Protein AF-A0A8J8SFQ8-F1 (afdb_monomer_lite)

Sequence (1144 aa):
MTMEKQNTSVMHLAQCSHHDLVWSKHFYRAETAFANTELHEAIHFAKEGYPLKWTNEAAIFLYEFLRKHGEQYEDLKKEIVEGNIDLGATYTSPYTSFVTNEILARQVIYGKKWLEDIFPGLEARVFYNTDVPSLNLQIPQLFKKAGLDYIFMSRSWQFPNIKQNAYSTWESPDGTAINTLFMRHYGDLYFKHFKDEDFISYIENEWLENKDNVKDPLLVFGMDCLLPLNLDKQVATWHKYAQEKGYPEIEYSTMIDGLDRAFDNVKALDNTFKGEWPNSWVYENSSADYQTFKNQRDAEKMLVTAEGLFTWRAVLEGHFKDYDVTRFEKAWRLVMKACHGYAPKEGIDEYRAWYKEAYDRALALQTEGLTWLAKQIKTEGSGQPIMVYNSLSYQRSEYVTVDCTIQSDNIMVHDEDGQLIPSSTTADGKVIFLAKDIQGFGYQTYYLTEGVGDMSQMKEVTLDRYENDYYTIELANGGLKSVYDKETETPLFDTEKFLIGELLIFNYEGHGAGEHINIWQPDPEVINRTKDIHSVWSIKEASDVRVVFEMTTDLSFGTFILDVVLYKDEKKIDFDVQLKNNQAPEKYQVRLAFPINGTDFFRRNSKTDVLYEVPFGQVHVRKDDVLPQFSQYNRNLGLGLQTNTNHIYNNAIRPREVQNYISTLVDHGDKKIKTIISSYNVPWDYQDATTLPRRTPVLQPVLFSNSKPCHWLCSHWRSLGDLSYHFSLFSEEATDQVGTYKKAVGSNTPLHVVNIPNNGEGQLAQHKSFMDITGDSIYITAVKKAEAEDKVVIRYHEGFGQSLDNNLTFNFDVDKAYRASTDERIMEEMPIANNTLTHKVHHHEINTLMIDVKDMAKTYSTPKHLMVTEKKLNNQITLTWQNKDEAKAYIIKHSQDNINWTVIGKCSTKTYKTVVKDGHHFFKVAAVYDDGTSFDSVEVETNVDHIIRQIHTEGTDYEFICCHQYLVTDVGITTYTENGLHDTIGHFMHSYLTKDNPEEDVFVSFEFDRVYDLDELYIWNFQEKVTKDKPNGANPGFKEVRIYHSLDGKHYTQLAHDSQSKNGVYTFAKATEVAINKDRMPASNLQGTNEPVNLDGIKAKFIKFVVSHEAGVGNYGIFEEREEDKGGDRNVFGLAQVLFTYKK

Secondary structure (DSSP, 8-state):
---------EEEEEEEEE--SS-STTHHHHHHHHHHHHHHHHHHHHHTT----EEE--HHHHHHHHHH-GGGHHHHHHHHHTTSEEE-SSSS---TTTS-HHHHHHHHIIIIIHHHHHSTT----EEEE-S-S-B-TTHHHHHHTTT--EEEE--GGGSTTSPTTEEEEEE-TTS-EEEEEE-S-TTTTGGGTT-HHHHHHHHHHHHHHHTTTBSS-EEEEEEETPPP---HHHHHHHHHHHHHHTPPEEEEE-HHHHHHHHHHTBSS-S-EEESBB--TTGGGTTTT-HHHHHHHHHHHHHHHHHHHHHHHHHHHHTB-TT--HHHHHHHHHHHT---S----SS-HHHHHHHHHHHHHHHHHHHHHHHHHHHHHBPP-SSSEEEEEEE-SSS-EEEEEEE---S--S-EEEEETT-PEEPEEE-TTS-EEEEEEEE-TTEEEEEEEEE-------PPP--SSEEE-SSEEEEEETTEEEEEEETTTTEE-B--SS--BTEEEEEE---BSSSS-SSPPPPPSSEEEEGGGS-EEEEEEEE-SSEEEEEEEEEETTEEEEEEEEEESSSS-EEEEEEEEEE---TTEEEEEEEEB----TTSTT-SEEEEEEETTEEEETTTSBSHHHHGGGGGSS------S-TTSSSS-S-SB--SSEEEEEEE-SS-EEEEEEEESS--EE-S--SSS--SS-EEEEEEEE-BB-SSTTPPPB---EEEEEEEEEEEEETT-SHHHHHHHHHHTSPPEEEEPPTTS---B-SEEESEEEESTTEEEEEEEE-SSSS-EEEEEEE-SS--EEEEEEESS-EEEEEEE-TT--EEEEE--BTTEEEEEEPTT-EEEEEEEETT-B-PPP-----EEEEEEETTEEEEEEE-SSSPEEEEEEEPTTSS-EEEEEEESSSEEEEE--SSEEEEEEEEE-TTS-EEEEEEEEEE-S-S-SSS--TT--EEEEEGGGGB-SSSSB----TT------S-GGGSEEGGGSTTS-EEEEEEEEEEEEEEEEEEEE-----BTTBTT----BB-EEEEEEESSSSS-EE---TTT-BTTBEEBPPP-S--SS-S------BTTT-PPEEEEEEEEEEEEEEE--STTTTBS-EE---TTS----EEEEBEEEEEEEEE-

pLDDT: mean 80.72, std 17.11, range [26.91, 98.62]

Organism: NCBI:txid1348613

Radius of gyration: 34.08 Å; chains: 1; bounding box: 90×80×89 Å

Structure (mmCIF, N/CA/C/O backbone):
data_AF-A0A8J8SFQ8-F1
#
_entry.id   AF-A0A8J8SFQ8-F1
#
loop_
_atom_site.group_PDB
_atom_site.id
_atom_site.type_symbol
_atom_site.label_atom_id
_atom_site.label_alt_id
_atom_site.label_comp_id
_atom_site.label_asym_id
_atom_site.label_entity_id
_atom_site.label_seq_id
_atom_site.pdbx_PDB_ins_code
_atom_site.Cartn_x
_atom_site.Cartn_y
_atom_site.Cartn_z
_atom_site.occupancy
_atom_site.B_iso_or_equiv
_atom_site.auth_seq_id
_atom_site.auth_comp_id
_atom_site.auth_asym_id
_atom_site.auth_atom_id
_atom_site.pdbx_PDB_model_num
ATOM 1 N N . MET A 1 1 ? 20.672 -21.752 -51.203 1.00 32.03 1 MET A N 1
ATOM 2 C CA . MET A 1 1 ? 21.933 -21.893 -50.452 1.00 32.03 1 MET A CA 1
ATOM 3 C C . MET A 1 1 ? 21.601 -21.668 -48.994 1.00 32.03 1 MET A C 1
ATOM 5 O O . MET A 1 1 ? 21.331 -20.543 -48.606 1.00 32.03 1 MET A O 1
ATOM 9 N N . THR A 1 2 ? 21.502 -22.751 -48.233 1.00 31.22 2 THR A N 1
ATOM 10 C CA . THR A 1 2 ? 21.484 -22.744 -46.770 1.00 31.22 2 THR A CA 1
ATOM 11 C C . THR A 1 2 ? 22.819 -22.180 -46.297 1.00 31.22 2 THR A C 1
ATOM 13 O O . THR A 1 2 ? 23.838 -22.859 -46.402 1.00 31.22 2 THR A O 1
ATOM 16 N N . MET A 1 3 ? 22.836 -20.919 -45.860 1.00 29.22 3 MET A N 1
ATOM 17 C CA . MET A 1 3 ? 23.941 -20.434 -45.042 1.00 29.22 3 MET A CA 1
ATOM 18 C C . MET A 1 3 ? 23.783 -21.084 -43.671 1.00 29.22 3 MET A C 1
ATOM 20 O O . MET A 1 3 ? 22.886 -20.726 -42.911 1.00 29.22 3 MET A O 1
ATOM 24 N N . GLU A 1 4 ? 24.637 -22.059 -43.377 1.00 32.00 4 GLU A N 1
ATOM 25 C CA . GLU A 1 4 ? 25.023 -22.353 -42.002 1.00 32.00 4 GLU A CA 1
ATOM 26 C C . GLU A 1 4 ? 25.597 -21.052 -41.419 1.00 32.00 4 GLU A C 1
ATOM 28 O O . GLU A 1 4 ? 26.759 -20.719 -41.651 1.00 32.00 4 GLU A O 1
ATOM 33 N N . LYS A 1 5 ? 24.772 -20.265 -40.715 1.00 33.34 5 LYS A N 1
ATOM 34 C CA . LYS A 1 5 ? 25.296 -19.268 -39.780 1.00 33.34 5 LYS A CA 1
ATOM 35 C C . LYS A 1 5 ? 26.063 -20.065 -38.729 1.00 33.34 5 LYS A C 1
ATOM 37 O O . LYS A 1 5 ? 25.462 -20.838 -37.984 1.00 33.34 5 LYS A O 1
ATOM 42 N N . GLN A 1 6 ? 27.387 -19.933 -38.726 1.00 34.97 6 GLN A N 1
ATOM 43 C CA . GLN A 1 6 ? 28.206 -20.373 -37.606 1.00 34.97 6 GLN A CA 1
ATOM 44 C C . GLN A 1 6 ? 27.592 -19.785 -36.334 1.00 34.97 6 GLN A C 1
ATOM 46 O O . GLN A 1 6 ? 27.308 -18.595 -36.269 1.00 34.97 6 GLN A O 1
ATOM 51 N N . ASN A 1 7 ? 27.302 -20.654 -35.374 1.00 44.47 7 ASN A N 1
ATOM 52 C CA . ASN A 1 7 ? 26.637 -20.331 -34.120 1.00 44.47 7 ASN A CA 1
ATOM 53 C C . ASN A 1 7 ? 27.661 -19.651 -33.188 1.00 44.47 7 ASN A C 1
ATOM 55 O O . ASN A 1 7 ? 28.125 -20.268 -32.229 1.00 44.47 7 ASN A O 1
ATOM 59 N N . THR A 1 8 ? 28.113 -18.444 -33.545 1.00 64.62 8 THR A N 1
ATOM 60 C CA . THR A 1 8 ? 28.976 -17.613 -32.699 1.00 64.62 8 THR A CA 1
ATOM 61 C C . THR A 1 8 ? 28.154 -17.110 -31.518 1.00 64.62 8 THR A C 1
ATOM 63 O O . THR A 1 8 ? 26.995 -16.735 -31.662 1.00 64.62 8 THR A O 1
ATOM 66 N N . SER A 1 9 ? 28.721 -17.231 -30.323 1.00 81.44 9 SER A N 1
ATOM 67 C CA . SER A 1 9 ? 28.111 -16.748 -29.086 1.00 81.44 9 SER A CA 1
ATOM 68 C C . SER A 1 9 ? 28.296 -15.233 -28.976 1.00 81.44 9 SER A C 1
ATOM 70 O O . SER A 1 9 ? 29.304 -14.722 -29.480 1.00 81.44 9 SER A O 1
ATOM 72 N N . VAL A 1 10 ? 27.367 -14.536 -28.312 1.00 89.06 10 VAL A N 1
ATOM 73 C CA . VAL A 1 10 ? 27.349 -13.066 -28.199 1.00 89.06 10 VAL A CA 1
ATOM 74 C C . VAL A 1 10 ? 27.136 -12.609 -26.748 1.00 89.06 10 VAL A C 1
ATOM 76 O O . VAL A 1 10 ? 26.275 -13.127 -26.049 1.00 89.06 10 VAL A O 1
ATOM 79 N N . MET A 1 11 ? 27.909 -11.621 -26.295 1.00 89.94 11 MET A N 1
ATOM 80 C CA . MET A 1 11 ? 27.648 -10.818 -25.100 1.00 89.94 11 MET A CA 1
ATOM 81 C C . MET A 1 11 ? 26.816 -9.590 -25.490 1.00 89.94 11 MET A C 1
ATOM 83 O O . MET A 1 11 ? 27.262 -8.749 -26.274 1.00 89.94 11 MET A O 1
ATOM 87 N N . HIS A 1 12 ? 25.616 -9.486 -24.929 1.00 91.12 12 HIS A N 1
ATOM 88 C CA . HIS A 1 12 ? 24.633 -8.458 -25.261 1.00 91.12 12 HIS A CA 1
ATOM 89 C C . HIS A 1 12 ? 24.843 -7.216 -24.390 1.00 91.12 12 HIS A C 1
ATOM 91 O O . HIS A 1 12 ? 24.559 -7.257 -23.200 1.00 91.12 12 HIS A O 1
ATOM 97 N N . LEU A 1 13 ? 25.341 -6.114 -24.954 1.00 90.69 13 LEU A N 1
ATOM 98 C CA . LEU A 1 13 ? 25.527 -4.843 -24.250 1.00 90.69 13 LEU A CA 1
ATOM 99 C C . LEU A 1 13 ? 24.260 -3.988 -24.343 1.00 90.69 13 LEU A C 1
ATOM 101 O O . LEU A 1 13 ? 23.960 -3.434 -25.403 1.00 90.69 13 LEU A O 1
ATOM 105 N N . ALA A 1 14 ? 23.551 -3.847 -23.228 1.00 91.69 14 ALA A N 1
ATOM 106 C CA . ALA A 1 14 ? 22.365 -3.012 -23.123 1.00 91.69 14 ALA A CA 1
ATOM 107 C C . ALA A 1 14 ? 22.660 -1.706 -22.391 1.00 91.69 14 ALA A C 1
ATOM 109 O O . ALA A 1 14 ? 23.219 -1.711 -21.295 1.00 91.69 14 ALA A O 1
ATOM 110 N N . GLN A 1 15 ? 22.266 -0.591 -23.004 1.00 90.31 15 GLN A N 1
ATOM 111 C CA . GLN A 1 15 ? 22.261 0.717 -22.359 1.00 90.31 15 GLN A CA 1
ATOM 112 C C . GLN A 1 15 ? 20.872 0.992 -21.780 1.00 90.31 15 GLN A C 1
ATOM 114 O O . GLN A 1 15 ? 19.856 0.760 -22.446 1.00 90.31 15 GLN A O 1
ATOM 119 N N . CYS A 1 16 ? 20.830 1.488 -20.549 1.00 89.56 16 CYS A N 1
ATOM 120 C CA . CYS A 1 16 ? 19.591 1.879 -19.890 1.00 89.56 16 CYS A CA 1
ATOM 121 C C . CYS A 1 16 ? 19.810 3.095 -18.993 1.00 89.56 16 CYS A C 1
ATOM 123 O O . CYS A 1 16 ? 20.934 3.389 -18.585 1.00 89.56 16 CYS A O 1
ATOM 125 N N . SER A 1 17 ? 18.725 3.769 -18.638 1.00 86.06 17 SER A N 1
ATOM 126 C CA . SER A 1 17 ? 18.748 4.838 -17.648 1.00 86.06 17 SER A CA 1
ATOM 127 C C . SER A 1 17 ? 17.808 4.514 -16.498 1.00 86.06 17 SER A C 1
ATOM 129 O O . SER A 1 17 ? 16.683 4.054 -16.711 1.00 86.06 17 SER A O 1
ATOM 131 N N . HIS A 1 18 ? 18.306 4.729 -15.284 1.00 87.44 18 HIS A N 1
ATOM 132 C CA . HIS A 1 18 ? 17.508 4.690 -14.071 1.00 87.44 18 HIS A CA 1
ATOM 133 C C . HIS A 1 18 ? 17.008 6.103 -13.763 1.00 87.44 18 HIS A C 1
ATOM 135 O O . HIS A 1 18 ? 17.790 7.052 -13.824 1.00 87.44 18 HIS A O 1
ATOM 141 N N . HIS A 1 19 ? 15.721 6.263 -13.467 1.00 79.75 19 HIS A N 1
ATOM 142 C CA . HIS A 1 19 ? 15.123 7.577 -13.258 1.00 79.75 19 HIS A CA 1
ATOM 143 C C . HIS A 1 19 ? 14.356 7.646 -11.946 1.00 79.75 19 HIS A C 1
ATOM 145 O O . HIS A 1 19 ? 13.333 6.982 -11.742 1.00 79.75 19 HIS A O 1
ATOM 151 N N . ASP A 1 20 ? 14.781 8.576 -11.103 1.00 76.44 20 ASP A N 1
ATOM 152 C CA . ASP A 1 20 ? 14.057 8.943 -9.905 1.00 76.44 20 ASP A CA 1
ATOM 153 C C . ASP A 1 20 ? 13.135 10.113 -10.203 1.00 76.44 20 ASP A C 1
ATOM 155 O O . ASP A 1 20 ? 13.568 11.243 -10.366 1.00 76.44 20 ASP A O 1
ATOM 159 N N . LEU A 1 21 ? 11.819 9.912 -10.172 1.00 70.94 21 LEU A N 1
ATOM 160 C CA . LEU A 1 21 ? 10.875 11.023 -10.377 1.00 70.94 21 LEU A CA 1
ATOM 161 C C . LEU A 1 21 ? 11.111 12.205 -9.423 1.00 70.94 21 LEU A C 1
ATOM 163 O O . LEU A 1 21 ? 10.765 13.348 -9.743 1.00 70.94 21 LEU A O 1
ATOM 167 N N . VAL A 1 22 ? 11.648 11.919 -8.235 1.00 67.56 22 VAL A N 1
ATOM 168 C CA . VAL A 1 22 ? 11.979 12.882 -7.190 1.00 67.56 22 VAL A CA 1
ATOM 169 C C . VAL A 1 22 ? 13.202 12.352 -6.426 1.00 67.56 22 VAL A C 1
ATOM 171 O O . VAL A 1 22 ? 13.096 11.294 -5.832 1.00 67.56 22 VAL A O 1
ATOM 174 N N . TRP A 1 23 ? 14.336 13.071 -6.404 1.00 66.62 23 TRP A N 1
ATOM 175 C CA . TRP A 1 23 ? 15.510 12.719 -5.569 1.00 66.62 23 TRP A CA 1
ATOM 176 C C . TRP A 1 23 ? 16.401 13.917 -5.182 1.00 66.62 23 TRP A C 1
ATOM 178 O O . TRP A 1 23 ? 16.816 14.049 -4.029 1.00 66.62 23 TRP A O 1
ATOM 188 N N . SER A 1 24 ? 16.670 14.867 -6.089 1.00 54.53 24 SER A N 1
ATOM 189 C CA . SER A 1 24 ? 17.505 16.050 -5.788 1.00 54.53 24 SER A CA 1
ATOM 190 C C . SER A 1 24 ? 16.827 17.405 -6.110 1.00 54.53 24 SER A C 1
ATOM 192 O O . SER A 1 24 ? 15.613 17.488 -6.284 1.00 54.53 24 SER A O 1
ATOM 194 N N . LYS A 1 25 ? 17.577 18.520 -6.060 1.00 47.12 25 LYS A N 1
ATOM 195 C CA . LYS A 1 25 ? 17.062 19.909 -5.955 1.00 47.12 25 LYS A CA 1
ATOM 196 C C . LYS A 1 25 ? 16.222 20.340 -7.181 1.00 47.12 25 LYS A C 1
ATOM 198 O O . LYS A 1 25 ? 16.770 20.460 -8.267 1.00 47.12 25 LYS A O 1
ATOM 203 N N . HIS A 1 26 ? 14.930 20.647 -7.001 1.00 45.66 26 HIS A N 1
ATOM 204 C CA . HIS A 1 26 ? 13.992 21.119 -8.050 1.00 45.66 26 HIS A CA 1
ATOM 205 C C . HIS A 1 26 ? 13.743 20.156 -9.233 1.00 45.66 26 HIS A C 1
ATOM 207 O O . HIS A 1 26 ? 13.348 20.579 -10.325 1.00 45.66 26 HIS A O 1
ATOM 213 N N . PHE A 1 27 ? 13.916 18.850 -9.016 1.00 49.25 27 PHE A N 1
ATOM 214 C CA . PHE A 1 27 ? 13.983 17.890 -10.110 1.00 49.25 27 PHE A CA 1
ATOM 215 C C . PHE A 1 27 ? 12.664 17.295 -10.618 1.00 49.25 27 PHE A C 1
ATOM 217 O O . PHE A 1 27 ? 12.733 16.707 -11.677 1.00 49.25 27 PHE A O 1
ATOM 224 N N . TYR A 1 28 ? 11.453 17.491 -10.069 1.00 46.38 28 TYR A N 1
ATOM 225 C CA . TYR A 1 28 ? 10.275 16.965 -10.808 1.00 46.38 28 TYR A CA 1
ATOM 226 C C . TYR A 1 28 ? 10.226 17.525 -12.242 1.00 46.38 28 TYR A C 1
ATOM 228 O O . TYR A 1 28 ? 10.008 16.801 -13.212 1.00 46.38 28 TYR A O 1
ATOM 236 N N . ARG A 1 29 ? 10.526 18.822 -12.397 1.00 49.62 29 ARG A N 1
ATOM 237 C CA . ARG A 1 29 ? 10.668 19.435 -13.721 1.00 49.62 29 ARG A CA 1
ATOM 238 C C . ARG A 1 29 ? 11.931 18.985 -14.443 1.00 49.62 29 ARG A C 1
ATOM 240 O O . ARG A 1 29 ? 11.849 18.842 -15.654 1.00 49.62 29 ARG A O 1
ATOM 247 N N . ALA A 1 30 ? 13.046 18.784 -13.743 1.00 48.34 30 ALA A N 1
ATOM 248 C CA . ALA A 1 30 ? 14.334 18.492 -14.363 1.00 48.34 30 ALA A CA 1
ATOM 249 C C . ALA A 1 30 ? 14.583 16.998 -14.656 1.00 48.34 30 ALA A C 1
ATOM 251 O O . ALA A 1 30 ? 15.155 16.738 -15.692 1.00 48.34 30 ALA A O 1
ATOM 252 N N . GLU A 1 31 ? 14.100 16.038 -13.863 1.00 54.88 31 GLU A N 1
ATOM 253 C CA . GLU A 1 31 ? 14.121 14.575 -14.094 1.00 54.88 31 GLU A CA 1
ATOM 254 C C . GLU A 1 31 ? 13.129 14.252 -15.196 1.00 54.88 31 GLU A C 1
ATOM 256 O O . GLU A 1 31 ? 13.464 13.583 -16.157 1.00 54.88 31 GLU A O 1
ATOM 261 N N . THR A 1 32 ? 11.923 14.832 -15.140 1.00 58.78 32 THR A N 1
ATOM 262 C CA . THR A 1 32 ? 10.990 14.728 -16.266 1.00 58.78 32 THR A CA 1
ATOM 263 C C . THR A 1 32 ? 11.552 15.428 -17.506 1.00 58.78 32 THR A C 1
ATOM 265 O O . THR A 1 32 ? 11.336 14.967 -18.617 1.00 58.78 32 THR A O 1
ATOM 268 N N . ALA A 1 33 ? 12.252 16.562 -17.372 1.00 58.56 33 ALA A N 1
ATOM 269 C CA . ALA A 1 33 ? 12.935 17.167 -18.519 1.00 58.56 33 ALA A CA 1
ATOM 270 C C . ALA A 1 33 ? 14.112 16.312 -18.992 1.00 58.56 33 ALA A C 1
ATOM 272 O O . ALA A 1 33 ? 14.349 16.263 -20.186 1.00 58.56 33 ALA A O 1
ATOM 273 N N . PHE A 1 34 ? 14.806 15.622 -18.093 1.00 62.50 34 PHE A N 1
ATOM 274 C CA . PHE A 1 34 ? 15.934 14.767 -18.408 1.00 62.50 34 PHE A CA 1
ATOM 275 C C . PHE A 1 34 ? 15.469 13.498 -19.111 1.00 62.50 34 PHE A C 1
ATOM 277 O O . PHE A 1 34 ? 15.980 13.200 -20.176 1.00 62.50 34 PHE A O 1
ATOM 284 N N . ALA A 1 35 ? 14.446 12.820 -18.594 1.00 64.94 35 ALA A N 1
ATOM 285 C CA . ALA A 1 35 ? 13.766 11.718 -19.265 1.00 64.94 35 ALA A CA 1
ATOM 286 C C . ALA A 1 35 ? 13.189 12.157 -20.622 1.00 64.94 35 ALA A C 1
ATOM 288 O O . ALA A 1 35 ? 13.197 11.412 -21.600 1.00 64.94 35 ALA A O 1
ATOM 289 N N . ASN A 1 36 ? 12.741 13.415 -20.730 1.00 70.69 36 ASN A N 1
ATOM 290 C CA . ASN A 1 36 ? 12.354 13.955 -22.027 1.00 70.69 36 ASN A CA 1
ATOM 291 C C . ASN A 1 36 ? 13.551 14.129 -22.970 1.00 70.69 36 ASN A C 1
ATOM 293 O O . ASN A 1 36 ? 13.443 13.790 -24.146 1.00 70.69 36 ASN A O 1
ATOM 297 N N . THR A 1 37 ? 14.670 14.658 -22.471 1.00 74.69 37 THR A N 1
ATOM 298 C CA . THR A 1 37 ? 15.920 14.797 -23.226 1.00 74.69 37 THR A CA 1
ATOM 299 C C . THR A 1 37 ? 16.446 13.431 -23.651 1.00 74.69 37 THR A C 1
ATOM 301 O O . THR A 1 37 ? 16.783 13.256 -24.807 1.00 74.69 37 THR A O 1
ATOM 304 N N . GLU A 1 38 ? 16.450 12.442 -22.766 1.00 83.12 38 GLU A N 1
ATOM 305 C CA . GLU A 1 38 ? 16.850 11.056 -23.017 1.00 83.12 38 GLU A CA 1
ATOM 306 C C . GLU A 1 38 ? 16.100 10.457 -24.214 1.00 83.12 38 GLU A C 1
ATOM 308 O O . GLU A 1 38 ? 16.731 10.003 -25.168 1.00 83.12 38 GLU A O 1
ATOM 313 N N . LEU A 1 39 ? 14.763 10.506 -24.212 1.00 83.38 39 LEU A N 1
ATOM 314 C CA . LEU A 1 39 ? 13.964 10.004 -25.334 1.00 83.38 39 LEU A CA 1
ATOM 315 C C . LEU A 1 39 ? 14.152 10.846 -26.605 1.00 83.38 39 LEU A C 1
ATOM 317 O O . LEU A 1 39 ? 14.162 10.297 -27.709 1.00 83.38 39 LEU A O 1
ATOM 321 N N . HIS A 1 40 ? 14.337 12.163 -26.473 1.00 83.81 40 HIS A N 1
ATOM 322 C CA . HIS A 1 40 ? 14.644 13.038 -27.606 1.00 83.81 40 HIS A CA 1
ATOM 323 C C . HIS A 1 40 ? 15.986 12.678 -28.259 1.00 83.81 40 HIS A C 1
ATOM 325 O O . HIS A 1 40 ? 16.055 12.535 -29.481 1.00 83.81 40 HIS A O 1
ATOM 331 N N . GLU A 1 41 ? 17.026 12.478 -27.451 1.00 84.19 41 GLU A N 1
ATOM 332 C CA . GLU A 1 41 ? 18.363 12.066 -27.877 1.00 84.19 41 GLU A CA 1
ATOM 333 C C . GLU A 1 41 ? 18.343 10.661 -28.475 1.00 84.19 41 GLU A C 1
ATOM 335 O O . GLU A 1 41 ? 18.949 10.438 -29.518 1.00 84.19 41 GLU A O 1
ATOM 340 N N . ALA A 1 42 ? 17.580 9.724 -27.903 1.00 86.50 42 ALA A N 1
ATOM 341 C CA . ALA A 1 42 ? 17.414 8.392 -28.480 1.00 86.50 42 ALA A CA 1
ATOM 342 C C . ALA A 1 42 ? 16.843 8.482 -29.908 1.00 86.50 42 ALA A C 1
ATOM 344 O O . ALA A 1 42 ? 17.404 7.920 -30.850 1.00 86.50 42 ALA A O 1
ATOM 345 N N . ILE A 1 43 ? 15.779 9.269 -30.105 1.00 85.38 43 ILE A N 1
ATOM 346 C CA . ILE A 1 43 ? 15.198 9.510 -31.435 1.00 85.38 43 ILE A CA 1
ATOM 347 C C . ILE A 1 43 ? 16.201 10.212 -32.362 1.00 85.38 43 ILE A C 1
ATOM 349 O O . ILE A 1 43 ? 16.288 9.873 -33.545 1.00 85.38 43 ILE A O 1
ATOM 353 N N . HIS A 1 44 ? 16.951 11.193 -31.856 1.00 85.06 44 HIS A N 1
ATOM 354 C CA . HIS A 1 44 ? 17.980 11.883 -32.630 1.00 85.06 44 HIS A CA 1
ATOM 355 C C . HIS A 1 44 ? 19.070 10.909 -33.096 1.00 85.06 44 HIS A C 1
ATOM 357 O O . HIS A 1 44 ? 19.395 10.879 -34.282 1.00 85.06 44 HIS A O 1
ATOM 363 N N . PHE A 1 45 ? 19.545 10.031 -32.213 1.00 85.44 45 PHE A N 1
ATOM 364 C CA . PHE A 1 45 ? 20.545 9.016 -32.527 1.00 85.44 45 PHE A CA 1
ATOM 365 C C . PHE A 1 45 ? 20.079 8.076 -33.639 1.00 85.44 45 PHE A C 1
ATOM 367 O O . PHE A 1 45 ? 20.833 7.813 -34.580 1.00 85.44 45 PHE A O 1
ATOM 374 N N . ALA A 1 46 ? 18.825 7.618 -33.572 1.00 83.44 46 ALA A N 1
ATOM 375 C CA . ALA A 1 46 ? 18.236 6.804 -34.632 1.00 83.44 46 ALA A CA 1
ATOM 376 C C . ALA A 1 46 ? 18.202 7.545 -35.981 1.00 83.44 46 ALA A C 1
ATOM 378 O O . ALA A 1 46 ? 18.501 6.955 -37.022 1.00 83.44 46 ALA A O 1
ATOM 379 N N . LYS A 1 47 ? 17.883 8.847 -35.985 1.00 83.12 47 LYS A N 1
ATOM 380 C CA . LYS A 1 47 ? 17.838 9.672 -37.207 1.00 83.12 47 LYS A CA 1
ATOM 381 C C . LYS A 1 47 ? 19.213 9.909 -37.828 1.00 83.12 47 LYS A C 1
ATOM 383 O O . LYS A 1 47 ? 19.318 9.916 -39.053 1.00 83.12 47 LYS A O 1
ATOM 388 N N . GLU A 1 48 ? 20.247 10.049 -37.006 1.00 83.56 48 GLU A N 1
ATOM 389 C CA . GLU A 1 48 ? 21.639 10.194 -37.456 1.00 83.56 48 GLU A CA 1
ATOM 390 C C . GLU A 1 48 ? 22.272 8.860 -37.901 1.00 83.56 48 GLU A C 1
ATOM 392 O O . GLU A 1 48 ? 23.390 8.834 -38.417 1.00 83.56 48 GLU A O 1
ATOM 397 N N . GLY A 1 49 ? 21.552 7.742 -37.759 1.00 79.31 49 GLY A N 1
ATOM 398 C CA . GLY A 1 49 ? 22.004 6.421 -38.191 1.00 79.31 49 GLY A CA 1
ATOM 399 C C . GLY A 1 49 ? 22.946 5.725 -37.207 1.00 79.31 49 GLY A C 1
ATOM 400 O O . GLY A 1 49 ? 23.639 4.785 -37.605 1.00 79.31 49 GLY A O 1
ATOM 401 N N . TYR A 1 50 ? 22.977 6.155 -35.942 1.00 79.81 50 TYR A N 1
ATOM 402 C CA . TYR A 1 50 ? 23.668 5.417 -34.885 1.00 79.81 50 TYR A CA 1
ATOM 403 C C . TYR A 1 50 ? 22.929 4.104 -34.571 1.00 79.81 50 TYR A C 1
ATOM 405 O O . TYR A 1 50 ? 21.700 4.051 -34.679 1.00 79.81 50 TYR A O 1
ATOM 413 N N . PRO A 1 51 ? 23.643 3.035 -34.169 1.00 75.12 51 PRO A N 1
ATOM 414 C CA . PRO A 1 51 ? 23.032 1.765 -33.782 1.00 75.12 51 PRO A CA 1
ATOM 415 C C . PRO A 1 51 ? 22.327 1.889 -32.418 1.00 75.12 51 PRO A C 1
ATOM 417 O O . PRO A 1 51 ? 22.829 1.423 -31.397 1.00 75.12 51 PRO A O 1
ATOM 420 N N . LEU A 1 52 ? 21.163 2.547 -32.391 1.00 82.81 52 LEU A N 1
ATOM 421 C CA . LEU A 1 52 ? 20.386 2.760 -31.173 1.00 82.81 52 LEU A CA 1
ATOM 422 C C . LEU A 1 52 ? 19.853 1.429 -30.629 1.00 82.81 52 LEU A C 1
ATOM 424 O O . LEU A 1 52 ? 19.050 0.754 -31.276 1.00 82.81 52 LEU A O 1
ATOM 428 N N . LYS A 1 53 ? 20.259 1.105 -29.401 1.00 91.19 53 LYS A N 1
ATOM 429 C CA . LYS A 1 53 ? 19.621 0.106 -28.544 1.00 91.19 53 LYS A CA 1
ATOM 430 C C . LYS A 1 53 ? 19.518 0.673 -27.138 1.00 91.19 53 LYS A C 1
ATOM 432 O O . LYS A 1 53 ? 20.527 0.827 -26.453 1.00 91.19 53 LYS A O 1
ATOM 437 N N . TRP A 1 54 ? 18.302 1.033 -26.752 1.00 91.75 54 TRP A N 1
ATOM 438 C CA . TRP A 1 54 ? 18.034 1.791 -25.538 1.00 91.75 54 TRP A CA 1
ATOM 439 C C . TRP A 1 54 ? 16.890 1.170 -24.742 1.00 91.75 54 TRP A C 1
ATOM 441 O O . TRP A 1 54 ? 15.970 0.595 -25.319 1.00 91.75 54 TRP A O 1
ATOM 451 N N . THR A 1 55 ? 16.950 1.257 -23.416 1.00 91.62 55 THR A N 1
ATOM 452 C CA . THR A 1 55 ? 15.892 0.756 -22.529 1.00 91.62 55 THR A CA 1
ATOM 453 C C . THR A 1 55 ? 15.499 1.824 -21.522 1.00 91.62 55 THR A C 1
ATOM 455 O O . THR A 1 55 ? 16.358 2.333 -20.800 1.00 91.62 55 THR A O 1
ATOM 458 N N . ASN A 1 56 ? 14.197 2.094 -21.433 1.00 89.44 56 ASN A N 1
ATOM 459 C CA . ASN A 1 56 ? 13.607 2.920 -20.388 1.00 89.44 56 ASN A CA 1
ATOM 460 C C . ASN A 1 56 ? 12.794 2.042 -19.420 1.00 89.44 56 ASN A C 1
ATOM 462 O O . ASN A 1 56 ? 12.020 1.177 -19.831 1.00 89.44 56 ASN A O 1
ATOM 466 N N . GLU A 1 57 ? 12.985 2.234 -18.119 1.00 88.62 57 GLU A N 1
ATOM 467 C CA . GLU A 1 57 ? 12.562 1.268 -17.099 1.00 88.62 57 GLU A CA 1
ATOM 468 C C . GLU A 1 57 ? 11.085 1.344 -16.672 1.00 88.62 57 GLU A C 1
ATOM 470 O O . GLU A 1 57 ? 10.598 0.400 -16.048 1.00 88.62 57 GLU A O 1
ATOM 475 N N . ALA A 1 58 ? 10.355 2.426 -16.984 1.00 89.19 58 ALA A N 1
ATOM 476 C CA . ALA A 1 58 ? 8.973 2.603 -16.521 1.00 89.19 58 ALA A CA 1
ATOM 477 C C . ALA A 1 58 ? 8.116 3.501 -17.432 1.00 89.19 58 ALA A C 1
ATOM 479 O O . ALA A 1 58 ? 8.584 4.456 -18.047 1.00 89.19 58 ALA A O 1
ATOM 480 N N . ALA A 1 59 ? 6.805 3.248 -17.468 1.00 89.81 59 ALA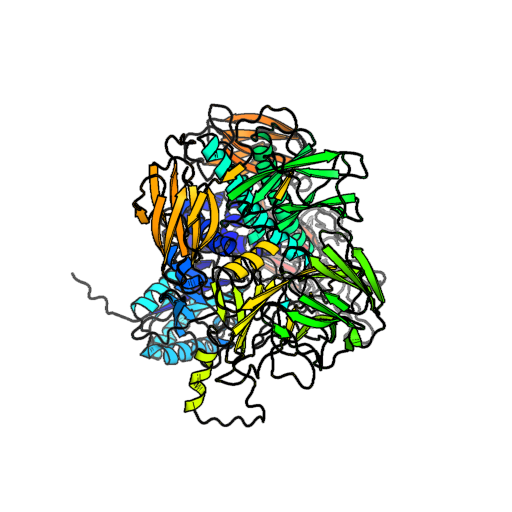 A N 1
ATOM 481 C CA . ALA A 1 59 ? 5.898 3.916 -18.405 1.00 89.81 59 ALA A CA 1
ATOM 482 C C . ALA A 1 59 ? 5.629 5.406 -18.104 1.00 89.81 59 ALA A C 1
ATOM 484 O O . ALA A 1 59 ? 5.222 6.151 -18.999 1.00 89.81 59 ALA A O 1
ATOM 485 N N . ILE A 1 60 ? 5.822 5.868 -16.864 1.00 85.69 60 ILE A N 1
ATOM 486 C CA . ILE A 1 60 ? 5.545 7.263 -16.481 1.00 85.69 60 ILE A CA 1
ATOM 487 C C . ILE A 1 60 ? 6.384 8.282 -17.263 1.00 85.69 60 ILE A C 1
ATOM 489 O O . ILE A 1 60 ? 5.875 9.345 -17.623 1.00 85.69 60 ILE A O 1
ATOM 493 N N . PHE A 1 61 ? 7.640 7.956 -17.569 1.00 83.62 61 PHE A N 1
ATOM 494 C CA . PHE A 1 61 ? 8.540 8.842 -18.308 1.00 83.62 61 PHE A CA 1
ATOM 495 C C . PHE A 1 61 ? 8.032 9.064 -19.726 1.00 83.62 61 PHE A C 1
ATOM 497 O O . PHE A 1 61 ? 7.945 10.194 -20.203 1.00 83.62 61 PHE A O 1
ATOM 504 N N . LEU A 1 62 ? 7.555 7.989 -20.351 1.00 83.94 62 LEU A N 1
ATOM 505 C CA . LEU A 1 62 ? 6.926 8.045 -21.657 1.00 83.94 62 LEU A CA 1
ATOM 506 C C . LEU A 1 62 ? 5.609 8.828 -21.646 1.00 83.94 62 LEU A C 1
ATOM 508 O O . LEU A 1 62 ? 5.327 9.574 -22.585 1.00 83.94 62 LEU A O 1
ATOM 512 N N . TYR A 1 63 ? 4.806 8.686 -20.588 1.00 78.62 63 TYR A N 1
ATOM 513 C CA . TYR A 1 63 ? 3.577 9.463 -20.427 1.00 78.62 63 TYR A CA 1
ATOM 514 C C . TYR A 1 63 ? 3.873 10.968 -20.398 1.00 78.62 63 TYR A C 1
ATOM 516 O O . TYR A 1 63 ? 3.254 11.740 -21.134 1.00 78.62 63 TYR A O 1
ATOM 524 N N . GLU A 1 64 ? 4.849 11.397 -19.594 1.00 75.88 64 GLU A N 1
ATOM 525 C CA . GLU A 1 64 ? 5.242 12.807 -19.522 1.00 75.88 64 GLU A CA 1
ATOM 526 C C . GLU A 1 64 ? 5.927 13.307 -20.802 1.00 75.88 64 GLU A C 1
ATOM 528 O O . GLU A 1 64 ? 5.699 14.457 -21.198 1.00 75.88 64 GLU A O 1
ATOM 533 N N . PHE A 1 65 ? 6.700 12.455 -21.481 1.00 78.25 65 PHE A N 1
ATOM 534 C CA . PHE A 1 65 ? 7.306 12.773 -22.771 1.00 78.25 65 PHE A CA 1
ATOM 535 C C . PHE A 1 65 ? 6.243 13.038 -23.829 1.00 78.25 65 PHE A C 1
ATOM 537 O O . PHE A 1 65 ? 6.204 14.132 -24.383 1.00 78.25 65 PHE A O 1
ATOM 544 N N . LEU A 1 66 ? 5.320 12.099 -24.059 1.00 73.88 66 LEU A N 1
ATOM 545 C CA . LEU A 1 66 ? 4.267 12.245 -25.071 1.00 73.88 66 LEU A CA 1
ATOM 546 C C . LEU A 1 66 ? 3.320 13.411 -24.771 1.00 73.88 66 LEU A C 1
ATOM 548 O O . LEU A 1 66 ? 2.805 14.043 -25.694 1.00 73.88 66 LEU A O 1
ATOM 552 N N . ARG A 1 67 ? 3.116 13.737 -23.489 1.00 69.19 67 ARG A N 1
ATOM 553 C CA . ARG A 1 67 ? 2.337 14.912 -23.083 1.00 69.19 67 ARG A CA 1
ATOM 554 C C . ARG A 1 67 ? 2.988 16.225 -23.525 1.00 69.19 67 ARG A C 1
ATOM 556 O O . ARG A 1 67 ? 2.262 17.174 -23.817 1.00 69.19 67 ARG A O 1
ATOM 563 N N . LYS A 1 68 ? 4.324 16.308 -23.546 1.00 63.81 68 LYS A N 1
ATOM 564 C CA . LYS A 1 68 ? 5.061 17.527 -23.934 1.00 63.81 68 LYS A CA 1
ATOM 565 C C . LYS A 1 68 ? 5.530 17.533 -25.393 1.00 63.81 68 LYS A C 1
ATOM 567 O O . LYS A 1 68 ? 5.570 18.606 -25.981 1.00 63.81 68 LYS A O 1
ATOM 572 N N . HIS A 1 69 ? 5.851 16.366 -25.943 1.00 66.69 69 HIS A N 1
ATOM 573 C CA . HIS A 1 69 ? 6.496 16.152 -27.243 1.00 66.69 69 HIS A CA 1
ATOM 574 C C . HIS A 1 69 ? 5.661 15.235 -28.147 1.00 66.69 69 HIS A C 1
ATOM 576 O O . HIS A 1 69 ? 6.175 14.346 -28.830 1.00 66.69 69 HIS A O 1
ATOM 582 N N . GLY A 1 70 ? 4.337 15.413 -28.135 1.00 63.00 70 GLY A N 1
ATOM 583 C CA . GLY A 1 70 ? 3.409 14.576 -28.903 1.00 63.00 70 GLY A CA 1
ATOM 584 C C . GLY A 1 70 ? 3.674 14.580 -30.416 1.00 63.00 70 GLY A C 1
ATOM 585 O O . GLY A 1 70 ? 3.289 13.648 -31.117 1.00 63.00 70 GLY A O 1
ATOM 586 N N . GLU A 1 71 ? 4.369 15.594 -30.935 1.00 70.62 71 GLU A N 1
ATOM 587 C CA . GLU A 1 71 ? 4.846 15.658 -32.317 1.00 70.62 71 GLU A CA 1
ATOM 588 C C . GLU A 1 71 ? 5.880 14.579 -32.673 1.00 70.62 71 GLU A C 1
ATOM 590 O O . GLU A 1 71 ? 5.990 14.232 -33.848 1.00 70.62 71 GLU A O 1
ATOM 595 N N . GLN A 1 72 ? 6.599 14.024 -31.690 1.00 77.75 72 GLN A N 1
ATOM 596 C CA . GLN A 1 72 ? 7.611 12.979 -31.888 1.00 77.75 72 GLN A CA 1
ATOM 597 C C . GLN A 1 72 ? 7.040 11.554 -31.775 1.00 77.75 72 GLN A C 1
ATOM 599 O O . GLN A 1 72 ? 7.790 10.584 -31.861 1.00 77.75 72 GLN A O 1
ATOM 604 N N . TYR A 1 73 ? 5.719 11.402 -31.610 1.00 80.50 73 TYR A N 1
ATOM 605 C CA . TYR A 1 73 ? 5.072 10.101 -31.404 1.00 80.50 73 TYR A CA 1
ATOM 606 C C . TYR A 1 73 ? 5.379 9.079 -32.508 1.00 80.50 73 TYR A C 1
ATOM 608 O O . TYR A 1 73 ? 5.705 7.940 -32.194 1.00 80.50 73 TYR A O 1
ATOM 616 N N . GLU A 1 74 ? 5.278 9.455 -33.788 1.00 82.25 74 GLU A N 1
ATOM 617 C CA . GLU A 1 74 ? 5.490 8.498 -34.889 1.00 82.25 74 GLU A CA 1
ATOM 618 C C . GLU A 1 74 ? 6.957 8.062 -35.002 1.00 82.25 74 GLU A C 1
ATOM 620 O O . GLU A 1 74 ? 7.222 6.894 -35.283 1.00 82.25 74 GLU A O 1
ATOM 625 N N . ASP A 1 75 ? 7.900 8.972 -34.732 1.00 86.69 75 ASP A N 1
ATOM 626 C CA . ASP A 1 75 ? 9.327 8.642 -34.684 1.00 86.69 75 ASP A CA 1
ATOM 627 C C . ASP A 1 75 ? 9.600 7.654 -33.544 1.00 86.69 75 ASP A C 1
ATOM 629 O O . ASP A 1 75 ? 10.191 6.599 -33.755 1.00 86.69 75 ASP A O 1
ATOM 633 N N . LEU A 1 76 ? 9.093 7.952 -32.346 1.00 87.25 76 LEU A N 1
ATOM 634 C CA . LEU A 1 76 ? 9.261 7.093 -31.180 1.00 87.25 76 LEU A CA 1
ATOM 635 C C . LEU A 1 76 ? 8.604 5.721 -31.371 1.00 87.25 76 LEU A C 1
ATOM 637 O O . LEU A 1 76 ? 9.203 4.687 -31.085 1.00 87.25 76 LEU A O 1
ATOM 641 N N . LYS A 1 77 ? 7.378 5.700 -31.901 1.00 87.62 77 LYS A N 1
ATOM 642 C CA . LYS A 1 77 ? 6.644 4.470 -32.207 1.00 87.62 77 LYS A CA 1
ATOM 643 C C . LYS A 1 77 ? 7.421 3.576 -33.160 1.00 87.62 77 LYS A C 1
ATOM 645 O O . LYS A 1 77 ? 7.423 2.365 -32.960 1.00 87.62 77 LYS A O 1
ATOM 650 N N . LYS A 1 78 ? 8.041 4.151 -34.194 1.00 90.69 78 LYS A N 1
ATOM 651 C CA . LYS A 1 78 ? 8.870 3.397 -35.134 1.00 90.69 78 LYS A CA 1
ATOM 652 C C . LYS A 1 78 ? 10.002 2.687 -34.393 1.00 90.69 78 LYS A C 1
ATOM 654 O O . LYS A 1 78 ? 10.121 1.475 -34.521 1.00 90.69 78 LYS A O 1
ATOM 659 N N . GLU A 1 79 ? 10.766 3.414 -33.580 1.00 92.38 79 GLU A N 1
ATOM 660 C CA . GLU A 1 79 ? 11.914 2.850 -32.859 1.00 92.38 79 GLU A CA 1
ATOM 661 C C . GLU A 1 79 ? 11.510 1.799 -31.811 1.00 92.38 79 GLU A C 1
ATOM 663 O O . GLU A 1 79 ? 12.218 0.812 -31.624 1.00 92.38 79 GLU A O 1
ATOM 668 N N . ILE A 1 80 ? 10.344 1.953 -31.177 1.00 91.50 80 ILE A N 1
ATOM 669 C CA . ILE A 1 80 ? 9.782 0.950 -30.260 1.00 91.50 80 ILE A CA 1
ATOM 670 C C . ILE A 1 80 ? 9.361 -0.318 -31.016 1.00 91.50 80 ILE A C 1
ATOM 672 O O . ILE A 1 80 ? 9.755 -1.422 -30.652 1.00 91.50 80 ILE A O 1
ATOM 676 N N . VAL A 1 81 ? 8.572 -0.182 -32.087 1.00 89.31 81 VAL A N 1
ATOM 677 C CA . VAL A 1 81 ? 8.047 -1.332 -32.850 1.00 89.31 81 VAL A CA 1
ATOM 678 C C . VAL A 1 81 ? 9.162 -2.082 -33.590 1.00 89.31 81 VAL A C 1
ATOM 680 O O . VAL A 1 81 ? 9.068 -3.293 -33.777 1.00 89.31 81 VAL A O 1
ATOM 683 N N . GLU A 1 82 ? 10.230 -1.390 -33.995 1.00 90.31 82 GLU A N 1
ATOM 684 C CA . GLU A 1 82 ? 11.433 -2.001 -34.580 1.00 90.31 82 GLU A CA 1
ATOM 685 C C . GLU A 1 82 ? 12.358 -2.652 -33.529 1.00 90.31 82 GLU A C 1
ATOM 687 O O . GLU A 1 82 ? 13.328 -3.314 -33.903 1.00 90.31 82 GLU A O 1
ATOM 692 N N . GLY A 1 83 ? 12.064 -2.508 -32.229 1.00 90.38 83 GLY A N 1
ATOM 693 C CA . GLY A 1 83 ? 12.851 -3.089 -31.136 1.00 90.38 83 GLY A CA 1
ATOM 694 C C . GLY A 1 83 ? 14.180 -2.370 -30.880 1.00 90.38 83 GLY A C 1
ATOM 695 O O . GLY A 1 83 ? 15.154 -2.983 -30.440 1.00 90.38 83 GLY A O 1
ATOM 696 N N . ASN A 1 84 ? 14.277 -1.082 -31.214 1.00 91.38 84 ASN A N 1
ATOM 697 C CA . ASN A 1 84 ? 15.440 -0.241 -30.901 1.00 91.38 84 ASN A CA 1
ATOM 698 C C . ASN A 1 84 ? 15.307 0.434 -29.531 1.00 91.38 84 ASN A C 1
ATOM 700 O O . ASN A 1 84 ? 16.320 0.721 -28.892 1.00 91.38 84 ASN A O 1
ATOM 704 N N . ILE A 1 85 ? 14.072 0.642 -29.071 1.00 91.69 85 ILE A N 1
ATOM 705 C CA . ILE A 1 85 ? 13.752 1.135 -27.731 1.00 91.69 85 ILE A CA 1
ATOM 706 C C . ILE A 1 85 ? 12.852 0.112 -27.028 1.00 91.69 85 ILE A C 1
ATOM 708 O O . ILE A 1 85 ? 11.770 -0.195 -27.524 1.00 91.69 85 ILE A O 1
ATOM 712 N N . ASP A 1 86 ? 13.293 -0.385 -25.873 1.00 91.44 86 ASP A N 1
ATOM 713 C CA . ASP A 1 86 ? 12.497 -1.223 -24.967 1.00 91.44 86 ASP A CA 1
ATOM 714 C C . ASP A 1 86 ? 11.941 -0.407 -23.791 1.00 91.44 86 ASP A C 1
ATOM 716 O O . ASP A 1 86 ? 12.532 0.594 -23.373 1.00 91.44 86 ASP A O 1
ATOM 720 N N . LEU A 1 87 ? 10.795 -0.843 -23.264 1.00 91.81 87 LEU A N 1
ATOM 721 C CA . LEU A 1 87 ? 10.035 -0.152 -22.229 1.00 91.81 87 LEU A CA 1
ATOM 722 C C . LEU A 1 87 ? 9.614 -1.108 -21.108 1.00 91.81 87 LEU A C 1
ATOM 724 O O . LEU A 1 87 ? 9.033 -2.171 -21.343 1.00 91.81 87 LEU A O 1
ATOM 728 N N . GLY A 1 88 ? 9.826 -0.676 -19.868 1.00 93.25 88 GLY A N 1
ATOM 729 C CA . GLY A 1 88 ? 9.355 -1.378 -18.682 1.00 93.25 88 GLY A CA 1
ATOM 730 C C . GLY A 1 88 ? 7.838 -1.481 -18.578 1.00 93.25 88 GLY A C 1
ATOM 731 O O . GLY A 1 88 ? 7.093 -0.557 -18.894 1.00 93.25 88 GLY A O 1
ATOM 732 N N . ALA A 1 89 ? 7.371 -2.627 -18.085 1.00 95.25 89 ALA A N 1
ATOM 733 C CA . ALA A 1 89 ? 5.954 -2.971 -18.035 1.00 95.25 89 ALA A CA 1
ATOM 734 C C . ALA A 1 89 ? 5.179 -2.327 -16.869 1.00 95.25 89 ALA A C 1
ATOM 736 O O . ALA A 1 89 ? 3.950 -2.414 -16.831 1.00 95.25 89 ALA A O 1
ATOM 737 N N . THR A 1 90 ? 5.847 -1.707 -15.898 1.00 94.44 90 THR A N 1
ATOM 738 C CA . THR A 1 90 ? 5.192 -1.039 -14.765 1.00 94.44 90 THR A CA 1
ATOM 739 C C . THR A 1 90 ? 5.058 0.463 -14.999 1.00 94.44 90 THR A C 1
ATOM 741 O O . THR A 1 90 ? 5.785 1.063 -15.790 1.00 94.44 90 THR A O 1
ATOM 744 N N . TYR A 1 91 ? 4.087 1.091 -14.333 1.00 92.56 91 TYR A N 1
ATOM 745 C CA . TYR A 1 91 ? 3.882 2.535 -14.427 1.00 92.56 91 TYR A CA 1
ATOM 746 C C . TYR A 1 91 ? 5.049 3.310 -13.799 1.00 92.56 91 TYR A C 1
ATOM 748 O O . TYR A 1 91 ? 5.553 4.253 -14.403 1.00 92.56 91 TYR A O 1
ATOM 756 N N . THR A 1 92 ? 5.500 2.879 -12.621 1.00 89.38 92 THR A N 1
ATOM 757 C CA . THR A 1 92 ? 6.687 3.371 -11.906 1.00 89.38 92 THR A CA 1
ATOM 758 C C . THR A 1 92 ? 7.528 2.190 -11.398 1.00 89.38 92 THR A C 1
ATOM 760 O O . THR A 1 92 ? 7.228 1.032 -11.704 1.00 89.38 92 THR A O 1
ATOM 763 N N . SER A 1 93 ? 8.553 2.475 -10.591 1.00 86.56 93 SER A N 1
ATOM 764 C CA . SER A 1 93 ? 9.327 1.491 -9.819 1.00 86.56 93 SER A CA 1
ATOM 765 C C . SER A 1 93 ? 8.907 1.558 -8.338 1.00 86.56 93 SER A C 1
ATOM 767 O O . SER A 1 93 ? 9.469 2.361 -7.583 1.00 86.56 93 SER A O 1
ATOM 769 N N . PRO A 1 94 ? 7.861 0.813 -7.917 1.00 86.81 94 PRO A N 1
ATOM 770 C CA . PRO A 1 94 ? 7.251 0.964 -6.594 1.00 86.81 94 PRO A CA 1
ATOM 771 C C . PRO A 1 94 ? 8.004 0.218 -5.483 1.00 86.81 94 PRO A C 1
ATOM 773 O O . PRO A 1 94 ? 8.560 -0.856 -5.702 1.00 86.81 94 PRO A O 1
ATOM 776 N N . TYR A 1 95 ? 7.875 0.701 -4.243 1.00 84.81 95 TYR A N 1
ATOM 777 C CA . TYR A 1 95 ? 8.140 -0.101 -3.042 1.00 84.81 95 TYR A CA 1
ATOM 778 C C . TYR A 1 95 ? 7.119 -1.234 -2.914 1.00 84.81 95 TYR A C 1
ATOM 780 O O . TYR A 1 95 ? 6.032 -1.047 -2.364 1.00 84.81 95 TYR A O 1
ATOM 788 N N . THR A 1 96 ? 7.454 -2.415 -3.433 1.00 88.56 96 THR A N 1
ATOM 789 C CA . THR A 1 96 ? 6.477 -3.502 -3.599 1.00 88.56 96 THR A CA 1
ATOM 790 C C . THR A 1 96 ? 5.908 -4.061 -2.287 1.00 88.56 96 THR A C 1
ATOM 792 O O . THR A 1 96 ? 4.794 -4.578 -2.295 1.00 88.56 96 THR A O 1
ATOM 795 N N . SER A 1 97 ? 6.620 -3.934 -1.160 1.00 82.12 97 SER A N 1
ATOM 796 C CA . SER A 1 97 ? 6.126 -4.284 0.188 1.00 82.12 97 SER A CA 1
ATOM 797 C C . SER A 1 97 ? 5.292 -3.182 0.861 1.00 82.12 97 SER A C 1
ATOM 799 O O . SER A 1 97 ? 4.449 -3.479 1.711 1.00 82.12 97 SER A O 1
ATOM 801 N N . PHE A 1 98 ? 5.512 -1.921 0.479 1.00 84.94 98 PHE A N 1
ATOM 802 C CA . PHE A 1 98 ? 4.903 -0.739 1.097 1.00 84.94 98 PHE A CA 1
ATOM 803 C C . PHE A 1 98 ? 3.530 -0.415 0.513 1.00 84.94 98 PHE A C 1
ATOM 805 O O . PHE A 1 98 ? 2.559 -0.169 1.236 1.00 84.94 98 PHE A O 1
ATOM 812 N N . VAL A 1 99 ? 3.453 -0.399 -0.820 1.00 87.44 99 VAL A N 1
ATOM 813 C CA . VAL A 1 99 ? 2.208 -0.116 -1.532 1.00 87.44 99 VAL A CA 1
ATOM 814 C C . VAL A 1 99 ? 1.190 -1.221 -1.257 1.00 87.44 99 VAL A C 1
ATOM 816 O O . VAL A 1 99 ? 1.513 -2.249 -0.678 1.00 87.44 99 VAL A O 1
ATOM 819 N N . THR A 1 100 ? -0.061 -1.012 -1.616 1.00 89.81 100 THR A N 1
ATOM 820 C CA . THR A 1 100 ? -1.158 -1.965 -1.393 1.00 89.81 100 THR A CA 1
ATOM 821 C C . THR A 1 100 ? -1.357 -2.957 -2.528 1.00 89.81 100 THR A C 1
ATOM 823 O O . THR A 1 100 ? -0.777 -2.838 -3.609 1.00 89.81 100 THR A O 1
ATOM 826 N N . ASN A 1 101 ? -2.280 -3.893 -2.286 1.00 92.81 101 ASN A N 1
ATOM 827 C CA . ASN A 1 101 ? -2.843 -4.822 -3.262 1.00 92.81 101 ASN A CA 1
ATOM 828 C C . ASN A 1 101 ? -3.150 -4.136 -4.603 1.00 92.81 101 ASN A C 1
ATOM 830 O O . ASN A 1 101 ? -2.590 -4.490 -5.641 1.00 92.81 101 ASN A O 1
ATOM 834 N N . GLU A 1 102 ? -4.031 -3.133 -4.599 1.00 95.06 102 GLU A N 1
ATOM 835 C CA . GLU A 1 102 ? -4.513 -2.562 -5.854 1.00 95.06 102 GLU A CA 1
ATOM 836 C C . GLU A 1 102 ? -3.473 -1.680 -6.530 1.00 95.06 102 GLU A C 1
ATOM 838 O O . GLU A 1 102 ? -3.396 -1.720 -7.754 1.00 95.06 102 GLU A O 1
ATOM 843 N N . ILE A 1 103 ? -2.603 -0.982 -5.790 1.00 93.69 103 ILE A N 1
ATOM 844 C CA . ILE A 1 103 ? -1.494 -0.250 -6.415 1.00 93.69 103 ILE A CA 1
ATOM 845 C C . ILE A 1 103 ? -0.604 -1.204 -7.221 1.00 93.69 103 ILE A C 1
ATOM 847 O O . ILE A 1 103 ? -0.304 -0.896 -8.373 1.00 93.69 103 ILE A O 1
ATOM 851 N N . LEU A 1 104 ? -0.235 -2.378 -6.688 1.00 93.56 104 LEU A N 1
ATOM 852 C CA . LEU A 1 104 ? 0.564 -3.355 -7.442 1.00 93.56 104 LEU A CA 1
ATOM 853 C C . LEU A 1 104 ? -0.140 -3.838 -8.714 1.00 93.56 104 LEU A C 1
ATOM 855 O O . LEU A 1 104 ? 0.496 -3.954 -9.759 1.00 93.56 104 LEU A O 1
ATOM 859 N N . ALA A 1 105 ? -1.448 -4.095 -8.658 1.00 95.56 105 ALA A N 1
ATOM 860 C CA . ALA A 1 105 ? -2.208 -4.464 -9.852 1.00 95.56 105 ALA A CA 1
ATOM 861 C C . ALA A 1 105 ? -2.291 -3.298 -10.857 1.00 95.56 105 ALA A C 1
ATOM 863 O O . ALA A 1 105 ? -2.169 -3.497 -12.068 1.00 95.56 105 ALA A O 1
ATOM 864 N N . ARG A 1 106 ? -2.445 -2.062 -10.366 1.00 95.25 106 ARG A N 1
ATOM 865 C CA . ARG A 1 106 ? -2.517 -0.850 -11.193 1.00 95.25 106 ARG A CA 1
ATOM 866 C C . ARG A 1 106 ? -1.196 -0.525 -11.888 1.00 95.25 106 ARG A C 1
ATOM 868 O O . ARG A 1 106 ? -1.238 0.087 -12.952 1.00 95.25 106 ARG A O 1
ATOM 875 N N . GLN A 1 107 ? -0.056 -0.992 -11.375 1.00 94.50 107 GLN A N 1
ATOM 876 C CA . GLN A 1 107 ? 1.241 -0.825 -12.039 1.00 94.50 107 GLN A CA 1
ATOM 877 C C . GLN A 1 107 ? 1.258 -1.407 -13.454 1.00 94.50 107 GLN A C 1
ATOM 879 O O . GLN A 1 107 ? 1.739 -0.744 -14.366 1.00 94.50 107 GLN A O 1
ATOM 884 N N . VAL A 1 108 ? 0.696 -2.600 -13.670 1.00 95.38 108 VAL A N 1
ATOM 885 C CA . VAL A 1 108 ? 0.646 -3.220 -15.011 1.00 95.38 108 VAL A CA 1
ATOM 886 C C . VAL A 1 108 ? -0.540 -2.731 -15.850 1.00 95.38 108 VAL A C 1
ATOM 888 O O . VAL A 1 108 ? -0.470 -2.740 -17.076 1.00 95.38 108 VAL A O 1
ATOM 891 N N . ILE A 1 109 ? -1.609 -2.239 -15.215 1.00 93.19 109 ILE A N 1
ATOM 892 C CA . ILE A 1 109 ? -2.741 -1.623 -15.926 1.00 93.19 109 ILE A CA 1
ATOM 893 C C . ILE A 1 109 ? -2.335 -0.263 -16.520 1.00 93.19 109 ILE A C 1
ATOM 895 O O . ILE A 1 109 ? -2.531 -0.021 -17.709 1.00 93.19 109 ILE A O 1
ATOM 899 N N . TYR A 1 110 ? -1.723 0.622 -15.729 1.00 92.62 110 TYR A N 1
ATOM 900 C CA . TYR A 1 110 ? -1.278 1.939 -16.207 1.00 92.62 110 TYR A CA 1
ATOM 901 C C . TYR A 1 110 ? 0.135 1.940 -16.807 1.00 92.62 110 TYR A C 1
ATOM 903 O O . TYR A 1 110 ? 0.534 2.944 -17.396 1.00 92.62 110 TYR A O 1
ATOM 911 N N . GLY A 1 111 ? 0.874 0.838 -16.658 1.00 93.31 111 GLY A N 1
ATOM 912 C CA . GLY A 1 111 ? 2.127 0.557 -17.353 1.00 93.31 111 GLY A CA 1
ATOM 913 C C . GLY A 1 111 ? 1.872 -0.234 -18.633 1.00 93.31 111 GLY A C 1
ATOM 914 O O . GLY A 1 111 ? 1.512 0.342 -19.655 1.00 93.31 111 GLY A O 1
ATOM 915 N N . LYS A 1 112 ? 2.012 -1.561 -18.566 1.00 94.19 112 LYS A N 1
ATOM 916 C CA . LYS A 1 112 ? 1.930 -2.499 -19.698 1.00 94.19 112 LYS A CA 1
ATOM 917 C C . LYS A 1 112 ? 0.715 -2.270 -20.585 1.00 94.19 112 LYS A C 1
ATOM 919 O O . LYS A 1 112 ? 0.876 -2.060 -21.782 1.00 94.19 112 LYS A O 1
ATOM 924 N N . LYS A 1 113 ? -0.499 -2.309 -20.032 1.00 90.88 113 LYS A N 1
ATOM 925 C CA . LYS A 1 113 ? -1.709 -2.174 -20.855 1.00 90.88 113 LYS A CA 1
ATOM 926 C C . LYS A 1 113 ? -1.763 -0.818 -21.560 1.00 90.88 113 LYS A C 1
ATOM 928 O O . LYS A 1 113 ? -2.052 -0.772 -22.749 1.00 90.88 113 LYS A O 1
ATOM 933 N N . TRP A 1 114 ? -1.447 0.267 -20.854 1.00 87.56 114 TRP A N 1
ATOM 934 C CA . TRP A 1 114 ? -1.378 1.604 -21.448 1.00 87.56 114 TRP A CA 1
ATOM 935 C C . TRP A 1 114 ? -0.331 1.690 -22.572 1.00 87.56 114 TRP A C 1
ATOM 937 O O . TRP A 1 114 ? -0.630 2.220 -23.643 1.00 87.56 114 TRP A O 1
ATOM 947 N N . LEU A 1 115 ? 0.860 1.123 -22.359 1.00 89.19 115 LEU A N 1
ATOM 948 C CA . LEU A 1 115 ? 1.930 1.064 -23.356 1.00 89.19 115 LEU A CA 1
ATOM 949 C C . LEU A 1 115 ? 1.499 0.316 -24.623 1.00 89.19 115 LEU A C 1
ATOM 951 O O . LEU A 1 115 ? 1.670 0.829 -25.728 1.00 89.19 115 LEU A O 1
ATOM 955 N N . GLU A 1 116 ? 0.901 -0.863 -24.472 1.00 89.31 116 GLU A N 1
ATOM 956 C CA . GLU A 1 116 ? 0.473 -1.704 -25.598 1.00 89.31 116 GLU A CA 1
ATOM 957 C C . GLU A 1 116 ? -0.741 -1.115 -26.343 1.00 89.31 116 GLU A C 1
ATOM 959 O O . GLU A 1 116 ? -0.840 -1.237 -27.566 1.00 89.31 116 GLU A O 1
ATOM 964 N N . ASP A 1 117 ? -1.631 -0.399 -25.641 1.00 82.75 117 ASP A N 1
ATOM 965 C CA . ASP A 1 117 ? -2.756 0.326 -26.249 1.00 82.75 117 ASP A CA 1
ATOM 966 C C . ASP A 1 117 ? -2.259 1.525 -27.110 1.00 82.75 117 ASP A C 1
ATOM 968 O O . ASP A 1 117 ? -2.811 1.821 -28.189 1.00 82.75 117 ASP A O 1
ATOM 972 N N . ILE A 1 118 ? -1.188 2.209 -26.671 1.00 81.06 118 ILE A N 1
ATOM 973 C CA . ILE A 1 118 ? -0.581 3.356 -27.376 1.00 81.06 118 ILE A CA 1
ATOM 974 C C . ILE A 1 118 ? 0.351 2.928 -28.513 1.00 81.06 118 ILE A C 1
ATOM 976 O O . ILE A 1 118 ? 0.328 3.562 -29.576 1.00 81.06 118 ILE A O 1
ATOM 980 N N . PHE A 1 119 ? 1.128 1.861 -28.333 1.00 84.25 119 PHE A N 1
ATOM 981 C CA . PHE A 1 119 ? 2.075 1.338 -29.319 1.00 84.25 119 PHE A CA 1
ATOM 982 C C . PHE A 1 119 ? 1.668 -0.074 -29.768 1.00 84.25 119 PHE A C 1
ATOM 984 O O . PHE A 1 119 ? 2.247 -1.057 -29.312 1.00 84.25 119 PHE A O 1
ATOM 991 N N . PRO A 1 120 ? 0.695 -0.212 -30.693 1.00 79.81 120 PRO A N 1
ATOM 992 C CA . PRO A 1 120 ? 0.320 -1.519 -31.219 1.00 79.81 120 PRO A CA 1
ATOM 993 C C . PRO A 1 120 ? 1.530 -2.251 -31.812 1.00 79.81 120 PRO A C 1
ATOM 995 O O . PRO A 1 120 ? 2.159 -1.740 -32.740 1.00 79.81 120 PRO A O 1
ATOM 998 N N . GLY A 1 121 ? 1.822 -3.445 -31.294 1.00 82.06 121 GLY A N 1
ATOM 999 C CA . GLY A 1 121 ? 2.991 -4.250 -31.665 1.00 82.06 121 GLY A CA 1
ATOM 1000 C C . GLY A 1 121 ? 4.122 -4.244 -30.631 1.00 82.06 121 GLY A C 1
ATOM 1001 O O . GLY A 1 121 ? 5.018 -5.071 -30.744 1.00 82.06 121 GLY A O 1
ATOM 1002 N N . LEU A 1 122 ? 4.071 -3.366 -29.622 1.00 89.56 122 LEU A N 1
ATOM 1003 C CA . LEU A 1 122 ? 4.909 -3.472 -28.428 1.00 89.56 122 LEU A CA 1
ATOM 1004 C C . LEU A 1 122 ? 4.423 -4.628 -27.546 1.00 89.56 122 LEU A C 1
ATOM 1006 O O . LEU A 1 122 ? 3.220 -4.808 -27.362 1.00 89.56 122 LEU A O 1
ATOM 1010 N N . GLU A 1 123 ? 5.364 -5.352 -26.947 1.00 90.06 123 GLU A N 1
ATOM 1011 C CA . GLU A 1 123 ? 5.108 -6.328 -25.890 1.00 90.06 123 GLU A CA 1
ATOM 1012 C C . GLU A 1 123 ? 5.989 -5.995 -24.680 1.00 90.06 123 GLU A C 1
ATOM 1014 O O . GLU A 1 123 ? 7.156 -6.383 -24.619 1.00 90.06 123 GLU A O 1
ATOM 1019 N N . ALA A 1 124 ? 5.446 -5.273 -23.696 1.00 93.75 124 ALA A N 1
ATOM 1020 C CA . ALA A 1 124 ? 6.210 -4.910 -22.500 1.00 93.75 124 ALA A CA 1
ATOM 1021 C C . ALA A 1 124 ? 6.294 -6.121 -21.549 1.00 93.75 124 ALA A C 1
ATOM 1023 O O . ALA A 1 124 ? 5.308 -6.475 -20.893 1.00 93.75 124 ALA A O 1
ATOM 1024 N N . ARG A 1 125 ? 7.447 -6.802 -21.506 1.00 95.31 125 ARG A N 1
ATOM 1025 C CA . ARG A 1 125 ? 7.609 -8.121 -20.848 1.00 95.31 125 ARG A CA 1
ATOM 1026 C C . ARG A 1 125 ? 8.491 -8.121 -19.594 1.00 95.31 125 ARG A C 1
ATOM 1028 O O . ARG A 1 125 ? 8.604 -9.165 -18.948 1.00 95.31 125 ARG A O 1
ATOM 1035 N N . VAL A 1 126 ? 9.080 -6.981 -19.223 1.00 96.19 126 VAL A N 1
ATOM 1036 C CA . VAL A 1 126 ? 10.044 -6.882 -18.112 1.00 96.19 126 VAL A CA 1
ATOM 1037 C C . VAL A 1 126 ? 9.521 -5.980 -16.996 1.00 96.19 126 VAL A C 1
ATOM 1039 O O . VAL A 1 126 ? 9.087 -4.854 -17.244 1.00 96.19 126 VAL A O 1
ATOM 1042 N N . PHE A 1 127 ? 9.601 -6.462 -15.754 1.00 95.62 127 PHE A N 1
ATOM 1043 C CA . PHE A 1 127 ? 9.549 -5.603 -14.572 1.00 95.62 127 PHE A CA 1
ATOM 1044 C C . PHE A 1 127 ? 10.969 -5.197 -14.176 1.00 95.62 127 PHE A C 1
ATOM 1046 O O . PHE A 1 127 ? 11.756 -6.042 -13.745 1.00 95.62 127 PHE A O 1
ATOM 1053 N N . TYR A 1 128 ? 11.283 -3.909 -14.316 1.00 93.06 128 TYR A N 1
ATOM 1054 C CA . TYR A 1 128 ? 12.559 -3.336 -13.902 1.00 93.06 128 TYR A CA 1
ATOM 1055 C C . TYR A 1 128 ? 12.488 -2.892 -12.439 1.00 93.06 128 TYR A C 1
ATOM 1057 O O . TYR A 1 128 ? 12.044 -1.794 -12.117 1.00 93.06 128 TYR A O 1
ATOM 1065 N N . ASN A 1 129 ? 12.940 -3.762 -11.537 1.00 91.12 129 ASN A N 1
ATOM 1066 C CA . ASN A 1 129 ? 13.183 -3.421 -10.141 1.00 91.12 129 ASN A CA 1
ATOM 1067 C C . ASN A 1 129 ? 14.629 -2.926 -9.967 1.00 91.12 129 ASN A C 1
ATOM 1069 O O . ASN A 1 129 ? 15.457 -3.574 -9.318 1.00 91.12 129 ASN A O 1
ATOM 1073 N N . THR A 1 130 ? 14.947 -1.821 -10.646 1.00 88.88 130 THR A N 1
ATOM 1074 C CA . THR A 1 130 ? 16.324 -1.347 -10.822 1.00 88.88 130 THR A CA 1
ATOM 1075 C C . THR A 1 130 ? 16.969 -0.961 -9.505 1.00 88.88 130 THR A C 1
ATOM 1077 O O . THR A 1 130 ? 18.064 -1.441 -9.249 1.00 88.88 130 THR A O 1
ATOM 1080 N N . ASP A 1 131 ? 16.302 -0.178 -8.653 1.00 86.19 131 ASP A N 1
ATOM 1081 C CA . ASP A 1 131 ? 16.940 0.366 -7.447 1.00 86.19 131 ASP A CA 1
ATOM 1082 C C . ASP A 1 131 ? 16.150 0.180 -6.142 1.00 86.19 131 ASP A C 1
ATOM 1084 O O . ASP A 1 131 ? 16.586 0.598 -5.074 1.00 86.19 131 ASP A O 1
ATOM 1088 N N . VAL A 1 132 ? 15.015 -0.526 -6.164 1.00 84.81 132 VAL A N 1
ATOM 1089 C CA . VAL A 1 132 ? 14.218 -0.741 -4.945 1.00 84.81 132 VAL A CA 1
ATOM 1090 C C . VAL A 1 132 ? 14.707 -1.978 -4.180 1.00 84.81 132 VAL A C 1
ATOM 1092 O O . VAL A 1 132 ? 14.599 -3.095 -4.697 1.00 84.81 132 VAL A O 1
ATOM 1095 N N . PRO A 1 133 ? 15.158 -1.861 -2.914 1.00 80.12 133 PRO A N 1
ATOM 1096 C CA . PRO A 1 133 ? 15.588 -3.006 -2.109 1.00 80.12 133 PRO A CA 1
ATOM 1097 C C . PRO A 1 133 ? 14.391 -3.694 -1.430 1.00 80.12 133 PRO A C 1
ATOM 1099 O O . PRO A 1 133 ? 14.334 -3.837 -0.206 1.00 80.12 133 PRO A O 1
ATOM 1102 N N . SER A 1 134 ? 13.382 -4.046 -2.225 1.00 83.06 134 SER A N 1
ATOM 1103 C CA . SER A 1 134 ? 12.121 -4.643 -1.783 1.00 83.06 134 SER A CA 1
ATOM 1104 C C . SER A 1 134 ? 11.537 -5.497 -2.902 1.00 83.06 134 SER A C 1
ATOM 1106 O O . SER A 1 134 ? 11.409 -5.034 -4.038 1.00 83.06 134 SER A O 1
ATOM 1108 N N . LEU A 1 135 ? 11.126 -6.722 -2.572 1.00 88.88 135 LEU A N 1
ATOM 1109 C CA . LEU A 1 135 ? 10.309 -7.548 -3.454 1.00 88.88 135 LEU A CA 1
ATOM 1110 C C . LEU A 1 135 ? 9.263 -8.345 -2.665 1.00 88.88 135 LEU A C 1
ATOM 1112 O O . LEU A 1 135 ? 9.583 -9.263 -1.904 1.00 88.88 135 LEU A O 1
ATOM 1116 N N . ASN A 1 136 ? 7.995 -7.989 -2.866 1.00 92.06 136 ASN A N 1
ATOM 1117 C CA . ASN A 1 136 ? 6.845 -8.691 -2.307 1.00 92.06 136 ASN A CA 1
ATOM 1118 C C . ASN A 1 136 ? 6.735 -10.125 -2.866 1.00 92.06 136 ASN A C 1
ATOM 1120 O O . ASN A 1 136 ? 6.928 -10.368 -4.058 1.00 92.06 136 ASN A O 1
ATOM 1124 N N . LEU A 1 137 ? 6.367 -11.079 -2.002 1.00 92.38 137 LEU A N 1
ATOM 1125 C CA . LEU A 1 137 ? 6.316 -12.510 -2.332 1.00 92.38 137 LEU A CA 1
ATOM 1126 C C . LEU A 1 137 ? 5.309 -12.890 -3.439 1.00 92.38 137 LEU A C 1
ATOM 1128 O O . LEU A 1 137 ? 5.453 -13.944 -4.054 1.00 92.38 137 LEU A O 1
ATOM 1132 N N . GLN A 1 138 ? 4.294 -12.065 -3.709 1.00 94.81 138 GLN A N 1
ATOM 1133 C CA . GLN A 1 138 ? 3.243 -12.324 -4.703 1.00 94.81 138 GLN A CA 1
ATOM 1134 C C . GLN A 1 138 ? 3.521 -11.693 -6.079 1.00 94.81 138 GLN A C 1
ATOM 1136 O O . GLN A 1 138 ? 2.750 -11.914 -7.017 1.00 94.81 138 GLN A O 1
ATOM 1141 N N . ILE A 1 139 ? 4.618 -10.936 -6.229 1.00 94.81 139 ILE A N 1
ATOM 1142 C CA . ILE A 1 139 ? 4.989 -10.291 -7.499 1.00 94.81 139 ILE A CA 1
ATOM 1143 C C . ILE A 1 139 ? 5.072 -11.293 -8.666 1.00 94.81 139 ILE A C 1
ATOM 1145 O O . ILE A 1 139 ? 4.431 -11.020 -9.684 1.00 94.81 139 ILE A O 1
ATOM 1149 N N . PRO A 1 140 ? 5.767 -12.451 -8.558 1.00 95.81 140 PRO A N 1
ATOM 1150 C CA . PRO A 1 140 ? 5.825 -13.423 -9.651 1.00 95.81 140 PRO A CA 1
ATOM 1151 C C . PRO A 1 140 ? 4.450 -13.830 -10.176 1.00 95.81 140 PRO A C 1
ATOM 1153 O O . PRO A 1 140 ? 4.215 -13.751 -11.379 1.00 95.81 140 PRO A O 1
ATOM 1156 N N . GLN A 1 141 ? 3.518 -14.207 -9.297 1.00 95.81 141 GLN A N 1
ATOM 1157 C CA . GLN A 1 141 ? 2.169 -14.583 -9.713 1.00 95.81 141 GLN A CA 1
ATOM 1158 C C . GLN A 1 141 ? 1.420 -13.414 -10.362 1.00 95.81 141 GLN A C 1
ATOM 1160 O O . GLN A 1 141 ? 0.859 -13.564 -11.451 1.00 95.81 141 GLN A O 1
ATOM 1165 N N . LEU A 1 142 ? 1.403 -12.252 -9.702 1.00 95.62 142 LEU A N 1
ATOM 1166 C CA . LEU A 1 142 ? 0.652 -11.082 -10.155 1.00 95.62 142 LEU A CA 1
ATOM 1167 C C . LEU A 1 142 ? 1.112 -10.620 -11.546 1.00 95.62 142 LEU A C 1
ATOM 1169 O O . LEU A 1 142 ? 0.284 -10.309 -12.406 1.00 95.62 142 LEU A O 1
ATOM 1173 N N . PHE A 1 143 ? 2.424 -10.601 -11.774 1.00 96.00 143 PHE A N 1
ATOM 1174 C CA . PHE A 1 143 ? 3.031 -10.099 -13.005 1.00 96.00 143 PHE A CA 1
ATOM 1175 C C . PHE A 1 143 ? 3.091 -11.161 -14.102 1.00 96.00 143 PHE A C 1
ATOM 1177 O O . PHE A 1 143 ? 2.824 -10.839 -15.260 1.00 96.00 143 PHE A O 1
ATOM 1184 N N . LYS A 1 144 ? 3.303 -12.441 -13.767 1.00 96.56 144 LYS A N 1
ATOM 1185 C CA . LYS A 1 144 ? 3.194 -13.523 -14.756 1.00 96.56 144 LYS A CA 1
ATOM 1186 C C . LYS A 1 144 ? 1.772 -13.628 -15.305 1.00 96.56 144 LYS A C 1
ATOM 1188 O O . LYS A 1 144 ? 1.599 -13.794 -16.509 1.00 96.56 144 LYS A O 1
ATOM 1193 N N . LYS A 1 145 ? 0.752 -13.427 -14.458 1.00 95.75 145 LYS A N 1
ATOM 1194 C CA . LYS A 1 145 ? -0.652 -13.318 -14.892 1.00 95.75 145 LYS A CA 1
ATOM 1195 C C . LYS A 1 145 ? -0.919 -12.105 -15.778 1.00 95.75 145 LYS A C 1
ATOM 1197 O O . LYS A 1 145 ? -1.878 -12.153 -16.531 1.00 95.75 145 LYS A O 1
ATOM 1202 N N . ALA A 1 146 ? -0.099 -11.056 -15.722 1.00 95.50 146 ALA A N 1
ATOM 1203 C CA . ALA A 1 146 ? -0.148 -9.927 -16.652 1.00 95.50 146 ALA A CA 1
ATOM 1204 C C . ALA A 1 146 ? 0.657 -10.171 -17.944 1.00 95.50 146 ALA A C 1
ATOM 1206 O O . ALA A 1 146 ? 0.670 -9.305 -18.808 1.00 95.50 146 ALA A O 1
ATOM 1207 N N . GLY A 1 147 ? 1.340 -11.314 -18.088 1.00 95.06 147 GLY A N 1
ATOM 1208 C CA . GLY A 1 147 ? 2.169 -11.634 -19.254 1.00 95.06 147 GLY A CA 1
ATOM 1209 C C . GLY A 1 147 ? 3.596 -11.079 -19.202 1.00 95.06 147 GLY A C 1
ATOM 1210 O O . GLY A 1 147 ? 4.178 -10.836 -20.255 1.00 95.06 147 GLY A O 1
ATOM 1211 N N . LEU A 1 148 ? 4.152 -10.833 -18.010 1.00 96.56 148 LEU A N 1
ATOM 1212 C CA . LEU A 1 148 ? 5.579 -10.526 -17.858 1.00 96.56 148 LEU A CA 1
ATOM 1213 C C . LEU A 1 148 ? 6.393 -11.823 -17.803 1.00 96.56 148 LEU A C 1
ATOM 1215 O O . LEU A 1 148 ? 6.004 -12.789 -17.141 1.00 96.56 148 LEU A O 1
ATOM 1219 N N . ASP A 1 149 ? 7.549 -11.822 -18.456 1.00 96.19 149 ASP A N 1
ATOM 1220 C CA . ASP A 1 149 ? 8.444 -12.978 -18.523 1.00 96.19 149 ASP A CA 1
ATOM 1221 C C . ASP A 1 149 ? 9.663 -12.843 -17.620 1.00 96.19 149 ASP A C 1
ATOM 1223 O O . ASP A 1 149 ? 10.168 -13.860 -17.133 1.00 96.19 149 ASP A O 1
ATOM 1227 N N . TYR A 1 150 ? 10.081 -11.605 -17.346 1.00 97.00 150 TYR A N 1
ATOM 1228 C CA . TYR A 1 150 ? 11.318 -11.314 -16.636 1.00 97.00 150 TYR A CA 1
ATOM 1229 C C . TYR A 1 150 ? 11.117 -10.305 -15.506 1.00 97.00 150 TYR A C 1
ATOM 1231 O O . TYR A 1 150 ? 10.392 -9.317 -15.638 1.00 97.00 150 TYR A O 1
ATOM 1239 N N . ILE A 1 151 ? 11.836 -10.535 -14.411 1.00 94.94 151 ILE A N 1
ATOM 1240 C CA . ILE A 1 151 ? 12.189 -9.511 -13.433 1.00 94.94 151 ILE A CA 1
ATOM 1241 C C . ILE A 1 151 ? 13.666 -9.185 -13.636 1.00 94.94 151 ILE A C 1
ATOM 1243 O O . ILE A 1 151 ? 14.532 -10.057 -13.535 1.00 94.94 151 ILE A O 1
ATOM 1247 N N . PHE A 1 152 ? 13.956 -7.922 -13.900 1.00 93.94 152 PHE A N 1
ATOM 1248 C CA . PHE A 1 152 ? 15.298 -7.389 -13.756 1.00 93.94 152 PHE A CA 1
ATOM 1249 C C . PHE A 1 152 ? 15.422 -6.787 -12.363 1.00 93.94 152 PHE A C 1
ATOM 1251 O O . PHE A 1 152 ? 14.567 -6.003 -11.956 1.00 93.94 152 PHE A O 1
ATOM 1258 N N . MET A 1 153 ? 16.463 -7.155 -11.625 1.00 89.56 153 MET A N 1
ATOM 1259 C CA . MET A 1 153 ? 16.628 -6.686 -10.259 1.00 89.56 153 MET A CA 1
ATOM 1260 C C . MET A 1 153 ? 18.086 -6.399 -9.952 1.00 89.56 153 MET A C 1
ATOM 1262 O O . MET A 1 153 ? 18.949 -7.226 -10.248 1.00 89.56 153 MET A O 1
ATOM 1266 N N . SER A 1 154 ? 18.360 -5.254 -9.330 1.00 86.56 154 SER A N 1
ATOM 1267 C CA . SER A 1 154 ? 19.700 -4.937 -8.837 1.00 86.56 154 SER A CA 1
ATOM 1268 C C . SER A 1 154 ? 19.795 -5.075 -7.308 1.00 86.56 154 SER A C 1
ATOM 1270 O O . SER A 1 154 ? 18.998 -5.781 -6.688 1.00 86.56 154 SER A O 1
ATOM 1272 N N . ARG A 1 155 ? 20.817 -4.471 -6.691 1.00 78.94 155 ARG A N 1
ATOM 1273 C CA . ARG A 1 155 ? 21.097 -4.496 -5.252 1.00 78.94 155 ARG A CA 1
ATOM 1274 C C . ARG A 1 155 ? 21.358 -5.898 -4.693 1.00 78.94 155 ARG A C 1
ATOM 1276 O O . ARG A 1 155 ? 21.320 -6.101 -3.478 1.00 78.94 155 ARG A O 1
ATOM 1283 N N . SER A 1 156 ? 21.723 -6.867 -5.544 1.00 75.12 156 SER A N 1
ATOM 1284 C CA . SER A 1 156 ? 22.007 -8.238 -5.096 1.00 75.12 156 SER A CA 1
ATOM 1285 C C . SER A 1 156 ? 23.227 -8.323 -4.167 1.00 75.12 156 SER A C 1
ATOM 1287 O O . SER A 1 156 ? 23.370 -9.293 -3.427 1.00 75.12 156 SER A O 1
ATOM 1289 N N . TRP A 1 157 ? 24.058 -7.272 -4.117 1.00 68.75 157 TRP A N 1
ATOM 1290 C CA . TRP A 1 157 ? 25.172 -7.128 -3.173 1.00 68.75 157 TRP A CA 1
ATOM 1291 C C . TRP A 1 157 ? 24.749 -7.152 -1.692 1.00 68.75 157 TRP A C 1
ATOM 1293 O O . TRP A 1 157 ? 25.579 -7.457 -0.832 1.00 68.75 157 TRP A O 1
ATOM 1303 N N . GLN A 1 158 ? 23.469 -6.903 -1.378 1.00 67.06 158 GLN A N 1
ATOM 1304 C CA . GLN A 1 158 ? 22.913 -7.121 -0.034 1.00 67.06 158 GLN A CA 1
ATOM 1305 C C . GLN A 1 158 ? 22.893 -8.612 0.365 1.00 67.06 158 GLN A C 1
ATOM 1307 O O . GLN A 1 158 ? 22.779 -8.947 1.547 1.00 67.06 158 GLN A O 1
ATOM 1312 N N . PHE A 1 159 ? 23.074 -9.519 -0.598 1.00 67.69 159 PHE A N 1
ATOM 1313 C CA . PHE A 1 159 ? 23.107 -10.961 -0.406 1.00 67.69 159 PHE A CA 1
ATOM 1314 C C . PHE A 1 159 ? 24.495 -11.517 -0.771 1.00 67.69 159 PHE A C 1
ATOM 1316 O O . PHE A 1 159 ? 24.747 -11.872 -1.922 1.00 67.69 159 PHE A O 1
ATOM 1323 N N . PRO A 1 160 ? 25.408 -11.691 0.201 1.00 59.03 160 PRO A N 1
ATOM 1324 C CA . PRO A 1 160 ? 26.814 -12.024 -0.063 1.00 59.03 160 PRO A CA 1
ATOM 1325 C C . PRO A 1 160 ? 27.057 -13.396 -0.723 1.00 59.03 160 PRO A C 1
ATOM 1327 O O . PRO A 1 160 ? 28.196 -13.714 -1.046 1.00 59.03 160 PRO A O 1
ATOM 1330 N N . ASN A 1 161 ? 26.016 -14.219 -0.893 1.00 61.22 161 ASN A N 1
ATOM 1331 C CA . ASN A 1 161 ? 26.093 -15.554 -1.494 1.00 61.22 161 ASN A CA 1
ATOM 1332 C C . ASN A 1 161 ? 25.419 -15.646 -2.878 1.00 61.22 161 ASN A C 1
ATOM 1334 O O . ASN A 1 161 ? 25.356 -16.742 -3.435 1.00 61.22 161 ASN A O 1
ATOM 1338 N N . ILE A 1 162 ? 24.896 -14.541 -3.425 1.00 65.00 162 ILE A N 1
ATOM 1339 C CA . ILE A 1 162 ? 24.466 -14.493 -4.829 1.00 65.00 162 ILE A CA 1
ATOM 1340 C C . ILE A 1 162 ? 25.714 -14.235 -5.677 1.00 65.00 162 ILE A C 1
ATOM 1342 O O . ILE A 1 162 ? 26.502 -13.343 -5.361 1.00 65.00 162 ILE A O 1
ATOM 1346 N N . LYS A 1 163 ? 25.916 -15.041 -6.726 1.00 67.06 163 LYS A N 1
ATOM 1347 C CA . LYS A 1 163 ? 26.969 -14.784 -7.719 1.00 67.06 163 LYS A CA 1
ATOM 1348 C C . LYS A 1 163 ? 26.744 -13.428 -8.383 1.00 67.06 163 LYS A C 1
ATOM 1350 O O . LYS A 1 163 ? 25.614 -12.943 -8.426 1.00 67.06 163 LYS A O 1
ATOM 1355 N N . GLN A 1 164 ? 27.795 -12.829 -8.929 1.00 66.31 164 GLN A N 1
ATOM 1356 C CA . GLN A 1 164 ? 27.600 -11.632 -9.728 1.00 66.31 164 GLN A CA 1
ATOM 1357 C C . GLN A 1 164 ? 26.706 -11.978 -10.932 1.00 66.31 164 GLN A C 1
ATOM 1359 O O . GLN A 1 164 ? 26.964 -12.954 -11.632 1.00 66.31 164 GLN A O 1
ATOM 1364 N N . ASN A 1 165 ? 25.629 -11.207 -11.116 1.00 76.69 165 ASN A N 1
ATOM 1365 C CA . ASN A 1 165 ? 24.706 -11.328 -12.248 1.00 76.69 165 ASN A CA 1
ATOM 1366 C C . ASN A 1 165 ? 24.119 -12.746 -12.418 1.00 76.69 165 ASN A C 1
ATOM 1368 O O . ASN A 1 165 ? 24.311 -13.415 -13.430 1.00 76.69 165 ASN A O 1
ATOM 1372 N N . ALA A 1 166 ? 23.392 -13.209 -11.396 1.00 82.88 166 ALA A N 1
ATOM 1373 C CA . ALA A 1 166 ? 22.835 -14.560 -11.356 1.00 82.88 166 ALA A CA 1
ATOM 1374 C C . ALA A 1 166 ? 21.531 -14.687 -12.165 1.00 82.88 166 ALA A C 1
ATOM 1376 O O . ALA A 1 166 ? 20.569 -13.943 -11.941 1.00 82.88 166 ALA A O 1
ATOM 1377 N N . TYR A 1 167 ? 21.473 -15.694 -13.040 1.00 89.25 167 TYR A N 1
ATOM 1378 C CA . TYR A 1 167 ? 20.296 -16.027 -13.849 1.00 89.25 167 TYR A CA 1
ATOM 1379 C C . TYR A 1 167 ? 19.461 -17.068 -13.109 1.00 89.25 167 TYR A C 1
ATOM 1381 O O . TYR A 1 167 ? 19.861 -18.223 -12.947 1.00 89.25 167 TYR A O 1
ATOM 1389 N N . SER A 1 168 ? 18.306 -16.646 -12.607 1.00 89.81 168 SER A N 1
ATOM 1390 C CA . SER A 1 168 ? 17.546 -17.374 -11.593 1.00 89.81 168 SER A CA 1
ATOM 1391 C C . SER A 1 168 ? 16.041 -17.322 -11.872 1.00 89.81 168 SER A C 1
ATOM 1393 O O . SER A 1 168 ? 15.592 -16.853 -12.917 1.00 89.81 168 SER A O 1
ATOM 1395 N N . THR A 1 169 ? 15.251 -17.811 -10.920 1.00 91.88 169 THR A N 1
ATOM 1396 C CA . THR A 1 169 ? 13.793 -17.642 -10.873 1.00 91.88 169 THR A CA 1
ATOM 1397 C C . THR A 1 169 ? 13.356 -17.127 -9.508 1.00 91.88 169 THR A C 1
ATOM 1399 O O . THR A 1 169 ? 13.974 -17.460 -8.493 1.00 91.88 169 THR A O 1
ATOM 1402 N N . TRP A 1 170 ? 12.276 -16.349 -9.475 1.00 92.38 170 TRP A N 1
ATOM 1403 C CA . TRP A 1 170 ? 11.571 -15.993 -8.244 1.00 92.38 170 TRP A CA 1
ATOM 1404 C C . TRP A 1 170 ? 10.192 -16.639 -8.236 1.00 92.38 170 TRP A C 1
ATOM 1406 O O . TRP A 1 170 ? 9.438 -16.474 -9.193 1.00 92.38 170 TRP A O 1
ATOM 1416 N N . GLU A 1 171 ? 9.864 -17.367 -7.170 1.00 94.75 171 GLU A N 1
ATOM 1417 C CA . GLU A 1 171 ? 8.619 -18.125 -7.029 1.00 94.75 171 GLU A CA 1
ATOM 1418 C C . GLU A 1 171 ? 7.723 -17.548 -5.923 1.00 94.75 171 GLU A C 1
ATOM 1420 O O . GLU A 1 171 ? 8.171 -17.286 -4.801 1.00 94.75 171 GLU A O 1
ATOM 1425 N N . SER A 1 172 ? 6.445 -17.370 -6.250 1.00 95.38 172 SER A N 1
ATOM 1426 C CA . SER A 1 172 ? 5.376 -16.999 -5.326 1.00 95.38 172 SER A CA 1
ATOM 1427 C C . SER A 1 172 ? 4.870 -18.203 -4.517 1.00 95.38 172 SER A C 1
ATOM 1429 O O . SER A 1 172 ? 5.069 -19.351 -4.915 1.00 95.38 172 SER A O 1
ATOM 1431 N N . PRO A 1 173 ? 4.176 -17.986 -3.382 1.00 93.94 173 PRO A N 1
ATOM 1432 C CA . PRO A 1 173 ? 3.649 -19.077 -2.555 1.00 93.94 173 PRO A CA 1
ATOM 1433 C C . PRO A 1 173 ? 2.637 -20.006 -3.241 1.00 93.94 173 PRO A C 1
ATOM 1435 O O . PRO A 1 173 ? 2.386 -21.095 -2.732 1.00 93.94 173 PRO A O 1
ATOM 1438 N N . ASP A 1 174 ? 2.034 -19.595 -4.360 1.00 94.31 174 ASP A N 1
ATOM 1439 C CA . ASP A 1 174 ? 1.156 -20.424 -5.199 1.00 94.31 174 ASP A CA 1
ATOM 1440 C C . ASP A 1 174 ? 1.938 -21.385 -6.123 1.00 94.31 174 ASP A C 1
ATOM 1442 O O . ASP A 1 174 ? 1.349 -22.253 -6.763 1.00 94.31 174 ASP A O 1
ATOM 1446 N N . GLY A 1 175 ? 3.268 -21.253 -6.178 1.00 94.81 175 GLY A N 1
ATOM 1447 C CA . GLY A 1 175 ? 4.159 -22.011 -7.055 1.00 94.81 175 GLY A CA 1
ATOM 1448 C C . GLY A 1 175 ? 4.431 -21.340 -8.404 1.00 94.81 175 GLY A C 1
ATOM 1449 O O . GLY A 1 175 ? 5.193 -21.888 -9.203 1.00 94.81 175 GLY A O 1
ATOM 1450 N N . THR A 1 176 ? 3.846 -20.168 -8.683 1.00 96.62 176 THR A N 1
ATOM 1451 C CA . THR A 1 176 ? 4.143 -19.424 -9.913 1.00 96.62 176 THR A CA 1
ATOM 1452 C C . THR A 1 176 ? 5.550 -18.843 -9.846 1.00 96.62 176 THR A C 1
ATOM 1454 O O . THR A 1 176 ? 5.885 -18.153 -8.888 1.00 96.62 176 THR A O 1
ATOM 1457 N N . ALA A 1 177 ? 6.362 -19.074 -10.879 1.00 95.69 177 ALA A N 1
ATOM 1458 C CA . ALA A 1 177 ? 7.715 -18.538 -10.982 1.00 95.69 177 ALA A CA 1
ATOM 1459 C C . ALA A 1 177 ? 7.898 -17.643 -12.215 1.00 95.69 177 ALA A C 1
ATOM 1461 O O . ALA A 1 177 ? 7.299 -17.879 -13.268 1.00 95.69 177 ALA A O 1
ATOM 1462 N N . ILE A 1 178 ? 8.767 -16.642 -12.089 1.00 96.00 178 ILE A N 1
ATOM 1463 C CA . ILE A 1 178 ? 9.190 -15.751 -13.175 1.00 96.00 178 ILE A CA 1
ATOM 1464 C C . ILE A 1 178 ? 10.717 -15.761 -13.284 1.00 96.00 178 ILE A C 1
ATOM 1466 O O . ILE A 1 178 ? 11.411 -15.882 -12.270 1.00 96.00 178 ILE A O 1
ATOM 1470 N N . ASN A 1 179 ? 11.247 -15.667 -14.504 1.00 95.75 179 ASN A N 1
ATOM 1471 C CA . ASN A 1 179 ? 12.691 -15.607 -14.718 1.00 95.75 179 ASN A CA 1
ATOM 1472 C C . ASN A 1 179 ? 13.228 -14.303 -14.124 1.00 95.75 179 ASN A C 1
ATOM 1474 O O . ASN A 1 179 ? 12.589 -13.257 -14.224 1.00 95.75 179 ASN A O 1
ATOM 1478 N N . THR A 1 180 ? 14.375 -14.350 -13.455 1.00 93.12 180 THR A N 1
ATOM 1479 C CA . THR A 1 180 ? 14.914 -13.190 -12.738 1.00 93.12 180 THR A CA 1
ATOM 1480 C C . THR A 1 180 ? 16.414 -13.079 -12.933 1.00 93.12 180 THR A C 1
ATOM 1482 O O . THR A 1 180 ? 17.150 -14.013 -12.609 1.00 93.12 180 THR A O 1
ATOM 1485 N N . LEU A 1 181 ? 16.865 -11.929 -13.432 1.00 91.75 181 LEU A N 1
ATOM 1486 C CA . LEU A 1 181 ? 18.279 -11.569 -13.455 1.00 91.75 181 LEU A CA 1
ATOM 1487 C C . LEU A 1 181 ? 18.604 -10.757 -12.199 1.00 91.75 181 LEU A C 1
ATOM 1489 O O . LEU A 1 181 ? 18.079 -9.659 -12.017 1.00 91.75 181 LEU A O 1
ATOM 1493 N N . PHE A 1 182 ? 19.470 -11.304 -11.346 1.00 87.69 182 PHE A N 1
ATOM 1494 C CA . PHE A 1 182 ? 19.956 -10.654 -10.130 1.00 87.69 182 PHE A CA 1
ATOM 1495 C C . PHE A 1 182 ? 21.296 -9.987 -10.389 1.00 87.69 182 PHE A C 1
ATOM 1497 O O . PHE A 1 182 ? 22.346 -10.624 -10.281 1.00 87.69 182 PHE A O 1
ATOM 1504 N N . MET A 1 183 ? 21.274 -8.693 -10.661 1.00 84.69 183 MET A N 1
ATOM 1505 C CA . MET A 1 183 ? 22.494 -7.923 -10.803 1.00 84.69 183 MET A CA 1
ATOM 1506 C C . MET A 1 183 ? 22.991 -7.369 -9.480 1.00 84.69 183 MET A C 1
ATOM 1508 O O . MET A 1 183 ? 22.219 -7.025 -8.583 1.00 84.69 183 MET A O 1
ATOM 1512 N N . ARG A 1 184 ? 24.315 -7.257 -9.377 1.00 79.88 184 ARG A N 1
ATOM 1513 C CA . ARG A 1 184 ? 24.950 -6.663 -8.203 1.00 79.88 184 ARG A CA 1
ATOM 1514 C C . ARG A 1 184 ? 24.558 -5.192 -8.079 1.00 79.88 184 ARG A C 1
ATOM 1516 O O . ARG A 1 184 ? 23.958 -4.828 -7.074 1.00 79.88 184 ARG A O 1
ATOM 1523 N N . HIS A 1 185 ? 24.836 -4.383 -9.096 1.00 83.56 185 HIS A N 1
ATOM 1524 C CA . HIS A 1 185 ? 24.384 -2.997 -9.208 1.00 83.56 185 HIS A CA 1
ATOM 1525 C C . HIS A 1 185 ? 24.188 -2.644 -10.693 1.00 83.56 185 HIS A C 1
ATOM 1527 O O . HIS A 1 185 ? 25.000 -3.042 -11.527 1.00 83.56 185 HIS A O 1
ATOM 1533 N N . TYR A 1 186 ? 23.142 -1.891 -11.044 1.00 86.56 186 TYR A N 1
ATOM 1534 C CA . TYR A 1 186 ? 22.863 -1.485 -12.438 1.00 86.56 186 TYR A CA 1
ATOM 1535 C C . TYR A 1 186 ? 23.934 -0.543 -13.016 1.00 86.56 186 TYR A C 1
ATOM 1537 O O . TYR A 1 186 ? 24.224 -0.583 -14.207 1.00 86.56 186 TYR A O 1
ATOM 1545 N N . GLY A 1 187 ? 24.560 0.255 -12.148 1.00 86.12 187 GLY A N 1
ATOM 1546 C CA . GLY A 1 187 ? 25.688 1.141 -12.461 1.00 86.12 187 GLY A CA 1
ATOM 1547 C C . GLY A 1 187 ? 27.099 0.536 -12.445 1.00 86.12 187 GLY A C 1
ATOM 1548 O O . GLY A 1 187 ? 28.058 1.268 -12.688 1.00 86.12 187 GLY A O 1
ATOM 1549 N N . ASP A 1 188 ? 27.279 -0.762 -12.157 1.00 81.44 188 ASP A N 1
ATOM 1550 C CA . ASP A 1 188 ? 28.623 -1.350 -11.963 1.00 81.44 188 ASP A CA 1
ATOM 1551 C C . ASP A 1 188 ? 29.562 -1.134 -13.165 1.00 81.44 188 ASP A C 1
ATOM 1553 O O . ASP A 1 188 ? 30.764 -0.910 -12.993 1.00 81.44 188 ASP A O 1
ATOM 1557 N N . LEU A 1 189 ? 29.021 -1.192 -14.385 1.00 78.94 189 LEU A N 1
ATOM 1558 C CA . LEU A 1 189 ? 29.779 -0.937 -15.608 1.00 78.94 189 LEU A CA 1
ATOM 1559 C C . LEU A 1 189 ? 30.108 0.547 -15.807 1.00 78.94 189 LEU A C 1
ATOM 1561 O O . LEU A 1 189 ? 31.220 0.873 -16.225 1.00 78.94 189 LEU A O 1
ATOM 1565 N N . TYR A 1 190 ? 29.185 1.447 -15.466 1.00 78.69 190 TYR A N 1
ATOM 1566 C CA . TYR A 1 190 ? 29.377 2.890 -15.602 1.00 78.69 190 TYR A CA 1
ATOM 1567 C C . TYR A 1 190 ? 30.433 3.435 -14.624 1.00 78.69 190 TYR A C 1
ATOM 1569 O O . TYR A 1 190 ? 31.324 4.194 -15.017 1.00 78.69 190 TYR A O 1
ATOM 1577 N N . PHE A 1 191 ? 30.410 2.995 -13.358 1.00 74.69 191 PHE A N 1
ATOM 1578 C CA . PHE A 1 191 ? 31.347 3.448 -12.314 1.00 74.69 191 PHE A CA 1
ATOM 1579 C C . PHE A 1 191 ? 32.819 3.125 -12.595 1.00 74.69 191 PHE A C 1
ATOM 1581 O O . PHE A 1 191 ? 33.716 3.663 -11.949 1.00 74.69 191 PHE A O 1
ATOM 1588 N N . LYS A 1 192 ? 33.095 2.290 -13.597 1.00 68.31 192 LYS A N 1
ATOM 1589 C CA . LYS A 1 192 ? 34.444 1.976 -14.077 1.00 68.31 192 LYS A CA 1
ATOM 1590 C C . LYS A 1 192 ? 35.025 3.041 -15.031 1.00 68.31 192 LYS A C 1
ATOM 1592 O O . LYS A 1 192 ? 36.044 2.816 -15.679 1.00 68.31 192 LYS A O 1
ATOM 1597 N N . HIS A 1 193 ? 34.415 4.233 -15.078 1.00 57.66 193 HIS A N 1
ATOM 1598 C CA . HIS A 1 193 ? 34.951 5.485 -15.641 1.00 57.66 193 HIS A CA 1
ATOM 1599 C C . HIS A 1 193 ? 35.457 5.415 -17.098 1.00 57.66 193 HIS A C 1
ATOM 1601 O O . HIS A 1 193 ? 36.408 6.115 -17.450 1.00 57.66 193 HIS A O 1
ATOM 1607 N N . PHE A 1 194 ? 34.837 4.598 -17.957 1.00 63.56 194 PHE A N 1
ATOM 1608 C CA . PHE A 1 194 ? 35.212 4.426 -19.376 1.00 63.56 194 PHE A CA 1
ATOM 1609 C C . PHE A 1 194 ? 36.674 4.014 -19.627 1.00 63.56 194 PHE A C 1
ATOM 1611 O O . PHE A 1 194 ? 37.169 4.136 -20.749 1.00 63.56 194 PHE A O 1
ATOM 1618 N N . LYS A 1 195 ? 37.395 3.530 -18.610 1.00 70.69 195 LYS A N 1
ATOM 1619 C CA . LYS A 1 195 ? 38.754 3.024 -18.805 1.00 70.69 195 LYS A CA 1
ATOM 1620 C C . LYS A 1 195 ? 38.676 1.613 -19.365 1.00 70.69 195 LYS A C 1
ATOM 1622 O O . LYS A 1 195 ? 38.101 0.728 -18.733 1.00 70.69 195 LYS A O 1
ATOM 1627 N N . ASP A 1 196 ? 39.302 1.401 -20.520 1.00 74.31 196 ASP A N 1
ATOM 1628 C CA . ASP A 1 196 ? 39.288 0.103 -21.200 1.00 74.31 196 ASP A CA 1
ATOM 1629 C C . ASP A 1 196 ? 39.755 -1.040 -20.284 1.00 74.31 196 ASP A C 1
ATOM 1631 O O . ASP A 1 196 ? 39.145 -2.101 -20.290 1.00 74.31 196 ASP A O 1
ATOM 1635 N N . GLU A 1 197 ? 40.770 -0.821 -19.442 1.00 78.50 197 GLU A N 1
ATOM 1636 C CA . GLU A 1 197 ? 41.295 -1.830 -18.504 1.00 78.50 197 GLU A CA 1
ATOM 1637 C C . GLU A 1 197 ? 40.270 -2.263 -17.439 1.00 78.50 197 GLU A C 1
ATOM 1639 O O . GLU A 1 197 ? 40.138 -3.456 -17.141 1.00 78.50 197 GLU A O 1
ATOM 1644 N N . ASP A 1 198 ? 39.513 -1.311 -16.887 1.00 75.81 198 ASP A N 1
ATOM 1645 C CA . ASP A 1 198 ? 38.514 -1.583 -15.850 1.00 75.81 198 ASP A CA 1
ATOM 1646 C C . ASP A 1 198 ? 37.294 -2.303 -16.446 1.00 75.81 198 ASP A C 1
ATOM 1648 O O . ASP A 1 198 ? 36.755 -3.240 -15.838 1.00 75.81 198 ASP A O 1
ATOM 1652 N N . PHE A 1 199 ? 36.893 -1.900 -17.656 1.00 74.38 199 PHE A N 1
ATOM 1653 C CA . PHE A 1 199 ? 35.807 -2.521 -18.410 1.00 74.38 199 PHE A CA 1
ATOM 1654 C C . PHE A 1 199 ? 36.165 -3.937 -18.871 1.00 74.38 199 PHE A C 1
ATOM 1656 O O . PHE A 1 199 ? 35.392 -4.870 -18.666 1.00 74.38 199 PHE A O 1
ATOM 1663 N N . ILE A 1 200 ? 37.375 -4.125 -19.401 1.00 80.56 200 ILE A N 1
ATOM 1664 C CA . ILE A 1 200 ? 37.926 -5.441 -19.732 1.00 80.56 200 ILE A CA 1
ATOM 1665 C C . ILE A 1 200 ? 37.895 -6.351 -18.504 1.00 80.56 200 ILE A C 1
ATOM 1667 O O . ILE A 1 200 ? 37.395 -7.468 -18.588 1.00 80.56 200 ILE A O 1
ATOM 1671 N N . SER A 1 201 ? 38.349 -5.855 -17.351 1.00 81.25 201 SER A N 1
ATOM 1672 C CA . SER A 1 201 ? 38.322 -6.625 -16.104 1.00 81.25 201 SER A CA 1
ATOM 1673 C C . SER A 1 201 ? 36.893 -6.973 -15.669 1.00 81.25 201 SER A C 1
ATOM 1675 O O . SER A 1 201 ? 36.667 -8.029 -15.085 1.00 81.25 201 SER A O 1
ATOM 1677 N N . TYR A 1 202 ? 35.911 -6.100 -15.938 1.00 79.31 202 TYR A N 1
ATOM 1678 C CA . TYR A 1 202 ? 34.501 -6.416 -15.700 1.00 79.31 202 TYR A CA 1
ATOM 1679 C C . TYR A 1 202 ? 34.023 -7.555 -16.595 1.00 79.31 202 TYR A C 1
ATOM 1681 O O . TYR A 1 202 ? 33.534 -8.546 -16.068 1.00 79.31 202 TYR A O 1
ATOM 1689 N N . ILE A 1 203 ? 34.185 -7.423 -17.917 1.00 77.94 203 ILE A N 1
ATOM 1690 C CA . ILE A 1 203 ? 33.760 -8.445 -18.881 1.00 77.94 203 ILE A CA 1
ATOM 1691 C C . ILE A 1 203 ? 34.431 -9.772 -18.578 1.00 77.94 203 ILE A C 1
ATOM 1693 O O . ILE A 1 203 ? 33.785 -10.808 -18.656 1.00 77.94 203 ILE A O 1
ATOM 1697 N N . GLU A 1 204 ? 35.721 -9.758 -18.246 1.00 82.88 204 GLU A N 1
ATOM 1698 C CA . GLU A 1 204 ? 36.431 -10.976 -17.887 1.00 82.88 204 GLU A CA 1
ATOM 1699 C C . GLU A 1 204 ? 35.801 -11.660 -16.694 1.00 82.88 204 GLU A C 1
ATOM 1701 O O . GLU A 1 204 ? 35.515 -12.847 -16.782 1.00 82.88 204 GLU A O 1
ATOM 1706 N N . ASN A 1 205 ? 35.549 -10.934 -15.608 1.00 79.94 205 ASN A N 1
ATOM 1707 C CA . ASN A 1 205 ? 34.899 -11.521 -14.442 1.00 79.94 205 ASN A CA 1
ATOM 1708 C C . ASN A 1 205 ? 33.497 -12.022 -14.796 1.00 79.94 205 ASN A C 1
ATOM 1710 O O . ASN A 1 205 ? 33.172 -13.168 -14.508 1.00 79.94 205 ASN A O 1
ATOM 1714 N N . GLU A 1 206 ? 32.714 -11.209 -15.500 1.00 77.44 206 GLU A N 1
ATOM 1715 C CA . GLU A 1 206 ? 31.347 -11.530 -15.894 1.00 77.44 206 GLU A CA 1
ATOM 1716 C C . GLU A 1 206 ? 31.271 -12.791 -16.763 1.00 77.44 206 GLU A C 1
ATOM 1718 O O . GLU A 1 206 ? 30.532 -13.732 -16.473 1.00 77.44 206 GLU A O 1
ATOM 1723 N N . TRP A 1 207 ? 32.093 -12.849 -17.809 1.00 82.75 207 TRP A N 1
ATOM 1724 C CA . TRP A 1 207 ? 32.182 -14.000 -18.690 1.00 82.75 207 TRP A CA 1
ATOM 1725 C C . TRP A 1 207 ? 32.753 -15.215 -17.962 1.00 82.75 207 TRP A C 1
ATOM 1727 O O 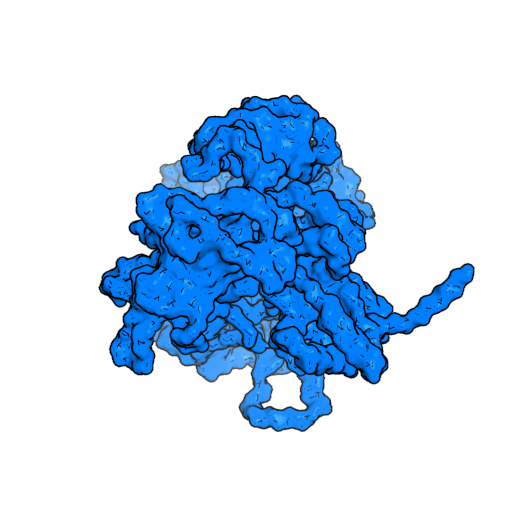. TRP A 1 207 ? 32.212 -16.308 -18.083 1.00 82.75 207 TRP A O 1
ATOM 1737 N N . LEU A 1 208 ? 33.833 -15.072 -17.190 1.00 81.81 208 LEU A N 1
ATOM 1738 C CA . LEU A 1 208 ? 34.452 -16.207 -16.502 1.00 81.81 208 LEU A CA 1
ATOM 1739 C C . LEU A 1 208 ? 33.537 -16.811 -15.433 1.00 81.81 208 LEU A C 1
ATOM 1741 O O . LEU A 1 208 ? 33.568 -18.032 -15.260 1.00 81.81 208 LEU A O 1
ATOM 1745 N N . GLU A 1 209 ? 32.724 -15.995 -14.758 1.00 77.81 209 GLU A N 1
ATOM 1746 C CA . GLU A 1 209 ? 31.736 -16.453 -13.777 1.00 77.81 209 GLU A CA 1
ATOM 1747 C C . GLU A 1 209 ? 30.531 -17.140 -14.438 1.00 77.81 209 GLU A C 1
ATOM 1749 O O . GLU A 1 209 ? 30.053 -18.150 -13.913 1.00 77.81 209 GLU A O 1
ATOM 1754 N N . ASN A 1 210 ? 30.084 -16.660 -15.608 1.00 77.88 210 ASN A N 1
ATOM 1755 C CA . ASN A 1 210 ? 28.834 -17.110 -16.229 1.00 77.88 210 ASN A CA 1
ATOM 1756 C C . ASN A 1 210 ? 28.982 -18.037 -17.451 1.00 77.88 210 ASN A C 1
ATOM 1758 O O . ASN A 1 210 ? 28.025 -18.738 -17.768 1.00 77.88 210 ASN A O 1
ATOM 1762 N N . LYS A 1 211 ? 30.152 -18.156 -18.097 1.00 81.31 211 LYS A N 1
ATOM 1763 C CA . LYS A 1 211 ? 30.377 -18.935 -19.349 1.00 81.31 211 LYS A CA 1
ATOM 1764 C C . LYS A 1 211 ? 29.920 -20.396 -19.310 1.00 81.31 211 LYS A C 1
ATOM 1766 O O . LYS A 1 211 ? 29.596 -21.006 -20.335 1.00 81.31 211 LYS A O 1
ATOM 1771 N N . ASP A 1 212 ? 29.957 -21.004 -18.126 1.00 81.31 212 ASP A N 1
ATOM 1772 C CA . ASP A 1 212 ? 29.583 -22.405 -17.955 1.00 81.31 212 ASP A CA 1
ATOM 1773 C C . ASP A 1 212 ? 28.053 -22.552 -17.864 1.00 81.31 212 ASP A C 1
ATOM 1775 O O . ASP A 1 212 ? 27.530 -23.586 -18.284 1.00 81.31 212 ASP A O 1
ATOM 1779 N N . ASN A 1 213 ? 27.349 -21.490 -17.449 1.00 81.56 213 ASN A N 1
ATOM 1780 C CA . ASN A 1 213 ? 25.906 -21.432 -17.210 1.00 81.56 213 ASN A CA 1
ATOM 1781 C C . ASN A 1 213 ? 25.123 -20.749 -18.341 1.00 81.56 213 ASN A C 1
ATOM 1783 O O . ASN A 1 213 ? 24.075 -21.254 -18.733 1.00 81.56 213 ASN A O 1
ATOM 1787 N N . VAL A 1 214 ? 25.627 -19.643 -18.884 1.00 84.69 214 VAL A N 1
ATOM 1788 C CA . VAL A 1 214 ? 24.958 -18.814 -19.893 1.00 84.69 214 VAL A CA 1
ATOM 1789 C C . VAL A 1 214 ? 25.846 -18.716 -21.116 1.00 84.69 214 VAL A C 1
ATOM 1791 O O . VAL A 1 214 ? 27.018 -18.355 -21.021 1.00 84.69 214 VAL A O 1
ATOM 1794 N N . LYS A 1 215 ? 25.291 -19.077 -22.275 1.00 84.94 215 LYS A N 1
ATOM 1795 C CA . LYS A 1 215 ? 26.014 -18.945 -23.541 1.00 84.94 215 LYS A CA 1
ATOM 1796 C C . LYS A 1 215 ? 26.137 -17.474 -23.933 1.00 84.94 215 LYS A C 1
ATOM 1798 O O . LYS A 1 215 ? 27.240 -17.038 -24.206 1.00 84.94 215 LYS A O 1
ATOM 1803 N N . ASP A 1 216 ? 25.028 -16.738 -23.917 1.00 88.38 216 ASP A N 1
ATOM 1804 C CA . ASP A 1 216 ? 24.940 -15.388 -24.474 1.00 88.38 216 ASP A CA 1
ATOM 1805 C C . ASP A 1 216 ? 24.529 -14.382 -23.373 1.00 88.38 216 ASP A C 1
ATOM 1807 O O . ASP A 1 216 ? 23.341 -14.098 -23.231 1.00 88.38 216 ASP A O 1
ATOM 1811 N N . PRO A 1 217 ? 25.453 -13.930 -22.495 1.00 88.19 217 PRO A N 1
ATOM 1812 C CA . PRO A 1 217 ? 25.090 -13.164 -21.304 1.00 88.19 217 PRO A CA 1
ATOM 1813 C C . PRO A 1 217 ? 24.813 -11.686 -21.612 1.00 88.19 217 PRO A C 1
ATOM 1815 O O . PRO A 1 217 ? 25.345 -11.111 -22.563 1.00 88.19 217 PRO A O 1
ATOM 1818 N N . LEU A 1 218 ? 24.005 -11.067 -20.753 1.00 89.94 218 LEU A N 1
ATOM 1819 C CA . LEU A 1 218 ? 23.657 -9.650 -20.774 1.00 89.94 218 LEU A CA 1
ATOM 1820 C C . LEU A 1 218 ? 24.655 -8.819 -19.951 1.00 89.94 218 LEU A C 1
ATOM 1822 O O . LEU A 1 218 ? 24.891 -9.092 -18.777 1.00 89.94 218 LEU A O 1
ATOM 1826 N N . LEU A 1 219 ? 25.205 -7.778 -20.572 1.00 88.75 219 LEU A N 1
ATOM 1827 C CA . LEU A 1 219 ? 26.025 -6.733 -19.966 1.00 88.75 219 LEU A CA 1
ATOM 1828 C C . LEU A 1 219 ? 25.185 -5.458 -19.863 1.00 88.75 219 LEU A C 1
ATOM 1830 O O . LEU A 1 219 ? 24.736 -4.937 -20.882 1.00 88.75 219 LEU A O 1
ATOM 1834 N N . VAL A 1 220 ? 24.993 -4.932 -18.654 1.00 88.69 220 VAL A N 1
ATOM 1835 C CA . VAL A 1 220 ? 24.145 -3.750 -18.438 1.00 88.69 220 VAL A CA 1
ATOM 1836 C C . VAL A 1 220 ? 24.982 -2.514 -18.160 1.00 88.69 220 VAL A C 1
ATOM 1838 O O . VAL A 1 220 ? 25.676 -2.423 -17.149 1.00 88.69 220 VAL A O 1
ATOM 1841 N N . PHE A 1 221 ? 24.890 -1.546 -19.062 1.00 88.19 221 PHE A N 1
ATOM 1842 C CA . PHE A 1 221 ? 25.501 -0.233 -18.949 1.00 88.19 221 PHE A CA 1
ATOM 1843 C C . PHE A 1 221 ? 24.429 0.784 -18.538 1.00 88.19 221 PHE A C 1
ATOM 1845 O O . PHE A 1 221 ? 23.840 1.457 -19.384 1.00 88.19 221 PHE A O 1
ATOM 1852 N N . GLY A 1 222 ? 24.145 0.845 -17.235 1.00 88.44 222 GLY A N 1
ATOM 1853 C CA . GLY A 1 222 ? 23.158 1.758 -16.654 1.00 88.44 222 GLY A CA 1
ATOM 1854 C C . GLY A 1 222 ? 23.775 2.825 -15.754 1.00 88.44 222 GLY A C 1
ATOM 1855 O O . GLY A 1 222 ? 24.898 2.667 -15.284 1.00 88.44 222 GLY A O 1
ATOM 1856 N N . MET A 1 223 ? 23.038 3.907 -15.506 1.00 85.25 223 MET A N 1
ATOM 1857 C CA . MET A 1 223 ? 23.313 4.904 -14.463 1.00 85.25 223 MET A CA 1
ATOM 1858 C C . MET A 1 223 ? 22.049 5.730 -14.195 1.00 85.25 223 MET A C 1
ATOM 1860 O O . MET A 1 223 ? 21.147 5.757 -15.037 1.00 85.25 223 MET A O 1
ATOM 1864 N N . ASP A 1 224 ? 22.000 6.409 -13.050 1.00 82.81 224 ASP A N 1
ATOM 1865 C CA . ASP A 1 224 ? 20.975 7.414 -12.755 1.00 82.81 224 ASP A CA 1
ATOM 1866 C C . ASP A 1 224 ? 21.037 8.514 -13.811 1.00 82.81 224 ASP A C 1
ATOM 1868 O O . ASP A 1 224 ? 22.103 9.105 -14.025 1.00 82.81 224 ASP A O 1
ATOM 1872 N N . CYS A 1 225 ? 19.908 8.789 -14.463 1.00 79.81 225 CYS A N 1
ATOM 1873 C CA . CYS A 1 225 ? 19.805 9.790 -15.516 1.00 79.81 225 CYS A CA 1
ATOM 1874 C C . CYS A 1 225 ? 20.934 9.647 -16.554 1.00 79.81 225 CYS A C 1
ATOM 1876 O O . CYS A 1 225 ? 21.716 10.574 -16.776 1.00 79.81 225 CYS A O 1
ATOM 1878 N N . LEU A 1 226 ? 21.056 8.480 -17.188 1.00 82.94 226 LEU A N 1
ATOM 1879 C CA . LEU A 1 226 ? 21.988 8.288 -18.297 1.00 82.94 226 LEU A CA 1
ATOM 1880 C C . LEU A 1 226 ? 21.347 8.773 -19.606 1.00 82.94 226 LEU A C 1
ATOM 1882 O O . LEU A 1 226 ? 20.209 8.429 -19.905 1.00 82.94 226 LEU A O 1
ATOM 1886 N N . LEU A 1 227 ? 22.078 9.542 -20.418 1.00 84.19 227 LEU A N 1
ATOM 1887 C CA . LEU A 1 227 ? 21.683 9.793 -21.812 1.00 84.19 227 LEU A CA 1
ATOM 1888 C C . LEU A 1 227 ? 22.240 8.693 -22.726 1.00 84.19 227 LEU A C 1
ATOM 1890 O O . LEU A 1 227 ? 23.312 8.162 -22.424 1.00 84.19 227 LEU A O 1
ATOM 1894 N N . PRO A 1 228 ? 21.587 8.394 -23.864 1.00 84.69 228 PRO A N 1
ATOM 1895 C CA . PRO A 1 228 ? 22.150 7.514 -24.884 1.00 84.69 228 PRO A CA 1
ATOM 1896 C C . PRO A 1 228 ? 23.588 7.904 -25.251 1.00 84.69 228 PRO A C 1
ATOM 1898 O O . PRO A 1 228 ? 23.867 9.056 -25.588 1.00 84.69 228 PRO A O 1
ATOM 1901 N N . LEU A 1 229 ? 24.514 6.942 -25.191 1.00 84.12 229 LEU A N 1
ATOM 1902 C CA . LEU A 1 229 ? 25.918 7.156 -25.536 1.00 84.12 229 LEU A CA 1
ATOM 1903 C C . LEU A 1 229 ? 26.287 6.409 -26.814 1.00 84.12 229 LEU A C 1
ATOM 1905 O O . LEU A 1 229 ? 25.910 5.254 -27.025 1.00 84.12 229 LEU A O 1
ATOM 1909 N N . ASN A 1 230 ? 27.110 7.049 -27.646 1.00 84.25 230 ASN A N 1
ATOM 1910 C CA . ASN A 1 230 ? 27.806 6.353 -28.719 1.00 84.25 230 ASN A CA 1
ATOM 1911 C C . ASN A 1 230 ? 29.074 5.703 -28.148 1.00 84.25 230 ASN A C 1
ATOM 1913 O O . ASN A 1 230 ? 30.066 6.385 -27.879 1.00 84.25 230 ASN A O 1
ATOM 1917 N N . LEU A 1 231 ? 29.035 4.381 -27.984 1.00 82.56 231 LEU A N 1
ATOM 1918 C CA . LEU A 1 231 ? 30.148 3.584 -27.476 1.00 82.56 231 LEU A CA 1
ATOM 1919 C C . LEU A 1 231 ? 30.895 2.842 -28.595 1.00 82.56 231 LEU A C 1
ATOM 1921 O O . LEU A 1 231 ? 31.684 1.957 -28.292 1.00 82.56 231 LEU A O 1
ATOM 1925 N N . ASP A 1 232 ? 30.703 3.166 -29.881 1.00 85.94 232 ASP A N 1
ATOM 1926 C CA . ASP A 1 232 ? 31.221 2.359 -31.002 1.00 85.94 232 ASP A CA 1
ATOM 1927 C C . ASP A 1 232 ? 32.736 2.160 -30.944 1.00 85.94 232 ASP A C 1
ATOM 1929 O O . ASP A 1 232 ? 33.251 1.070 -31.202 1.00 85.94 232 ASP A O 1
ATOM 1933 N N . LYS A 1 233 ? 33.470 3.210 -30.561 1.00 84.56 233 LYS A N 1
ATOM 1934 C CA . LYS A 1 233 ? 34.926 3.140 -30.395 1.00 84.56 233 LYS A CA 1
ATOM 1935 C C . LYS A 1 233 ? 35.308 2.184 -29.263 1.00 84.56 233 LYS A C 1
ATOM 1937 O O . LYS A 1 233 ? 36.257 1.414 -29.403 1.00 84.56 233 LYS A O 1
ATOM 1942 N N . GLN A 1 234 ? 34.600 2.259 -28.144 1.00 83.44 234 GLN A N 1
ATOM 1943 C CA . GLN A 1 234 ? 34.816 1.428 -26.969 1.00 83.44 234 GLN A CA 1
ATOM 1944 C C . GLN A 1 234 ? 34.428 -0.023 -27.261 1.00 83.44 234 GLN A C 1
ATOM 1946 O O . GLN A 1 234 ? 35.254 -0.914 -27.095 1.00 83.44 234 GLN A O 1
ATOM 1951 N N . VAL A 1 235 ? 33.237 -0.255 -27.814 1.00 85.81 235 VAL A N 1
ATOM 1952 C CA . VAL A 1 235 ? 32.747 -1.571 -28.237 1.00 85.81 235 VAL A CA 1
ATOM 1953 C C . VAL A 1 235 ? 33.698 -2.207 -29.243 1.00 85.81 235 VAL A C 1
ATOM 1955 O O . VAL A 1 235 ? 34.022 -3.376 -29.084 1.00 85.81 235 VAL A O 1
ATOM 1958 N N . ALA A 1 236 ? 34.243 -1.464 -30.212 1.00 87.75 236 ALA A N 1
ATOM 1959 C CA . ALA A 1 236 ? 35.252 -2.000 -31.128 1.00 87.75 236 ALA A CA 1
ATOM 1960 C C . ALA A 1 236 ? 36.531 -2.457 -30.398 1.00 87.75 236 ALA A C 1
ATOM 1962 O O . ALA A 1 236 ? 37.082 -3.517 -30.713 1.00 87.75 236 ALA A O 1
ATOM 1963 N N . THR A 1 237 ? 36.995 -1.690 -29.406 1.00 87.12 237 THR A N 1
ATOM 1964 C CA . THR A 1 237 ? 38.144 -2.060 -28.561 1.00 87.12 237 THR A CA 1
ATOM 1965 C C . THR A 1 237 ? 37.848 -3.308 -27.732 1.00 87.12 237 THR A C 1
ATOM 1967 O O . THR A 1 237 ? 38.641 -4.252 -27.728 1.00 87.12 237 THR A O 1
ATOM 1970 N N . TRP A 1 238 ? 36.695 -3.351 -27.068 1.00 85.69 238 TRP A N 1
ATOM 1971 C CA . TRP A 1 238 ? 36.285 -4.462 -26.210 1.00 85.69 238 TRP A CA 1
ATOM 1972 C C . TRP A 1 238 ? 36.000 -5.731 -27.014 1.00 85.69 238 TRP A C 1
ATOM 1974 O O . TRP A 1 238 ? 36.394 -6.820 -26.608 1.00 85.69 238 TRP A O 1
ATOM 1984 N N . HIS A 1 239 ? 35.396 -5.596 -28.192 1.00 87.75 239 HIS A N 1
ATOM 1985 C CA . HIS A 1 239 ? 35.152 -6.695 -29.118 1.00 87.75 239 HIS A CA 1
ATOM 1986 C C . HIS A 1 239 ? 36.475 -7.288 -29.614 1.00 87.75 239 HIS A C 1
ATOM 1988 O O . HIS A 1 239 ? 36.655 -8.505 -29.594 1.00 87.75 239 HIS A O 1
ATOM 1994 N N . LYS A 1 240 ? 37.447 -6.445 -29.988 1.00 89.75 240 LYS A N 1
ATOM 1995 C CA . LYS A 1 240 ? 38.795 -6.911 -30.343 1.00 89.75 240 LYS A CA 1
ATOM 1996 C C . LYS A 1 240 ? 39.453 -7.666 -29.183 1.00 89.75 240 LYS A C 1
ATOM 1998 O O . LYS A 1 240 ? 40.044 -8.720 -29.402 1.00 89.75 240 LYS A O 1
ATOM 2003 N N . TYR A 1 241 ? 39.330 -7.156 -27.959 1.00 87.69 241 TYR A N 1
ATOM 2004 C CA . TYR A 1 241 ? 39.833 -7.844 -26.771 1.00 87.69 241 TYR A CA 1
ATOM 2005 C C . TYR A 1 241 ? 39.171 -9.216 -26.568 1.00 87.69 241 TYR A C 1
ATOM 2007 O O . TYR A 1 241 ? 39.861 -10.217 -26.371 1.00 87.69 241 TYR A O 1
ATOM 2015 N N . ALA A 1 242 ? 37.841 -9.276 -26.662 1.00 87.00 242 ALA A N 1
ATOM 2016 C CA . ALA A 1 242 ? 37.077 -10.512 -26.551 1.00 87.00 242 ALA A CA 1
ATOM 2017 C C . ALA A 1 242 ? 37.535 -11.547 -27.593 1.00 87.00 242 ALA A C 1
ATOM 2019 O O . ALA A 1 242 ? 37.813 -12.693 -27.234 1.00 87.00 242 ALA A O 1
ATOM 2020 N N . GLN A 1 243 ? 37.743 -11.128 -28.847 1.00 88.94 243 GLN A N 1
ATOM 2021 C CA . GLN A 1 243 ? 38.302 -11.979 -29.902 1.00 88.94 243 GLN A CA 1
ATOM 2022 C C . GLN A 1 243 ? 39.705 -12.504 -29.559 1.00 88.94 243 GLN A C 1
ATOM 2024 O O . GLN A 1 243 ? 39.968 -13.696 -29.719 1.00 88.94 243 GLN A O 1
ATOM 2029 N N . GLU A 1 244 ? 40.605 -11.648 -29.060 1.00 90.56 244 GLU A N 1
ATOM 2030 C CA . GLU A 1 244 ? 41.967 -12.042 -28.660 1.00 90.56 244 GLU A CA 1
ATOM 2031 C C . GLU A 1 244 ? 41.974 -13.072 -27.518 1.00 90.56 244 GLU A C 1
ATOM 2033 O O . GLU A 1 244 ? 42.879 -13.908 -27.439 1.00 90.56 244 GLU A O 1
ATOM 2038 N N . LYS A 1 245 ? 40.959 -13.043 -26.647 1.00 88.25 245 LYS A N 1
ATOM 2039 C CA . LYS A 1 245 ? 40.778 -13.996 -25.542 1.00 88.25 245 LYS A CA 1
ATOM 2040 C C . LYS A 1 245 ? 39.943 -15.227 -25.893 1.00 88.25 245 LYS A C 1
ATOM 2042 O O . LYS A 1 245 ? 39.927 -16.179 -25.113 1.00 88.25 245 LYS A O 1
ATOM 2047 N N . GLY A 1 246 ? 39.277 -15.235 -27.047 1.00 87.12 246 GLY A N 1
ATOM 2048 C CA . GLY A 1 246 ? 38.327 -16.281 -27.428 1.00 87.12 246 GLY A CA 1
ATOM 2049 C C . GLY A 1 246 ? 37.012 -16.234 -26.639 1.00 87.12 246 GLY A C 1
ATOM 2050 O O . GLY A 1 246 ? 36.395 -17.277 -26.422 1.00 87.12 246 GLY A O 1
ATOM 2051 N N . TYR A 1 247 ? 36.613 -15.051 -26.171 1.00 88.38 247 TYR A N 1
ATOM 2052 C CA . TYR A 1 247 ? 35.304 -14.791 -25.569 1.00 88.38 247 TYR A CA 1
ATOM 2053 C C . TYR A 1 247 ? 34.246 -14.519 -26.659 1.00 88.38 247 TYR A C 1
ATOM 2055 O O . TYR A 1 247 ? 34.618 -14.332 -27.822 1.00 88.38 247 TYR A O 1
ATOM 2063 N N . PRO A 1 248 ? 32.942 -14.515 -26.317 1.00 88.25 248 PRO A N 1
ATOM 2064 C CA . PRO A 1 248 ? 31.880 -14.171 -27.256 1.00 88.25 248 PRO A CA 1
ATOM 2065 C C . PRO A 1 248 ? 32.041 -12.766 -27.844 1.00 88.25 248 PRO A C 1
ATOM 2067 O O . PRO A 1 248 ? 32.657 -11.885 -27.241 1.00 88.25 248 PRO A O 1
ATOM 2070 N N . GLU A 1 249 ? 31.456 -12.552 -29.017 1.00 89.69 249 GLU A N 1
ATOM 2071 C CA . GLU A 1 249 ? 31.425 -11.233 -29.649 1.00 89.69 249 GLU A CA 1
ATOM 2072 C C . GLU A 1 249 ? 30.555 -10.270 -28.838 1.00 89.69 249 GLU A C 1
ATOM 2074 O O . GLU A 1 249 ? 29.578 -10.691 -28.238 1.00 89.69 249 GLU A O 1
ATOM 2079 N N . ILE A 1 250 ? 30.897 -8.983 -28.798 1.00 88.81 250 ILE A N 1
ATOM 2080 C CA . ILE A 1 250 ? 30.079 -7.973 -28.109 1.00 88.81 250 ILE A CA 1
ATOM 2081 C C . ILE A 1 250 ? 29.204 -7.257 -29.134 1.00 88.81 250 ILE A C 1
ATOM 2083 O O . ILE A 1 250 ? 29.740 -6.729 -30.113 1.00 88.81 250 ILE A O 1
ATOM 2087 N N . GLU A 1 251 ? 27.895 -7.210 -28.887 1.00 89.56 251 GLU A N 1
ATOM 2088 C CA . GLU A 1 251 ? 26.905 -6.515 -29.720 1.00 89.56 251 GLU A CA 1
ATOM 2089 C C . GLU A 1 251 ? 25.958 -5.673 -28.857 1.00 89.56 251 GLU A C 1
ATOM 2091 O O . GLU A 1 251 ? 25.628 -6.053 -27.735 1.00 89.56 251 GLU A O 1
ATOM 2096 N N . TYR A 1 252 ? 25.485 -4.541 -29.384 1.00 90.50 252 TYR A N 1
ATOM 2097 C CA . TYR A 1 252 ? 24.432 -3.771 -28.722 1.00 90.50 252 TYR A CA 1
ATOM 2098 C C . TYR A 1 252 ? 23.113 -4.540 -28.708 1.00 90.50 252 TYR A C 1
ATOM 2100 O O . TYR A 1 252 ? 22.753 -5.218 -29.672 1.00 90.50 252 TYR A O 1
ATOM 2108 N N . SER A 1 253 ? 22.348 -4.408 -27.632 1.00 93.12 253 SER A N 1
ATOM 2109 C CA . SER A 1 253 ? 21.009 -4.989 -27.511 1.00 93.12 253 SER A CA 1
ATOM 2110 C C . SER A 1 253 ? 20.134 -4.138 -26.605 1.00 93.12 253 SER A C 1
ATOM 2112 O O . SER A 1 253 ? 20.638 -3.355 -25.806 1.00 93.12 253 SER A O 1
ATOM 2114 N N . THR A 1 254 ? 18.816 -4.255 -26.741 1.00 93.50 254 THR A N 1
ATOM 2115 C CA . THR A 1 254 ? 17.925 -3.791 -25.673 1.00 93.50 254 THR A CA 1
ATOM 2116 C C . THR A 1 254 ? 18.019 -4.756 -24.489 1.00 93.50 254 THR A C 1
ATOM 2118 O O . THR A 1 254 ? 18.507 -5.884 -24.631 1.00 93.50 254 THR A O 1
ATOM 2121 N N . MET A 1 255 ? 17.556 -4.333 -23.313 1.00 93.44 255 MET A N 1
ATOM 2122 C CA . MET A 1 255 ? 17.501 -5.211 -22.145 1.00 93.44 255 MET A CA 1
ATOM 2123 C C . MET A 1 255 ? 16.632 -6.446 -22.413 1.00 93.44 255 MET A C 1
ATOM 2125 O O . MET A 1 255 ? 17.076 -7.556 -22.127 1.00 93.44 255 MET A O 1
ATOM 2129 N N . ILE A 1 256 ? 15.444 -6.289 -23.013 1.00 94.12 256 ILE A N 1
ATOM 2130 C CA . ILE A 1 256 ? 14.574 -7.425 -23.352 1.00 94.12 256 ILE A CA 1
ATOM 2131 C C . ILE A 1 256 ? 15.224 -8.401 -24.344 1.00 94.12 256 ILE A C 1
ATOM 2133 O O . ILE A 1 256 ? 15.207 -9.603 -24.087 1.00 94.12 256 ILE A O 1
ATOM 2137 N N . ASP A 1 257 ? 15.856 -7.915 -25.420 1.00 92.56 257 ASP A N 1
ATOM 2138 C CA . ASP A 1 257 ? 16.530 -8.790 -26.393 1.00 92.56 257 ASP A CA 1
ATOM 2139 C C . ASP A 1 257 ? 17.674 -9.569 -25.730 1.00 92.56 257 ASP A C 1
ATOM 2141 O O . ASP A 1 257 ? 17.854 -10.765 -25.970 1.00 92.56 257 ASP A O 1
ATOM 2145 N N . GLY A 1 258 ? 18.444 -8.892 -24.872 1.00 92.75 258 GLY A N 1
ATOM 2146 C CA . GLY A 1 258 ? 19.517 -9.511 -24.104 1.00 92.75 258 GLY A CA 1
ATOM 2147 C C . GLY A 1 258 ? 19.007 -10.562 -23.117 1.00 92.75 258 GLY A C 1
ATOM 2148 O O . GLY A 1 258 ? 19.593 -11.638 -23.013 1.00 92.75 258 GLY A O 1
ATOM 2149 N N . LEU A 1 259 ? 17.896 -10.288 -22.425 1.00 94.12 259 LEU A N 1
ATOM 2150 C CA . LEU A 1 259 ? 17.256 -11.228 -21.501 1.00 94.12 259 LEU A CA 1
ATOM 2151 C C . LEU A 1 259 ? 16.702 -12.457 -22.230 1.00 94.12 259 LEU A C 1
ATOM 2153 O O . LEU A 1 259 ? 16.980 -13.576 -21.794 1.00 94.12 259 LEU A O 1
ATOM 2157 N N . ASP A 1 260 ? 15.980 -12.274 -23.340 1.00 93.50 260 ASP A N 1
ATOM 2158 C CA . ASP A 1 260 ? 15.479 -13.373 -24.176 1.00 93.50 260 ASP A CA 1
ATOM 2159 C C . ASP A 1 260 ? 16.636 -14.300 -24.572 1.00 93.50 260 ASP A C 1
ATOM 2161 O O . ASP A 1 260 ? 16.607 -15.502 -24.308 1.00 93.50 260 ASP A O 1
ATOM 2165 N N . ARG A 1 261 ? 17.712 -13.730 -25.135 1.00 91.69 261 ARG A N 1
ATOM 2166 C CA . ARG A 1 261 ? 18.884 -14.495 -25.586 1.00 91.69 261 ARG A CA 1
ATOM 2167 C C . ARG A 1 261 ? 19.610 -15.196 -24.450 1.00 91.69 261 ARG A C 1
ATOM 2169 O O . ARG A 1 261 ? 20.004 -16.356 -24.612 1.00 91.69 261 ARG A O 1
ATOM 2176 N N . ALA A 1 262 ? 19.774 -14.528 -23.315 1.00 90.19 262 ALA A N 1
ATOM 2177 C CA . ALA A 1 262 ? 20.463 -15.104 -22.175 1.00 90.19 262 ALA A CA 1
ATOM 2178 C C . ALA A 1 262 ? 19.672 -16.267 -21.560 1.00 90.19 262 ALA A C 1
ATOM 2180 O O . ALA A 1 262 ? 20.244 -17.333 -21.320 1.00 90.19 262 ALA A O 1
ATOM 2181 N N . PHE A 1 263 ? 18.358 -16.108 -21.362 1.00 92.31 263 PHE A N 1
ATOM 2182 C CA . PHE A 1 263 ? 17.506 -17.152 -20.786 1.00 92.31 263 PHE A CA 1
ATOM 2183 C C . PHE A 1 263 ? 17.192 -18.292 -21.768 1.00 92.31 263 PHE A C 1
ATOM 2185 O O . PHE A 1 263 ? 17.145 -19.440 -21.331 1.00 92.31 263 PHE A O 1
ATOM 2192 N N . ASP A 1 264 ? 17.073 -18.041 -23.076 1.00 89.88 264 ASP A N 1
ATOM 2193 C CA . ASP A 1 264 ? 16.935 -19.104 -24.091 1.00 89.88 264 ASP A CA 1
ATOM 2194 C C . ASP A 1 264 ? 18.165 -20.022 -24.143 1.00 89.88 264 ASP A C 1
ATOM 2196 O O . ASP A 1 264 ? 18.074 -21.204 -24.488 1.00 89.88 264 ASP A O 1
ATOM 2200 N N . ASN A 1 265 ? 19.332 -19.476 -23.795 1.00 83.19 265 ASN A N 1
ATOM 2201 C CA . ASN A 1 265 ? 20.602 -20.184 -23.817 1.00 83.19 265 ASN A CA 1
ATOM 2202 C C . ASN A 1 265 ? 21.179 -20.469 -22.416 1.00 83.19 265 ASN A C 1
ATOM 2204 O O . ASN A 1 265 ? 22.371 -20.795 -22.297 1.00 83.19 265 ASN A O 1
ATOM 2208 N N . VAL A 1 266 ? 20.372 -20.366 -21.354 1.00 85.19 266 VAL A N 1
ATOM 2209 C CA . VAL A 1 266 ? 20.794 -20.764 -20.007 1.00 85.19 266 VAL A CA 1
ATOM 2210 C C . VAL A 1 266 ? 20.838 -22.295 -19.936 1.00 85.19 266 VAL A C 1
ATOM 2212 O O . VAL A 1 266 ? 19.851 -22.990 -20.169 1.00 85.19 266 VAL A O 1
ATOM 2215 N N . LYS A 1 267 ? 22.006 -22.868 -19.634 1.00 80.94 267 LYS A N 1
ATOM 2216 C CA . LYS A 1 267 ? 22.168 -24.325 -19.482 1.00 80.94 267 LYS A CA 1
ATOM 2217 C C . LYS A 1 267 ? 21.584 -24.824 -18.163 1.00 80.94 267 LYS A C 1
ATOM 2219 O O . LYS A 1 267 ? 21.085 -25.946 -18.100 1.00 80.94 267 LYS A O 1
ATOM 2224 N N . ALA A 1 268 ? 21.695 -24.010 -17.116 1.00 78.12 268 ALA A N 1
ATOM 2225 C CA . ALA A 1 268 ? 21.144 -24.257 -15.793 1.00 78.12 268 ALA A CA 1
ATOM 2226 C C . ALA A 1 268 ? 20.918 -22.921 -15.074 1.00 78.12 268 ALA A C 1
ATOM 2228 O O . ALA A 1 268 ? 21.805 -22.070 -15.075 1.00 78.12 268 ALA A O 1
ATOM 2229 N N . LEU A 1 269 ? 19.748 -22.764 -14.453 1.00 81.44 269 LEU A N 1
ATOM 2230 C CA . LEU A 1 269 ? 19.460 -21.634 -13.569 1.00 81.44 269 LEU A CA 1
ATOM 2231 C C . LEU A 1 269 ? 20.273 -21.770 -12.278 1.00 81.44 269 LEU A C 1
ATOM 2233 O O . LEU A 1 269 ? 20.417 -22.879 -11.756 1.00 81.44 269 LEU A O 1
ATOM 2237 N N . ASP A 1 270 ? 20.778 -20.655 -11.751 1.00 71.50 270 ASP A N 1
ATOM 2238 C CA . ASP A 1 270 ? 21.593 -20.668 -10.536 1.00 71.50 270 ASP A CA 1
ATOM 2239 C C . ASP A 1 270 ? 20.789 -21.135 -9.318 1.00 71.50 270 ASP A C 1
ATOM 2241 O O . ASP A 1 270 ? 21.320 -21.914 -8.532 1.00 71.50 270 ASP A O 1
ATOM 2245 N N . ASN A 1 271 ? 19.535 -20.678 -9.158 1.00 80.50 271 ASN A N 1
ATOM 2246 C CA . ASN A 1 271 ? 18.629 -21.050 -8.063 1.00 80.50 271 ASN A CA 1
ATOM 2247 C C . ASN A 1 271 ? 17.144 -20.767 -8.405 1.00 80.50 271 ASN A C 1
ATOM 2249 O O . ASN A 1 271 ? 16.807 -20.223 -9.457 1.00 80.50 271 ASN A O 1
ATOM 2253 N N . THR A 1 272 ? 16.253 -21.123 -7.477 1.00 86.50 272 THR A N 1
ATOM 2254 C CA . THR A 1 272 ? 14.889 -20.581 -7.380 1.00 86.50 272 THR A CA 1
ATOM 2255 C C . THR A 1 272 ? 14.745 -19.943 -6.005 1.00 86.50 272 THR A C 1
ATOM 2257 O O . THR A 1 272 ? 14.892 -20.632 -4.994 1.00 86.50 272 THR A O 1
ATOM 2260 N N . PHE A 1 273 ? 14.482 -18.640 -5.961 1.00 86.56 273 PHE A N 1
ATOM 2261 C CA . PHE A 1 273 ? 14.285 -17.887 -4.725 1.00 86.56 273 PHE A CA 1
ATOM 2262 C C . PHE A 1 273 ? 12.802 -17.787 -4.385 1.00 86.56 273 PHE A C 1
ATOM 2264 O O . PHE A 1 273 ? 11.966 -17.636 -5.273 1.00 86.56 273 PHE A O 1
ATOM 2271 N N . LYS A 1 274 ? 12.480 -17.888 -3.094 1.00 88.44 274 LYS A N 1
ATOM 2272 C CA . LYS A 1 274 ? 11.102 -17.821 -2.586 1.00 88.44 274 LYS A CA 1
ATOM 2273 C C . LYS A 1 274 ? 10.998 -16.869 -1.406 1.00 88.44 274 LYS A C 1
ATOM 2275 O O . LYS A 1 274 ? 11.969 -16.703 -0.670 1.00 88.44 274 LYS A O 1
ATOM 2280 N N . GLY A 1 275 ? 9.799 -16.360 -1.160 1.00 87.44 275 GLY A N 1
ATOM 2281 C CA . GLY A 1 275 ? 9.508 -15.530 0.006 1.00 87.44 275 GLY A CA 1
ATOM 2282 C C . GLY A 1 275 ? 9.648 -14.036 -0.265 1.00 87.44 275 GLY A C 1
ATOM 2283 O O . GLY A 1 275 ? 9.788 -13.603 -1.408 1.00 87.44 275 GLY A O 1
ATOM 2284 N N . GLU A 1 276 ? 9.559 -13.252 0.801 1.00 87.81 276 GLU A N 1
ATOM 2285 C CA . GLU A 1 276 ? 9.632 -11.796 0.758 1.00 87.81 276 GLU A CA 1
ATOM 2286 C C . GLU A 1 276 ? 11.082 -11.309 0.899 1.00 87.81 276 GLU A C 1
ATOM 2288 O O . GLU A 1 276 ? 11.851 -11.807 1.734 1.00 87.81 276 GLU A O 1
ATOM 2293 N N . TRP A 1 277 ? 11.431 -10.285 0.117 1.00 86.50 277 TRP A N 1
ATOM 2294 C CA . TRP A 1 277 ? 12.538 -9.377 0.399 1.00 86.50 277 TRP A CA 1
ATOM 2295 C C . TRP A 1 277 ? 11.970 -8.077 0.989 1.00 86.50 277 TRP A C 1
ATOM 2297 O O . TRP A 1 277 ? 11.429 -7.258 0.246 1.00 86.50 277 TRP A O 1
ATOM 2307 N N . PRO A 1 278 ? 12.057 -7.876 2.318 1.00 82.81 278 PRO A N 1
ATOM 2308 C CA . PRO A 1 278 ? 11.484 -6.696 2.958 1.00 82.81 278 PRO A CA 1
ATOM 2309 C C . PRO A 1 278 ? 12.263 -5.421 2.615 1.00 82.81 278 PRO A C 1
ATOM 2311 O O . PRO A 1 278 ? 13.488 -5.468 2.497 1.00 82.81 278 PRO A O 1
ATOM 2314 N N . ASN A 1 279 ? 11.561 -4.284 2.557 1.00 83.50 279 ASN A N 1
ATOM 2315 C CA . ASN A 1 279 ? 12.148 -2.971 2.282 1.00 83.50 279 ASN A CA 1
ATOM 2316 C C . ASN A 1 279 ? 13.246 -2.587 3.292 1.00 83.50 279 ASN A C 1
ATOM 2318 O O . ASN A 1 279 ? 12.964 -2.348 4.470 1.00 83.50 279 ASN A O 1
ATOM 2322 N N . SER A 1 280 ? 14.495 -2.461 2.828 1.00 80.62 280 SER A N 1
ATOM 2323 C CA . SER A 1 280 ? 15.611 -1.998 3.668 1.00 80.62 280 SER A CA 1
ATOM 2324 C C . SER A 1 280 ? 15.657 -0.480 3.890 1.00 80.62 280 SER A C 1
ATOM 2326 O O . SER A 1 280 ? 16.494 -0.007 4.656 1.00 80.62 280 SER A O 1
ATOM 2328 N N . TRP A 1 281 ? 14.779 0.287 3.246 1.00 81.69 281 TRP A N 1
ATOM 2329 C CA . TRP A 1 281 ? 14.667 1.749 3.351 1.00 81.69 281 TRP A CA 1
ATOM 2330 C C . TRP A 1 281 ? 13.380 2.193 4.052 1.00 81.69 281 TRP A C 1
ATOM 2332 O O . TRP A 1 281 ? 12.865 3.287 3.847 1.00 81.69 281 TRP A O 1
ATOM 2342 N N . VAL A 1 282 ? 12.862 1.338 4.933 1.00 83.88 282 VAL A N 1
ATOM 2343 C CA . VAL A 1 282 ? 11.597 1.531 5.658 1.00 83.88 282 VAL A CA 1
ATOM 2344 C C . VAL A 1 282 ? 11.455 2.895 6.354 1.00 83.88 282 VAL A C 1
ATOM 2346 O O . VAL A 1 282 ? 10.336 3.380 6.524 1.00 83.88 282 VAL A O 1
ATOM 2349 N N . TYR A 1 283 ? 12.563 3.535 6.747 1.00 84.25 283 TYR A N 1
ATOM 2350 C CA . TYR A 1 283 ? 12.521 4.822 7.442 1.00 84.25 283 TYR A CA 1
ATOM 2351 C C . TYR A 1 283 ? 12.305 6.037 6.543 1.00 84.25 283 TYR A C 1
ATOM 2353 O O . TYR A 1 283 ? 12.043 7.111 7.080 1.00 84.25 283 TYR A O 1
ATOM 2361 N N . GLU A 1 284 ? 12.375 5.884 5.220 1.00 79.38 284 GLU A N 1
ATOM 2362 C CA . GLU A 1 284 ? 12.037 6.963 4.284 1.00 79.38 284 GLU A CA 1
ATOM 2363 C C . GLU A 1 284 ? 10.534 7.133 4.120 1.00 79.38 284 GLU A C 1
ATOM 2365 O O . GLU A 1 284 ? 10.080 8.217 3.791 1.00 79.38 284 GLU A O 1
ATOM 2370 N N . ASN A 1 285 ? 9.746 6.106 4.435 1.00 81.38 285 ASN A N 1
ATOM 2371 C CA . ASN A 1 285 ? 8.312 6.123 4.191 1.00 81.38 285 ASN A CA 1
ATOM 2372 C C . ASN A 1 285 ? 7.539 6.745 5.371 1.00 81.38 285 ASN A C 1
ATOM 2374 O O . ASN A 1 285 ? 7.840 7.839 5.862 1.00 81.38 285 ASN A O 1
ATOM 2378 N N . SER A 1 286 ? 6.504 6.063 5.858 1.00 84.56 286 SER A N 1
ATOM 2379 C CA . SER A 1 286 ? 5.553 6.644 6.807 1.00 84.56 286 SER A CA 1
ATOM 2380 C C . SER A 1 286 ? 6.150 7.058 8.154 1.00 84.56 286 SER A C 1
ATOM 2382 O O . SER A 1 286 ? 5.622 7.962 8.791 1.00 84.56 286 SER A O 1
ATOM 2384 N N . SER A 1 287 ? 7.273 6.481 8.588 1.00 86.94 287 SER A N 1
ATOM 2385 C CA . SER A 1 287 ? 7.950 6.937 9.811 1.00 86.94 287 SER A CA 1
ATOM 2386 C C . SER A 1 287 ? 8.710 8.258 9.644 1.00 86.94 287 SER A C 1
ATOM 2388 O O . SER A 1 287 ? 9.040 8.889 10.647 1.00 86.94 287 SER A O 1
ATOM 2390 N N . ALA A 1 288 ? 9.022 8.669 8.414 1.00 82.75 288 ALA A N 1
ATOM 2391 C CA . ALA A 1 288 ? 9.649 9.957 8.122 1.00 82.75 288 ALA A CA 1
ATOM 2392 C C . ALA A 1 288 ? 8.601 11.072 7.975 1.00 82.75 288 ALA A C 1
ATOM 2394 O O . ALA A 1 288 ? 8.804 12.182 8.476 1.00 82.75 288 ALA A O 1
ATOM 2395 N N . ASP A 1 289 ? 7.479 10.767 7.311 1.00 85.38 289 ASP A N 1
ATOM 2396 C CA . ASP A 1 289 ? 6.376 11.700 7.065 1.00 85.38 289 ASP A CA 1
ATOM 2397 C C . ASP A 1 289 ? 5.012 10.990 7.088 1.00 85.38 289 ASP A C 1
ATOM 2399 O O . ASP A 1 289 ? 4.402 10.673 6.061 1.00 85.38 289 ASP A O 1
ATOM 2403 N N . TYR A 1 290 ? 4.525 10.727 8.299 1.00 88.31 290 TYR A N 1
ATOM 2404 C CA . TYR A 1 290 ? 3.318 9.933 8.513 1.00 88.31 290 TYR A CA 1
ATOM 2405 C C . TYR A 1 290 ? 2.079 10.504 7.816 1.00 88.31 290 TYR A C 1
ATOM 2407 O O . TYR A 1 290 ? 1.334 9.756 7.181 1.00 88.31 290 TYR A O 1
ATOM 2415 N N . GLN A 1 291 ? 1.859 11.821 7.890 1.00 87.94 291 GLN A N 1
ATOM 2416 C CA . GLN A 1 291 ? 0.653 12.446 7.337 1.00 87.94 291 GLN A CA 1
ATOM 2417 C C . GLN A 1 291 ? 0.586 12.314 5.811 1.00 87.94 291 GLN A C 1
ATOM 2419 O O . GLN A 1 291 ? -0.490 12.112 5.246 1.00 87.94 291 GLN A O 1
ATOM 2424 N N . THR A 1 292 ? 1.730 12.407 5.140 1.00 88.06 292 THR A N 1
ATOM 2425 C CA . THR A 1 292 ? 1.806 12.351 3.677 1.00 88.06 292 THR A CA 1
ATOM 2426 C C . THR A 1 292 ? 1.460 10.968 3.157 1.00 88.06 292 THR A C 1
ATOM 2428 O O . THR A 1 292 ? 0.583 10.824 2.305 1.00 88.06 292 THR A O 1
ATOM 2431 N N . PHE A 1 293 ? 2.063 9.933 3.737 1.00 89.31 293 PHE A N 1
ATOM 2432 C CA . PHE A 1 293 ? 1.735 8.554 3.384 1.00 89.31 293 PHE A CA 1
ATOM 2433 C C . PHE A 1 293 ? 0.350 8.132 3.876 1.00 89.31 293 PHE A C 1
ATOM 2435 O O . PHE A 1 293 ? -0.308 7.321 3.227 1.00 89.31 293 PHE A O 1
ATOM 2442 N N . LYS A 1 294 ? -0.152 8.739 4.959 1.00 90.44 294 LYS A N 1
ATOM 2443 C CA . LYS A 1 294 ? -1.543 8.554 5.376 1.00 90.44 294 LYS A CA 1
ATOM 2444 C C . LYS A 1 294 ? -2.499 9.051 4.293 1.00 90.44 294 LYS A C 1
ATOM 2446 O O . LYS A 1 294 ? -3.421 8.321 3.946 1.00 90.44 294 LYS A O 1
ATOM 2451 N N . ASN A 1 295 ? -2.249 10.226 3.709 1.00 92.56 295 ASN A N 1
ATOM 2452 C CA . ASN A 1 295 ? -3.063 10.738 2.602 1.00 92.56 295 ASN A CA 1
ATOM 2453 C C . ASN A 1 295 ? -3.044 9.787 1.395 1.00 92.56 295 ASN A C 1
ATOM 2455 O O . ASN A 1 295 ? -4.092 9.550 0.805 1.00 92.56 295 ASN A O 1
ATOM 2459 N N . GLN A 1 296 ? -1.885 9.220 1.045 1.00 91.25 296 GLN A N 1
ATOM 2460 C CA . GLN A 1 296 ? -1.770 8.252 -0.051 1.00 91.25 296 GLN A CA 1
ATOM 2461 C C . GLN A 1 296 ? -2.583 6.980 0.209 1.00 91.25 296 GLN A C 1
ATOM 2463 O O . GLN A 1 296 ? -3.382 6.572 -0.635 1.00 91.25 296 GLN A O 1
ATOM 2468 N N . ARG A 1 297 ? -2.410 6.383 1.390 1.00 90.75 297 ARG A N 1
ATOM 2469 C CA . ARG A 1 297 ? -3.117 5.171 1.809 1.00 90.75 297 ARG A CA 1
ATOM 2470 C C . ARG A 1 297 ? -4.634 5.391 1.890 1.00 90.75 297 ARG A C 1
ATOM 2472 O O . ARG A 1 297 ? -5.406 4.551 1.432 1.00 90.75 297 ARG A O 1
ATOM 2479 N N . ASP A 1 298 ? -5.059 6.538 2.425 1.00 93.75 298 ASP A N 1
ATOM 2480 C CA . ASP A 1 298 ? -6.473 6.919 2.518 1.00 93.75 298 ASP A CA 1
ATOM 2481 C C . ASP A 1 298 ? -7.074 7.144 1.125 1.00 93.75 298 ASP A C 1
ATOM 2483 O O . ASP A 1 298 ? -8.156 6.632 0.835 1.00 93.75 298 ASP A O 1
ATOM 2487 N N . ALA A 1 299 ? -6.360 7.862 0.249 1.00 95.69 299 ALA A N 1
ATOM 2488 C CA . ALA A 1 299 ? -6.797 8.128 -1.118 1.00 95.69 299 ALA A CA 1
ATOM 2489 C C . ALA A 1 299 ? -7.088 6.828 -1.867 1.00 95.69 299 ALA A C 1
ATOM 2491 O O . ALA A 1 299 ? -8.129 6.684 -2.497 1.00 95.69 299 ALA A O 1
ATOM 2492 N N . GLU A 1 300 ? -6.199 5.850 -1.764 1.00 94.00 300 GLU A N 1
ATOM 2493 C CA . GLU A 1 300 ? -6.390 4.564 -2.410 1.00 94.00 300 GLU A CA 1
ATOM 2494 C C . GLU A 1 300 ? -7.622 3.804 -1.894 1.00 94.00 300 GLU A C 1
ATOM 2496 O O . GLU A 1 300 ? -8.446 3.360 -2.694 1.00 94.00 300 GLU A O 1
ATOM 2501 N N . LYS A 1 301 ? -7.800 3.691 -0.571 1.00 93.56 301 LYS A N 1
ATOM 2502 C CA . LYS A 1 301 ? -8.985 3.031 0.007 1.00 93.56 301 LYS A CA 1
ATOM 2503 C C . LYS A 1 301 ? -10.281 3.698 -0.443 1.00 93.56 301 LYS A C 1
ATOM 2505 O O . LYS A 1 301 ? -11.265 3.022 -0.760 1.00 93.56 301 LYS A O 1
ATOM 2510 N N . MET A 1 302 ? -10.274 5.029 -0.489 1.00 97.31 302 MET A N 1
ATOM 2511 C CA . MET A 1 302 ? -11.389 5.818 -0.999 1.00 97.31 302 MET A CA 1
ATOM 2512 C C . MET A 1 302 ? -11.624 5.562 -2.490 1.00 97.31 302 MET A C 1
ATOM 2514 O O . MET A 1 302 ? -12.779 5.422 -2.884 1.00 97.31 302 MET A O 1
ATOM 2518 N N . LEU A 1 303 ? -10.569 5.433 -3.304 1.00 97.94 303 LEU A N 1
ATOM 2519 C CA . LEU A 1 303 ? -10.685 5.099 -4.726 1.00 97.94 303 LEU A CA 1
ATOM 2520 C C . LEU A 1 303 ? -11.281 3.712 -4.937 1.00 97.94 303 LEU A C 1
ATOM 2522 O O . LEU A 1 303 ? -12.249 3.607 -5.679 1.00 97.94 303 LEU A O 1
ATOM 2526 N N . VAL A 1 304 ? -10.788 2.678 -4.252 1.00 97.25 304 VAL A N 1
ATOM 2527 C CA . VAL A 1 304 ? -11.354 1.318 -4.336 1.00 97.25 304 VAL A CA 1
ATOM 2528 C C . VAL A 1 304 ? -12.834 1.316 -3.941 1.00 97.25 304 VAL A C 1
ATOM 2530 O O . VAL A 1 304 ? -13.671 0.738 -4.633 1.00 97.25 304 VAL A O 1
ATOM 2533 N N . THR A 1 305 ? -13.182 2.024 -2.863 1.00 97.94 305 THR A N 1
ATOM 2534 C CA . THR A 1 305 ? -14.580 2.166 -2.429 1.00 97.94 305 THR A CA 1
ATOM 2535 C C . THR A 1 305 ? -15.427 2.887 -3.479 1.00 97.94 305 THR A C 1
ATOM 2537 O O . THR A 1 305 ? -16.545 2.465 -3.777 1.00 97.94 305 THR A O 1
ATOM 2540 N N . ALA A 1 306 ? -14.906 3.977 -4.044 1.00 98.44 306 ALA A N 1
ATOM 2541 C CA . ALA A 1 306 ? -15.593 4.765 -5.054 1.00 98.44 306 ALA A CA 1
ATOM 2542 C C . ALA A 1 306 ? -15.787 3.979 -6.357 1.00 98.44 306 ALA A C 1
ATOM 2544 O O . ALA A 1 306 ? -16.887 3.985 -6.897 1.00 98.44 306 ALA A O 1
ATOM 2545 N N . GLU A 1 307 ? -14.776 3.254 -6.838 1.00 98.25 307 GLU A N 1
ATOM 2546 C CA . GLU A 1 307 ? -14.905 2.379 -8.008 1.00 98.25 307 GLU A CA 1
ATOM 2547 C C . GLU A 1 307 ? -16.019 1.342 -7.798 1.00 98.25 307 GLU A C 1
ATOM 2549 O O . GLU A 1 307 ? -16.862 1.163 -8.681 1.00 98.25 307 GLU A O 1
ATOM 2554 N N . GLY A 1 308 ? -16.102 0.744 -6.603 1.00 98.06 308 GLY A N 1
ATOM 2555 C CA . GLY A 1 308 ? -17.189 -0.167 -6.239 1.00 98.06 308 GLY A CA 1
ATOM 2556 C C . GLY A 1 308 ? -18.559 0.513 -6.297 1.00 98.06 308 GLY A C 1
ATOM 2557 O O . GLY A 1 308 ? -19.458 0.037 -6.984 1.00 98.06 308 GLY A O 1
ATOM 2558 N N . LEU A 1 309 ? -18.710 1.676 -5.656 1.00 98.44 309 LEU A N 1
ATOM 2559 C CA . LEU A 1 309 ? -19.966 2.441 -5.637 1.00 98.44 309 LEU A CA 1
ATOM 2560 C C . LEU A 1 309 ? -20.430 2.866 -7.038 1.00 98.44 309 LEU A C 1
ATOM 2562 O O . LEU A 1 309 ? -21.612 2.735 -7.359 1.00 98.44 309 LEU A O 1
ATOM 2566 N N . PHE A 1 310 ? -19.520 3.348 -7.887 1.00 98.31 310 PHE A N 1
ATOM 2567 C CA . PHE A 1 310 ? -19.846 3.722 -9.267 1.00 98.31 310 PHE A CA 1
ATOM 2568 C C . PHE A 1 310 ? -20.155 2.499 -10.136 1.00 98.31 310 PHE A C 1
ATOM 2570 O O . PHE A 1 310 ? -20.968 2.586 -11.056 1.00 98.31 310 PHE A O 1
ATOM 2577 N N . THR A 1 311 ? -19.563 1.345 -9.828 1.00 98.12 311 THR A N 1
ATOM 2578 C CA . THR A 1 311 ? -19.922 0.076 -10.469 1.00 98.12 311 THR A CA 1
ATOM 2579 C C . THR A 1 311 ? -21.331 -0.358 -10.073 1.00 98.12 311 THR A C 1
ATOM 2581 O O . THR A 1 311 ? -22.130 -0.700 -10.940 1.00 98.12 311 THR A O 1
ATOM 2584 N N . TRP A 1 312 ? -21.686 -0.279 -8.789 1.00 97.00 312 TRP A N 1
ATOM 2585 C CA . TRP A 1 312 ? -23.042 -0.575 -8.315 1.00 97.00 312 TRP A CA 1
ATOM 2586 C C . TRP A 1 312 ? -24.081 0.367 -8.904 1.00 97.00 312 TRP A C 1
ATOM 2588 O O . TRP A 1 312 ? -25.151 -0.082 -9.312 1.00 97.00 312 TRP A O 1
ATOM 2598 N N . ARG A 1 313 ? -23.744 1.653 -9.033 1.00 96.94 313 ARG A N 1
ATOM 2599 C CA . ARG A 1 313 ? -24.556 2.613 -9.780 1.00 96.94 313 ARG A CA 1
ATOM 2600 C C . ARG A 1 313 ? -24.790 2.156 -11.215 1.00 96.94 313 ARG A C 1
ATOM 2602 O O . ARG A 1 313 ? -25.938 2.087 -11.638 1.00 96.94 313 ARG A O 1
ATOM 2609 N N . ALA A 1 314 ? -23.730 1.784 -11.929 1.00 96.50 314 ALA A N 1
ATOM 2610 C CA . ALA A 1 314 ? -23.842 1.329 -13.309 1.00 96.50 314 ALA A CA 1
ATOM 2611 C C . ALA A 1 314 ? -24.700 0.062 -13.452 1.00 96.50 314 ALA A C 1
ATOM 2613 O O . ALA A 1 314 ? -25.509 -0.032 -14.371 1.00 96.50 314 ALA A O 1
ATOM 2614 N N . VAL A 1 315 ? -24.574 -0.887 -12.518 1.00 96.56 315 VAL A N 1
ATOM 2615 C CA . VAL A 1 315 ? -25.412 -2.097 -12.461 1.00 96.56 315 VAL A CA 1
ATOM 2616 C C . VAL A 1 315 ? -26.887 -1.749 -12.240 1.00 96.56 315 VAL A C 1
ATOM 2618 O O . VAL A 1 315 ? -27.751 -2.333 -12.886 1.00 96.56 315 VAL A O 1
ATOM 2621 N N . LEU A 1 316 ? -27.187 -0.795 -11.354 1.00 95.12 316 LEU A N 1
ATOM 2622 C CA . LEU A 1 316 ? -28.560 -0.368 -11.066 1.00 95.12 316 LEU A CA 1
ATOM 2623 C C . LEU A 1 316 ? -29.191 0.442 -12.210 1.00 95.12 316 LEU A C 1
ATOM 2625 O O . LEU A 1 316 ? -30.389 0.318 -12.455 1.00 95.12 316 LEU A O 1
ATOM 2629 N N . GLU A 1 317 ? -28.403 1.270 -12.896 1.00 94.19 317 GLU A N 1
ATOM 2630 C CA . GLU A 1 317 ? -28.861 2.116 -14.008 1.00 94.19 317 GLU A CA 1
ATOM 2631 C C . GLU A 1 317 ? -28.828 1.389 -15.367 1.00 94.19 317 GLU A C 1
ATOM 2633 O O . GLU A 1 317 ? -29.445 1.845 -16.330 1.00 94.19 317 GLU A O 1
ATOM 2638 N N . GLY A 1 318 ? -28.133 0.250 -15.454 1.00 95.06 318 GLY A N 1
ATOM 2639 C CA . GLY A 1 318 ? -27.974 -0.533 -16.680 1.00 95.06 318 GLY A CA 1
ATOM 2640 C C . GLY A 1 318 ? -27.004 0.084 -17.694 1.00 95.06 318 GLY A C 1
ATOM 2641 O O . GLY A 1 318 ? -27.105 -0.213 -18.884 1.00 95.06 318 GLY A O 1
ATOM 2642 N N . HIS A 1 319 ? -26.090 0.962 -17.263 1.00 92.19 319 HIS A N 1
ATOM 2643 C CA . HIS A 1 319 ? -25.052 1.557 -18.114 1.00 92.19 319 HIS A CA 1
ATOM 2644 C C . HIS A 1 319 ? -23.879 2.142 -17.308 1.00 92.19 319 HIS A C 1
ATOM 2646 O O . HIS A 1 319 ? -24.062 2.636 -16.200 1.00 92.19 319 HIS A O 1
ATOM 2652 N N . PHE A 1 320 ? -22.688 2.247 -17.907 1.00 89.69 320 PHE A N 1
ATOM 2653 C CA . PHE A 1 320 ? -21.518 2.897 -17.285 1.00 89.69 320 PHE A CA 1
ATOM 2654 C C . PHE A 1 320 ? -21.378 4.401 -17.582 1.00 89.69 320 PHE A C 1
ATOM 2656 O O . PHE A 1 320 ? -20.315 4.974 -17.360 1.00 89.69 320 PHE A O 1
ATOM 2663 N N . LYS A 1 321 ? -22.433 5.071 -18.065 1.00 85.19 321 LYS A N 1
ATOM 2664 C CA . LYS A 1 321 ? -22.381 6.477 -18.518 1.00 85.19 321 LYS A CA 1
ATOM 2665 C C . LYS A 1 321 ? -21.804 7.454 -17.486 1.00 85.19 321 LYS A C 1
ATOM 2667 O O . LYS A 1 321 ? -21.112 8.391 -17.869 1.00 85.19 321 LYS A O 1
ATOM 2672 N N . ASP A 1 322 ? -22.081 7.228 -16.205 1.00 86.06 322 ASP A N 1
ATOM 2673 C CA . ASP A 1 322 ? -21.634 8.095 -15.111 1.00 86.06 322 ASP A CA 1
ATOM 2674 C C . ASP A 1 322 ? -20.311 7.639 -14.464 1.00 86.06 322 ASP A C 1
ATOM 2676 O O . ASP A 1 322 ? -19.806 8.291 -13.551 1.00 86.06 322 ASP A O 1
ATOM 2680 N N . TYR A 1 323 ? -19.721 6.539 -14.943 1.00 89.38 323 TYR A N 1
ATOM 2681 C CA . TYR A 1 323 ? -18.397 6.076 -14.535 1.00 89.38 323 TYR A CA 1
ATOM 2682 C C . TYR A 1 323 ? -17.326 6.748 -15.407 1.00 89.38 323 TYR A C 1
ATOM 2684 O O . TYR A 1 323 ? -16.884 6.212 -16.424 1.00 89.38 323 TYR A O 1
ATOM 2692 N N . ASP A 1 324 ? -16.887 7.936 -14.998 1.00 81.06 324 ASP A N 1
ATOM 2693 C CA . ASP A 1 324 ? -15.807 8.667 -15.668 1.00 81.06 324 ASP A CA 1
ATOM 2694 C C . ASP A 1 324 ? -14.434 8.081 -15.290 1.00 81.06 324 ASP A C 1
ATOM 2696 O O . ASP A 1 324 ? -13.854 8.405 -14.249 1.00 81.06 324 ASP A O 1
ATOM 2700 N N . VAL A 1 325 ? -13.910 7.212 -16.160 1.00 80.00 325 VAL A N 1
ATOM 2701 C CA . VAL A 1 325 ? -12.606 6.546 -15.994 1.00 80.00 325 VAL A CA 1
ATOM 2702 C C . VAL A 1 325 ? -11.465 7.558 -15.846 1.00 80.00 325 VAL A C 1
ATOM 2704 O O . VAL A 1 325 ? -10.559 7.335 -15.048 1.00 80.00 325 VAL A O 1
ATOM 2707 N N . THR A 1 326 ? -11.525 8.711 -16.517 1.00 77.00 326 THR A N 1
ATOM 2708 C CA . THR A 1 326 ? -10.468 9.730 -16.461 1.00 77.00 326 THR A CA 1
ATOM 2709 C C . THR A 1 326 ? -10.356 10.366 -15.072 1.00 77.00 326 THR A C 1
ATOM 2711 O O . THR A 1 326 ? -9.255 10.715 -14.633 1.00 77.00 326 THR A O 1
ATOM 2714 N N . ARG A 1 327 ? -11.468 10.514 -14.334 1.00 85.56 327 ARG A N 1
ATOM 2715 C CA . ARG A 1 327 ? -11.434 10.999 -12.937 1.00 85.56 327 ARG A CA 1
ATOM 2716 C C . ARG A 1 327 ? -10.695 10.025 -12.024 1.00 85.56 327 ARG A C 1
ATOM 2718 O O . ARG A 1 327 ? -9.871 10.470 -11.222 1.00 85.56 327 ARG A O 1
ATOM 2725 N N . PHE A 1 328 ? -10.970 8.729 -12.166 1.00 90.25 328 PHE A N 1
ATOM 2726 C CA . PHE A 1 328 ? -10.285 7.677 -11.417 1.00 90.25 328 PHE A CA 1
ATOM 2727 C C . PHE A 1 328 ? -8.814 7.583 -11.813 1.00 90.25 328 PHE A C 1
ATOM 2729 O O . PHE A 1 328 ? -7.953 7.595 -10.938 1.00 90.25 328 PHE A O 1
ATOM 2736 N N . GLU A 1 329 ? -8.513 7.571 -13.111 1.00 86.62 329 GLU A N 1
ATOM 2737 C CA . GLU A 1 329 ? -7.150 7.513 -13.640 1.00 86.62 329 GLU A CA 1
ATOM 2738 C C . GLU A 1 329 ? -6.275 8.636 -13.081 1.00 86.62 329 GLU A C 1
ATOM 2740 O O . GLU A 1 329 ? -5.180 8.372 -12.588 1.00 86.62 329 GLU A O 1
ATOM 2745 N N . LYS A 1 330 ? -6.759 9.886 -13.087 1.00 85.25 330 LYS A N 1
ATOM 2746 C CA . LYS A 1 330 ? -6.008 11.025 -12.532 1.00 85.25 330 LYS A CA 1
ATOM 2747 C C . LYS A 1 330 ? -5.654 10.817 -11.060 1.00 85.25 330 LYS A C 1
ATOM 2749 O O . LYS A 1 330 ? -4.526 11.094 -10.661 1.00 85.25 330 LYS A O 1
ATOM 2754 N N . ALA A 1 331 ? -6.598 10.330 -10.258 1.00 91.31 331 ALA A N 1
ATOM 2755 C CA . ALA A 1 331 ? -6.362 10.077 -8.842 1.00 91.31 331 ALA A CA 1
ATOM 2756 C C . ALA A 1 331 ? -5.409 8.887 -8.624 1.00 91.31 331 ALA A C 1
ATOM 2758 O O . ALA A 1 331 ? -4.443 9.014 -7.875 1.00 91.31 331 ALA A O 1
ATOM 2759 N N . TRP A 1 332 ? -5.605 7.775 -9.340 1.00 93.94 332 TRP A N 1
ATOM 2760 C CA . TRP A 1 332 ? -4.724 6.605 -9.285 1.00 93.94 332 TRP A CA 1
ATOM 2761 C C . TRP A 1 332 ? -3.289 6.929 -9.700 1.00 93.94 332 TRP A C 1
ATOM 2763 O O . TRP A 1 332 ? -2.345 6.552 -9.007 1.00 93.94 332 TRP A O 1
ATOM 2773 N N . ARG A 1 333 ? -3.107 7.673 -10.795 1.00 89.19 333 ARG A N 1
ATOM 2774 C CA . ARG A 1 333 ? -1.780 8.103 -11.247 1.00 89.19 333 ARG A CA 1
ATOM 2775 C C . ARG A 1 333 ? -1.075 8.967 -10.208 1.00 89.19 333 ARG A C 1
ATOM 2777 O O . ARG A 1 333 ? 0.130 8.809 -10.081 1.00 89.19 333 ARG A O 1
ATOM 2784 N N . LEU A 1 334 ? -1.787 9.820 -9.457 1.00 88.25 334 LEU A N 1
ATOM 2785 C CA . LEU A 1 334 ? -1.212 10.597 -8.347 1.00 88.25 334 LEU A CA 1
ATOM 2786 C C . LEU A 1 334 ? -0.797 9.705 -7.168 1.00 88.25 334 LEU A C 1
ATOM 2788 O O . LEU A 1 334 ? 0.312 9.856 -6.663 1.00 88.25 334 LEU A O 1
ATOM 2792 N N . VAL A 1 335 ? -1.644 8.749 -6.767 1.00 90.50 335 VAL A N 1
ATOM 2793 C CA . VAL A 1 335 ? -1.349 7.781 -5.689 1.00 90.50 335 VAL A CA 1
ATOM 2794 C C . VAL A 1 335 ? -0.087 6.962 -5.993 1.00 90.50 335 VAL A C 1
ATOM 2796 O O . VAL A 1 335 ? 0.729 6.731 -5.101 1.00 90.50 335 VAL A O 1
ATOM 2799 N N . MET A 1 336 ? 0.105 6.557 -7.251 1.00 89.38 336 MET A N 1
ATOM 2800 C CA . MET A 1 336 ? 1.270 5.774 -7.690 1.00 89.38 336 MET A CA 1
ATOM 2801 C C . MET A 1 336 ? 2.456 6.624 -8.156 1.00 89.38 336 MET A C 1
ATOM 2803 O O . MET A 1 336 ? 3.486 6.069 -8.533 1.00 89.38 336 MET A O 1
ATOM 2807 N N . LYS A 1 337 ? 2.303 7.955 -8.195 1.00 78.38 337 LYS A N 1
ATOM 2808 C CA . LYS A 1 337 ? 3.277 8.862 -8.816 1.00 78.38 337 LYS A CA 1
ATOM 2809 C C . LYS A 1 337 ? 4.621 8.847 -8.108 1.00 78.38 337 LYS A C 1
ATOM 2811 O O . LYS A 1 337 ? 5.641 9.107 -8.723 1.00 78.38 337 LYS A O 1
ATOM 2816 N N . ALA A 1 338 ? 4.623 8.576 -6.816 1.00 65.25 338 ALA A N 1
ATOM 2817 C CA . ALA A 1 338 ? 5.855 8.408 -6.086 1.00 65.25 338 ALA A CA 1
ATOM 2818 C C . ALA A 1 338 ? 6.591 7.135 -6.495 1.00 65.25 338 ALA A C 1
ATOM 2820 O O . ALA A 1 338 ? 6.067 6.032 -6.325 1.00 65.2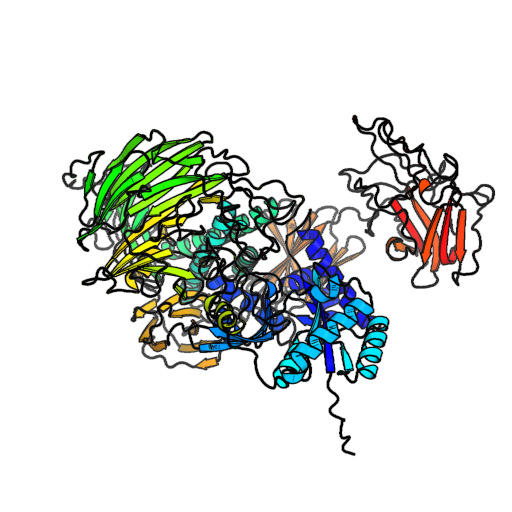5 338 ALA A O 1
ATOM 2821 N N . CYS A 1 339 ? 7.822 7.288 -6.974 1.00 66.56 339 CYS A N 1
ATOM 2822 C CA . CYS A 1 339 ? 8.784 6.195 -6.985 1.00 66.56 339 CYS A CA 1
ATOM 2823 C C . CYS A 1 339 ? 9.389 6.003 -5.582 1.00 66.56 339 CYS A C 1
ATOM 2825 O O . CYS A 1 339 ? 8.923 6.568 -4.588 1.00 66.56 339 CYS A O 1
ATOM 2827 N N . HIS A 1 340 ? 10.438 5.192 -5.514 1.00 73.12 340 HIS A N 1
ATOM 2828 C CA . HIS A 1 340 ? 11.175 4.892 -4.297 1.00 73.12 340 HIS A CA 1
ATOM 2829 C C . HIS A 1 340 ? 11.995 6.080 -3.748 1.00 73.12 340 HIS A C 1
ATOM 2831 O O . HIS A 1 340 ? 12.319 6.084 -2.566 1.00 73.12 340 HIS A O 1
ATOM 2837 N N . GLY A 1 341 ? 12.226 7.142 -4.526 1.00 61.84 341 GLY A N 1
ATOM 2838 C CA . GLY A 1 341 ? 12.986 8.335 -4.120 1.00 61.84 341 GLY A CA 1
ATOM 2839 C C . GLY A 1 341 ? 12.276 9.337 -3.187 1.00 61.84 341 GLY A C 1
ATOM 2840 O O . GLY A 1 341 ? 12.467 10.546 -3.318 1.00 61.84 341 GLY A O 1
ATOM 2841 N N . TYR A 1 342 ? 11.443 8.915 -2.226 1.00 66.88 342 TYR A N 1
ATOM 2842 C CA . TYR A 1 342 ? 10.839 9.851 -1.255 1.00 66.88 342 TYR A CA 1
ATOM 2843 C C . TYR A 1 342 ? 11.872 10.362 -0.230 1.00 66.88 342 TYR A C 1
ATOM 2845 O O . TYR A 1 342 ? 11.822 10.047 0.952 1.00 66.88 342 TYR A O 1
ATOM 2853 N N . ALA A 1 343 ? 12.827 11.166 -0.697 1.00 63.03 343 ALA A N 1
ATOM 2854 C CA . ALA A 1 343 ? 13.908 11.761 0.082 1.00 63.03 343 ALA A CA 1
ATOM 2855 C C . ALA A 1 343 ? 14.537 13.018 -0.571 1.00 63.03 343 ALA A C 1
ATOM 2857 O O . ALA A 1 343 ? 15.755 13.215 -0.458 1.00 63.03 343 ALA A O 1
ATOM 2858 N N . PRO A 1 344 ? 13.772 13.908 -1.249 1.00 64.94 344 PRO A N 1
ATOM 2859 C CA . PRO A 1 344 ? 14.385 14.984 -2.006 1.00 64.94 344 PRO A CA 1
ATOM 2860 C C . PRO A 1 344 ? 15.073 16.029 -1.135 1.00 64.94 344 PRO A C 1
ATOM 2862 O O . PRO A 1 344 ? 14.581 16.419 -0.073 1.00 64.94 344 PRO A O 1
ATOM 2865 N N . LYS A 1 345 ? 16.167 16.585 -1.666 1.00 61.88 345 LYS A N 1
ATOM 2866 C CA . LYS A 1 345 ? 16.818 17.781 -1.107 1.00 61.88 345 LYS A CA 1
ATOM 2867 C C . LYS A 1 345 ? 15.863 18.965 -0.957 1.00 61.88 345 LYS A C 1
ATOM 2869 O O . LYS A 1 345 ? 15.921 19.659 0.053 1.00 61.88 345 LYS A O 1
ATOM 2874 N N . GLU A 1 346 ? 15.015 19.199 -1.957 1.00 58.75 346 GLU A N 1
ATOM 2875 C CA . GLU A 1 346 ? 13.973 20.235 -1.995 1.00 58.75 346 GLU A CA 1
ATOM 2876 C C . GLU A 1 346 ? 12.796 19.735 -2.850 1.00 58.75 346 GLU A C 1
ATOM 2878 O O . GLU A 1 346 ? 13.012 18.934 -3.753 1.00 58.75 346 GLU A O 1
ATOM 2883 N N . GLY A 1 347 ? 11.567 20.207 -2.607 1.00 61.78 347 GLY A N 1
ATOM 2884 C CA . GLY A 1 347 ? 10.371 19.768 -3.356 1.00 61.78 347 GLY A CA 1
ATOM 2885 C C . GLY A 1 347 ? 9.490 18.741 -2.632 1.00 61.78 347 GLY A C 1
ATOM 2886 O O . GLY A 1 347 ? 8.491 18.298 -3.189 1.00 61.78 347 GLY A O 1
ATOM 2887 N N . ILE A 1 348 ? 9.798 18.414 -1.370 1.00 73.25 348 ILE A N 1
ATOM 2888 C CA . ILE A 1 348 ? 8.949 17.557 -0.523 1.00 73.25 348 ILE A CA 1
ATOM 2889 C C . ILE A 1 348 ? 7.501 18.068 -0.447 1.00 73.25 348 ILE A C 1
ATOM 2891 O O . ILE A 1 348 ? 6.562 17.281 -0.457 1.00 73.25 348 ILE A O 1
ATOM 2895 N N . ASP A 1 349 ? 7.305 19.388 -0.461 1.00 78.62 349 ASP A N 1
ATOM 2896 C CA . ASP A 1 349 ? 5.976 19.999 -0.425 1.00 78.62 349 ASP A CA 1
ATOM 2897 C C . ASP A 1 349 ? 5.166 19.752 -1.708 1.00 78.62 349 ASP A C 1
ATOM 2899 O O . ASP A 1 349 ? 3.944 19.634 -1.635 1.00 78.62 349 ASP A O 1
ATOM 2903 N N . GLU A 1 350 ? 5.812 19.606 -2.872 1.00 74.88 350 GLU A N 1
ATOM 2904 C CA . GLU A 1 350 ? 5.124 19.217 -4.114 1.00 74.88 350 GLU A CA 1
ATOM 2905 C C . GLU A 1 350 ? 4.612 17.779 -4.020 1.00 74.88 350 GLU A C 1
ATOM 2907 O O . GLU A 1 350 ? 3.474 17.494 -4.389 1.00 74.88 350 GLU A O 1
ATOM 2912 N N . TYR A 1 351 ? 5.420 16.882 -3.455 1.00 76.06 351 TYR A N 1
ATOM 2913 C CA . TYR A 1 351 ? 5.017 15.499 -3.234 1.00 76.06 351 TYR A CA 1
ATOM 2914 C C . TYR A 1 351 ? 3.866 15.408 -2.222 1.00 76.06 351 TYR A C 1
ATOM 2916 O O . TYR A 1 351 ? 2.856 14.743 -2.471 1.00 76.06 351 TYR A O 1
ATOM 2924 N N . ARG A 1 352 ? 3.966 16.141 -1.103 1.00 84.94 352 ARG A N 1
ATOM 2925 C CA . ARG A 1 352 ? 2.871 16.298 -0.130 1.00 84.94 352 ARG A CA 1
ATOM 2926 C C . ARG A 1 352 ? 1.595 16.790 -0.806 1.00 84.94 352 ARG A C 1
ATOM 2928 O O . ARG A 1 352 ? 0.512 16.279 -0.516 1.00 84.94 352 ARG A O 1
ATOM 2935 N N . ALA A 1 353 ? 1.723 17.749 -1.724 1.00 86.19 353 ALA A N 1
ATOM 2936 C CA . ALA A 1 353 ? 0.606 18.275 -2.495 1.00 86.19 353 ALA A CA 1
ATOM 2937 C C . ALA A 1 353 ? -0.005 17.223 -3.433 1.00 86.19 353 ALA A C 1
ATOM 2939 O O . ALA A 1 353 ? -1.227 17.153 -3.502 1.00 86.19 353 ALA A O 1
ATOM 2940 N N . TRP A 1 354 ? 0.783 16.363 -4.091 1.00 86.19 354 TRP A N 1
ATOM 2941 C CA . TRP A 1 354 ? 0.244 15.288 -4.939 1.00 86.19 354 TRP A CA 1
ATOM 2942 C C . TRP A 1 354 ? -0.614 14.301 -4.156 1.00 86.19 354 TRP A C 1
ATOM 2944 O O . TRP A 1 354 ? -1.712 13.964 -4.592 1.00 86.19 354 TRP A O 1
ATOM 2954 N N . TYR A 1 355 ? -0.146 13.853 -2.992 1.00 90.44 355 TYR A N 1
ATOM 2955 C CA . TYR A 1 355 ? -0.914 12.928 -2.157 1.00 90.44 355 TYR A CA 1
ATOM 2956 C C . TYR A 1 355 ? -2.101 13.598 -1.482 1.00 90.44 355 TYR A C 1
ATOM 2958 O O . TYR A 1 355 ? -3.154 12.976 -1.338 1.00 90.44 355 TYR A O 1
ATOM 2966 N N . LYS A 1 356 ? -1.986 14.884 -1.140 1.00 94.12 356 LYS A N 1
ATOM 2967 C CA . LYS A 1 356 ? -3.142 15.666 -0.703 1.00 94.12 356 LYS A CA 1
ATOM 2968 C C . LYS A 1 356 ? -4.182 15.814 -1.817 1.00 94.12 356 LYS A C 1
ATOM 2970 O O . LYS A 1 356 ? -5.369 15.659 -1.555 1.00 94.12 356 LYS A O 1
ATOM 2975 N N . GLU A 1 357 ? -3.754 16.060 -3.052 1.00 93.31 357 GLU A N 1
ATOM 2976 C CA . GLU A 1 357 ? -4.641 16.144 -4.214 1.00 93.31 357 GLU A CA 1
ATOM 2977 C C . GLU A 1 357 ? -5.292 14.789 -4.519 1.00 93.31 357 GLU A C 1
ATOM 2979 O O . GLU A 1 357 ? -6.496 14.728 -4.769 1.00 93.31 357 GLU A O 1
ATOM 2984 N N . ALA A 1 358 ? -4.526 13.696 -4.462 1.00 94.56 358 ALA A N 1
ATOM 2985 C CA . ALA A 1 358 ? -5.048 12.342 -4.600 1.00 94.56 358 ALA A CA 1
ATOM 2986 C C . ALA A 1 358 ? -6.143 12.064 -3.563 1.00 94.56 358 ALA A C 1
ATOM 2988 O O . ALA A 1 358 ? -7.225 11.604 -3.927 1.00 94.56 358 ALA A O 1
ATOM 2989 N N . TYR A 1 359 ? -5.882 12.415 -2.300 1.00 97.06 359 TYR A N 1
ATOM 2990 C CA . TYR A 1 359 ? -6.846 12.314 -1.208 1.00 97.06 359 TYR A CA 1
ATOM 2991 C C . TYR A 1 359 ? -8.111 13.124 -1.496 1.00 97.06 359 TYR A C 1
ATOM 2993 O O . TYR A 1 359 ? -9.210 12.583 -1.427 1.00 97.06 359 TYR A O 1
ATOM 3001 N N . ASP A 1 360 ? -7.981 14.394 -1.887 1.00 97.62 360 ASP A N 1
ATOM 3002 C CA . ASP A 1 360 ? -9.136 15.262 -2.145 1.00 97.62 360 ASP A CA 1
ATOM 3003 C C . ASP A 1 360 ? -9.994 14.751 -3.312 1.00 97.62 360 ASP A C 1
ATOM 3005 O O . ASP A 1 360 ? -11.227 14.764 -3.242 1.00 97.62 360 ASP A O 1
ATOM 3009 N N . ARG A 1 361 ? -9.358 14.248 -4.378 1.00 96.44 361 ARG A N 1
ATOM 3010 C CA . ARG A 1 361 ? -10.052 13.642 -5.526 1.00 96.44 361 ARG A CA 1
ATOM 3011 C C . ARG A 1 361 ? -10.773 12.357 -5.136 1.00 96.44 361 ARG A C 1
ATOM 3013 O O . ARG A 1 361 ? -11.925 12.166 -5.528 1.00 96.44 361 ARG A O 1
ATOM 3020 N N . ALA A 1 362 ? -10.106 11.495 -4.376 1.00 98.00 362 ALA A N 1
ATOM 3021 C CA . ALA A 1 362 ? -10.666 10.235 -3.918 1.00 98.00 362 ALA A CA 1
ATOM 3022 C C . ALA A 1 362 ? -11.839 10.455 -2.954 1.00 98.00 362 ALA A C 1
ATOM 3024 O O . ALA A 1 362 ? -12.893 9.843 -3.124 1.00 98.00 362 ALA A O 1
ATOM 3025 N N . LEU A 1 363 ? -11.700 11.395 -2.015 1.00 98.00 363 LEU A N 1
ATOM 3026 C CA . LEU A 1 363 ? -12.758 11.796 -1.092 1.00 98.00 363 LEU A CA 1
ATOM 3027 C C . LEU A 1 363 ? -13.980 12.326 -1.845 1.00 98.00 363 LEU A C 1
ATOM 3029 O O . LEU A 1 363 ? -15.107 11.946 -1.526 1.00 98.00 363 LEU A O 1
ATOM 3033 N N . ALA A 1 364 ? -13.778 13.167 -2.864 1.00 97.94 364 ALA A N 1
ATOM 3034 C CA . ALA A 1 364 ? -14.870 13.681 -3.686 1.00 97.94 364 ALA A CA 1
ATOM 3035 C C . ALA A 1 364 ? -15.617 12.556 -4.424 1.00 97.94 364 ALA A C 1
ATOM 3037 O O . ALA A 1 364 ? -16.846 12.528 -4.402 1.00 97.94 364 ALA A O 1
ATOM 3038 N N . LEU A 1 365 ? -14.889 11.609 -5.030 1.00 98.12 365 LEU A N 1
ATOM 3039 C CA . LEU A 1 365 ? -15.470 10.447 -5.711 1.00 98.12 365 LEU A CA 1
ATOM 3040 C C . LEU A 1 365 ? -16.234 9.537 -4.738 1.00 98.12 365 LEU A C 1
ATOM 3042 O O . LEU A 1 365 ? -17.383 9.186 -4.997 1.00 98.12 365 LEU A O 1
ATOM 3046 N N . GLN A 1 366 ? -15.642 9.193 -3.593 1.00 98.25 366 GLN A N 1
ATOM 3047 C CA . GLN A 1 366 ? -16.298 8.355 -2.585 1.00 98.25 366 GLN A CA 1
ATOM 3048 C C . GLN A 1 366 ? -17.560 9.032 -2.037 1.00 98.25 366 GLN A C 1
ATOM 3050 O O . GLN A 1 366 ? -18.616 8.405 -1.963 1.00 98.25 366 GLN A O 1
ATOM 3055 N N . THR A 1 367 ? -17.471 10.323 -1.705 1.00 97.88 367 THR A N 1
ATOM 3056 C CA . THR A 1 367 ? -18.607 11.104 -1.197 1.00 97.88 367 THR A CA 1
ATOM 3057 C C . THR A 1 367 ? -19.730 11.175 -2.225 1.00 97.88 367 THR A C 1
ATOM 3059 O O . THR A 1 367 ? -20.896 11.012 -1.865 1.00 97.88 367 THR A O 1
ATOM 3062 N N . GLU A 1 368 ? -19.405 11.379 -3.505 1.00 97.62 368 GLU A N 1
ATOM 3063 C CA . GLU A 1 368 ? -20.382 11.376 -4.597 1.00 97.62 368 GLU A CA 1
ATOM 3064 C C . GLU A 1 368 ? -21.100 10.026 -4.700 1.00 97.62 368 GLU A C 1
ATOM 3066 O O . GLU A 1 368 ? -22.332 9.997 -4.698 1.00 97.62 368 GLU A O 1
ATOM 3071 N N . GLY A 1 369 ? -20.351 8.918 -4.723 1.00 97.75 369 GLY A N 1
ATOM 3072 C CA . GLY A 1 369 ? -20.911 7.568 -4.803 1.00 97.75 369 GLY A CA 1
ATOM 3073 C C . GLY A 1 369 ? -21.806 7.225 -3.609 1.00 97.75 369 GLY A C 1
ATOM 3074 O O . GLY A 1 369 ? -22.932 6.760 -3.792 1.00 97.75 369 GLY A O 1
ATOM 3075 N N . LEU A 1 370 ? -21.352 7.520 -2.386 1.00 97.88 370 LEU A N 1
ATOM 3076 C CA . LEU A 1 370 ? -22.121 7.275 -1.163 1.00 97.88 370 LEU A CA 1
ATOM 3077 C C . LEU A 1 370 ? -23.386 8.140 -1.103 1.00 97.88 370 LEU A C 1
ATOM 3079 O O . LEU A 1 370 ? -24.457 7.651 -0.750 1.00 97.88 370 LEU A O 1
ATOM 3083 N N . THR A 1 371 ? -23.280 9.419 -1.474 1.00 96.38 371 THR A N 1
ATOM 3084 C CA . THR A 1 371 ? -24.422 10.345 -1.498 1.00 96.38 371 THR A CA 1
ATOM 3085 C C . THR A 1 371 ? -25.441 9.938 -2.556 1.00 96.38 371 THR A C 1
ATOM 3087 O O . THR A 1 371 ? -26.646 10.039 -2.322 1.00 96.38 371 THR A O 1
ATOM 3090 N N . TRP A 1 372 ? -24.979 9.496 -3.730 1.00 96.38 372 TRP A N 1
ATOM 3091 C CA . TRP A 1 372 ? -25.856 8.966 -4.768 1.00 96.38 372 TRP A CA 1
ATOM 3092 C C . TRP A 1 372 ? -26.604 7.735 -4.256 1.00 96.38 372 TRP A C 1
ATOM 3094 O O . TRP A 1 372 ? -27.829 7.715 -4.357 1.00 96.38 372 TRP A O 1
ATOM 3104 N N . LEU A 1 373 ? -25.902 6.772 -3.643 1.00 96.69 373 LEU A N 1
ATOM 3105 C CA . LEU A 1 373 ? -26.513 5.549 -3.120 1.00 96.69 373 LEU A CA 1
ATOM 3106 C C . LEU A 1 373 ? -27.538 5.860 -2.023 1.00 96.69 373 LEU A C 1
ATOM 3108 O O . LEU A 1 373 ? -28.669 5.391 -2.109 1.00 96.69 373 LEU A O 1
ATOM 3112 N N . ALA A 1 374 ? -27.189 6.720 -1.060 1.00 95.94 374 ALA A N 1
ATOM 3113 C CA . ALA A 1 374 ? -28.094 7.140 0.010 1.00 95.94 374 ALA A CA 1
ATOM 3114 C C . ALA A 1 374 ? -29.396 7.755 -0.534 1.00 95.94 374 ALA A C 1
ATOM 3116 O O . ALA A 1 374 ? -30.474 7.461 -0.026 1.00 95.94 374 ALA A O 1
ATOM 3117 N N . LYS A 1 375 ? -29.325 8.557 -1.608 1.00 95.06 375 LYS A N 1
ATOM 3118 C CA . LYS A 1 375 ? -30.509 9.136 -2.278 1.00 95.06 375 LYS A CA 1
ATOM 3119 C C . LYS A 1 375 ? -31.417 8.098 -2.931 1.00 95.06 375 LYS A C 1
ATOM 3121 O O . LYS A 1 375 ? -32.594 8.381 -3.135 1.00 95.06 375 LYS A O 1
ATOM 3126 N N . GLN A 1 376 ? -30.887 6.929 -3.285 1.00 95.25 376 GLN A N 1
ATOM 3127 C CA . GLN A 1 376 ? -31.690 5.867 -3.878 1.00 95.25 376 GLN A CA 1
ATOM 3128 C C . GLN A 1 376 ? -32.464 5.064 -2.827 1.00 95.25 376 GLN A C 1
ATOM 3130 O O . GLN A 1 376 ? -33.352 4.311 -3.213 1.00 95.25 376 GLN A O 1
ATOM 3135 N N . ILE A 1 377 ? -32.174 5.204 -1.530 1.00 94.81 377 ILE A N 1
ATOM 3136 C CA . ILE A 1 377 ? -32.811 4.414 -0.468 1.00 94.81 377 ILE A CA 1
ATOM 3137 C C . ILE A 1 377 ? -34.192 4.974 -0.137 1.00 94.81 377 ILE A C 1
ATOM 3139 O O . ILE A 1 377 ? -34.359 6.158 0.153 1.00 94.81 377 ILE A O 1
ATOM 3143 N N . LYS A 1 378 ? -35.197 4.100 -0.147 1.00 92.19 378 LYS A N 1
ATOM 3144 C CA . LYS A 1 378 ? -36.545 4.423 0.306 1.00 92.19 378 LYS A CA 1
ATOM 3145 C C . LYS A 1 378 ? -36.602 4.406 1.835 1.00 92.19 378 LYS A C 1
ATOM 3147 O O . LYS A 1 378 ? -36.402 3.363 2.448 1.00 92.19 378 LYS A O 1
ATOM 3152 N N . THR A 1 379 ? -36.930 5.539 2.446 1.00 88.19 379 THR A N 1
ATOM 3153 C CA . THR A 1 379 ? -37.067 5.680 3.904 1.00 88.19 379 THR A CA 1
ATOM 3154 C C . THR A 1 379 ? -38.529 5.582 4.331 1.00 88.19 379 THR A C 1
ATOM 3156 O O . THR A 1 379 ? -39.373 6.290 3.780 1.00 88.19 379 THR A O 1
ATOM 3159 N N . GLU A 1 380 ? -38.838 4.745 5.323 1.00 79.12 380 GLU A N 1
ATOM 3160 C CA . GLU A 1 380 ? -40.214 4.540 5.819 1.00 79.12 380 GLU A CA 1
ATOM 3161 C C . GLU A 1 380 ? -40.365 4.783 7.335 1.00 79.12 380 GLU A C 1
ATOM 3163 O O . GLU A 1 380 ? -41.490 4.857 7.829 1.00 79.12 380 GLU A O 1
ATOM 3168 N N . GLY A 1 381 ? -39.259 4.942 8.072 1.00 74.12 381 GLY A N 1
ATOM 3169 C CA . GLY A 1 381 ? -39.252 5.190 9.518 1.00 74.12 381 GLY A CA 1
ATOM 3170 C C . GLY A 1 381 ? -39.381 6.667 9.916 1.00 74.12 381 GLY A C 1
ATOM 3171 O O . GLY A 1 381 ? -39.187 7.583 9.115 1.00 74.12 381 GLY A O 1
ATOM 3172 N N . SER A 1 382 ? -39.711 6.907 11.188 1.00 79.94 382 SER A N 1
ATOM 3173 C CA . SER A 1 382 ? -39.725 8.246 11.792 1.00 79.94 382 SER A CA 1
ATOM 3174 C C . SER A 1 382 ? -38.337 8.645 12.288 1.00 79.94 382 SER A C 1
ATOM 3176 O O . SER A 1 382 ? -37.658 7.822 12.890 1.00 79.94 382 SER A O 1
ATOM 3178 N N . GLY A 1 383 ? -37.955 9.913 12.126 1.00 87.88 383 GLY A N 1
ATOM 3179 C CA . GLY A 1 383 ? -36.682 10.445 12.625 1.00 87.88 383 GLY A CA 1
ATOM 3180 C C . GLY A 1 383 ? -35.730 10.873 11.511 1.00 87.88 383 GLY A C 1
ATOM 3181 O O . GLY A 1 383 ? -36.157 11.127 10.384 1.00 87.88 383 GLY A O 1
ATOM 3182 N N . GLN A 1 384 ? -34.444 10.987 11.842 1.00 91.75 384 GLN A N 1
ATOM 3183 C CA . GLN A 1 384 ? -33.364 11.231 10.885 1.00 91.75 384 GLN A CA 1
ATOM 3184 C C . GLN A 1 384 ? -32.843 9.880 10.363 1.00 91.75 384 GLN A C 1
ATOM 3186 O O . GLN A 1 384 ? -32.227 9.148 11.140 1.00 91.75 384 GLN A O 1
ATOM 3191 N N . PRO A 1 385 ? -33.067 9.538 9.082 1.00 94.00 385 PRO A N 1
ATOM 3192 C CA . PRO A 1 385 ? -32.564 8.301 8.498 1.00 94.00 385 PRO A CA 1
ATOM 3193 C C . PRO A 1 385 ? -31.074 8.406 8.151 1.00 94.00 385 PRO A C 1
ATOM 3195 O O . PRO A 1 385 ? -30.610 9.411 7.599 1.00 94.00 385 PRO A O 1
ATOM 3198 N N . ILE A 1 386 ? -30.331 7.341 8.431 1.00 95.56 386 ILE A N 1
ATOM 3199 C CA . ILE A 1 386 ? -28.908 7.205 8.118 1.00 95.56 386 ILE A CA 1
ATOM 3200 C C . ILE A 1 386 ? -28.649 5.872 7.419 1.00 95.56 386 ILE A C 1
ATOM 3202 O O . ILE A 1 386 ? -29.255 4.855 7.741 1.00 95.56 386 ILE A O 1
ATOM 3206 N N . MET A 1 387 ? -27.729 5.880 6.464 1.00 96.50 387 MET A N 1
ATOM 3207 C CA . MET A 1 387 ? -27.203 4.694 5.802 1.00 96.50 387 MET A CA 1
ATOM 3208 C C . MET A 1 387 ? -25.878 4.316 6.458 1.00 96.50 387 MET A C 1
ATOM 3210 O O . MET A 1 387 ? -24.993 5.165 6.567 1.00 96.50 387 MET A O 1
ATOM 3214 N N . VAL A 1 388 ? -25.721 3.046 6.823 1.00 98.25 388 VAL A N 1
ATOM 3215 C CA . VAL A 1 388 ? -24.433 2.449 7.193 1.00 98.25 388 VAL A CA 1
ATOM 3216 C C . VAL A 1 388 ? -24.026 1.487 6.080 1.00 98.25 388 VAL A C 1
ATOM 3218 O O . VAL A 1 388 ? -24.700 0.485 5.861 1.00 98.25 388 VAL A O 1
ATOM 3221 N N . TYR A 1 389 ? -22.951 1.804 5.356 1.00 98.25 389 TYR A N 1
ATOM 3222 C CA . TYR A 1 389 ? -22.462 1.047 4.200 1.00 98.25 389 TYR A CA 1
ATOM 3223 C C . TYR A 1 389 ? -21.130 0.348 4.495 1.00 98.25 389 TYR A C 1
ATOM 3225 O O . TYR A 1 389 ? -20.186 0.956 5.005 1.00 98.25 389 TYR A O 1
ATOM 3233 N N . ASN A 1 390 ? -21.046 -0.926 4.120 1.00 97.69 390 ASN A N 1
ATOM 3234 C CA . ASN A 1 390 ? -19.859 -1.764 4.199 1.00 97.69 390 ASN A CA 1
ATOM 3235 C C . ASN A 1 390 ? -19.216 -1.893 2.813 1.00 97.69 390 ASN A C 1
ATOM 3237 O O . ASN A 1 390 ? -19.764 -2.515 1.903 1.00 97.69 390 ASN A O 1
ATOM 3241 N N . SER A 1 391 ? -18.029 -1.307 2.667 1.00 96.12 391 SER A N 1
ATOM 3242 C CA . SER A 1 391 ? -17.235 -1.349 1.437 1.00 96.12 391 SER A CA 1
ATOM 3243 C C . SER A 1 391 ? -16.388 -2.616 1.291 1.00 96.12 391 SER A C 1
ATOM 3245 O O . SER A 1 391 ? -15.812 -2.831 0.227 1.00 96.12 391 SER A O 1
ATOM 3247 N N . LEU A 1 392 ? -16.301 -3.455 2.328 1.00 94.75 392 LEU A N 1
ATOM 3248 C CA . LEU A 1 392 ? -15.580 -4.725 2.284 1.00 94.75 392 LEU A CA 1
ATOM 3249 C C . LEU A 1 392 ? -16.496 -5.872 1.861 1.00 94.75 392 LEU A C 1
ATOM 3251 O O . LEU A 1 392 ? -17.715 -5.764 1.859 1.00 94.75 392 LEU A O 1
ATOM 3255 N N . SER A 1 393 ? -15.886 -7.001 1.520 1.00 92.31 393 SER A N 1
ATOM 3256 C CA . SER A 1 393 ? -16.548 -8.149 0.894 1.00 92.31 393 SER A CA 1
ATOM 3257 C C . SER A 1 393 ? -17.168 -9.164 1.854 1.00 92.31 393 SER A C 1
ATOM 3259 O O . SER A 1 393 ? -17.718 -10.171 1.418 1.00 92.31 393 SER A O 1
ATOM 3261 N N . TYR A 1 394 ? -17.082 -8.920 3.158 1.00 92.12 394 TYR A N 1
ATOM 3262 C CA . TYR A 1 394 ? -17.577 -9.819 4.195 1.00 92.12 394 TYR A CA 1
ATOM 3263 C C . TYR A 1 394 ? -18.474 -9.079 5.177 1.00 92.12 394 TYR A C 1
ATOM 3265 O O . TYR A 1 394 ? -18.291 -7.888 5.441 1.00 92.12 394 TYR A O 1
ATOM 3273 N N . GLN A 1 395 ? -19.425 -9.822 5.737 1.00 93.25 395 GLN A N 1
ATOM 3274 C CA . GLN A 1 395 ? -20.310 -9.339 6.784 1.00 93.25 395 GLN A CA 1
ATOM 3275 C C . GLN A 1 395 ? -19.512 -8.939 8.028 1.00 93.25 395 GLN A C 1
ATOM 3277 O O . GLN A 1 395 ? -18.576 -9.641 8.424 1.00 93.25 395 GLN A O 1
ATOM 3282 N N . ARG A 1 396 ? -19.883 -7.820 8.656 1.00 93.44 396 ARG A N 1
ATOM 3283 C CA . ARG A 1 396 ? -19.253 -7.376 9.902 1.00 93.44 396 ARG A CA 1
ATOM 3284 C C . ARG A 1 396 ? -20.163 -6.501 10.755 1.00 93.44 396 ARG A C 1
ATOM 3286 O O . ARG A 1 396 ? -21.100 -5.884 10.256 1.00 93.44 396 ARG A O 1
ATOM 3293 N N . SER A 1 397 ? -19.796 -6.408 12.026 1.00 93.69 397 SER A N 1
ATOM 3294 C CA . SER A 1 397 ? -20.386 -5.501 13.006 1.00 93.69 397 SER A CA 1
ATOM 3295 C C . SER A 1 397 ? -19.312 -4.541 13.507 1.00 93.69 397 SER A C 1
ATOM 3297 O O . SER A 1 397 ? -18.177 -4.965 13.718 1.00 93.69 397 SER A O 1
ATOM 3299 N N . GLU A 1 398 ? -19.650 -3.269 13.691 1.00 93.62 398 GLU A N 1
ATOM 3300 C CA . GLU A 1 398 ? -18.712 -2.249 14.172 1.00 93.62 398 GLU A CA 1
ATOM 3301 C C . GLU A 1 398 ? -19.459 -1.117 14.880 1.00 93.62 398 GLU A C 1
ATOM 3303 O O . GLU A 1 398 ? -20.572 -0.750 14.491 1.00 93.62 398 GLU A O 1
ATOM 3308 N N . TYR A 1 399 ? -18.848 -0.545 15.917 1.00 93.06 399 TYR A N 1
ATOM 3309 C CA . TYR A 1 399 ? -19.333 0.704 16.489 1.00 93.06 399 TYR A CA 1
ATOM 3310 C C . TYR A 1 399 ? -19.118 1.858 15.514 1.00 93.06 399 TYR A C 1
ATOM 3312 O O . TYR A 1 399 ? -17.992 2.171 15.138 1.00 93.06 399 TYR A O 1
ATOM 3320 N N . VAL A 1 400 ? -20.206 2.522 15.142 1.00 94.62 400 VAL A N 1
ATOM 3321 C CA . VAL A 1 400 ? -20.189 3.670 14.239 1.00 94.62 400 VAL A CA 1
ATOM 3322 C C . VAL A 1 400 ? -20.593 4.931 14.983 1.00 94.62 400 VAL A C 1
ATOM 3324 O O . VAL A 1 400 ? -21.377 4.886 15.929 1.00 94.62 400 VAL A O 1
ATOM 3327 N N . THR A 1 401 ? -20.043 6.064 14.552 1.00 93.75 401 THR A N 1
ATOM 3328 C CA . THR A 1 401 ? -20.350 7.381 15.117 1.00 93.75 401 THR A CA 1
ATOM 3329 C C . THR A 1 401 ? -21.008 8.251 14.054 1.00 93.75 401 THR A C 1
ATOM 3331 O O . THR A 1 401 ? -20.547 8.284 12.914 1.00 93.75 401 THR A O 1
ATOM 3334 N N . VAL A 1 402 ? -22.071 8.966 14.419 1.00 92.88 402 VAL A N 1
ATOM 3335 C CA . VAL A 1 402 ? -22.854 9.785 13.489 1.00 92.88 402 VAL A CA 1
ATOM 3336 C C . VAL A 1 402 ? -23.184 11.160 14.060 1.00 92.88 402 VAL A C 1
ATOM 3338 O O . VAL A 1 402 ? -23.512 11.303 15.240 1.00 92.88 402 VAL A O 1
ATOM 3341 N N . ASP A 1 403 ? -23.123 12.177 13.201 1.00 89.12 403 ASP A N 1
ATOM 3342 C CA . ASP A 1 403 ? -23.598 13.519 13.525 1.00 89.12 403 ASP A CA 1
ATOM 3343 C C . ASP A 1 403 ? -25.134 13.540 13.560 1.00 89.12 403 ASP A C 1
ATOM 3345 O O . ASP A 1 403 ? -25.816 13.240 12.571 1.00 89.12 403 ASP A O 1
ATOM 3349 N N . CYS A 1 404 ? -25.694 13.925 14.706 1.00 85.31 404 CYS A N 1
ATOM 3350 C CA . CYS A 1 404 ? -27.134 14.056 14.875 1.00 85.31 404 CYS A CA 1
ATOM 3351 C C . CYS A 1 404 ? -27.581 15.497 14.598 1.00 85.31 404 CYS A C 1
ATOM 3353 O O . CYS A 1 404 ? -27.058 16.451 15.169 1.00 85.31 404 CYS A O 1
ATOM 3355 N N . THR A 1 405 ? -28.571 15.664 13.721 1.00 85.50 405 THR A N 1
ATOM 3356 C CA . THR A 1 405 ? -29.189 16.973 13.440 1.00 85.50 405 THR A CA 1
ATOM 3357 C C . THR A 1 405 ? -30.344 17.294 14.389 1.00 85.50 405 THR A C 1
ATOM 3359 O O . THR A 1 405 ? -30.811 18.434 14.436 1.00 85.50 405 THR A O 1
ATOM 3362 N N . ILE A 1 406 ? -30.804 16.304 15.158 1.00 83.94 406 ILE A N 1
ATOM 3363 C CA . ILE A 1 406 ? -31.855 16.459 16.161 1.00 83.94 406 ILE A CA 1
ATOM 3364 C C . ILE A 1 406 ? -31.249 17.147 17.386 1.00 83.94 406 ILE A C 1
ATOM 3366 O O . ILE A 1 406 ? -30.317 16.642 18.002 1.00 83.94 406 ILE A O 1
ATOM 3370 N N . GLN A 1 407 ? -31.794 18.306 17.754 1.00 79.12 407 GLN A N 1
ATOM 3371 C CA . GLN A 1 407 ? -31.373 19.051 18.941 1.00 79.12 407 GLN A CA 1
ATOM 3372 C C . GLN A 1 407 ? -32.058 18.491 20.194 1.00 79.12 407 GLN A C 1
ATOM 3374 O O . GLN A 1 407 ? -33.029 19.068 20.680 1.00 79.12 407 GLN A O 1
ATOM 3379 N N . SER A 1 408 ? -31.577 17.354 20.696 1.00 78.00 408 SER A N 1
ATOM 3380 C CA . SER A 1 408 ? -32.051 16.756 21.947 1.00 78.00 408 SER A CA 1
ATOM 3381 C C . SER A 1 408 ? -30.909 16.063 22.686 1.00 78.00 408 SER A C 1
ATOM 3383 O O . SER A 1 408 ? -30.021 15.489 22.061 1.00 78.00 408 SER A O 1
ATOM 3385 N N . ASP A 1 409 ? -30.959 16.089 24.018 1.00 70.69 409 ASP A N 1
ATOM 3386 C CA . ASP A 1 409 ? -29.994 15.389 24.876 1.00 70.69 409 ASP A CA 1
ATOM 3387 C C . ASP A 1 409 ? -30.261 13.873 24.933 1.00 70.69 409 ASP A C 1
ATOM 3389 O O . ASP A 1 409 ? -29.425 13.114 25.418 1.00 70.69 409 ASP A O 1
ATOM 3393 N N . ASN A 1 410 ? -31.423 13.419 24.440 1.00 80.94 410 ASN A N 1
ATOM 3394 C CA . ASN A 1 410 ? -31.840 12.020 24.489 1.00 80.94 410 ASN A CA 1
ATOM 3395 C C . ASN A 1 410 ? -32.106 11.491 23.073 1.00 80.94 410 ASN A C 1
ATOM 3397 O O . ASN A 1 410 ? -33.245 11.476 22.596 1.00 80.94 410 ASN A O 1
ATOM 3401 N N . ILE A 1 411 ? -31.032 11.086 22.393 1.00 88.25 411 ILE A N 1
ATOM 3402 C CA . ILE A 1 411 ? -31.107 10.472 21.067 1.00 88.25 411 ILE A CA 1
ATOM 3403 C C . ILE A 1 411 ? -31.110 8.951 21.198 1.00 88.25 411 ILE A C 1
ATOM 3405 O O . ILE A 1 411 ? -30.236 8.362 21.832 1.00 88.25 411 ILE A O 1
ATOM 3409 N N . MET A 1 412 ? -32.093 8.325 20.560 1.00 89.38 412 MET A N 1
ATOM 3410 C CA . MET A 1 412 ? -32.208 6.878 20.418 1.00 89.38 412 MET A CA 1
ATOM 3411 C C . MET A 1 412 ? -31.927 6.474 18.976 1.00 89.38 412 MET A C 1
ATOM 3413 O O . MET A 1 412 ? -32.270 7.212 18.047 1.00 89.38 412 MET A O 1
ATOM 3417 N N . VAL A 1 413 ? -31.349 5.288 18.800 1.00 92.56 413 VAL A N 1
ATOM 3418 C CA . VAL A 1 413 ? -31.111 4.678 17.490 1.00 92.56 413 VAL A CA 1
ATOM 3419 C C . VAL A 1 413 ? -32.044 3.487 17.319 1.00 92.56 413 VAL A C 1
ATOM 3421 O O . VAL A 1 413 ? -32.108 2.618 18.185 1.00 92.56 413 VAL A O 1
ATOM 3424 N N . HIS A 1 414 ? -32.750 3.438 16.196 1.00 92.75 414 HIS A N 1
ATOM 3425 C CA . HIS A 1 414 ? -33.555 2.297 15.777 1.00 92.75 414 HIS A CA 1
ATOM 3426 C C . HIS A 1 414 ? -33.001 1.715 14.477 1.00 92.75 414 HIS A C 1
ATOM 3428 O O . HIS A 1 414 ? -32.500 2.465 13.639 1.00 92.75 414 HIS A O 1
ATOM 3434 N N . ASP A 1 415 ? -33.094 0.403 14.298 1.00 92.06 415 ASP A N 1
ATOM 3435 C CA . ASP A 1 415 ? -32.891 -0.218 12.985 1.00 92.06 415 ASP A CA 1
ATOM 3436 C C . ASP A 1 415 ? -34.115 -0.012 12.066 1.00 92.06 415 ASP A C 1
ATOM 3438 O O . ASP A 1 415 ? -35.077 0.683 12.419 1.00 92.06 415 ASP A O 1
ATOM 3442 N N . GLU A 1 416 ? -34.083 -0.585 10.862 1.00 88.25 416 GLU A N 1
ATOM 3443 C CA . GLU A 1 416 ? -35.175 -0.478 9.892 1.00 88.25 416 GLU A CA 1
ATOM 3444 C C . GLU A 1 416 ? -36.483 -1.151 10.335 1.00 88.25 416 GLU A C 1
ATOM 3446 O O . GLU A 1 416 ? -37.556 -0.748 9.878 1.00 88.25 416 GLU A O 1
ATOM 3451 N N . ASP A 1 417 ? -36.408 -2.132 11.238 1.00 89.38 417 ASP A N 1
ATOM 3452 C CA . ASP A 1 417 ? -37.558 -2.845 11.801 1.00 89.38 417 ASP A CA 1
ATOM 3453 C C . ASP A 1 417 ? -38.150 -2.108 13.022 1.00 89.38 417 ASP A C 1
ATOM 3455 O O . ASP A 1 417 ? -39.179 -2.508 13.579 1.00 89.38 417 ASP A O 1
ATOM 3459 N N . GLY A 1 418 ? -37.525 -0.998 13.435 1.00 88.44 418 GLY A N 1
ATOM 3460 C CA . GLY A 1 418 ? -37.913 -0.184 14.583 1.00 88.44 418 GLY A CA 1
ATOM 3461 C C . GLY A 1 418 ? -37.386 -0.707 15.923 1.00 88.44 418 GLY A C 1
ATOM 3462 O O . GLY A 1 418 ? -37.767 -0.177 16.976 1.00 88.44 418 GLY A O 1
ATOM 3463 N N . GLN A 1 419 ? -36.517 -1.722 15.926 1.00 90.50 419 GLN A N 1
ATOM 3464 C CA . GLN A 1 419 ? -35.887 -2.233 17.138 1.00 90.50 419 GLN A CA 1
ATOM 3465 C C . GLN A 1 419 ? -34.891 -1.208 17.684 1.00 90.50 419 GLN A C 1
ATOM 3467 O O . GLN A 1 419 ? -34.073 -0.653 16.958 1.00 90.50 419 GLN A O 1
ATOM 3472 N N . LEU A 1 420 ? -34.964 -0.961 18.992 1.00 90.50 420 LEU A N 1
ATOM 3473 C CA . LEU A 1 420 ? -34.053 -0.056 19.684 1.00 90.50 420 LEU A CA 1
ATOM 3474 C C . LEU A 1 420 ? -32.646 -0.666 19.766 1.00 90.50 420 LEU A C 1
ATOM 3476 O O . LEU A 1 420 ? -32.473 -1.771 20.287 1.00 90.50 420 LEU A O 1
ATOM 3480 N N . ILE A 1 421 ? -31.648 0.090 19.318 1.00 90.44 421 ILE A N 1
ATOM 3481 C CA . ILE A 1 421 ? -30.230 -0.252 19.390 1.00 90.44 421 ILE A CA 1
ATOM 3482 C C . ILE A 1 421 ? -29.585 0.542 20.533 1.00 90.44 421 ILE A C 1
ATOM 3484 O O . ILE A 1 421 ? -29.769 1.760 20.601 1.00 90.44 421 ILE A O 1
ATOM 3488 N N . PRO A 1 422 ? -28.817 -0.106 21.432 1.00 87.44 422 PRO A N 1
ATOM 3489 C CA . PRO A 1 422 ? -28.060 0.604 22.455 1.00 87.44 422 PRO A CA 1
ATOM 3490 C C . PRO A 1 422 ? -27.137 1.659 21.838 1.00 87.44 422 PRO A C 1
ATOM 3492 O O . PRO A 1 422 ? -26.299 1.351 20.987 1.00 87.44 422 PRO A O 1
ATOM 3495 N N . SER A 1 423 ? -27.294 2.901 22.288 1.00 87.94 423 SER A N 1
ATOM 3496 C CA . SER A 1 423 ? -26.539 4.053 21.808 1.00 87.94 423 SER A CA 1
ATOM 3497 C C . SER A 1 423 ? -26.136 4.969 22.959 1.00 87.94 423 SER A C 1
ATOM 3499 O O . SER A 1 423 ? -26.758 4.965 24.020 1.00 87.94 423 SER A O 1
ATOM 3501 N N . SER A 1 424 ? -25.104 5.779 22.743 1.00 84.75 424 SER A N 1
ATOM 3502 C CA . SER A 1 424 ? -24.686 6.833 23.671 1.00 84.75 424 SER A CA 1
ATOM 3503 C C . SER A 1 424 ? -24.347 8.104 22.905 1.00 84.75 424 SER A C 1
ATOM 3505 O O . SER A 1 424 ? -23.949 8.043 21.742 1.00 84.75 424 SER A O 1
ATOM 3507 N N . THR A 1 425 ? -24.454 9.251 23.569 1.00 83.12 425 THR A N 1
ATOM 3508 C CA . THR A 1 425 ? -23.889 10.506 23.069 1.00 83.12 425 THR A CA 1
ATOM 3509 C C . THR A 1 425 ? -22.438 10.612 23.538 1.00 83.12 425 THR A C 1
ATOM 3511 O O . THR A 1 425 ? -22.153 10.427 24.723 1.00 83.12 425 THR A O 1
ATOM 3514 N N . THR A 1 426 ? -21.510 10.859 22.619 1.00 80.75 426 THR A N 1
ATOM 3515 C CA . THR A 1 426 ? -20.086 11.071 22.900 1.00 80.75 426 THR A CA 1
ATOM 3516 C C . THR A 1 426 ? -19.843 12.483 23.443 1.00 80.75 426 THR A C 1
ATOM 3518 O O . THR A 1 426 ? -20.686 13.372 23.319 1.00 80.75 426 THR A O 1
ATOM 3521 N N . ALA A 1 427 ? -18.668 12.725 24.033 1.00 74.81 427 ALA A N 1
ATOM 3522 C CA . ALA A 1 427 ? -18.325 14.032 24.607 1.00 74.81 427 ALA A CA 1
ATOM 3523 C C . ALA A 1 427 ? -18.340 15.194 23.587 1.00 74.81 427 ALA A C 1
ATOM 3525 O O . ALA A 1 427 ? -18.558 16.342 23.970 1.00 74.81 427 ALA A O 1
ATOM 3526 N N . ASP A 1 428 ? -18.125 14.907 22.298 1.00 77.50 428 ASP A N 1
ATOM 3527 C CA . ASP A 1 428 ? -18.198 15.866 21.187 1.00 77.50 428 ASP A CA 1
ATOM 3528 C C . ASP A 1 428 ? -19.609 16.004 20.578 1.00 77.50 428 ASP A C 1
ATOM 3530 O O . ASP A 1 428 ? -19.781 16.716 19.589 1.00 77.50 428 ASP A O 1
ATOM 3534 N N . GLY A 1 429 ? -20.627 15.374 21.178 1.00 80.38 429 GLY A N 1
ATOM 3535 C CA . GLY A 1 429 ? -22.035 15.529 20.799 1.00 80.38 429 GLY A CA 1
ATOM 3536 C C . GLY A 1 429 ? -22.508 14.623 19.660 1.00 80.38 429 GLY A C 1
ATOM 3537 O O . GLY A 1 429 ? -23.594 14.843 19.123 1.00 80.38 429 GLY A O 1
ATOM 3538 N N . LYS A 1 430 ? -21.725 13.611 19.277 1.00 89.56 430 LYS A N 1
ATOM 3539 C CA . LYS A 1 430 ? -22.114 12.619 18.265 1.00 89.56 430 LYS A CA 1
ATOM 3540 C C . LYS A 1 430 ? -22.807 11.427 18.908 1.00 89.56 430 LYS A C 1
ATOM 3542 O O . LYS A 1 430 ? -22.691 11.202 20.107 1.00 89.56 430 LYS A O 1
ATOM 3547 N N . VAL A 1 431 ? -23.518 10.638 18.111 1.00 90.88 431 VAL A N 1
ATOM 3548 C CA . VAL A 1 431 ? -24.177 9.412 18.582 1.00 90.88 431 VAL A CA 1
ATOM 3549 C C . VAL A 1 431 ? -23.341 8.210 18.171 1.00 90.88 431 VAL A C 1
ATOM 3551 O O . VAL A 1 431 ? -23.011 8.072 16.994 1.00 90.88 431 VAL A O 1
ATOM 3554 N N . ILE A 1 432 ? -23.010 7.343 19.127 1.00 91.69 432 ILE A N 1
ATOM 3555 C CA . ILE A 1 432 ? -22.298 6.081 18.902 1.00 91.69 432 ILE A CA 1
ATOM 3556 C C . ILE A 1 432 ? -23.224 4.892 19.163 1.00 91.69 432 ILE A C 1
ATOM 3558 O O . ILE A 1 432 ? -23.936 4.868 20.167 1.00 91.69 432 ILE A O 1
ATOM 3562 N N . PHE A 1 433 ? -23.209 3.903 18.271 1.00 92.94 433 PHE A N 1
ATOM 3563 C CA . PHE A 1 433 ? -23.954 2.648 18.414 1.00 92.94 433 PHE A CA 1
ATOM 3564 C C . PHE A 1 433 ? -23.271 1.518 17.637 1.00 92.94 433 PHE A C 1
ATOM 3566 O O . PHE A 1 433 ? -22.466 1.772 16.743 1.00 92.94 433 PHE A O 1
ATOM 3573 N N . LEU A 1 434 ? -23.586 0.267 17.975 1.00 93.62 434 LEU A N 1
ATOM 3574 C CA . LEU A 1 434 ? -23.084 -0.906 17.257 1.00 93.62 434 LEU A CA 1
ATOM 3575 C C . LEU A 1 434 ? -23.964 -1.184 16.032 1.00 93.62 434 LEU A C 1
ATOM 3577 O O . LEU A 1 434 ? -25.090 -1.658 16.186 1.00 93.62 434 LEU A O 1
ATOM 3581 N N . ALA A 1 435 ? -23.449 -0.925 14.830 1.00 95.12 435 ALA A N 1
ATOM 3582 C CA . ALA A 1 435 ? -24.071 -1.386 13.595 1.00 95.12 435 ALA A CA 1
ATOM 3583 C C . ALA A 1 435 ? -23.788 -2.885 13.448 1.00 95.12 435 ALA A C 1
ATOM 3585 O O . ALA A 1 435 ? -22.623 -3.290 13.405 1.00 95.12 435 ALA A O 1
ATOM 3586 N N . LYS A 1 436 ? -24.836 -3.712 13.433 1.00 93.81 436 LYS A N 1
ATOM 3587 C CA . LYS A 1 436 ? -24.703 -5.173 13.470 1.00 93.81 436 LYS A CA 1
ATOM 3588 C C . LYS A 1 436 ? -24.882 -5.784 12.092 1.00 93.81 436 LYS A C 1
ATOM 3590 O O . LYS A 1 436 ? -25.779 -5.397 11.359 1.00 93.81 436 LYS A O 1
ATOM 3595 N N . ASP A 1 437 ? -24.054 -6.781 11.796 1.00 93.88 437 ASP A N 1
ATOM 3596 C CA . ASP A 1 437 ? -24.284 -7.761 10.738 1.00 93.88 437 ASP A CA 1
ATOM 3597 C C . ASP A 1 437 ? -24.444 -7.158 9.329 1.00 93.88 437 ASP A C 1
ATOM 3599 O O . ASP A 1 437 ? -25.103 -7.743 8.464 1.00 93.88 437 ASP A O 1
ATOM 3603 N N . ILE A 1 438 ? -23.768 -6.030 9.072 1.00 95.94 438 ILE A N 1
ATOM 3604 C CA . ILE A 1 438 ? -23.805 -5.311 7.795 1.00 95.94 438 ILE A CA 1
ATOM 3605 C C . ILE A 1 438 ? -23.136 -6.164 6.718 1.00 95.94 438 ILE A C 1
ATOM 3607 O O . ILE A 1 438 ? -21.928 -6.420 6.773 1.00 95.94 438 ILE A O 1
ATOM 3611 N N . GLN A 1 439 ? -23.921 -6.601 5.732 1.00 95.38 439 GLN A N 1
ATOM 3612 C CA . GLN A 1 439 ? -23.450 -7.455 4.637 1.00 95.38 439 GLN A CA 1
ATOM 3613 C C . GLN A 1 439 ? -22.332 -6.796 3.827 1.00 95.38 439 GLN A C 1
ATOM 3615 O O . GLN A 1 439 ? -22.280 -5.572 3.708 1.00 95.38 439 GLN A O 1
ATOM 3620 N N . GLY A 1 440 ? -21.438 -7.616 3.271 1.00 94.44 440 GLY A N 1
ATOM 3621 C CA . GLY A 1 440 ? -20.365 -7.138 2.401 1.00 94.44 440 GLY A CA 1
ATOM 3622 C C . GLY A 1 440 ? -20.914 -6.472 1.139 1.00 94.44 440 GLY A C 1
ATOM 3623 O O . GLY A 1 440 ? -21.947 -6.891 0.625 1.00 94.44 440 GLY A O 1
ATOM 3624 N N . PHE A 1 441 ? -20.256 -5.413 0.661 1.00 96.25 441 PHE A N 1
ATOM 3625 C CA . PHE A 1 441 ? -20.748 -4.567 -0.437 1.00 96.25 441 PHE A CA 1
ATOM 3626 C C . PHE A 1 441 ? -22.235 -4.232 -0.288 1.00 96.25 441 PHE A C 1
ATOM 3628 O O . PHE A 1 441 ? -23.021 -4.346 -1.231 1.00 96.25 441 PHE A O 1
ATOM 3635 N N . GLY A 1 442 ? -22.636 -3.874 0.924 1.00 96.69 442 GLY A N 1
ATOM 3636 C CA . GLY A 1 442 ? -24.030 -3.698 1.280 1.00 96.69 442 GLY A CA 1
ATOM 3637 C C . GLY A 1 442 ? -24.227 -2.582 2.284 1.00 96.69 442 GLY A C 1
ATOM 3638 O O . GLY A 1 442 ? -23.276 -2.053 2.854 1.00 96.69 442 GLY A O 1
ATOM 3639 N N . TYR A 1 443 ? -25.481 -2.195 2.477 1.00 97.62 443 TYR A N 1
ATOM 3640 C CA . TYR A 1 443 ? -25.863 -1.202 3.471 1.00 97.62 443 TYR A CA 1
ATOM 3641 C C . TYR A 1 443 ? -27.086 -1.640 4.268 1.00 97.62 443 TYR A C 1
ATOM 3643 O O . TYR A 1 443 ? -27.868 -2.484 3.821 1.00 97.62 443 TYR A O 1
ATOM 3651 N N . GLN A 1 444 ? -27.263 -0.985 5.412 1.00 97.06 444 GLN A N 1
ATOM 3652 C CA . GLN A 1 444 ? -28.464 -1.028 6.238 1.00 97.06 444 GLN A CA 1
ATOM 3653 C C . GLN A 1 444 ? -28.843 0.389 6.682 1.00 97.06 444 GLN A C 1
ATOM 3655 O O . GLN A 1 444 ? -27.980 1.268 6.791 1.00 97.06 444 GLN A O 1
ATOM 3660 N N . THR A 1 445 ? -30.136 0.620 6.902 1.00 95.94 445 THR A N 1
ATOM 3661 C CA . THR A 1 445 ? -30.681 1.919 7.310 1.00 95.94 445 THR A CA 1
ATOM 3662 C C . THR A 1 445 ? -30.983 1.919 8.802 1.00 95.94 445 THR A C 1
ATOM 3664 O O . THR A 1 445 ? -31.590 0.985 9.307 1.00 95.94 445 THR A O 1
ATOM 3667 N N . TYR A 1 446 ? -30.610 2.995 9.487 1.00 95.56 446 TYR A N 1
ATOM 3668 C CA . TYR A 1 446 ? -30.956 3.240 10.886 1.00 95.56 446 TYR A CA 1
ATOM 3669 C C . TYR A 1 446 ? -31.662 4.595 11.018 1.00 95.56 446 TYR A C 1
ATOM 3671 O O . TYR A 1 446 ? -31.510 5.473 10.165 1.00 95.56 446 TYR A O 1
ATOM 3679 N N . TYR A 1 447 ? -32.419 4.786 12.095 1.00 94.12 447 TYR A N 1
ATOM 3680 C CA . TYR A 1 447 ? -33.177 6.005 12.372 1.00 94.12 447 TYR A CA 1
ATOM 3681 C C . TYR A 1 447 ? -32.800 6.580 13.730 1.00 94.12 447 TYR A C 1
ATOM 3683 O O . TYR A 1 447 ? -32.872 5.896 14.750 1.00 94.12 447 TYR A O 1
ATOM 3691 N N . LEU A 1 448 ? -32.437 7.861 13.747 1.00 93.12 448 LEU A N 1
ATOM 3692 C CA . LEU A 1 448 ? -32.228 8.610 14.980 1.00 93.12 448 LEU A CA 1
ATOM 3693 C C . LEU A 1 448 ? -33.528 9.317 15.354 1.00 93.12 448 LEU A C 1
ATOM 3695 O O . LEU A 1 448 ? -34.114 10.028 14.532 1.00 93.12 448 LEU A O 1
ATOM 3699 N N . THR A 1 449 ? -33.964 9.159 16.599 1.00 91.31 449 THR A N 1
ATOM 3700 C CA . THR A 1 449 ? -35.185 9.783 17.129 1.00 91.31 449 THR A CA 1
ATOM 3701 C C . THR A 1 449 ? -34.945 10.392 18.501 1.00 91.31 449 THR A C 1
ATOM 3703 O O . THR A 1 449 ? -34.083 9.931 19.244 1.00 91.31 449 THR A O 1
ATOM 3706 N N . GLU A 1 450 ? -35.739 11.399 18.860 1.00 88.56 450 GLU A N 1
ATOM 3707 C CA . GLU A 1 450 ? -35.800 11.895 20.234 1.00 88.56 450 GLU A CA 1
ATOM 3708 C C . GLU A 1 450 ? -36.593 10.925 21.125 1.00 88.56 450 GLU A C 1
ATOM 3710 O O . GLU A 1 450 ? -37.718 10.543 20.791 1.00 88.56 450 GLU A O 1
ATOM 3715 N N . GLY A 1 451 ? -36.041 10.567 22.285 1.00 79.50 451 GLY A N 1
ATOM 3716 C CA . GLY A 1 451 ? -36.780 9.850 23.323 1.00 79.50 451 GLY A CA 1
ATOM 3717 C C . GLY A 1 451 ? -35.918 9.393 24.496 1.00 79.50 451 GLY A C 1
ATOM 3718 O O . GLY A 1 451 ? -34.697 9.425 24.442 1.00 79.50 451 GLY A O 1
ATOM 3719 N N . VAL A 1 452 ? -36.570 8.984 25.585 1.00 65.44 452 VAL A N 1
ATOM 3720 C CA . VAL A 1 452 ? -35.904 8.559 26.826 1.00 65.44 452 VAL A CA 1
ATOM 3721 C C . VAL A 1 452 ? -35.729 7.041 26.805 1.00 65.44 452 VAL A C 1
ATOM 3723 O O . VAL A 1 452 ? -36.700 6.306 26.983 1.00 65.44 452 VAL A O 1
ATOM 3726 N N . GLY A 1 453 ? -34.499 6.580 26.576 1.00 58.88 453 GLY A N 1
ATOM 3727 C CA . GLY A 1 453 ? -34.125 5.171 26.694 1.00 58.88 453 GLY A CA 1
ATOM 3728 C C . GLY A 1 453 ? -33.960 4.734 28.154 1.00 58.88 453 GLY A C 1
ATOM 3729 O O . GLY A 1 453 ? -33.631 5.540 29.026 1.00 58.88 453 GLY A O 1
ATOM 3730 N N . ASP A 1 454 ? -34.185 3.448 28.424 1.00 53.88 454 ASP A N 1
ATOM 3731 C CA . ASP A 1 454 ? -33.942 2.847 29.738 1.00 53.88 454 ASP A CA 1
ATOM 3732 C C . ASP A 1 454 ? -32.424 2.686 29.921 1.00 53.88 454 ASP A C 1
ATOM 3734 O O . ASP A 1 454 ? -31.804 1.799 29.331 1.00 53.88 454 ASP A O 1
ATOM 3738 N N . MET A 1 455 ? -31.792 3.600 30.665 1.00 54.66 455 MET A N 1
ATOM 3739 C CA . MET A 1 455 ? -30.355 3.514 30.926 1.00 54.66 455 MET A CA 1
ATOM 3740 C C . MET A 1 455 ? -30.093 2.357 31.885 1.00 54.66 455 MET A C 1
ATOM 3742 O O . MET A 1 455 ? -30.464 2.411 33.062 1.00 54.66 455 MET A O 1
ATOM 3746 N N . SER A 1 456 ? -29.432 1.310 31.393 1.00 56.41 456 SER A N 1
ATOM 3747 C CA . SER A 1 456 ? -28.918 0.259 32.262 1.00 56.41 456 SER A CA 1
ATOM 3748 C C . SER A 1 456 ? -27.979 0.879 33.311 1.00 56.41 456 SER A C 1
ATOM 3750 O O . SER A 1 456 ? -27.268 1.855 33.051 1.00 56.41 456 SER A O 1
ATOM 3752 N N . GLN A 1 457 ? -28.009 0.364 34.546 1.00 57.06 457 GLN A N 1
ATOM 3753 C CA . GLN A 1 457 ? -27.080 0.832 35.574 1.00 57.06 457 GLN A CA 1
ATOM 3754 C C . GLN A 1 457 ? -25.663 0.423 35.177 1.00 57.06 457 GLN A C 1
ATOM 3756 O O . GLN A 1 457 ? -25.310 -0.756 35.232 1.00 57.06 457 GLN A O 1
ATOM 3761 N N . MET A 1 458 ? -24.861 1.410 34.781 1.00 66.25 458 MET A N 1
ATOM 3762 C CA . MET A 1 458 ? -23.456 1.203 34.463 1.00 66.25 458 MET A CA 1
ATOM 3763 C C . MET A 1 458 ? -22.711 0.639 35.676 1.00 66.25 458 MET A C 1
ATOM 3765 O O . MET A 1 458 ? -22.945 1.048 36.818 1.00 66.25 458 MET A O 1
ATOM 3769 N N . LYS A 1 459 ? -21.781 -0.285 35.422 1.00 70.12 459 LYS A N 1
ATOM 3770 C CA . LYS A 1 459 ? -20.829 -0.721 36.448 1.00 70.12 459 LYS A CA 1
ATOM 3771 C C . LYS A 1 459 ? -19.954 0.466 36.856 1.00 70.12 459 LYS A C 1
ATOM 3773 O O . LYS A 1 459 ? -19.588 1.286 36.019 1.00 70.12 459 LYS A O 1
ATOM 3778 N N . GLU A 1 460 ? -19.614 0.540 38.139 1.00 79.44 460 GLU A N 1
ATOM 3779 C CA . GLU A 1 460 ? -18.660 1.529 38.640 1.00 79.44 460 GLU A CA 1
ATOM 3780 C C . GLU A 1 460 ? -17.304 1.337 37.942 1.00 79.44 460 GLU A C 1
ATOM 3782 O O . GLU A 1 460 ? -16.789 0.219 37.871 1.00 79.44 460 GLU A O 1
ATOM 3787 N N . VAL A 1 461 ? -16.752 2.422 37.395 1.00 86.62 461 VAL A N 1
ATOM 3788 C CA . VAL A 1 461 ? -15.462 2.431 36.698 1.00 86.62 461 VAL A CA 1
ATOM 3789 C C . VAL A 1 461 ? -14.429 3.092 37.603 1.00 86.62 461 VAL A C 1
ATOM 3791 O O . VAL A 1 461 ? -14.627 4.221 38.054 1.00 86.62 461 VAL A O 1
ATOM 3794 N N . THR A 1 462 ? -13.319 2.403 37.857 1.00 87.81 462 THR A N 1
ATOM 3795 C CA . THR A 1 462 ? -12.215 2.892 38.691 1.00 87.81 462 THR A CA 1
ATOM 3796 C C . THR A 1 462 ? -10.922 3.029 37.879 1.00 87.81 462 THR A C 1
ATOM 3798 O O . THR A 1 462 ? -10.780 2.461 36.798 1.00 87.81 462 THR A O 1
ATOM 3801 N N . LEU A 1 463 ? -9.976 3.835 38.378 1.00 88.81 463 LEU A N 1
ATOM 3802 C CA . LEU A 1 463 ? -8.716 4.187 37.694 1.00 88.81 463 LEU A CA 1
ATOM 3803 C C . LEU A 1 463 ? -7.548 3.215 37.965 1.00 88.81 463 LEU A C 1
ATOM 3805 O O . LEU A 1 463 ? -6.399 3.518 37.657 1.00 88.81 463 LEU A O 1
ATOM 3809 N N . ASP A 1 464 ? -7.813 2.063 38.569 1.00 86.62 464 ASP A N 1
ATOM 3810 C CA . ASP A 1 464 ? -6.821 1.033 38.890 1.00 86.62 464 ASP A CA 1
ATOM 3811 C C . ASP A 1 464 ? -6.991 -0.223 38.025 1.00 86.62 464 ASP A C 1
ATOM 3813 O O . ASP A 1 464 ? -6.013 -0.770 37.505 1.00 86.62 464 ASP A O 1
ATOM 3817 N N . ARG A 1 465 ? -8.236 -0.668 37.849 1.00 93.31 465 ARG A N 1
ATOM 3818 C CA . ARG A 1 465 ? -8.590 -1.900 37.150 1.00 93.31 465 ARG A CA 1
ATOM 3819 C C . ARG A 1 465 ? -9.965 -1.763 36.509 1.00 93.31 465 ARG A C 1
ATOM 3821 O O . ARG A 1 465 ? -10.890 -1.244 37.123 1.00 93.31 465 ARG A O 1
ATOM 3828 N N . TYR A 1 466 ? -10.121 -2.319 35.314 1.00 94.62 466 TYR A N 1
ATOM 3829 C CA . TYR A 1 466 ? -11.416 -2.405 34.644 1.00 94.62 466 TYR A CA 1
ATOM 3830 C C . TYR A 1 466 ? -11.609 -3.767 33.978 1.00 94.62 466 TYR A C 1
ATOM 3832 O O . TYR A 1 466 ? -10.650 -4.397 33.527 1.00 94.62 466 TYR A O 1
ATOM 3840 N N . GLU A 1 467 ? -12.855 -4.234 33.932 1.00 92.56 467 GLU A N 1
ATOM 3841 C CA . GLU A 1 467 ? -13.231 -5.477 33.264 1.00 92.56 467 GLU A CA 1
ATOM 3842 C C . GLU A 1 467 ? -14.533 -5.315 32.470 1.00 92.56 467 GLU A C 1
ATOM 3844 O O . GLU A 1 467 ? -15.544 -4.844 32.995 1.00 92.56 467 GLU A O 1
ATOM 3849 N N . ASN A 1 468 ? -14.511 -5.760 31.214 1.00 92.06 468 ASN A N 1
ATOM 3850 C CA . ASN A 1 468 ? -15.715 -6.034 30.429 1.00 92.06 468 ASN A CA 1
ATOM 3851 C C . ASN A 1 468 ? -15.909 -7.560 30.321 1.00 92.06 468 ASN A C 1
ATOM 3853 O O . ASN A 1 468 ? -15.329 -8.342 31.089 1.00 92.06 468 ASN A O 1
ATOM 3857 N N . ASP A 1 469 ? -16.744 -8.013 29.391 1.00 92.38 469 ASP A N 1
ATOM 3858 C CA . ASP A 1 469 ? -17.022 -9.442 29.236 1.00 92.38 469 ASP A CA 1
ATOM 3859 C C . ASP A 1 469 ? -15.819 -10.227 28.686 1.00 92.38 469 ASP A C 1
ATOM 3861 O O . ASP A 1 469 ? -15.652 -11.396 29.036 1.00 92.38 469 ASP A O 1
ATOM 3865 N N . TYR A 1 470 ? -14.908 -9.566 27.966 1.00 95.81 470 TYR A N 1
ATOM 3866 C CA . TYR A 1 470 ? -13.803 -10.205 27.246 1.00 95.81 470 TYR A CA 1
ATOM 3867 C C . TYR A 1 470 ? -12.425 -10.015 27.887 1.00 95.81 470 TYR A C 1
ATOM 3869 O O . TYR A 1 470 ? -11.614 -10.938 27.906 1.00 95.81 470 TYR A O 1
ATOM 3877 N N . TYR A 1 471 ? -12.152 -8.831 28.426 1.00 97.25 471 TYR A N 1
ATOM 3878 C CA . TYR A 1 471 ? -10.843 -8.415 28.906 1.00 97.25 471 TYR A CA 1
ATOM 3879 C C . TYR A 1 471 ? -10.898 -7.892 30.338 1.00 97.25 471 TYR A C 1
ATOM 3881 O O . TYR A 1 471 ? -11.861 -7.261 30.778 1.00 97.25 471 TYR A O 1
ATOM 3889 N N . THR A 1 472 ? -9.812 -8.126 31.065 1.00 97.25 472 THR A N 1
ATOM 3890 C CA . THR A 1 472 ? -9.465 -7.386 32.281 1.00 97.25 472 THR A CA 1
ATOM 3891 C C . THR A 1 472 ? -8.183 -6.612 32.025 1.00 97.25 472 THR A C 1
ATOM 3893 O O . THR A 1 472 ? -7.204 -7.195 31.557 1.00 97.25 472 THR A O 1
ATOM 3896 N N . ILE A 1 473 ? -8.179 -5.325 32.369 1.00 97.69 473 ILE A N 1
ATOM 3897 C CA . ILE A 1 473 ? -7.004 -4.461 32.262 1.00 97.69 473 ILE A CA 1
ATOM 3898 C C . ILE A 1 473 ? -6.613 -3.872 33.619 1.00 97.69 473 ILE A C 1
ATOM 3900 O O . ILE A 1 473 ? -7.475 -3.574 34.448 1.00 97.69 473 ILE A O 1
ATOM 3904 N N . GLU A 1 474 ? -5.312 -3.685 33.833 1.00 97.81 474 GLU A N 1
ATOM 3905 C CA . GLU A 1 474 ? -4.763 -2.918 34.960 1.00 97.81 474 GLU A CA 1
ATOM 3906 C C . GLU A 1 474 ? -3.974 -1.719 34.434 1.00 97.81 474 GLU A C 1
ATOM 3908 O O . GLU A 1 474 ? -3.079 -1.875 33.595 1.00 97.81 474 GLU A O 1
ATOM 3913 N N . LEU A 1 475 ? -4.274 -0.529 34.956 1.00 97.19 475 LEU A N 1
ATOM 3914 C CA . LEU A 1 475 ? -3.571 0.703 34.601 1.00 97.19 475 LEU A CA 1
ATOM 3915 C C . LEU A 1 475 ? -2.290 0.842 35.441 1.00 97.19 475 LEU A C 1
ATOM 3917 O O . LEU A 1 475 ? -2.239 0.448 36.608 1.00 97.19 475 LEU A O 1
ATOM 3921 N N . ALA A 1 476 ? -1.238 1.422 34.866 1.00 96.81 476 ALA A N 1
ATOM 3922 C CA . ALA A 1 476 ? -0.027 1.805 35.587 1.00 96.81 476 ALA A CA 1
ATOM 3923 C C . ALA A 1 476 ? 0.501 3.160 35.108 1.00 96.81 476 ALA A C 1
ATOM 3925 O O . ALA A 1 476 ? 0.066 3.705 34.097 1.00 96.81 476 ALA A O 1
ATOM 3926 N N . ASN A 1 477 ? 1.463 3.722 35.842 1.00 96.50 477 ASN A N 1
ATOM 3927 C CA . ASN A 1 477 ? 2.153 4.928 35.400 1.00 96.50 477 ASN A CA 1
ATOM 3928 C C . ASN A 1 477 ? 2.856 4.661 34.057 1.00 96.50 477 ASN A C 1
ATOM 3930 O O . ASN A 1 477 ? 3.803 3.879 34.023 1.00 96.50 477 ASN A O 1
ATOM 3934 N N . GLY A 1 478 ? 2.386 5.294 32.980 1.00 95.44 478 GLY A N 1
ATOM 3935 C CA . GLY A 1 478 ? 3.010 5.251 31.657 1.00 95.44 478 GLY A CA 1
ATOM 3936 C C . GLY A 1 478 ? 2.479 4.210 30.663 1.00 95.44 478 GLY A C 1
ATOM 3937 O O . GLY A 1 478 ? 3.025 4.139 29.563 1.00 95.44 478 GLY A O 1
ATOM 3938 N N . GLY A 1 479 ? 1.457 3.417 31.007 1.00 97.31 479 GLY A N 1
ATOM 3939 C CA . GLY A 1 479 ? 0.832 2.428 30.112 1.00 97.31 479 GLY A CA 1
ATOM 3940 C C . GLY A 1 479 ? -0.014 1.399 30.872 1.00 97.31 479 GLY A C 1
ATOM 3941 O O . GLY A 1 479 ? -0.268 1.564 32.068 1.00 97.31 479 GLY A O 1
ATOM 3942 N N . LEU A 1 480 ? -0.430 0.309 30.217 1.00 98.25 480 LEU A N 1
ATOM 3943 C CA . LEU A 1 480 ? -1.137 -0.785 30.901 1.00 98.25 480 LEU A CA 1
ATOM 3944 C C . LEU A 1 480 ? -0.151 -1.789 31.504 1.00 98.25 480 LEU A C 1
ATOM 3946 O O . LEU A 1 480 ? 0.825 -2.203 30.873 1.00 98.25 480 LEU A O 1
ATOM 3950 N N . LYS A 1 481 ? -0.440 -2.220 32.730 1.00 98.00 481 LYS A N 1
ATOM 3951 C CA . LYS A 1 481 ? 0.318 -3.243 33.455 1.00 98.00 481 LYS A CA 1
ATOM 3952 C C . LYS A 1 481 ? -0.107 -4.657 33.087 1.00 98.00 481 LYS A C 1
ATOM 3954 O O . LYS A 1 481 ? 0.711 -5.563 33.140 1.00 98.00 481 LYS A O 1
ATOM 3959 N N . SER A 1 482 ? -1.370 -4.873 32.748 1.00 98.00 482 SER A N 1
ATOM 3960 C CA . SER A 1 482 ? -1.838 -6.186 32.317 1.00 98.00 482 SER A CA 1
ATOM 3961 C C . SER A 1 482 ? -3.032 -6.058 31.384 1.00 98.00 482 SER A C 1
ATOM 3963 O O . SER A 1 482 ? -3.832 -5.130 31.496 1.00 98.00 482 SER A O 1
ATOM 3965 N N . VAL A 1 483 ? -3.124 -7.010 30.457 1.00 98.31 483 VAL A N 1
ATOM 3966 C CA . VAL A 1 483 ? -4.322 -7.303 29.670 1.00 98.31 483 VAL A CA 1
ATOM 3967 C C . VAL A 1 483 ? -4.506 -8.816 29.739 1.00 98.31 483 VAL A C 1
ATOM 3969 O O . VAL A 1 483 ? -3.653 -9.580 29.274 1.00 98.31 483 VAL A O 1
ATOM 3972 N N . TYR A 1 484 ? -5.593 -9.241 30.371 1.00 98.12 484 TYR A N 1
ATOM 3973 C CA . TYR A 1 484 ? -5.970 -10.640 30.527 1.00 98.12 484 TYR A CA 1
ATOM 3974 C C . TYR A 1 484 ? -7.192 -10.932 29.662 1.00 98.12 484 TYR A C 1
ATOM 3976 O O . TYR A 1 484 ? -8.228 -10.286 29.825 1.00 98.12 484 TYR A O 1
ATOM 3984 N N . ASP A 1 485 ? -7.063 -11.889 28.744 1.00 97.19 485 ASP A N 1
ATOM 3985 C CA . ASP A 1 485 ? -8.173 -12.385 27.932 1.00 97.19 485 ASP A CA 1
ATOM 3986 C C . ASP A 1 485 ? -8.936 -13.446 28.732 1.00 97.19 485 ASP A C 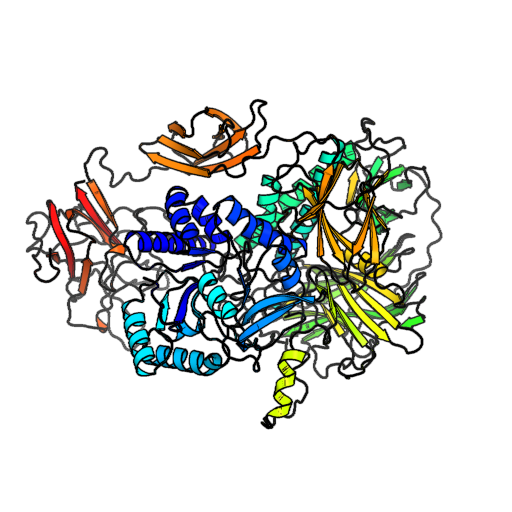1
ATOM 3988 O O . ASP A 1 485 ? -8.382 -14.484 29.100 1.00 97.19 485 ASP A O 1
ATOM 3992 N N . LYS A 1 486 ? -10.205 -13.157 29.031 1.00 96.88 486 LYS A N 1
ATOM 3993 C CA . LYS A 1 486 ? -11.077 -13.992 29.866 1.00 96.88 486 LYS A CA 1
ATOM 3994 C C . LYS A 1 486 ? -11.579 -15.233 29.138 1.00 96.88 486 LYS A C 1
ATOM 3996 O O . LYS A 1 486 ? -11.873 -16.224 29.793 1.00 96.88 486 LYS A O 1
ATOM 4001 N N . GLU A 1 487 ? -11.681 -15.182 27.814 1.00 94.00 487 GLU A N 1
ATOM 4002 C CA . GLU A 1 487 ? -12.143 -16.311 27.003 1.00 94.00 487 GLU A CA 1
ATOM 4003 C C . GLU A 1 487 ? -11.024 -17.335 26.830 1.00 94.00 487 GLU A C 1
ATOM 4005 O O . GLU A 1 487 ? -11.228 -18.532 27.008 1.00 94.00 487 GLU A O 1
ATOM 4010 N N . THR A 1 488 ? -9.813 -16.854 26.542 1.00 92.88 488 THR A N 1
ATOM 4011 C CA . THR A 1 488 ? -8.639 -17.723 26.413 1.00 92.88 488 THR A CA 1
ATOM 4012 C C . THR A 1 488 ? -7.939 -17.972 27.746 1.00 92.88 488 THR A C 1
ATOM 4014 O O . THR A 1 488 ? -6.954 -18.707 27.784 1.00 92.88 488 THR A O 1
ATOM 4017 N N . GLU A 1 489 ? -8.418 -17.387 28.844 1.00 95.12 489 GLU A N 1
ATOM 4018 C CA . GLU A 1 489 ? -7.869 -17.488 30.202 1.00 95.12 489 GLU A CA 1
ATOM 4019 C C . GLU A 1 489 ? -6.356 -17.197 30.294 1.00 95.12 489 GLU A C 1
ATOM 4021 O O . GLU A 1 489 ? -5.636 -17.805 31.093 1.00 95.12 489 GLU A O 1
ATOM 4026 N N . THR A 1 490 ? -5.845 -16.285 29.464 1.00 93.44 490 THR A N 1
ATOM 4027 C CA . THR A 1 490 ? -4.399 -16.092 29.273 1.00 93.44 490 THR A CA 1
ATOM 4028 C C . THR A 1 490 ? -4.000 -14.615 29.406 1.00 93.44 490 THR A C 1
ATOM 4030 O O . THR A 1 490 ? -4.645 -13.743 28.819 1.00 93.44 490 THR A O 1
ATOM 4033 N N . PRO A 1 491 ? -2.913 -14.291 30.139 1.00 96.25 491 PRO A N 1
ATOM 4034 C CA . PRO A 1 491 ? -2.305 -12.966 30.072 1.00 96.25 491 PRO A CA 1
ATOM 4035 C C . PRO A 1 491 ? -1.560 -12.801 28.742 1.00 96.25 491 PRO A C 1
ATOM 4037 O O . PRO A 1 491 ? -0.666 -13.588 28.427 1.00 96.25 491 PRO A O 1
ATOM 4040 N N . LEU A 1 492 ? -1.909 -11.770 27.973 1.00 97.12 492 LEU A N 1
ATOM 4041 C CA . LEU A 1 492 ? -1.424 -11.599 26.596 1.00 97.12 492 LEU A CA 1
ATOM 4042 C C . LEU A 1 492 ? -0.001 -11.024 26.509 1.00 97.12 492 LEU A C 1
ATOM 4044 O O . LEU A 1 492 ? 0.719 -11.263 25.536 1.00 97.12 492 LEU A O 1
ATOM 4048 N N . PHE A 1 493 ? 0.417 -10.283 27.533 1.00 97.88 493 PHE A N 1
ATOM 4049 C CA . PHE A 1 493 ? 1.683 -9.555 27.561 1.00 97.88 493 PHE A CA 1
ATOM 4050 C C . PHE A 1 493 ? 2.460 -9.842 28.843 1.00 97.88 493 PHE A C 1
ATOM 4052 O O . PHE A 1 493 ? 1.877 -10.039 29.908 1.00 97.88 493 PHE A O 1
ATOM 4059 N N . ASP A 1 494 ? 3.784 -9.859 28.732 1.00 96.50 494 ASP A N 1
ATOM 4060 C CA . ASP A 1 494 ? 4.702 -9.936 29.866 1.00 96.50 494 ASP A CA 1
ATOM 4061 C C . ASP A 1 494 ? 5.293 -8.544 30.078 1.00 96.50 494 ASP A C 1
ATOM 4063 O O . ASP A 1 494 ? 6.107 -8.075 29.281 1.00 96.50 494 ASP A O 1
ATOM 4067 N N . THR A 1 495 ? 4.881 -7.878 31.152 1.00 97.19 495 THR A N 1
ATOM 4068 C CA . THR A 1 495 ? 5.213 -6.476 31.401 1.00 97.19 495 THR A CA 1
ATOM 4069 C C . THR A 1 495 ? 6.362 -6.263 32.389 1.00 97.19 495 THR A C 1
ATOM 4071 O O . THR A 1 495 ? 6.479 -5.188 32.986 1.00 97.19 495 THR A O 1
ATOM 4074 N N . GLU A 1 496 ? 7.224 -7.268 32.601 1.00 94.69 496 GLU A N 1
ATOM 4075 C CA . GLU A 1 496 ? 8.369 -7.137 33.516 1.00 94.69 496 GLU A CA 1
ATOM 4076 C C . GLU A 1 496 ? 9.287 -5.971 33.109 1.00 94.69 496 GLU A C 1
ATOM 4078 O O . GLU A 1 496 ? 9.635 -5.116 33.930 1.00 94.69 496 GLU A O 1
ATOM 4083 N N . LYS A 1 497 ? 9.636 -5.896 31.816 1.00 95.25 497 LYS A N 1
ATOM 4084 C CA . LYS A 1 497 ? 10.519 -4.850 31.268 1.00 95.25 497 LYS A CA 1
ATOM 4085 C C . LYS A 1 497 ? 9.755 -3.597 30.827 1.00 95.25 497 LYS A C 1
ATOM 4087 O O . LYS A 1 497 ? 10.106 -2.499 31.270 1.00 95.25 497 LYS A O 1
ATOM 4092 N N . PHE A 1 498 ? 8.718 -3.775 30.008 1.00 97.06 498 PHE A N 1
ATOM 4093 C CA . PHE A 1 498 ? 7.922 -2.704 29.393 1.00 97.06 498 PHE A CA 1
ATOM 4094 C C . PHE A 1 498 ? 6.444 -2.820 29.771 1.00 97.06 498 PHE A C 1
ATOM 4096 O O . PHE A 1 498 ? 5.967 -3.929 29.979 1.00 97.06 498 PHE A O 1
ATOM 4103 N N . LEU A 1 499 ? 5.718 -1.710 29.843 1.00 98.19 499 LEU A N 1
ATOM 4104 C CA . LEU A 1 499 ? 4.254 -1.700 29.897 1.00 98.19 499 LEU A CA 1
ATOM 4105 C C . LEU A 1 499 ? 3.668 -1.851 28.483 1.00 98.19 499 LEU A C 1
ATOM 4107 O O . LEU A 1 499 ? 4.376 -1.744 27.481 1.00 98.19 499 LEU A O 1
ATOM 4111 N N . ILE A 1 500 ? 2.368 -2.119 28.401 1.00 98.50 500 ILE A N 1
ATOM 4112 C CA . ILE A 1 500 ? 1.633 -2.227 27.135 1.00 98.50 500 ILE A CA 1
ATOM 4113 C C . ILE A 1 500 ? 1.211 -0.817 26.717 1.00 98.50 500 ILE A C 1
ATOM 4115 O O . ILE A 1 500 ? 0.615 -0.091 27.517 1.00 98.50 500 ILE A O 1
ATOM 4119 N N . GLY A 1 501 ? 1.537 -0.425 25.485 1.00 97.62 501 GLY A N 1
ATOM 4120 C CA . GLY A 1 501 ? 1.342 0.949 25.015 1.00 97.62 501 GLY A CA 1
ATOM 4121 C C . GLY A 1 501 ? 2.338 1.946 25.622 1.00 97.62 501 GLY A C 1
ATOM 4122 O O . GLY A 1 501 ? 2.106 3.149 25.560 1.00 97.62 501 GLY A O 1
ATOM 4123 N N . GLU A 1 502 ? 3.440 1.467 26.214 1.00 98.19 502 GLU A N 1
ATOM 4124 C CA . GLU A 1 502 ? 4.506 2.334 26.728 1.00 98.19 502 GLU A CA 1
ATOM 4125 C C . GLU A 1 502 ? 5.214 3.046 25.575 1.00 98.19 502 GLU A C 1
ATOM 4127 O O . GLU A 1 502 ? 5.642 2.389 24.625 1.00 98.19 502 GLU A O 1
ATOM 4132 N N . LEU A 1 503 ? 5.395 4.364 25.676 1.00 98.06 503 LEU A N 1
ATOM 4133 C CA . LEU A 1 503 ? 6.168 5.130 24.705 1.00 98.06 503 LEU A CA 1
ATOM 4134 C C . LEU A 1 503 ? 7.652 5.103 25.078 1.00 98.06 503 LEU A C 1
ATOM 4136 O O . LEU A 1 503 ? 8.030 5.416 26.208 1.00 98.06 503 LEU A O 1
ATOM 4140 N N . LEU A 1 504 ? 8.488 4.756 24.101 1.00 97.62 504 LEU A N 1
ATOM 4141 C CA . LEU A 1 504 ? 9.942 4.661 24.197 1.00 97.62 504 LEU A CA 1
ATOM 4142 C C . LEU A 1 504 ? 10.597 5.701 23.287 1.00 97.62 504 LEU A C 1
ATOM 4144 O O . LEU A 1 504 ? 10.217 5.838 22.122 1.00 97.62 504 LEU A O 1
ATOM 4148 N N . ILE A 1 505 ? 11.605 6.401 23.808 1.00 96.50 505 ILE A N 1
ATOM 4149 C CA . ILE A 1 505 ? 12.328 7.463 23.102 1.00 96.50 505 ILE A CA 1
ATOM 4150 C C . ILE A 1 505 ? 13.788 7.051 22.954 1.00 96.50 505 ILE A C 1
ATOM 4152 O O . ILE A 1 505 ? 14.475 6.814 23.948 1.00 96.50 505 ILE A O 1
ATOM 4156 N N . PHE A 1 506 ? 14.263 7.000 21.716 1.00 95.31 506 PHE A N 1
ATOM 4157 C CA . PHE A 1 506 ? 15.619 6.589 21.371 1.00 95.31 506 PHE A CA 1
ATOM 4158 C C . PHE A 1 506 ? 16.398 7.715 20.700 1.00 95.31 506 PHE A C 1
ATOM 4160 O O . PHE A 1 506 ? 15.808 8.562 20.021 1.00 95.31 506 PHE A O 1
ATOM 4167 N N . ASN A 1 507 ? 17.727 7.671 20.829 1.00 93.00 507 ASN A N 1
ATOM 4168 C CA . ASN A 1 507 ? 18.603 8.408 19.924 1.00 93.00 507 ASN A CA 1
ATOM 4169 C C . ASN A 1 507 ? 18.720 7.636 18.599 1.00 93.00 507 ASN A C 1
ATOM 4171 O O . ASN A 1 507 ? 18.811 6.409 18.590 1.00 93.00 507 ASN A O 1
ATOM 4175 N N . TYR A 1 508 ? 18.728 8.342 17.477 1.00 89.06 508 TYR A N 1
ATOM 4176 C CA . TYR A 1 508 ? 18.790 7.773 16.139 1.00 89.06 508 TYR A CA 1
ATOM 4177 C C . TYR A 1 508 ? 19.687 8.640 15.255 1.00 89.06 508 TYR A C 1
ATOM 4179 O O . TYR A 1 508 ? 19.352 9.767 14.906 1.00 89.06 508 TYR A O 1
ATOM 4187 N N . GLU A 1 509 ? 20.851 8.095 14.912 1.00 82.12 509 GLU A N 1
ATOM 4188 C CA . GLU A 1 509 ? 21.849 8.719 14.027 1.00 82.12 509 GLU A CA 1
ATOM 4189 C C . GLU A 1 509 ? 21.743 8.205 12.581 1.00 82.12 509 GLU A C 1
ATOM 4191 O O . GLU A 1 509 ? 22.543 8.578 11.726 1.00 82.12 509 GLU A O 1
ATOM 4196 N N . GLY A 1 510 ? 20.809 7.284 12.321 1.00 73.25 510 GLY A N 1
ATOM 4197 C CA . GLY A 1 510 ? 20.725 6.558 11.061 1.00 73.25 510 GLY A CA 1
ATOM 4198 C C . GLY A 1 510 ? 20.241 7.408 9.886 1.00 73.25 510 GLY A C 1
ATOM 4199 O O . GLY A 1 510 ? 19.585 8.443 10.041 1.00 73.25 510 GLY A O 1
ATOM 4200 N N . HIS A 1 511 ? 20.538 6.913 8.688 1.00 71.81 511 HIS A N 1
ATOM 4201 C CA . HIS A 1 511 ? 20.066 7.469 7.422 1.00 71.81 511 HIS A CA 1
ATOM 4202 C C . HIS A 1 511 ? 18.786 6.755 6.955 1.00 71.81 511 HIS A C 1
ATOM 4204 O O . HIS A 1 511 ? 18.552 5.605 7.336 1.00 71.81 511 HIS A O 1
ATOM 4210 N N . GLY A 1 512 ? 17.959 7.455 6.175 1.00 60.91 512 GLY A N 1
ATOM 4211 C CA . GLY A 1 512 ? 16.705 6.961 5.595 1.00 60.91 512 GLY A CA 1
ATOM 4212 C C . GLY A 1 512 ? 16.935 5.880 4.532 1.00 60.91 512 GLY A C 1
ATOM 4213 O O . GLY A 1 512 ? 16.611 4.718 4.774 1.00 60.91 512 GLY A O 1
ATOM 4214 N N . ALA A 1 513 ? 17.554 6.245 3.406 1.00 64.50 513 ALA A N 1
ATOM 4215 C CA . ALA A 1 513 ? 18.053 5.345 2.370 1.00 64.50 513 ALA A CA 1
ATOM 4216 C C . ALA A 1 513 ? 19.533 5.583 2.071 1.00 64.50 513 ALA A C 1
ATOM 4218 O O . ALA A 1 513 ? 20.120 6.630 2.352 1.00 64.50 513 ALA A O 1
ATOM 4219 N N . GLY A 1 514 ? 20.160 4.545 1.540 1.00 59.91 514 GLY A N 1
ATOM 4220 C CA . GLY A 1 514 ? 21.568 4.526 1.188 1.00 59.91 514 GLY A CA 1
ATOM 4221 C C . GLY A 1 514 ? 22.026 3.120 0.833 1.00 59.91 514 GLY A C 1
ATOM 4222 O O . GLY A 1 514 ? 21.319 2.139 1.093 1.00 59.91 514 GLY A O 1
ATOM 4223 N N . GLU A 1 515 ? 23.240 3.034 0.286 1.00 62.41 515 GLU A N 1
ATOM 4224 C CA . GLU A 1 515 ? 23.941 1.779 0.017 1.00 62.41 515 GLU A CA 1
ATOM 4225 C C . GLU A 1 515 ? 24.361 1.115 1.337 1.00 62.41 515 GLU A C 1
ATOM 4227 O O . GLU A 1 515 ? 25.537 1.064 1.715 1.00 62.41 515 GLU A O 1
ATOM 4232 N N . HIS A 1 516 ? 23.383 0.604 2.082 1.00 60.66 516 HIS A N 1
ATOM 4233 C CA . HIS A 1 516 ? 23.581 -0.123 3.327 1.00 60.66 516 HIS A CA 1
ATOM 4234 C C . HIS A 1 516 ? 23.083 -1.562 3.194 1.00 60.66 516 HIS A C 1
ATOM 4236 O O . HIS A 1 516 ? 22.065 -1.843 2.568 1.00 60.66 516 HIS A O 1
ATOM 4242 N N . ILE A 1 517 ? 23.808 -2.483 3.833 1.00 56.31 517 ILE A N 1
ATOM 4243 C CA . ILE A 1 517 ? 23.461 -3.913 3.868 1.00 56.31 517 ILE A CA 1
ATOM 4244 C C . ILE A 1 517 ? 22.348 -4.183 4.901 1.00 56.31 517 ILE A C 1
ATOM 4246 O O . ILE A 1 517 ? 21.644 -5.181 4.807 1.00 56.31 517 ILE A O 1
ATOM 4250 N N . ASN A 1 518 ? 22.183 -3.305 5.899 1.00 64.75 518 ASN A N 1
ATOM 4251 C CA . ASN A 1 518 ? 21.212 -3.453 6.984 1.00 64.75 518 ASN A CA 1
ATOM 4252 C C . ASN A 1 518 ? 20.472 -2.139 7.253 1.00 64.75 518 ASN A C 1
ATOM 4254 O O . ASN A 1 518 ? 21.040 -1.060 7.082 1.00 64.75 518 ASN A O 1
ATOM 4258 N N . ILE A 1 519 ? 19.252 -2.250 7.785 1.00 77.69 519 ILE A N 1
ATOM 4259 C CA . ILE A 1 519 ? 18.510 -1.114 8.341 1.00 77.69 519 ILE A CA 1
ATOM 4260 C C . ILE A 1 519 ? 19.213 -0.619 9.613 1.00 77.69 519 ILE A C 1
ATOM 4262 O O . ILE A 1 519 ? 19.480 -1.404 10.534 1.00 77.69 519 ILE A O 1
ATOM 4266 N N . TRP A 1 520 ? 19.473 0.688 9.692 1.00 79.19 520 TRP A N 1
ATOM 4267 C CA . TRP A 1 520 ? 20.056 1.327 10.871 1.00 79.19 520 TRP A CA 1
ATOM 4268 C C . TRP A 1 520 ? 19.167 1.124 12.100 1.00 79.19 520 TRP A C 1
ATOM 4270 O O . TRP A 1 520 ? 17.979 1.434 12.099 1.00 79.19 520 TRP A O 1
ATOM 4280 N N . GLN A 1 521 ? 19.738 0.589 13.174 1.00 85.44 521 GLN A N 1
ATOM 4281 C CA . GLN A 1 521 ? 19.019 0.452 14.438 1.00 85.44 521 GLN A CA 1
ATOM 4282 C C . GLN A 1 521 ? 19.190 1.733 15.268 1.00 85.44 521 GLN A C 1
ATOM 4284 O O . GLN A 1 521 ? 20.250 2.360 15.175 1.00 85.44 521 GLN A O 1
ATOM 4289 N N . PRO A 1 522 ? 18.186 2.132 16.072 1.00 87.88 522 PRO A N 1
ATOM 4290 C CA . PRO A 1 522 ? 18.383 3.190 17.056 1.00 87.88 522 PRO A CA 1
ATOM 4291 C C . PRO A 1 522 ? 19.476 2.816 18.060 1.00 87.88 522 PRO A C 1
ATOM 4293 O O . PRO A 1 522 ? 19.812 1.639 18.225 1.00 87.88 522 PRO A O 1
ATOM 4296 N N . ASP A 1 523 ? 20.009 3.826 18.746 1.00 89.94 523 ASP A N 1
ATOM 4297 C CA . ASP A 1 523 ? 20.833 3.603 19.929 1.00 89.94 523 ASP A CA 1
ATOM 4298 C C . ASP A 1 523 ? 20.032 2.741 20.918 1.00 89.94 523 ASP A C 1
ATOM 4300 O O . ASP A 1 523 ? 18.903 3.103 21.248 1.00 89.94 523 ASP A O 1
ATOM 4304 N N . PRO A 1 524 ? 20.554 1.588 21.367 1.00 86.69 524 PRO A N 1
ATOM 4305 C CA . PRO A 1 524 ? 19.815 0.710 22.264 1.00 86.69 524 PRO A CA 1
ATOM 4306 C C . PRO A 1 524 ? 19.590 1.314 23.661 1.00 86.69 524 PRO A C 1
ATOM 4308 O O . PRO A 1 524 ? 18.810 0.760 24.447 1.00 86.69 524 PRO A O 1
ATOM 4311 N N . GLU A 1 525 ? 20.268 2.406 24.020 1.00 90.62 525 GLU A N 1
ATOM 4312 C CA . GLU A 1 525 ? 19.985 3.151 25.243 1.00 90.62 525 GLU A CA 1
ATOM 4313 C C . GLU A 1 525 ? 18.732 4.028 25.073 1.00 90.62 525 GLU A C 1
ATOM 4315 O O . GLU A 1 525 ? 18.668 4.942 24.251 1.00 90.62 525 GLU A O 1
ATOM 4320 N N . VAL A 1 526 ? 17.705 3.736 25.875 1.00 88.75 526 VAL A N 1
ATOM 4321 C CA . VAL A 1 526 ? 16.460 4.511 25.892 1.00 88.75 526 VAL A CA 1
ATOM 4322 C C . VAL A 1 526 ? 16.724 5.838 26.597 1.00 88.75 526 VAL A C 1
ATOM 4324 O O . VAL A 1 526 ? 17.063 5.850 27.778 1.00 88.75 526 VAL A O 1
ATOM 4327 N N . ILE A 1 527 ? 16.517 6.951 25.890 1.00 91.00 527 ILE A N 1
ATOM 4328 C CA . ILE A 1 527 ? 16.659 8.309 26.434 1.00 91.00 527 ILE A CA 1
ATOM 4329 C C . ILE A 1 527 ? 15.638 8.527 27.551 1.00 91.00 527 ILE A C 1
ATOM 4331 O O . ILE A 1 527 ? 15.961 9.054 28.614 1.00 91.00 527 ILE A O 1
ATOM 4335 N N . ASN A 1 528 ? 14.380 8.183 27.272 1.00 91.94 528 ASN A N 1
ATOM 4336 C CA . ASN A 1 528 ? 13.277 8.319 28.211 1.00 91.94 528 ASN A CA 1
ATOM 4337 C C . ASN A 1 528 ? 12.109 7.412 27.805 1.00 91.94 528 ASN A C 1
ATOM 4339 O O . ASN A 1 528 ? 12.017 6.976 26.653 1.00 91.94 528 ASN A O 1
ATOM 4343 N N . ARG A 1 529 ? 11.206 7.142 28.745 1.00 95.00 529 ARG A N 1
ATOM 4344 C CA . ARG A 1 529 ? 10.006 6.334 28.520 1.00 95.00 529 ARG A CA 1
ATOM 4345 C C . ARG A 1 529 ? 8.904 6.694 29.500 1.00 95.00 529 ARG A C 1
ATOM 4347 O O . ARG A 1 529 ? 9.178 7.092 30.631 1.00 95.00 529 ARG A O 1
ATOM 4354 N N . THR A 1 530 ? 7.654 6.529 29.087 1.00 96.81 530 THR A N 1
ATOM 4355 C CA . THR A 1 530 ? 6.495 6.977 29.878 1.00 96.81 530 THR A CA 1
ATOM 4356 C C . THR A 1 530 ? 6.384 6.293 31.237 1.00 96.81 530 THR A C 1
ATOM 4358 O O . THR A 1 530 ? 5.869 6.904 32.167 1.00 96.81 530 THR A O 1
ATOM 4361 N N . LYS A 1 531 ? 6.918 5.076 31.412 1.00 95.44 531 LYS A N 1
ATOM 4362 C CA . LYS A 1 531 ? 6.950 4.391 32.717 1.00 95.44 531 LYS A CA 1
ATOM 4363 C C . LYS A 1 531 ? 7.753 5.144 33.783 1.00 95.44 531 LYS A C 1
ATOM 4365 O O . LYS A 1 531 ? 7.411 5.063 34.964 1.00 95.44 531 LYS A O 1
ATOM 4370 N N . ASP A 1 532 ? 8.784 5.881 33.369 1.00 95.75 532 ASP A N 1
ATOM 4371 C CA . ASP A 1 532 ? 9.693 6.609 34.261 1.00 95.75 532 ASP A CA 1
ATOM 4372 C C . ASP A 1 532 ? 9.298 8.095 34.429 1.00 95.75 532 ASP A C 1
ATOM 4374 O O . ASP A 1 532 ? 9.888 8.809 35.241 1.00 95.75 532 ASP A O 1
ATOM 4378 N N . ILE A 1 533 ? 8.278 8.563 33.697 1.00 96.12 533 ILE A N 1
ATOM 4379 C CA . ILE A 1 533 ? 7.734 9.927 33.764 1.00 96.12 533 ILE A CA 1
ATOM 4380 C C . ILE A 1 533 ? 6.363 9.877 34.440 1.00 96.12 533 ILE A C 1
ATOM 4382 O O . ILE A 1 533 ? 5.571 8.968 34.195 1.00 96.12 533 ILE A O 1
ATOM 4386 N N . HIS A 1 534 ? 6.047 10.852 35.291 1.00 96.56 534 HIS A N 1
ATOM 4387 C CA . HIS A 1 534 ? 4.715 10.919 35.886 1.00 96.56 534 HIS A CA 1
ATOM 4388 C C . HIS A 1 534 ? 3.641 11.100 34.804 1.00 96.56 534 HIS A C 1
ATOM 4390 O O . HIS A 1 534 ? 3.690 12.052 34.028 1.00 96.56 534 HIS A O 1
ATOM 4396 N N . SER A 1 535 ? 2.680 10.181 34.775 1.00 96.56 535 SER A N 1
ATOM 4397 C CA . SER A 1 535 ? 1.545 10.178 33.856 1.00 96.56 535 SER A CA 1
ATOM 4398 C C . SER A 1 535 ? 0.240 10.239 34.647 1.00 96.56 535 SER A C 1
ATOM 4400 O O . SER A 1 535 ? 0.126 9.630 35.716 1.00 96.56 535 SER A O 1
ATOM 4402 N N . VAL A 1 536 ? -0.747 10.964 34.125 1.00 97.25 536 VAL A N 1
ATOM 4403 C CA . VAL A 1 536 ? -2.053 11.153 34.768 1.00 97.25 536 VAL A CA 1
ATOM 4404 C C . VAL A 1 536 ? -3.109 10.384 33.991 1.00 97.25 536 VAL A C 1
ATOM 4406 O O . VAL A 1 536 ? -3.264 10.608 32.795 1.00 97.25 536 VAL A O 1
ATOM 4409 N N . TRP A 1 537 ? -3.840 9.507 34.679 1.00 97.75 537 TRP A N 1
ATOM 4410 C CA . TRP A 1 537 ? -5.001 8.809 34.129 1.00 97.75 537 TRP A CA 1
ATOM 4411 C C . TRP A 1 537 ? -6.300 9.520 34.501 1.00 97.75 537 TRP A C 1
ATOM 4413 O O . TRP A 1 537 ? -6.463 9.988 35.630 1.00 97.75 537 TRP A O 1
ATOM 4423 N N . SER A 1 538 ? -7.246 9.541 33.568 1.00 96.69 538 SER A N 1
ATOM 4424 C CA . SER A 1 538 ? -8.615 10.005 33.784 1.00 96.69 538 SER A CA 1
ATOM 4425 C C . SER A 1 538 ? -9.617 9.144 33.008 1.00 96.69 538 SER A C 1
ATOM 4427 O O . SER A 1 538 ? -9.252 8.445 32.063 1.00 96.69 538 SER A O 1
ATOM 4429 N N . ILE A 1 539 ? -10.882 9.163 33.430 1.00 95.00 539 ILE A N 1
ATOM 4430 C CA . ILE A 1 539 ? -11.981 8.531 32.690 1.00 95.00 539 ILE A CA 1
ATOM 4431 C C . ILE A 1 539 ? -12.565 9.608 31.779 1.00 95.00 539 ILE A C 1
ATOM 4433 O O . ILE A 1 539 ? -13.213 10.538 32.261 1.00 95.00 539 ILE A O 1
ATOM 4437 N N . LYS A 1 540 ? -12.306 9.491 30.477 1.00 92.06 540 LYS A N 1
ATOM 4438 C CA . LYS A 1 540 ? -12.763 10.439 29.453 1.00 92.06 540 LYS A CA 1
ATOM 4439 C C . LYS A 1 540 ? -14.208 10.179 29.050 1.00 92.06 540 LYS A C 1
ATOM 4441 O O . LYS A 1 540 ? -14.977 11.113 28.845 1.00 92.06 540 LYS A O 1
ATOM 4446 N N . GLU A 1 541 ? -14.575 8.905 28.970 1.00 89.56 541 GLU A N 1
ATOM 4447 C CA . GLU A 1 541 ? -15.927 8.453 28.666 1.00 89.56 541 GLU A CA 1
ATOM 4448 C C . GLU A 1 541 ? -16.217 7.180 29.464 1.00 89.56 541 GLU A C 1
ATOM 4450 O O . GLU A 1 541 ? -15.389 6.272 29.535 1.00 89.56 541 GLU A O 1
ATOM 4455 N N . ALA A 1 542 ? -17.404 7.105 30.052 1.00 88.75 542 ALA A N 1
ATOM 4456 C CA . ALA A 1 542 ? -17.968 5.870 30.567 1.00 88.75 542 ALA A CA 1
ATOM 4457 C C . ALA A 1 542 ? -19.441 5.864 30.166 1.00 88.75 542 ALA A C 1
ATOM 4459 O O . ALA A 1 542 ? -20.204 6.738 30.583 1.00 88.75 542 ALA A O 1
ATOM 4460 N N . SER A 1 543 ? -19.817 4.924 29.308 1.00 83.56 543 SER A N 1
ATOM 4461 C CA . SER A 1 543 ? -21.177 4.760 28.805 1.00 83.56 543 SER A CA 1
ATOM 4462 C C . SER A 1 543 ? -21.556 3.281 28.767 1.00 83.56 543 SER A C 1
ATOM 4464 O O . SER A 1 543 ? -20.726 2.401 28.997 1.00 83.56 543 SER A O 1
ATOM 4466 N N . ASP A 1 544 ? -22.814 2.988 28.433 1.00 78.94 544 ASP A N 1
ATOM 4467 C CA . ASP A 1 544 ? -23.255 1.604 28.221 1.00 78.94 544 ASP A CA 1
ATOM 4468 C C . ASP A 1 544 ? -22.768 1.004 26.886 1.00 78.94 544 ASP A C 1
ATOM 4470 O O . ASP A 1 544 ? -23.107 -0.123 26.539 1.00 78.94 544 ASP A O 1
ATOM 4474 N N . VAL A 1 545 ? -21.976 1.760 26.121 1.00 86.88 545 VAL A N 1
ATOM 4475 C CA . VAL A 1 545 ? -21.407 1.358 24.830 1.00 86.88 545 VAL A CA 1
ATOM 4476 C C . VAL A 1 545 ? -19.917 1.046 24.981 1.00 86.88 545 VAL A C 1
ATOM 4478 O O . VAL A 1 545 ? -19.449 0.004 24.512 1.00 86.88 545 VAL A O 1
ATOM 4481 N N . ARG A 1 546 ? -19.164 1.929 25.647 1.00 91.31 546 ARG A N 1
ATOM 4482 C CA . ARG A 1 546 ? -17.716 1.793 25.838 1.00 91.31 546 ARG A CA 1
ATOM 4483 C C . ARG A 1 546 ? -17.215 2.574 27.051 1.00 91.31 546 ARG A C 1
ATOM 4485 O O . ARG A 1 546 ? -17.883 3.472 27.565 1.00 91.31 546 ARG A O 1
ATOM 4492 N N . VAL A 1 547 ? -15.993 2.263 27.460 1.00 92.88 547 VAL A N 1
ATOM 4493 C CA . VAL A 1 547 ? -15.222 3.028 28.443 1.00 92.88 547 VAL A CA 1
ATOM 4494 C C . VAL A 1 547 ? -13.916 3.481 27.799 1.00 92.88 547 VAL A C 1
ATOM 4496 O O . VAL A 1 547 ? -13.257 2.693 27.122 1.00 92.88 547 VAL A O 1
ATOM 4499 N N . VAL A 1 548 ? -13.552 4.747 28.012 1.00 95.06 548 VAL A N 1
ATOM 4500 C CA . VAL A 1 548 ? -12.333 5.373 27.488 1.00 95.06 548 VAL A CA 1
ATOM 4501 C C . VAL A 1 548 ? -11.499 5.907 28.649 1.00 95.06 548 VAL A C 1
ATOM 4503 O O . VAL A 1 548 ? -11.913 6.831 29.358 1.00 95.06 548 VAL A O 1
ATOM 4506 N N . PHE A 1 549 ? -10.311 5.333 28.825 1.00 97.19 549 PHE A N 1
ATOM 4507 C CA . PHE A 1 549 ? -9.304 5.809 29.771 1.00 97.19 549 PHE A CA 1
ATOM 4508 C C . PHE A 1 549 ? -8.285 6.669 29.035 1.00 97.19 549 PHE A C 1
ATOM 4510 O O . PHE A 1 549 ? -7.625 6.168 28.134 1.00 97.19 549 PHE A O 1
ATOM 4517 N N . GLU A 1 550 ? -8.121 7.924 29.440 1.00 97.94 550 GLU A N 1
ATOM 4518 C CA . GLU A 1 550 ? -7.124 8.829 28.863 1.00 97.94 550 GLU A CA 1
ATOM 4519 C C . GLU A 1 550 ? -5.925 8.931 29.805 1.00 97.94 550 GLU A C 1
ATOM 4521 O O . GLU A 1 550 ? -6.070 9.303 30.975 1.00 97.94 550 GLU A O 1
ATOM 4526 N N . MET A 1 551 ? -4.737 8.617 29.294 1.00 98.06 551 MET A N 1
ATOM 4527 C CA . MET A 1 551 ? -3.466 8.887 29.952 1.00 98.06 551 MET A CA 1
ATOM 4528 C C . MET A 1 551 ? -2.789 10.077 29.289 1.00 98.06 551 MET A C 1
ATOM 4530 O O . MET A 1 551 ? -2.577 10.067 28.081 1.00 98.06 551 MET A O 1
ATOM 4534 N N . THR A 1 552 ? -2.371 11.058 30.083 1.00 98.38 552 THR A N 1
ATOM 4535 C CA . THR A 1 552 ? -1.555 12.185 29.616 1.00 98.38 552 THR A CA 1
ATOM 4536 C C . THR A 1 552 ? -0.173 12.157 30.266 1.00 98.38 552 THR A C 1
ATOM 4538 O O . THR A 1 552 ? -0.055 12.006 31.487 1.00 98.38 552 THR A O 1
ATOM 4541 N N . THR A 1 553 ? 0.873 12.338 29.459 1.00 98.38 553 THR A N 1
ATOM 4542 C CA . THR A 1 553 ? 2.269 12.455 29.899 1.00 98.38 553 THR A CA 1
ATOM 4543 C C . THR A 1 553 ? 2.926 13.671 29.247 1.00 98.38 553 THR A C 1
ATOM 4545 O O . THR A 1 553 ? 3.028 13.751 28.021 1.00 98.38 553 THR A O 1
ATOM 4548 N N . ASP A 1 554 ? 3.436 14.595 30.060 1.00 97.50 554 ASP A N 1
ATOM 4549 C CA . ASP A 1 554 ? 4.214 15.733 29.567 1.00 97.50 554 ASP A CA 1
ATOM 4550 C C . ASP A 1 554 ? 5.653 15.303 29.254 1.00 97.50 554 ASP A C 1
ATOM 4552 O O . ASP A 1 554 ? 6.416 14.887 30.131 1.00 97.50 554 ASP A O 1
ATOM 4556 N N . LEU A 1 555 ? 6.028 15.405 27.981 1.00 95.88 555 LEU A N 1
ATOM 4557 C CA . LEU A 1 555 ? 7.375 15.144 27.486 1.00 95.88 555 LEU A CA 1
ATOM 4558 C C . LEU A 1 555 ? 8.133 16.468 27.329 1.00 95.88 555 LEU A C 1
ATOM 4560 O O . LEU A 1 555 ? 7.553 17.545 27.206 1.00 95.88 555 LEU A O 1
ATOM 4564 N N . SER A 1 556 ? 9.462 16.403 27.249 1.00 93.31 556 SER A N 1
ATOM 4565 C CA . SER A 1 556 ? 10.298 17.597 27.037 1.00 93.31 556 SER A CA 1
ATOM 4566 C C . SER A 1 556 ? 10.052 18.308 25.699 1.00 93.31 556 SER A C 1
ATOM 4568 O O . SER A 1 556 ? 10.503 19.438 25.518 1.00 93.31 556 SER A O 1
ATOM 4570 N N . PHE A 1 557 ? 9.364 17.654 24.762 1.00 95.00 557 PHE A N 1
ATOM 4571 C CA . PHE A 1 557 ? 9.129 18.137 23.404 1.00 95.00 557 PHE A CA 1
ATOM 4572 C C . PHE A 1 557 ? 7.652 18.125 22.985 1.00 95.00 557 PHE A C 1
ATOM 4574 O O . PHE A 1 557 ? 7.374 18.293 21.803 1.00 95.00 557 PHE A O 1
ATOM 4581 N N . GLY A 1 558 ? 6.710 17.905 23.901 1.00 96.56 558 GLY A N 1
ATOM 4582 C CA . GLY A 1 558 ? 5.281 17.843 23.584 1.00 96.56 558 GLY A CA 1
ATOM 4583 C C . GLY A 1 558 ? 4.497 17.079 24.644 1.00 96.56 558 GLY A C 1
ATOM 4584 O O . GLY A 1 558 ? 5.043 16.716 25.682 1.00 96.56 558 GLY A O 1
ATOM 4585 N N . THR A 1 559 ? 3.230 16.794 24.369 1.00 98.19 559 THR A N 1
ATOM 4586 C CA . THR A 1 559 ? 2.372 16.021 25.277 1.00 98.19 559 THR A CA 1
ATOM 4587 C C . THR A 1 559 ? 1.958 14.722 24.601 1.00 98.19 559 THR A C 1
ATOM 4589 O O . THR A 1 559 ? 1.414 14.739 23.496 1.00 98.19 559 THR A O 1
ATOM 4592 N N . PHE A 1 560 ? 2.231 13.597 25.256 1.00 98.38 560 PHE A N 1
ATOM 4593 C CA . PHE A 1 560 ? 1.757 12.283 24.839 1.00 98.38 560 PHE A CA 1
ATOM 4594 C C . PHE A 1 560 ? 0.408 11.999 25.485 1.00 98.38 560 PHE A C 1
ATOM 4596 O O . PHE A 1 560 ? 0.267 12.119 26.701 1.00 98.38 560 PHE A O 1
ATOM 4603 N N . ILE A 1 561 ? -0.565 11.626 24.662 1.00 98.62 561 ILE A N 1
ATOM 4604 C CA . ILE A 1 561 ? -1.900 11.228 25.089 1.00 98.62 561 ILE A CA 1
ATOM 4605 C C . ILE A 1 561 ? -2.150 9.822 24.555 1.00 98.62 561 ILE A C 1
ATOM 4607 O O . ILE A 1 561 ? -1.944 9.565 23.367 1.00 98.62 561 ILE A O 1
ATOM 4611 N N . LEU A 1 562 ? -2.577 8.926 25.435 1.00 98.56 562 LEU A N 1
ATOM 4612 C CA . LEU A 1 562 ? -2.990 7.571 25.101 1.00 98.56 562 LEU A CA 1
ATOM 4613 C C . LEU A 1 562 ? -4.415 7.358 25.607 1.00 98.56 562 LEU A C 1
ATOM 4615 O O . LEU A 1 562 ? -4.618 7.273 26.818 1.00 98.56 562 LEU A O 1
ATOM 4619 N N . ASP A 1 563 ? -5.370 7.226 24.692 1.00 98.19 563 ASP A N 1
ATOM 4620 C CA . ASP A 1 563 ? -6.701 6.729 25.021 1.00 98.19 563 ASP A CA 1
ATOM 4621 C C . ASP A 1 563 ? -6.717 5.201 24.880 1.00 98.19 563 ASP A C 1
ATOM 4623 O O . ASP A 1 563 ? -6.308 4.654 23.856 1.00 98.19 563 ASP A O 1
ATOM 4627 N N . VAL A 1 564 ? -7.196 4.507 25.913 1.00 98.25 564 VAL A N 1
ATOM 4628 C CA . VAL A 1 564 ? -7.458 3.064 25.904 1.00 98.25 564 VAL A CA 1
ATOM 4629 C C . VAL A 1 564 ? -8.966 2.854 25.932 1.00 98.25 564 VAL A C 1
ATOM 4631 O O . VAL A 1 564 ? -9.627 3.188 26.921 1.00 98.25 564 VAL A O 1
ATOM 4634 N N . VAL A 1 565 ? -9.504 2.296 24.849 1.00 96.31 565 VAL A N 1
ATOM 4635 C CA . VAL A 1 565 ? -10.944 2.128 24.633 1.00 96.31 565 VAL A CA 1
ATOM 4636 C C . VAL A 1 565 ? -11.329 0.663 24.777 1.00 96.31 565 VAL A C 1
ATOM 4638 O O . VAL A 1 565 ? -10.792 -0.196 24.080 1.00 96.31 565 VAL A O 1
ATOM 4641 N N . LEU A 1 566 ? -12.295 0.377 25.649 1.00 95.50 566 LEU A N 1
ATOM 4642 C CA . LEU A 1 566 ? -12.914 -0.940 25.768 1.00 95.50 566 LEU A CA 1
ATOM 4643 C C . LEU A 1 566 ? -14.395 -0.849 25.440 1.00 95.50 566 LEU A C 1
ATOM 4645 O O . LEU A 1 566 ? -15.132 -0.074 26.048 1.00 95.50 566 LEU A O 1
ATOM 4649 N N . TYR A 1 567 ? -14.830 -1.689 24.512 1.00 92.38 567 TYR A N 1
ATOM 4650 C CA . TYR A 1 567 ? -16.222 -1.784 24.099 1.00 92.38 567 TYR A CA 1
ATOM 4651 C C . TYR A 1 567 ? -16.965 -2.811 24.945 1.00 92.38 567 TYR A C 1
ATOM 4653 O O . TYR A 1 567 ? -16.377 -3.789 25.412 1.00 92.38 567 TYR A O 1
ATOM 4661 N N . LYS A 1 568 ? -18.265 -2.603 25.148 1.00 86.25 568 LYS A N 1
ATOM 4662 C CA . LYS A 1 568 ? -19.091 -3.536 25.916 1.00 86.25 568 LYS A CA 1
ATOM 4663 C C . LYS A 1 568 ? -19.304 -4.852 25.165 1.00 86.25 568 LYS A C 1
ATOM 4665 O O . LYS A 1 568 ? -18.994 -5.909 25.705 1.00 86.25 568 LYS A O 1
ATOM 4670 N N . ASP A 1 569 ? -19.762 -4.769 23.916 1.00 87.06 569 ASP A N 1
ATOM 4671 C CA . ASP A 1 569 ? -20.211 -5.932 23.137 1.00 87.06 569 ASP A CA 1
ATOM 4672 C C . ASP A 1 569 ? -19.197 -6.388 22.071 1.00 87.06 569 ASP A C 1
ATOM 4674 O O . ASP A 1 569 ? -19.496 -7.270 21.268 1.00 87.06 569 ASP A O 1
ATOM 4678 N N . GLU A 1 570 ? -17.979 -5.837 22.064 1.00 90.19 570 GLU A N 1
ATOM 4679 C CA . GLU A 1 570 ? -16.934 -6.182 21.095 1.00 90.19 570 GLU A CA 1
ATOM 4680 C C . GLU A 1 570 ? -15.631 -6.593 21.798 1.00 90.19 570 GLU A C 1
ATOM 4682 O O . GLU A 1 570 ? -15.108 -5.882 22.659 1.00 90.19 570 GLU A O 1
ATOM 4687 N N . LYS A 1 571 ? -15.076 -7.747 21.404 1.00 92.81 571 LYS A N 1
ATOM 4688 C CA . LYS A 1 571 ? -13.769 -8.236 21.865 1.00 92.81 571 LYS A CA 1
ATOM 4689 C C . LYS A 1 571 ? -12.638 -7.473 21.167 1.00 92.81 571 LYS A C 1
ATOM 4691 O O . LYS A 1 571 ? -11.988 -7.994 20.262 1.00 92.81 571 LYS A O 1
ATOM 4696 N N . LYS A 1 572 ? -12.442 -6.221 21.577 1.00 94.75 572 LYS A N 1
ATOM 4697 C CA . LYS A 1 572 ? -11.444 -5.297 21.029 1.00 94.75 572 LYS A CA 1
ATOM 4698 C C . LYS A 1 572 ? -10.972 -4.318 22.102 1.00 94.75 572 LYS A C 1
ATOM 4700 O O . LYS A 1 572 ? -11.767 -3.900 22.945 1.00 94.75 572 LYS A O 1
ATOM 4705 N N . ILE A 1 573 ? -9.694 -3.947 22.047 1.00 97.50 573 ILE A N 1
ATOM 4706 C CA . ILE A 1 573 ? -9.151 -2.798 22.783 1.00 97.50 573 ILE A CA 1
ATOM 4707 C C . ILE A 1 573 ? -8.517 -1.855 21.767 1.00 97.50 573 ILE A C 1
ATOM 4709 O O . ILE A 1 573 ? -7.578 -2.267 21.086 1.00 97.50 573 ILE A O 1
ATOM 4713 N N . ASP A 1 574 ? -8.989 -0.614 21.682 1.00 97.56 574 ASP A N 1
ATOM 4714 C CA . ASP A 1 574 ? -8.315 0.396 20.862 1.00 97.56 574 ASP A CA 1
ATOM 4715 C C . ASP A 1 574 ? -7.324 1.205 21.703 1.00 97.56 574 ASP A C 1
ATOM 4717 O O . ASP A 1 574 ? -7.561 1.482 22.881 1.00 97.56 574 ASP A O 1
ATOM 4721 N N . PHE A 1 575 ? -6.207 1.567 21.079 1.00 98.25 575 PHE A N 1
ATOM 4722 C CA . PHE A 1 575 ? -5.187 2.465 21.600 1.00 98.25 575 PHE A CA 1
ATOM 4723 C C . PHE A 1 575 ? -5.094 3.660 20.644 1.00 98.25 575 PHE A C 1
ATOM 4725 O O . PHE A 1 575 ? -4.451 3.563 19.593 1.00 98.25 575 PHE A O 1
ATOM 4732 N N . ASP A 1 576 ? -5.727 4.780 20.996 1.00 97.62 576 ASP A N 1
ATOM 4733 C CA . ASP A 1 576 ? -5.589 6.030 20.245 1.00 97.62 576 ASP A CA 1
ATOM 4734 C C . ASP A 1 576 ? -4.442 6.844 20.829 1.00 97.62 576 ASP A C 1
ATOM 4736 O O . ASP A 1 576 ? -4.440 7.235 21.996 1.00 97.62 576 ASP A O 1
ATOM 4740 N N . VAL A 1 577 ? -3.438 7.099 20.001 1.00 97.69 577 VAL A N 1
ATOM 4741 C CA . VAL A 1 577 ? -2.183 7.718 20.412 1.00 97.69 577 VAL A CA 1
ATOM 4742 C C . VAL A 1 577 ? -2.062 9.081 19.768 1.00 97.69 577 VAL A C 1
ATOM 4744 O O . VAL A 1 577 ? -2.072 9.196 18.544 1.00 97.69 577 VAL A O 1
ATOM 4747 N N . GLN A 1 578 ? -1.876 10.112 20.586 1.00 97.56 578 GLN A N 1
ATOM 4748 C CA . GLN A 1 578 ? -1.656 11.474 20.120 1.00 97.56 578 GLN A CA 1
ATOM 4749 C C . GLN A 1 578 ? -0.351 12.029 20.687 1.00 97.56 578 GLN A C 1
ATOM 4751 O O . GLN A 1 578 ? -0.045 11.888 21.870 1.00 97.56 578 GLN A O 1
ATOM 4756 N N . LEU A 1 579 ? 0.410 12.707 19.833 1.00 96.88 579 LEU A N 1
ATOM 4757 C CA . LEU A 1 579 ? 1.523 13.557 20.239 1.00 96.88 579 LEU A CA 1
ATOM 4758 C C . LEU A 1 579 ? 1.151 14.990 19.896 1.00 96.88 579 LEU A C 1
ATOM 4760 O O . LEU A 1 579 ? 1.150 15.365 18.726 1.00 96.88 579 LEU A O 1
ATOM 4764 N N . LYS A 1 580 ? 0.798 15.769 20.916 1.00 97.44 580 LYS A N 1
ATOM 4765 C CA . LYS A 1 580 ? 0.385 17.164 20.774 1.00 97.44 580 LYS A CA 1
ATOM 4766 C C . LYS A 1 580 ? 1.581 18.093 20.865 1.00 97.44 580 LYS A C 1
ATOM 4768 O O . LYS A 1 580 ? 2.424 17.942 21.752 1.00 97.44 580 LYS A O 1
ATOM 4773 N N . ASN A 1 581 ? 1.626 19.074 19.963 1.00 96.00 581 ASN A N 1
ATOM 4774 C CA . ASN A 1 581 ? 2.710 20.049 19.860 1.00 96.00 581 ASN A CA 1
ATOM 4775 C C . ASN A 1 581 ? 4.102 19.395 19.767 1.00 96.00 581 ASN A C 1
ATOM 4777 O O . ASN A 1 581 ? 5.035 19.852 20.425 1.00 96.00 581 ASN A O 1
ATOM 4781 N N . ASN A 1 582 ? 4.261 18.332 18.968 1.00 95.56 582 ASN A N 1
ATOM 4782 C CA . ASN A 1 582 ? 5.534 17.619 18.863 1.00 95.56 582 ASN A CA 1
ATOM 4783 C C . ASN A 1 582 ? 6.644 18.525 18.303 1.00 95.56 582 ASN A C 1
ATOM 4785 O O . ASN A 1 582 ? 6.560 19.024 17.178 1.00 95.56 582 ASN A O 1
ATOM 4789 N N . GLN A 1 583 ? 7.703 18.701 19.087 1.00 95.25 583 GLN A N 1
ATOM 4790 C CA . GLN A 1 583 ? 8.922 19.441 18.762 1.00 95.25 583 GLN A CA 1
ATOM 4791 C C . GLN A 1 583 ? 10.172 18.563 18.914 1.00 95.25 583 GLN A C 1
ATOM 4793 O O . GLN A 1 583 ? 11.263 19.077 19.174 1.00 95.25 583 GLN A O 1
ATOM 4798 N N . ALA A 1 584 ? 10.031 17.239 18.767 1.00 93.00 584 ALA A N 1
ATOM 4799 C CA . ALA A 1 584 ? 11.114 16.279 18.965 1.00 93.00 584 ALA A CA 1
ATOM 4800 C C . ALA A 1 584 ? 12.413 16.682 18.222 1.00 93.00 584 ALA A C 1
ATOM 4802 O O . ALA A 1 584 ? 12.352 17.113 17.060 1.00 93.00 584 ALA A O 1
ATOM 4803 N N . PRO A 1 585 ? 13.593 16.574 18.866 1.00 91.19 585 PRO A N 1
ATOM 4804 C CA . PRO A 1 585 ? 14.894 16.824 18.241 1.00 91.19 585 PRO A CA 1
ATOM 4805 C C . PRO A 1 585 ? 15.162 15.973 16.989 1.00 91.19 585 PRO A C 1
ATOM 4807 O O . PRO A 1 585 ? 14.562 14.919 16.798 1.00 91.19 585 PRO A O 1
ATOM 4810 N N . GLU A 1 586 ? 16.108 16.407 16.151 1.00 86.69 586 GLU A N 1
ATOM 4811 C CA . GLU A 1 586 ? 16.448 15.788 14.850 1.00 86.69 586 GLU A CA 1
ATOM 4812 C C . GLU A 1 586 ? 16.852 14.313 14.902 1.00 86.69 586 GLU A C 1
ATOM 4814 O O . GLU A 1 586 ? 16.773 13.638 13.888 1.00 86.69 586 GLU A O 1
ATOM 4819 N N . LYS A 1 587 ? 17.277 13.820 16.064 1.00 88.75 587 LYS A N 1
ATOM 4820 C CA . LYS A 1 587 ? 17.823 12.469 16.242 1.00 88.75 587 LYS A CA 1
ATOM 4821 C C . LYS A 1 587 ? 16.927 11.591 17.099 1.00 88.75 587 LYS A C 1
ATOM 4823 O O . LYS A 1 587 ? 17.398 10.686 17.771 1.00 88.75 587 LYS A O 1
ATOM 4828 N N . TYR A 1 588 ? 15.646 11.929 17.195 1.00 93.19 588 TYR A N 1
ATOM 4829 C CA . TYR A 1 588 ? 14.713 11.166 18.012 1.00 93.19 588 TYR A CA 1
ATOM 4830 C C . TYR A 1 588 ? 13.961 10.170 17.148 1.00 93.19 588 TYR A C 1
ATOM 4832 O O . TYR A 1 588 ? 13.389 10.523 16.115 1.00 93.19 588 TYR A O 1
ATOM 4840 N N . GLN A 1 589 ? 13.909 8.937 17.634 1.00 93.88 589 GLN A N 1
ATOM 4841 C CA . GLN A 1 589 ? 12.979 7.931 17.156 1.00 93.88 589 GLN A CA 1
ATOM 4842 C C . GLN A 1 589 ? 12.058 7.536 18.307 1.00 93.88 589 GLN A C 1
ATOM 4844 O O . GLN A 1 589 ? 12.519 7.270 19.419 1.00 93.88 589 GLN A O 1
ATOM 4849 N N . VAL A 1 590 ? 10.754 7.515 18.040 1.00 96.19 590 VAL A N 1
ATOM 4850 C CA . VAL A 1 590 ? 9.730 7.228 19.047 1.00 96.19 590 VAL A CA 1
ATOM 4851 C C . VAL A 1 590 ? 8.959 5.980 18.652 1.00 96.19 590 VAL A C 1
ATOM 4853 O O . VAL A 1 590 ? 8.486 5.853 17.520 1.00 96.19 590 VAL A O 1
ATOM 4856 N N . ARG A 1 591 ? 8.838 5.051 19.600 1.00 96.88 591 ARG A N 1
ATOM 4857 C CA . ARG A 1 591 ? 8.147 3.770 19.423 1.00 96.88 591 ARG A CA 1
ATOM 4858 C C . ARG A 1 591 ? 7.153 3.528 20.551 1.00 96.88 591 ARG A C 1
ATOM 4860 O O . ARG A 1 591 ? 7.307 4.099 21.628 1.00 96.88 591 ARG A O 1
ATOM 4867 N N . LEU A 1 592 ? 6.195 2.631 20.332 1.00 97.75 592 LEU A N 1
ATOM 4868 C CA . LEU A 1 592 ? 5.441 2.007 21.427 1.00 97.75 592 LEU A CA 1
ATOM 4869 C C . LEU A 1 592 ? 5.991 0.612 21.739 1.00 97.75 592 LEU A C 1
ATOM 4871 O O . LEU A 1 592 ? 6.747 0.046 20.947 1.00 97.75 592 LEU A O 1
ATOM 4875 N N . ALA A 1 593 ? 5.601 0.039 22.876 1.00 97.88 593 ALA A N 1
ATOM 4876 C CA . ALA A 1 593 ? 5.928 -1.335 23.239 1.00 97.88 593 ALA A CA 1
ATOM 4877 C C . ALA A 1 593 ? 4.677 -2.182 23.508 1.00 97.88 593 ALA A C 1
ATOM 4879 O O . ALA A 1 593 ? 3.824 -1.835 24.324 1.00 97.88 593 ALA A O 1
ATOM 4880 N N . PHE A 1 594 ? 4.628 -3.349 22.865 1.00 98.25 594 PHE A N 1
ATOM 4881 C CA . PHE A 1 594 ? 3.666 -4.418 23.126 1.00 98.25 594 PHE A CA 1
ATOM 4882 C C . PHE A 1 594 ? 4.444 -5.715 23.414 1.00 98.25 594 PHE A C 1
ATOM 4884 O O . PHE A 1 594 ? 4.784 -6.467 22.492 1.00 98.25 594 PHE A O 1
ATOM 4891 N N . PRO A 1 595 ? 4.826 -5.956 24.682 1.00 97.50 595 PRO A N 1
ATOM 4892 C CA . PRO A 1 595 ? 5.735 -7.040 25.040 1.00 97.50 595 PRO A CA 1
ATOM 4893 C C . PRO A 1 595 ? 4.996 -8.380 25.157 1.00 97.50 595 PRO A C 1
ATOM 4895 O O . PRO A 1 595 ? 4.403 -8.688 26.188 1.00 97.50 595 PRO A O 1
ATOM 4898 N N . ILE A 1 596 ? 5.029 -9.194 24.103 1.00 97.25 596 ILE A N 1
ATOM 4899 C CA . ILE A 1 596 ? 4.229 -10.423 24.000 1.00 97.25 596 ILE A CA 1
ATOM 4900 C C . ILE A 1 596 ? 4.627 -11.440 25.076 1.00 97.25 596 ILE A C 1
ATOM 4902 O O . ILE A 1 596 ? 5.814 -11.699 25.310 1.00 97.25 596 ILE A O 1
ATOM 4906 N N . ASN A 1 597 ? 3.625 -12.061 25.706 1.00 95.50 597 ASN A N 1
ATOM 4907 C CA . ASN A 1 597 ? 3.823 -13.171 26.636 1.00 95.50 597 ASN A CA 1
ATOM 4908 C C . ASN A 1 597 ? 4.066 -14.485 25.874 1.00 95.50 597 ASN A C 1
ATOM 4910 O O . ASN A 1 597 ? 3.195 -15.347 25.770 1.00 95.50 597 ASN A O 1
ATOM 4914 N N . GLY A 1 598 ? 5.247 -14.596 25.270 1.00 92.31 598 GLY A N 1
ATOM 4915 C CA . GLY A 1 598 ? 5.634 -15.725 24.428 1.00 92.31 598 GLY A CA 1
ATOM 4916 C C . GLY A 1 598 ? 6.786 -16.555 24.986 1.00 92.31 598 GLY A C 1
ATOM 4917 O O . GLY A 1 598 ? 7.242 -16.404 26.117 1.00 92.31 598 GLY A O 1
ATOM 4918 N N . THR A 1 599 ? 7.311 -17.428 24.132 1.00 90.56 599 THR A N 1
ATOM 4919 C CA . THR A 1 599 ? 8.566 -18.148 24.368 1.00 90.56 599 THR A CA 1
ATOM 4920 C C . THR A 1 599 ? 9.718 -17.489 23.612 1.00 90.56 599 THR A C 1
ATOM 4922 O O . THR A 1 599 ? 9.521 -16.561 22.831 1.00 90.56 599 THR A O 1
ATOM 4925 N N . ASP A 1 600 ? 10.941 -17.966 23.845 1.00 87.06 600 ASP A N 1
ATOM 4926 C CA . ASP A 1 600 ? 12.140 -17.529 23.123 1.00 87.06 600 ASP A CA 1
ATOM 4927 C C . ASP A 1 600 ? 11.934 -17.641 21.600 1.00 87.06 600 ASP A C 1
ATOM 4929 O O . ASP A 1 600 ? 11.952 -18.739 21.030 1.00 87.06 600 ASP A O 1
ATOM 4933 N N . PHE A 1 601 ? 11.722 -16.493 20.954 1.00 84.00 601 PHE A N 1
ATOM 4934 C CA . PHE A 1 601 ? 11.410 -16.356 19.536 1.00 84.00 601 PHE A CA 1
ATOM 4935 C C . PHE A 1 601 ? 12.547 -16.900 18.680 1.00 84.00 601 PHE A C 1
ATOM 4937 O O . PHE A 1 601 ? 12.315 -17.577 17.688 1.00 84.00 601 PHE A O 1
ATOM 4944 N N . PHE A 1 602 ? 13.793 -16.710 19.110 1.00 78.00 602 PHE A N 1
ATOM 4945 C CA . PHE A 1 602 ? 14.984 -17.033 18.327 1.00 78.00 602 PHE A CA 1
ATOM 4946 C C . PHE A 1 602 ? 15.377 -18.515 18.354 1.00 78.00 602 PHE A C 1
ATOM 4948 O O . PHE A 1 602 ? 16.339 -18.912 17.692 1.00 78.00 602 PHE A O 1
ATOM 4955 N N . ARG A 1 603 ? 14.659 -19.363 19.099 1.00 80.00 603 ARG A N 1
ATOM 4956 C CA . ARG A 1 603 ? 14.877 -20.816 19.055 1.00 80.00 603 ARG A CA 1
ATOM 4957 C C . ARG A 1 603 ? 14.303 -21.415 17.775 1.00 80.00 603 ARG A C 1
ATOM 4959 O O . ARG A 1 603 ? 13.232 -21.031 17.320 1.00 80.00 603 ARG A O 1
ATOM 4966 N N . ARG A 1 604 ? 14.989 -22.434 17.243 1.00 72.19 604 ARG A N 1
ATOM 4967 C CA . ARG A 1 604 ? 14.560 -23.182 16.044 1.00 72.19 604 ARG A CA 1
ATOM 4968 C C . ARG A 1 604 ? 13.167 -23.808 16.192 1.00 72.19 604 ARG A C 1
ATOM 4970 O O . ARG A 1 604 ? 12.417 -23.830 15.230 1.00 72.19 604 ARG A O 1
ATOM 4977 N N . ASN A 1 605 ? 12.836 -24.279 17.393 1.00 80.88 605 ASN A N 1
ATOM 4978 C CA . ASN A 1 605 ? 11.530 -24.850 17.735 1.00 80.88 605 ASN A CA 1
ATOM 4979 C C . ASN A 1 605 ? 10.764 -23.897 18.665 1.00 80.88 605 ASN A C 1
ATOM 4981 O O . ASN A 1 605 ? 10.230 -24.330 19.687 1.00 80.88 605 ASN A O 1
ATOM 4985 N N . SER A 1 606 ? 10.830 -22.589 18.391 1.00 84.81 606 SER A N 1
ATOM 4986 C CA . SER A 1 606 ? 10.067 -21.611 19.160 1.00 84.81 606 SER A CA 1
ATOM 4987 C C . SER A 1 606 ? 8.583 -21.959 19.106 1.00 84.81 606 SER A C 1
ATOM 4989 O O . SER A 1 606 ? 8.072 -22.381 18.070 1.00 84.81 606 SER A O 1
ATOM 4991 N N . LYS A 1 607 ? 7.904 -21.767 20.232 1.00 92.81 607 LYS A N 1
ATOM 4992 C CA . LYS A 1 607 ? 6.450 -21.859 20.328 1.00 92.81 607 LYS A CA 1
ATOM 4993 C C . LYS A 1 607 ? 5.781 -20.516 20.035 1.00 92.81 607 LYS A C 1
ATOM 4995 O O . LYS A 1 607 ? 4.617 -20.327 20.356 1.00 92.81 607 LYS A O 1
ATOM 5000 N N . THR A 1 608 ? 6.530 -19.565 19.485 1.00 92.50 608 THR A N 1
ATOM 5001 C CA . THR A 1 608 ? 6.047 -18.229 19.170 1.00 92.50 608 THR A CA 1
ATOM 5002 C C . THR A 1 608 ? 6.423 -17.876 17.739 1.00 92.50 608 THR A C 1
ATOM 5004 O O . THR A 1 608 ? 7.603 -17.870 17.382 1.00 92.50 608 THR A O 1
ATOM 5007 N N . ASP A 1 609 ? 5.409 -17.571 16.936 1.00 91.62 609 ASP A N 1
ATOM 5008 C CA . ASP A 1 609 ? 5.549 -17.050 15.579 1.00 91.62 609 ASP A CA 1
ATOM 5009 C C . ASP A 1 609 ? 5.101 -15.583 15.529 1.00 91.62 609 ASP A C 1
ATOM 5011 O O . ASP A 1 609 ? 4.247 -15.165 16.312 1.00 91.62 609 ASP A O 1
ATOM 5015 N N . VAL A 1 610 ? 5.679 -14.818 14.601 1.00 93.00 610 VAL A N 1
ATOM 5016 C CA . VAL A 1 610 ? 5.281 -13.442 14.268 1.00 93.00 610 VAL A CA 1
ATOM 5017 C C . VAL A 1 610 ? 4.872 -13.435 12.800 1.00 93.00 610 VAL A C 1
ATOM 5019 O O . VAL A 1 610 ? 5.609 -13.962 11.962 1.00 93.00 610 VAL A O 1
ATOM 5022 N N . LEU A 1 611 ? 3.705 -12.868 12.505 1.00 92.44 611 LEU A N 1
ATOM 5023 C CA . LEU A 1 611 ? 3.152 -12.770 11.160 1.00 92.44 611 LEU A CA 1
ATOM 5024 C C . LEU A 1 611 ? 2.670 -11.346 10.901 1.00 92.44 611 LEU A C 1
ATOM 5026 O O . LEU A 1 611 ? 2.134 -10.721 11.813 1.00 92.44 611 LEU A O 1
ATOM 5030 N N . TYR A 1 612 ? 2.773 -10.856 9.674 1.00 92.69 612 TYR A N 1
ATOM 5031 C CA . TYR A 1 612 ? 2.175 -9.580 9.278 1.00 92.69 612 TYR A CA 1
ATOM 5032 C C . TYR A 1 612 ? 1.657 -9.639 7.847 1.00 92.69 612 TYR A C 1
ATOM 5034 O O . TYR A 1 612 ? 2.073 -10.481 7.050 1.00 92.69 612 TYR A O 1
ATOM 5042 N N . GLU A 1 613 ? 0.717 -8.753 7.548 1.00 92.44 613 GLU A N 1
ATOM 5043 C CA . GLU A 1 613 ? 0.133 -8.638 6.218 1.00 92.44 613 GLU A CA 1
ATOM 5044 C C . GLU A 1 613 ? 1.038 -7.845 5.271 1.00 92.44 613 GLU A C 1
ATOM 5046 O O . GLU A 1 613 ? 1.568 -6.784 5.620 1.00 92.44 613 GLU A O 1
ATOM 5051 N N . VAL A 1 614 ? 1.131 -8.348 4.046 1.00 92.00 614 VAL A N 1
ATOM 5052 C CA . VAL A 1 614 ? 1.801 -7.746 2.891 1.00 92.00 614 VAL A CA 1
ATOM 5053 C C . VAL A 1 614 ? 0.838 -7.763 1.702 1.00 92.00 614 VAL A C 1
ATOM 5055 O O . VAL A 1 614 ? -0.194 -8.435 1.764 1.00 92.00 614 VAL A O 1
ATOM 5058 N N . PRO A 1 615 ? 1.125 -7.059 0.598 1.00 92.94 615 PRO A N 1
ATOM 5059 C CA . PRO A 1 615 ? 0.223 -7.090 -0.543 1.00 92.94 615 PRO A CA 1
ATOM 5060 C C . PRO A 1 615 ? -0.098 -8.511 -1.025 1.00 92.94 615 PRO A C 1
ATOM 5062 O O . PRO A 1 615 ? 0.811 -9.315 -1.243 1.00 92.94 615 PRO A O 1
ATOM 5065 N N . PHE A 1 616 ? -1.396 -8.805 -1.159 1.00 93.00 616 PHE A N 1
ATOM 5066 C CA . PHE A 1 616 ? -1.980 -10.096 -1.545 1.00 93.00 616 PHE A CA 1
ATOM 5067 C C . PHE A 1 616 ? -1.550 -11.310 -0.695 1.00 93.00 616 PHE A C 1
ATOM 5069 O O . PHE A 1 616 ? -1.637 -12.453 -1.157 1.00 93.00 616 PHE A O 1
ATOM 5076 N N . GLY A 1 617 ? -1.092 -11.113 0.544 1.00 90.62 617 GLY A N 1
ATOM 5077 C CA . GLY A 1 617 ? -0.673 -12.233 1.382 1.00 90.62 617 GLY A CA 1
ATOM 5078 C C . GLY A 1 617 ? -0.239 -11.860 2.793 1.00 90.62 617 GLY A C 1
ATOM 5079 O O . GLY A 1 617 ? -0.469 -10.764 3.296 1.00 90.62 617 GLY A O 1
ATOM 5080 N N . GLN A 1 618 ? 0.415 -12.809 3.447 1.00 90.25 618 GLN A N 1
ATOM 5081 C CA . GLN A 1 618 ? 0.979 -12.643 4.779 1.00 90.25 618 GLN A CA 1
ATOM 5082 C C . GLN A 1 618 ? 2.358 -13.288 4.832 1.00 90.25 618 GLN A C 1
ATOM 5084 O O . GLN A 1 618 ? 2.624 -14.261 4.128 1.00 90.25 618 GLN A O 1
ATOM 5089 N N . VAL A 1 619 ? 3.222 -12.748 5.681 1.00 90.31 619 VAL A N 1
ATOM 5090 C CA . VAL A 1 619 ? 4.588 -13.234 5.866 1.00 90.31 619 VAL A CA 1
ATOM 5091 C C . VAL A 1 619 ? 4.747 -13.745 7.283 1.00 90.31 619 VAL A C 1
ATOM 5093 O O . VAL A 1 619 ? 4.533 -13.012 8.250 1.00 90.31 619 VAL A O 1
ATOM 5096 N N . HIS A 1 620 ? 5.168 -15.000 7.418 1.00 90.00 620 HIS A N 1
ATOM 5097 C CA . HIS A 1 620 ? 5.677 -15.551 8.664 1.00 90.00 620 HIS A CA 1
ATOM 5098 C C . HIS A 1 620 ? 7.171 -15.239 8.777 1.00 90.00 620 HIS A C 1
ATOM 5100 O O . HIS A 1 620 ? 8.007 -15.830 8.085 1.00 90.00 620 HIS A O 1
ATOM 5106 N N . VAL A 1 621 ? 7.525 -14.357 9.713 1.00 86.75 621 VAL A N 1
ATOM 5107 C CA . VAL A 1 621 ? 8.918 -13.958 9.964 1.00 86.75 621 VAL A CA 1
ATOM 5108 C C . VAL A 1 621 ? 9.788 -15.208 10.186 1.00 86.75 621 VAL A C 1
ATOM 5110 O O . VAL A 1 621 ? 9.447 -16.080 10.994 1.00 86.75 621 VAL A O 1
ATOM 5113 N N . ARG A 1 622 ? 10.935 -15.285 9.494 1.00 79.19 622 ARG A N 1
ATOM 5114 C CA . ARG A 1 622 ? 11.887 -16.416 9.378 1.00 79.19 622 ARG A CA 1
ATOM 5115 C C . ARG A 1 622 ? 11.470 -17.593 8.500 1.00 79.19 622 ARG A C 1
ATOM 5117 O O . ARG A 1 622 ? 12.354 -18.358 8.116 1.00 79.19 622 ARG A O 1
ATOM 5124 N N . LYS A 1 623 ? 10.177 -17.802 8.241 1.00 83.12 623 LYS A N 1
ATOM 5125 C CA . LYS A 1 623 ? 9.700 -18.932 7.419 1.00 83.12 623 LYS A CA 1
ATOM 5126 C C . LYS A 1 623 ? 9.555 -18.520 5.960 1.00 83.12 623 LYS A C 1
ATOM 5128 O O . LYS A 1 623 ? 10.050 -19.236 5.097 1.00 83.12 623 LYS A O 1
ATOM 5133 N N . ASP A 1 624 ? 8.987 -17.340 5.735 1.00 86.81 624 ASP A N 1
ATOM 5134 C CA . ASP A 1 624 ? 8.711 -16.802 4.400 1.00 86.81 624 ASP A CA 1
ATOM 5135 C C . ASP A 1 624 ? 9.704 -15.699 4.005 1.00 86.81 624 ASP A C 1
ATOM 5137 O O . ASP A 1 624 ? 9.482 -14.968 3.047 1.00 86.81 624 ASP A O 1
ATOM 5141 N N . ASP A 1 625 ? 10.815 -15.574 4.735 1.00 79.25 625 ASP A N 1
ATOM 5142 C CA . ASP A 1 625 ? 11.911 -14.679 4.372 1.00 79.25 625 ASP A CA 1
ATOM 5143 C C . ASP A 1 625 ? 12.756 -15.288 3.247 1.00 79.25 625 ASP A C 1
ATOM 5145 O O . ASP A 1 625 ? 13.049 -16.489 3.239 1.00 79.25 625 ASP A O 1
ATOM 5149 N N . VAL A 1 626 ? 13.259 -14.439 2.353 1.00 74.94 626 VAL A N 1
ATOM 5150 C CA . VAL A 1 626 ? 14.229 -14.860 1.332 1.00 74.94 626 VAL A CA 1
ATOM 5151 C C . VAL A 1 626 ? 15.632 -15.125 1.935 1.00 74.94 626 VAL A C 1
ATOM 5153 O O . VAL A 1 626 ? 16.395 -15.970 1.465 1.00 74.94 626 VAL A O 1
ATOM 5156 N N . LEU A 1 627 ? 15.974 -14.472 3.057 1.00 61.34 627 LEU A N 1
ATOM 5157 C CA . LEU A 1 627 ? 17.306 -14.501 3.699 1.00 61.34 627 LEU A CA 1
ATOM 5158 C C . LEU A 1 627 ? 17.810 -15.885 4.173 1.00 61.34 627 LEU A C 1
ATOM 5160 O O . LEU A 1 627 ? 18.991 -16.184 3.971 1.00 61.34 627 LEU A O 1
ATOM 5164 N N . PRO A 1 628 ? 16.988 -16.774 4.770 1.00 52.16 628 PRO A N 1
ATOM 5165 C CA . PRO A 1 628 ? 17.409 -18.128 5.139 1.00 52.16 628 PRO A CA 1
ATOM 5166 C C . PRO A 1 628 ? 17.822 -19.004 3.949 1.00 52.16 628 PRO A C 1
ATOM 5168 O O . PRO A 1 628 ? 18.554 -19.981 4.140 1.00 52.16 628 PRO A O 1
ATOM 5171 N N . GLN A 1 629 ? 17.359 -18.681 2.738 1.00 50.62 629 GLN A N 1
ATOM 5172 C CA . GLN A 1 629 ? 17.776 -19.349 1.503 1.00 50.62 629 GLN A CA 1
ATOM 5173 C C . GLN A 1 629 ? 19.138 -18.813 1.042 1.00 50.62 629 GLN A C 1
ATOM 5175 O O . GLN A 1 629 ? 19.997 -19.593 0.636 1.00 50.62 629 GLN A O 1
ATOM 5180 N N . PHE A 1 630 ? 19.399 -17.519 1.247 1.00 49.47 630 PHE A N 1
ATOM 5181 C CA . PHE A 1 630 ? 20.699 -16.906 0.970 1.00 49.47 630 PHE A CA 1
ATOM 5182 C C . PHE A 1 630 ? 21.789 -17.257 1.994 1.00 49.47 630 PHE A C 1
ATOM 5184 O O . PHE A 1 630 ? 22.957 -17.336 1.629 1.00 49.47 630 PHE A O 1
ATOM 5191 N N . SER A 1 631 ? 21.465 -17.515 3.267 1.00 44.06 631 SER A N 1
ATOM 5192 C CA . SER A 1 631 ? 22.465 -17.798 4.318 1.00 44.06 631 SER A CA 1
ATOM 5193 C C . SER A 1 631 ? 22.940 -19.258 4.391 1.00 44.06 631 SER A C 1
ATOM 5195 O O . SER A 1 631 ? 23.957 -19.547 5.030 1.00 44.06 631 SER A O 1
ATOM 5197 N N . GLN A 1 632 ? 22.260 -20.199 3.724 1.00 39.44 632 GLN A N 1
ATOM 5198 C CA . GLN A 1 632 ? 22.588 -21.629 3.810 1.00 39.44 632 GLN A CA 1
ATOM 5199 C C . GLN A 1 632 ? 23.897 -22.037 3.114 1.00 39.44 632 GLN A C 1
ATOM 5201 O O . GLN A 1 632 ? 24.432 -23.099 3.442 1.00 39.44 632 GLN A O 1
ATOM 5206 N N . TYR A 1 633 ? 24.472 -21.193 2.254 1.00 36.19 633 TYR A N 1
ATOM 5207 C CA . TYR A 1 633 ? 25.684 -21.532 1.499 1.00 36.19 633 TYR A CA 1
ATOM 5208 C C . TYR A 1 633 ? 27.000 -21.401 2.303 1.00 36.19 633 TYR A C 1
ATOM 5210 O O . TYR A 1 633 ? 27.996 -22.045 1.980 1.00 36.19 633 TYR A O 1
ATOM 5218 N N . ASN A 1 634 ? 27.003 -20.679 3.435 1.00 36.44 634 ASN A N 1
ATOM 5219 C CA . ASN A 1 634 ? 28.219 -20.445 4.238 1.00 36.44 634 ASN A CA 1
ATOM 5220 C C . ASN A 1 634 ? 28.641 -21.606 5.160 1.00 36.44 634 ASN A C 1
ATOM 5222 O O . ASN A 1 634 ? 29.693 -21.544 5.796 1.00 36.44 634 ASN A O 1
ATOM 5226 N N . ARG A 1 635 ? 27.872 -22.702 5.232 1.00 36.31 635 ARG A N 1
ATOM 5227 C CA . ARG A 1 635 ? 28.264 -23.872 6.044 1.00 36.31 635 ARG A CA 1
ATOM 5228 C C . ARG A 1 635 ? 29.373 -24.725 5.419 1.00 36.31 635 ARG A C 1
ATOM 5230 O O . ARG A 1 635 ? 30.023 -25.464 6.152 1.00 36.31 635 ARG A O 1
ATOM 5237 N N . ASN A 1 636 ? 29.626 -24.592 4.116 1.00 32.88 636 ASN A N 1
ATOM 5238 C CA . ASN A 1 636 ? 30.549 -25.471 3.390 1.00 32.88 636 ASN A CA 1
ATOM 5239 C C . ASN A 1 636 ? 31.948 -24.881 3.141 1.00 32.88 636 ASN A C 1
ATOM 5241 O O . ASN A 1 636 ? 32.809 -25.605 2.650 1.00 32.88 636 ASN A O 1
ATOM 5245 N N . LEU A 1 637 ? 32.207 -23.613 3.491 1.00 32.34 637 LEU A N 1
ATOM 5246 C CA . LEU A 1 637 ? 33.469 -22.940 3.135 1.00 32.34 637 LEU A CA 1
ATOM 5247 C C . LEU A 1 637 ? 34.476 -22.749 4.275 1.00 32.34 637 LEU A C 1
ATOM 5249 O O . LEU A 1 637 ? 35.576 -22.284 4.010 1.00 32.34 637 LEU A O 1
ATOM 5253 N N . GLY A 1 638 ? 34.175 -23.135 5.519 1.00 30.50 638 GLY A N 1
ATOM 5254 C CA . GLY A 1 638 ? 35.194 -23.207 6.583 1.00 30.50 638 GLY A CA 1
ATOM 5255 C C . GLY A 1 638 ? 35.984 -21.912 6.855 1.00 30.50 638 GLY A C 1
ATOM 5256 O O . GLY A 1 638 ? 37.040 -21.969 7.484 1.00 30.50 638 GLY A O 1
ATOM 5257 N N . LEU A 1 639 ? 35.502 -20.750 6.402 1.00 27.70 639 LEU A N 1
ATOM 5258 C CA . LEU A 1 639 ? 36.150 -19.461 6.619 1.00 27.70 639 LEU A CA 1
ATOM 5259 C C . LEU A 1 639 ? 35.735 -18.918 7.986 1.00 27.70 639 LEU A C 1
ATOM 5261 O O . LEU A 1 639 ? 34.682 -18.309 8.165 1.00 27.70 639 LEU A O 1
ATOM 5265 N N . GLY A 1 640 ? 36.586 -19.188 8.973 1.00 31.80 640 GLY A N 1
ATOM 5266 C CA . GLY A 1 640 ? 36.503 -18.628 10.312 1.00 31.80 640 GLY A CA 1
ATOM 5267 C C . GLY A 1 640 ? 36.784 -17.127 10.326 1.00 31.80 640 GLY A C 1
ATOM 5268 O O . GLY A 1 640 ? 37.897 -16.712 10.639 1.00 31.80 640 GLY A O 1
ATOM 5269 N N . LEU A 1 641 ? 35.757 -16.311 10.088 1.00 26.91 641 LEU A N 1
ATOM 5270 C CA . LEU A 1 641 ? 35.713 -14.969 10.661 1.00 26.91 641 LEU A CA 1
ATOM 5271 C C . LEU A 1 641 ? 35.231 -15.092 12.108 1.00 26.91 641 LEU A C 1
ATOM 5273 O O . LEU A 1 641 ? 34.042 -15.156 12.407 1.00 26.91 641 LEU A O 1
ATOM 5277 N N . GLN A 1 642 ? 36.208 -15.183 13.010 1.00 28.47 642 GLN A N 1
ATOM 5278 C CA . GLN A 1 642 ? 36.024 -15.004 14.442 1.00 28.47 642 GLN A CA 1
ATOM 5279 C C . GLN A 1 642 ? 35.612 -13.552 14.729 1.00 28.47 642 GLN A C 1
ATOM 5281 O O . GLN A 1 642 ? 36.452 -12.696 14.991 1.00 28.47 642 GLN A O 1
ATOM 5286 N N . THR A 1 643 ? 34.312 -13.280 14.755 1.00 28.23 643 THR A N 1
ATOM 5287 C CA . THR A 1 643 ? 33.750 -12.305 15.693 1.00 28.23 643 THR A CA 1
ATOM 5288 C C . THR A 1 643 ? 32.714 -13.028 16.545 1.00 28.23 643 THR A C 1
ATOM 5290 O O . THR A 1 643 ? 31.949 -13.868 16.080 1.00 28.23 643 THR A O 1
ATOM 5293 N N . ASN A 1 644 ? 32.766 -12.782 17.849 1.00 27.44 644 ASN A N 1
ATOM 5294 C CA . ASN A 1 644 ? 32.056 -13.517 18.895 1.00 27.44 644 ASN A CA 1
ATOM 5295 C C . ASN A 1 644 ? 30.539 -13.203 18.943 1.00 27.44 644 ASN A C 1
ATOM 5297 O O . ASN A 1 644 ? 29.971 -13.020 20.016 1.00 27.44 644 ASN A O 1
ATOM 5301 N N . THR A 1 645 ? 29.859 -13.142 17.796 1.00 29.20 645 THR A N 1
ATOM 5302 C CA . THR A 1 645 ? 28.410 -12.907 17.691 1.00 29.20 645 THR A CA 1
ATOM 5303 C C . THR A 1 645 ? 27.782 -13.796 16.614 1.00 29.20 645 THR A C 1
ATOM 5305 O O . THR A 1 645 ? 27.356 -13.354 15.551 1.00 29.20 645 THR A O 1
ATOM 5308 N N . ASN A 1 646 ? 27.627 -15.082 16.937 1.00 29.70 646 ASN A N 1
ATOM 5309 C CA . ASN A 1 646 ? 26.848 -16.076 16.177 1.00 29.70 646 ASN A CA 1
ATOM 5310 C C . ASN A 1 646 ? 25.315 -15.796 16.141 1.00 29.70 646 ASN A C 1
ATOM 5312 O O . ASN A 1 646 ? 24.510 -16.723 16.215 1.00 29.70 646 ASN A O 1
ATOM 5316 N N . HIS A 1 647 ? 24.873 -14.536 16.034 1.00 34.06 647 HIS A N 1
ATOM 5317 C CA . HIS A 1 647 ? 23.450 -14.159 16.101 1.00 34.06 647 HIS A CA 1
ATOM 5318 C C . HIS A 1 647 ? 22.954 -13.161 15.038 1.00 34.06 647 HIS A C 1
ATOM 5320 O O . HIS A 1 647 ? 21.764 -12.866 15.031 1.00 34.06 647 HIS A O 1
ATOM 5326 N N . ILE A 1 648 ? 23.795 -12.659 14.128 1.00 38.88 648 ILE A N 1
ATOM 5327 C CA . ILE A 1 648 ? 23.451 -11.419 13.402 1.00 38.88 648 ILE A CA 1
ATOM 5328 C C . ILE A 1 648 ? 22.741 -11.623 12.042 1.00 38.88 648 ILE A C 1
ATOM 5330 O O . ILE A 1 648 ? 22.052 -10.717 11.598 1.00 38.88 648 ILE A O 1
ATOM 5334 N N . TYR A 1 649 ? 22.776 -12.796 11.398 1.00 43.75 649 TYR A N 1
ATOM 5335 C CA . TYR A 1 649 ? 22.461 -12.864 9.952 1.00 43.75 649 TYR A CA 1
ATOM 5336 C C . TYR A 1 649 ? 21.164 -13.565 9.501 1.00 43.75 649 TYR A C 1
ATOM 5338 O O . TYR A 1 649 ? 21.010 -13.798 8.311 1.00 43.75 649 TYR A O 1
ATOM 5346 N N . ASN A 1 650 ? 20.200 -13.876 10.378 1.00 42.31 650 ASN A N 1
ATOM 5347 C CA . ASN A 1 650 ? 18.906 -14.444 9.925 1.00 42.31 650 ASN A CA 1
ATOM 5348 C C . ASN A 1 650 ? 17.646 -13.781 10.524 1.00 42.31 650 ASN A C 1
ATOM 5350 O O . ASN A 1 650 ? 16.556 -14.300 10.329 1.00 42.31 650 ASN A O 1
ATOM 5354 N N . ASN A 1 651 ? 17.773 -12.635 11.213 1.00 52.78 651 ASN A N 1
ATOM 5355 C CA . ASN A 1 651 ? 16.638 -11.827 11.710 1.00 52.78 651 ASN A CA 1
ATOM 5356 C C . ASN A 1 651 ? 16.881 -10.302 11.530 1.00 52.78 651 ASN A C 1
ATOM 5358 O O . ASN A 1 651 ? 16.482 -9.514 12.387 1.00 52.78 651 ASN A O 1
ATOM 5362 N N . ALA A 1 652 ? 17.635 -9.896 10.497 1.00 54.84 652 ALA A N 1
ATOM 5363 C CA . ALA A 1 652 ? 18.316 -8.591 10.448 1.00 54.84 652 ALA A CA 1
ATOM 5364 C C . ALA A 1 652 ? 17.508 -7.428 9.835 1.00 54.84 652 ALA A C 1
ATOM 5366 O O . ALA A 1 652 ? 17.746 -6.280 10.204 1.00 54.84 652 ALA A O 1
ATOM 5367 N N . ILE A 1 653 ? 16.554 -7.693 8.933 1.00 74.00 653 ILE A N 1
ATOM 5368 C CA . ILE A 1 653 ? 15.757 -6.630 8.295 1.00 74.00 653 ILE A CA 1
ATOM 5369 C C . ILE A 1 653 ? 14.537 -6.336 9.179 1.00 74.00 653 ILE A C 1
ATOM 5371 O O . ILE A 1 653 ? 13.510 -7.024 9.111 1.00 74.00 653 ILE A O 1
ATOM 5375 N N . ARG A 1 654 ? 14.723 -5.369 10.086 1.00 84.56 654 ARG A N 1
ATOM 5376 C CA . ARG A 1 654 ? 13.721 -4.794 10.991 1.00 84.56 654 ARG A CA 1
ATOM 5377 C C . ARG A 1 654 ? 13.977 -3.281 11.161 1.00 84.56 654 ARG A C 1
ATOM 5379 O O . ARG A 1 654 ? 15.147 -2.887 11.171 1.00 84.56 654 ARG A O 1
ATOM 5386 N N . PRO A 1 655 ? 12.945 -2.452 11.377 1.00 90.00 655 PRO A N 1
ATOM 5387 C CA . PRO A 1 655 ? 11.520 -2.787 11.349 1.00 90.00 655 PRO A CA 1
ATOM 5388 C C . PRO A 1 655 ? 11.043 -3.143 9.931 1.00 90.00 655 PRO A C 1
ATOM 5390 O O . PRO A 1 655 ? 11.817 -3.075 8.979 1.00 90.00 655 PRO A O 1
ATOM 5393 N N . ARG A 1 656 ? 9.790 -3.582 9.801 1.00 88.31 656 ARG A N 1
ATOM 5394 C CA . ARG A 1 656 ? 9.168 -3.943 8.520 1.00 88.31 656 ARG A CA 1
ATOM 5395 C C . ARG A 1 656 ? 7.888 -3.161 8.290 1.00 88.31 656 ARG A C 1
ATOM 5397 O O . ARG A 1 656 ? 7.206 -2.784 9.239 1.00 88.31 656 ARG A O 1
ATOM 5404 N N . GLU A 1 657 ? 7.575 -2.932 7.026 1.00 88.69 657 GLU A N 1
ATOM 5405 C CA . GLU A 1 657 ? 6.304 -2.347 6.607 1.00 88.69 657 GLU A CA 1
ATOM 5406 C C . GLU A 1 657 ? 5.180 -3.359 6.823 1.00 88.69 657 GLU A C 1
ATOM 5408 O O . GLU A 1 657 ? 5.366 -4.559 6.630 1.00 88.69 657 GLU A O 1
ATOM 5413 N N . VAL A 1 658 ? 4.020 -2.872 7.254 1.00 91.44 658 VAL A N 1
ATOM 5414 C CA . VAL A 1 658 ? 2.856 -3.701 7.572 1.00 91.44 658 VAL A CA 1
ATOM 5415 C C . VAL A 1 658 ? 1.620 -3.065 6.948 1.00 91.44 658 VAL A C 1
ATOM 5417 O O . VAL A 1 658 ? 1.409 -1.861 7.093 1.00 91.44 658 VAL A O 1
ATOM 5420 N N . GLN A 1 659 ? 0.802 -3.866 6.257 1.00 89.75 659 GLN A N 1
ATOM 5421 C CA . GLN A 1 659 ? -0.354 -3.359 5.512 1.00 89.75 659 GLN A CA 1
ATOM 5422 C C . GLN A 1 659 ? -1.518 -2.941 6.425 1.00 89.75 659 GLN A C 1
ATOM 5424 O O . GLN A 1 659 ? -1.858 -1.756 6.464 1.00 89.75 659 GLN A O 1
ATOM 5429 N N . ASN A 1 660 ? -2.146 -3.887 7.131 1.00 91.69 660 ASN A N 1
ATOM 5430 C CA . ASN A 1 660 ? -3.192 -3.592 8.113 1.00 91.69 660 ASN A CA 1
ATOM 5431 C C . ASN A 1 660 ? -2.889 -4.162 9.501 1.00 91.69 660 ASN A C 1
ATOM 5433 O O . ASN A 1 660 ? -3.361 -3.595 10.481 1.00 91.69 660 ASN A O 1
ATOM 5437 N N . TYR A 1 661 ? -2.134 -5.256 9.628 1.00 93.94 661 TYR A N 1
ATOM 5438 C CA . TYR A 1 661 ? -1.909 -5.871 10.938 1.00 93.94 661 TYR A CA 1
ATOM 5439 C C . TYR A 1 661 ? -0.587 -6.623 11.074 1.00 93.94 661 TYR A C 1
ATOM 5441 O O . TYR A 1 661 ? -0.062 -7.210 10.125 1.00 93.94 661 TYR A O 1
ATOM 5449 N N . ILE A 1 662 ? -0.114 -6.680 12.318 1.00 95.44 662 ILE A N 1
ATOM 5450 C CA . ILE A 1 662 ? 0.906 -7.613 12.792 1.00 95.44 662 ILE A CA 1
ATOM 5451 C C . ILE A 1 662 ? 0.287 -8.514 13.861 1.00 95.44 662 ILE A C 1
ATOM 5453 O O . ILE A 1 662 ? -0.595 -8.111 14.616 1.00 95.44 662 ILE A O 1
ATOM 5457 N N . SER A 1 663 ? 0.725 -9.761 13.935 1.00 94.69 663 SER A N 1
ATOM 5458 C CA . SER A 1 663 ? 0.196 -10.740 14.871 1.00 94.69 663 SER A CA 1
ATOM 5459 C C . SER A 1 663 ? 1.279 -11.645 15.425 1.00 94.69 663 SER A C 1
ATOM 5461 O O . SER A 1 663 ? 2.343 -11.832 14.831 1.00 94.69 663 SER A O 1
ATOM 5463 N N . THR A 1 664 ? 0.982 -12.238 16.574 1.00 95.19 664 THR A N 1
ATOM 5464 C CA . THR A 1 664 ? 1.746 -13.352 17.122 1.00 95.19 664 THR A CA 1
ATOM 5465 C C . THR A 1 664 ? 0.862 -14.564 17.316 1.00 95.19 664 THR A C 1
ATOM 5467 O O . THR A 1 664 ? -0.327 -14.437 17.603 1.00 95.19 664 THR A O 1
ATOM 5470 N N . LEU A 1 665 ? 1.464 -15.740 17.172 1.00 94.31 665 LEU A N 1
ATOM 5471 C CA . LEU A 1 665 ? 0.853 -17.019 17.502 1.00 94.31 665 LEU A CA 1
ATOM 5472 C C . LEU A 1 665 ? 1.703 -17.684 18.582 1.00 94.31 665 LEU A C 1
ATOM 5474 O O . LEU A 1 665 ? 2.851 -18.048 18.319 1.00 94.31 665 LEU A O 1
ATOM 5478 N N . VAL A 1 666 ? 1.155 -17.833 19.787 1.00 95.44 666 VAL A N 1
ATOM 5479 C CA . VAL A 1 666 ? 1.834 -18.431 20.942 1.00 95.44 666 VAL A CA 1
ATOM 5480 C C . VAL A 1 666 ? 1.204 -19.784 21.271 1.00 95.44 666 VAL A C 1
ATOM 5482 O O . VAL A 1 666 ? 0.020 -19.882 21.569 1.00 95.44 666 VAL A O 1
ATOM 5485 N N . ASP A 1 667 ? 1.999 -20.848 21.218 1.00 94.50 667 ASP A N 1
ATOM 5486 C CA . ASP A 1 667 ? 1.608 -22.203 21.608 1.00 94.50 667 ASP A CA 1
ATOM 5487 C C . ASP A 1 667 ? 1.846 -22.403 23.112 1.00 94.50 667 ASP A C 1
ATOM 5489 O O . ASP A 1 667 ? 2.986 -22.448 23.587 1.00 94.50 667 ASP A O 1
ATOM 5493 N N . HIS A 1 668 ? 0.755 -22.545 23.865 1.00 89.69 668 HIS A N 1
ATOM 5494 C CA . HIS A 1 668 ? 0.771 -22.828 25.303 1.00 89.69 668 HIS A CA 1
ATOM 5495 C C . HIS A 1 668 ? 0.727 -24.340 25.605 1.00 89.69 668 HIS A C 1
ATOM 5497 O O . HIS A 1 668 ? 0.851 -24.755 26.754 1.00 89.69 668 HIS A O 1
ATOM 5503 N N . GLY A 1 669 ? 0.680 -25.183 24.567 1.00 88.38 669 GLY A N 1
ATOM 5504 C CA . GLY A 1 669 ? 0.645 -26.643 24.636 1.00 88.38 669 GLY A CA 1
ATOM 5505 C C . GLY A 1 669 ? -0.756 -27.218 24.453 1.00 88.38 669 GLY A C 1
ATOM 5506 O O . GLY A 1 669 ? -0.956 -28.037 23.561 1.00 88.38 669 GLY A O 1
ATOM 5507 N N . ASP A 1 670 ? -1.704 -26.799 25.285 1.00 88.88 670 ASP A N 1
ATOM 5508 C CA . ASP A 1 670 ? -3.123 -27.172 25.211 1.00 88.88 670 ASP A CA 1
ATOM 5509 C C . ASP A 1 670 ? -3.894 -26.340 24.178 1.00 88.88 670 ASP A C 1
ATOM 5511 O O . ASP A 1 670 ? -4.761 -26.872 23.489 1.00 88.88 670 ASP A O 1
ATOM 5515 N N . LYS A 1 671 ? -3.525 -25.065 24.032 1.00 91.00 671 LYS A N 1
ATOM 5516 C CA . LYS A 1 671 ? -4.108 -24.112 23.081 1.00 91.00 671 LYS A CA 1
ATOM 5517 C C . LYS A 1 671 ? -3.041 -23.254 22.411 1.00 91.00 671 LYS A C 1
ATOM 5519 O O . LYS A 1 671 ? -1.921 -23.096 22.910 1.00 91.00 671 LYS A O 1
ATOM 5524 N N . LYS A 1 672 ? -3.395 -22.685 21.260 1.00 94.00 672 LYS A N 1
ATOM 5525 C CA . LYS A 1 672 ? -2.590 -21.670 20.575 1.00 94.00 672 LYS A CA 1
ATOM 5526 C C . LYS A 1 672 ? -3.336 -20.354 20.619 1.00 94.00 672 LYS A C 1
ATOM 5528 O O . LYS A 1 672 ? -4.465 -20.295 20.148 1.00 94.00 672 LYS A O 1
ATOM 5533 N N . ILE A 1 673 ? -2.713 -19.324 21.166 1.00 93.88 673 ILE A N 1
ATOM 5534 C CA . ILE A 1 673 ? -3.315 -18.001 21.286 1.00 93.88 673 ILE A CA 1
ATOM 5535 C C . ILE A 1 673 ? -2.765 -17.115 20.186 1.00 93.88 673 ILE A C 1
ATOM 5537 O O . ILE A 1 673 ? -1.550 -17.030 19.987 1.00 93.88 673 ILE A O 1
ATOM 5541 N N . LYS A 1 674 ? -3.674 -16.479 19.457 1.00 94.06 674 LYS A N 1
ATOM 5542 C CA . LYS A 1 674 ? -3.351 -15.470 18.464 1.00 94.06 674 LYS A CA 1
ATOM 5543 C C . LYS A 1 674 ? -3.616 -14.100 19.074 1.00 94.06 674 LYS A C 1
ATOM 5545 O O . LYS A 1 674 ? -4.710 -13.856 19.574 1.00 94.06 674 LYS A O 1
ATOM 5550 N N . THR A 1 675 ? -2.630 -13.216 18.994 1.00 95.06 675 THR A N 1
ATOM 5551 C CA . THR A 1 675 ? -2.759 -11.809 19.388 1.00 95.06 675 THR A CA 1
ATOM 5552 C C . THR A 1 675 ? -2.461 -10.960 18.166 1.00 95.06 675 THR A C 1
ATOM 5554 O O . THR A 1 675 ? -1.352 -11.039 17.636 1.00 95.06 675 THR A O 1
ATOM 5557 N N . ILE A 1 676 ? -3.436 -10.180 17.706 1.00 95.50 676 ILE A N 1
ATOM 5558 C CA . ILE A 1 676 ? -3.321 -9.324 16.521 1.00 95.50 676 ILE A CA 1
ATOM 5559 C C . ILE A 1 676 ? -3.383 -7.868 16.958 1.00 95.50 676 ILE A C 1
ATOM 5561 O O . ILE A 1 676 ? -4.262 -7.494 17.729 1.00 95.50 676 ILE A O 1
ATOM 5565 N N . ILE A 1 677 ? -2.475 -7.051 16.433 1.00 96.88 677 ILE A N 1
ATOM 5566 C CA . ILE A 1 677 ? -2.548 -5.600 16.527 1.00 96.88 677 ILE A CA 1
ATOM 5567 C C . ILE A 1 677 ? -2.736 -5.062 15.113 1.00 96.88 677 ILE A C 1
ATOM 5569 O O . ILE A 1 677 ? -1.856 -5.190 14.258 1.00 96.88 677 ILE A O 1
ATOM 5573 N N . SER A 1 678 ? -3.914 -4.498 14.872 1.00 96.00 678 SER A N 1
ATOM 5574 C CA . SER A 1 678 ? -4.194 -3.724 13.674 1.00 96.00 678 SER A CA 1
ATOM 5575 C C . SER A 1 678 ? -3.567 -2.345 13.811 1.00 96.00 678 SER A C 1
ATOM 5577 O O . SER A 1 678 ? -3.576 -1.752 14.891 1.00 96.00 678 SER A O 1
ATOM 5579 N N . SER A 1 679 ? -2.989 -1.851 12.726 1.00 91.25 679 SER A N 1
ATOM 5580 C CA . SER A 1 679 ? -2.380 -0.532 12.663 1.00 91.25 679 SER A CA 1
ATOM 5581 C C . SER A 1 679 ? -2.424 0.007 11.255 1.00 91.25 679 SER A C 1
ATOM 5583 O O . SER A 1 679 ? -2.349 -0.758 10.290 1.00 91.25 679 SER A O 1
ATOM 5585 N N . TYR A 1 680 ? -2.418 1.325 11.152 1.00 82.81 680 TYR A N 1
ATOM 5586 C CA . TYR A 1 680 ? -2.477 1.993 9.874 1.00 82.81 680 TYR A CA 1
ATOM 5587 C C . TYR A 1 680 ? -1.177 2.729 9.558 1.00 82.81 680 TYR A C 1
ATOM 5589 O O . TYR A 1 680 ? -0.785 3.633 10.291 1.00 82.81 680 TYR A O 1
ATOM 5597 N N . ASN A 1 681 ? -0.541 2.377 8.435 1.00 85.06 681 ASN A N 1
ATOM 5598 C CA . ASN A 1 681 ? 0.560 3.143 7.843 1.00 85.06 681 ASN A CA 1
ATOM 5599 C C . ASN A 1 681 ? 1.763 3.379 8.790 1.00 85.06 681 ASN A C 1
ATOM 5601 O O . ASN A 1 681 ? 2.318 4.475 8.836 1.00 85.06 681 ASN A O 1
ATOM 5605 N N . VAL A 1 682 ? 2.197 2.367 9.548 1.00 91.12 682 VAL A N 1
ATOM 5606 C CA . VAL A 1 682 ? 3.390 2.446 10.416 1.00 91.12 682 VAL A CA 1
ATOM 5607 C C . VAL A 1 682 ? 4.250 1.186 10.297 1.00 91.12 682 VAL A C 1
ATOM 5609 O O . VAL A 1 682 ? 3.701 0.085 10.202 1.00 91.12 682 VAL A O 1
ATOM 5612 N N . PRO A 1 683 ? 5.590 1.303 10.313 1.00 93.12 683 PRO A N 1
ATOM 5613 C CA . PRO A 1 683 ? 6.455 0.139 10.317 1.00 93.12 683 PRO A CA 1
ATOM 5614 C C . PRO A 1 683 ? 6.610 -0.437 11.728 1.00 93.12 683 PRO A C 1
ATOM 5616 O O . PRO A 1 683 ? 6.603 0.285 12.728 1.00 93.12 683 PRO A O 1
ATOM 5619 N N . TRP A 1 684 ? 6.788 -1.752 11.801 1.00 94.56 684 TRP A N 1
ATOM 5620 C CA . TRP A 1 684 ? 6.843 -2.514 13.042 1.00 94.56 684 TRP A CA 1
ATOM 5621 C C . TRP A 1 684 ? 8.176 -3.218 13.219 1.00 94.56 684 TRP A C 1
ATOM 5623 O O . TRP A 1 684 ? 8.631 -3.985 12.369 1.00 94.56 684 TRP A O 1
ATOM 5633 N N . ASP A 1 685 ? 8.782 -3.006 14.378 1.00 93.50 685 ASP A N 1
ATOM 5634 C CA . ASP A 1 685 ? 9.785 -3.918 14.894 1.00 93.50 685 ASP A CA 1
ATOM 5635 C C . ASP A 1 685 ? 9.101 -5.058 15.650 1.00 93.50 685 ASP A C 1
ATOM 5637 O O . ASP A 1 685 ? 8.049 -4.880 16.260 1.00 93.50 685 ASP A O 1
ATOM 5641 N N . TYR A 1 686 ? 9.702 -6.237 15.612 1.00 91.75 686 TYR A N 1
ATOM 5642 C CA . TYR A 1 686 ? 9.225 -7.427 16.320 1.00 91.75 686 TYR A CA 1
ATOM 5643 C C . TYR A 1 686 ? 10.246 -7.930 17.350 1.00 91.75 686 TYR A C 1
ATOM 5645 O O . TYR A 1 686 ? 10.048 -8.978 17.972 1.00 91.75 686 TYR A O 1
ATOM 5653 N N . GLN A 1 687 ? 11.349 -7.198 17.536 1.00 89.12 687 GLN A N 1
ATOM 5654 C CA . GLN A 1 687 ? 12.372 -7.477 18.536 1.00 89.12 687 GLN A CA 1
ATOM 5655 C C . GLN A 1 687 ? 12.566 -6.270 19.451 1.00 89.12 687 GLN A C 1
ATOM 5657 O O . GLN A 1 687 ? 12.433 -5.120 19.044 1.00 89.12 687 GLN A O 1
ATOM 5662 N N . ASP A 1 688 ? 12.960 -6.547 20.690 1.00 90.12 688 ASP A N 1
ATOM 5663 C CA . ASP A 1 688 ? 13.355 -5.520 21.648 1.00 90.12 688 ASP A CA 1
ATOM 5664 C C . ASP A 1 688 ? 14.576 -4.739 21.128 1.00 90.12 688 ASP A C 1
ATOM 5666 O O . ASP A 1 688 ? 15.670 -5.290 20.999 1.00 90.12 688 ASP A O 1
ATOM 5670 N N . ALA A 1 689 ? 14.387 -3.456 20.811 1.00 88.50 689 ALA A N 1
ATOM 5671 C CA . ALA A 1 689 ? 15.451 -2.580 20.322 1.00 88.50 689 ALA A CA 1
ATOM 5672 C C . ALA A 1 689 ? 16.396 -2.043 21.415 1.00 88.50 689 ALA A C 1
ATOM 5674 O O . ALA A 1 689 ? 17.346 -1.339 21.091 1.00 88.50 689 ALA A O 1
ATOM 5675 N N . THR A 1 690 ? 16.159 -2.353 22.693 1.00 88.06 690 THR A N 1
ATOM 5676 C CA . THR A 1 690 ? 16.924 -1.779 23.811 1.00 88.06 690 THR A CA 1
ATOM 5677 C C . THR A 1 690 ? 18.162 -2.595 24.200 1.00 88.06 690 THR A C 1
ATOM 5679 O O . THR A 1 690 ? 18.376 -3.725 23.749 1.00 88.06 690 THR A O 1
ATOM 5682 N N . THR A 1 691 ? 18.976 -2.047 25.109 1.00 79.62 691 THR A N 1
ATOM 5683 C CA . THR A 1 691 ? 20.057 -2.797 25.762 1.00 79.62 691 THR A CA 1
ATOM 5684 C C . THR A 1 691 ? 19.504 -4.029 26.493 1.00 79.62 691 THR A C 1
ATOM 5686 O O . THR A 1 691 ? 18.433 -3.996 27.106 1.00 79.62 691 THR A O 1
ATOM 5689 N N . LEU A 1 692 ? 20.237 -5.147 26.416 1.00 83.12 692 LEU A N 1
ATOM 5690 C CA . LEU A 1 692 ? 19.812 -6.457 26.938 1.00 83.12 692 LEU A CA 1
ATOM 5691 C C . LEU A 1 692 ? 18.435 -6.881 26.382 1.00 83.12 692 LEU A C 1
ATOM 5693 O O . LEU A 1 692 ? 17.449 -6.929 27.130 1.00 83.12 692 LEU A O 1
ATOM 5697 N N . PRO A 1 693 ? 18.352 -7.164 25.071 1.00 85.69 693 PRO A N 1
ATOM 5698 C CA . PRO A 1 693 ? 17.085 -7.410 24.406 1.00 85.69 693 PRO A CA 1
ATOM 5699 C C . PRO A 1 693 ? 16.400 -8.660 24.954 1.00 85.69 693 PRO A C 1
ATOM 5701 O O . PRO A 1 693 ? 17.030 -9.703 25.182 1.00 85.69 693 PRO A O 1
ATOM 5704 N N . ARG A 1 694 ? 15.082 -8.569 25.138 1.00 87.38 694 ARG A N 1
ATOM 5705 C CA . ARG A 1 694 ? 14.250 -9.739 25.415 1.00 87.38 694 ARG A CA 1
ATOM 5706 C C . ARG A 1 694 ? 14.343 -10.747 24.277 1.00 87.38 694 ARG A C 1
ATOM 5708 O O . ARG A 1 694 ? 14.483 -10.407 23.107 1.00 87.38 694 ARG A O 1
ATOM 5715 N N . ARG A 1 695 ? 14.247 -12.023 24.650 1.00 87.62 695 ARG A N 1
ATOM 5716 C CA . ARG A 1 695 ? 14.221 -13.137 23.692 1.00 87.62 695 ARG A CA 1
ATOM 5717 C C . ARG A 1 695 ? 12.808 -13.470 23.213 1.00 87.62 695 ARG A C 1
ATOM 5719 O O . ARG A 1 695 ? 12.668 -14.200 22.240 1.00 87.62 695 ARG A O 1
ATOM 5726 N N . THR A 1 696 ? 11.785 -12.973 23.900 1.00 91.06 696 THR A N 1
ATOM 5727 C CA . THR A 1 696 ? 10.385 -12.982 23.461 1.00 91.06 696 THR A CA 1
ATOM 5728 C C . THR A 1 696 ? 10.125 -11.796 22.525 1.00 91.06 696 THR A C 1
ATOM 5730 O O . THR A 1 696 ? 10.824 -10.784 22.645 1.00 91.06 696 THR A O 1
ATOM 5733 N N . PRO A 1 697 ? 9.156 -11.885 21.594 1.00 93.12 697 PRO A N 1
ATOM 5734 C CA . PRO A 1 697 ? 8.844 -10.767 20.712 1.00 93.12 697 PRO A CA 1
ATOM 5735 C C . PRO A 1 697 ? 8.368 -9.543 21.494 1.00 93.12 697 PRO A C 1
ATOM 5737 O O . PRO A 1 697 ? 7.568 -9.652 22.426 1.00 93.12 697 PRO A O 1
ATOM 5740 N N . VAL A 1 698 ? 8.822 -8.371 21.068 1.00 95.44 698 VAL A N 1
ATOM 5741 C CA . VAL A 1 698 ? 8.257 -7.087 21.486 1.00 95.44 698 VAL A CA 1
ATOM 5742 C C . VAL A 1 698 ? 7.812 -6.412 20.205 1.00 95.44 698 VAL A C 1
ATOM 5744 O O . VAL A 1 698 ? 8.655 -6.070 19.380 1.00 95.44 698 VAL A O 1
ATOM 5747 N N . LEU A 1 699 ? 6.500 -6.284 20.012 1.00 97.00 699 LEU A N 1
ATOM 5748 C CA . LEU A 1 699 ? 5.978 -5.589 18.842 1.00 97.00 699 LEU A CA 1
ATOM 5749 C C . LEU A 1 699 ? 6.086 -4.087 19.116 1.00 97.00 699 LEU A C 1
ATOM 5751 O O . LEU A 1 699 ? 5.559 -3.602 20.121 1.00 97.00 699 LEU A O 1
ATOM 5755 N N . GLN A 1 700 ? 6.822 -3.370 18.272 1.00 96.62 700 GLN A N 1
ATOM 5756 C CA . GLN A 1 700 ? 7.110 -1.951 18.447 1.00 96.62 700 GLN A CA 1
ATOM 5757 C C . GLN A 1 700 ? 6.779 -1.187 17.164 1.00 96.62 700 GLN A C 1
ATOM 5759 O O . GLN A 1 700 ? 7.597 -1.191 16.240 1.00 96.62 700 GLN A O 1
ATOM 5764 N N . PRO A 1 701 ? 5.618 -0.514 17.083 1.00 96.94 701 PRO A N 1
ATOM 5765 C CA . PRO A 1 701 ? 5.363 0.394 15.980 1.00 96.94 701 PRO A CA 1
ATOM 5766 C C . PRO A 1 701 ? 6.303 1.591 16.118 1.00 96.94 701 PRO A C 1
ATOM 5768 O O . PRO A 1 701 ? 6.446 2.161 17.206 1.00 96.94 701 PRO A O 1
ATOM 5771 N N . VAL A 1 702 ? 6.949 1.973 15.021 1.00 95.50 702 VAL A N 1
ATOM 5772 C CA . VAL A 1 702 ? 7.736 3.203 14.950 1.00 95.50 702 VAL A CA 1
ATOM 5773 C C . VAL A 1 702 ? 6.783 4.327 14.577 1.00 95.50 702 VAL A C 1
ATOM 5775 O O . VAL A 1 702 ? 6.349 4.415 13.432 1.00 95.50 702 VAL A O 1
ATOM 5778 N N . LEU A 1 703 ? 6.443 5.170 15.554 1.00 95.00 703 LEU A N 1
ATOM 5779 C CA . LEU A 1 703 ? 5.524 6.289 15.341 1.00 95.00 703 LEU A CA 1
ATOM 5780 C C . LEU A 1 703 ? 6.164 7.308 14.399 1.00 95.00 703 LEU A C 1
ATOM 5782 O O . LEU A 1 703 ? 5.586 7.670 13.384 1.00 95.00 703 LEU A O 1
ATOM 5786 N N . PHE A 1 704 ? 7.396 7.713 14.705 1.00 93.50 704 PHE A N 1
ATOM 5787 C CA . PHE A 1 704 ? 8.215 8.502 13.795 1.00 93.50 704 PHE A CA 1
ATOM 5788 C C . PHE A 1 704 ? 9.707 8.261 14.035 1.00 93.50 704 PHE A C 1
ATOM 5790 O O . PHE A 1 704 ? 10.134 7.867 15.127 1.00 93.50 704 PHE A O 1
ATOM 5797 N N . SER A 1 705 ? 10.501 8.540 13.007 1.00 90.88 705 SER A N 1
ATOM 5798 C CA . SER A 1 705 ? 11.956 8.502 13.027 1.00 90.88 705 SER A CA 1
ATOM 5799 C C . SER A 1 705 ? 12.499 9.766 12.374 1.00 90.88 705 SER A C 1
ATOM 5801 O O . SER A 1 705 ? 12.553 9.868 11.148 1.00 90.88 705 SER A O 1
ATOM 5803 N N . ASN A 1 706 ? 12.930 10.725 13.195 1.00 88.38 706 ASN A N 1
ATOM 5804 C CA . ASN A 1 706 ? 13.638 11.889 12.680 1.00 88.38 706 ASN A CA 1
ATOM 5805 C C . ASN A 1 706 ? 15.009 11.410 12.197 1.00 88.38 706 ASN A C 1
ATOM 5807 O O . ASN A 1 706 ? 15.813 10.897 12.975 1.00 88.38 706 ASN A O 1
ATOM 5811 N N . SER A 1 707 ? 15.218 11.468 10.887 1.00 78.50 707 SER A N 1
ATOM 5812 C CA . SER A 1 707 ? 16.348 10.837 10.213 1.00 78.50 707 SER A CA 1
ATOM 5813 C C . SER A 1 707 ? 16.883 11.738 9.114 1.00 78.50 707 SER A C 1
ATOM 5815 O O . SER A 1 707 ? 16.224 12.690 8.679 1.00 78.50 707 SER A O 1
ATOM 5817 N N . LYS A 1 708 ? 18.119 11.472 8.690 1.00 76.88 708 LYS A N 1
ATOM 5818 C CA . LYS A 1 708 ? 18.689 12.162 7.539 1.00 76.88 708 LYS A CA 1
ATOM 5819 C C . LYS A 1 708 ? 18.252 11.437 6.262 1.00 76.88 708 LYS A C 1
ATOM 5821 O O . LYS A 1 708 ? 18.528 10.240 6.168 1.00 76.88 708 LYS A O 1
ATOM 5826 N N . PRO A 1 709 ? 17.633 12.125 5.291 1.00 73.31 709 PRO A N 1
ATOM 5827 C CA . PRO A 1 709 ? 17.251 11.498 4.024 1.00 73.31 709 PRO A CA 1
ATOM 5828 C C . PRO A 1 709 ? 18.466 11.004 3.230 1.00 73.31 709 PRO A C 1
ATOM 5830 O O . PRO A 1 709 ? 19.603 11.398 3.527 1.00 73.31 709 PRO A O 1
ATOM 5833 N N . CYS A 1 710 ? 18.234 10.174 2.210 1.00 69.94 710 CYS A N 1
ATOM 5834 C CA . CYS A 1 710 ? 19.301 9.579 1.402 1.00 69.94 710 CYS A CA 1
ATOM 5835 C C . CYS A 1 710 ? 20.253 10.592 0.765 1.00 69.94 710 CYS A C 1
ATOM 5837 O O . CYS A 1 710 ? 21.459 10.360 0.669 1.00 69.94 710 CYS A O 1
ATOM 5839 N N . HIS A 1 711 ? 19.744 11.755 0.359 1.00 69.25 711 HIS A N 1
ATOM 5840 C CA . HIS A 1 711 ? 20.560 12.750 -0.312 1.00 69.25 711 HIS A CA 1
ATOM 5841 C C . HIS A 1 711 ? 21.429 13.519 0.709 1.00 69.25 711 HIS A C 1
ATOM 5843 O O . HIS A 1 711 ? 20.946 14.202 1.614 1.00 69.25 711 HIS A O 1
ATOM 5849 N N . TRP A 1 712 ? 22.758 13.471 0.551 1.00 65.50 712 TRP A N 1
ATOM 5850 C CA . TRP A 1 712 ? 23.725 13.924 1.571 1.00 65.50 712 TRP A CA 1
ATOM 5851 C C . TRP A 1 712 ? 23.646 15.419 1.930 1.00 65.50 712 TRP A C 1
ATOM 5853 O O . TRP A 1 712 ? 24.075 15.807 3.023 1.00 65.50 712 TRP A O 1
ATOM 5863 N N . LEU A 1 713 ? 23.098 16.247 1.033 1.00 69.31 713 LEU A N 1
ATOM 5864 C CA . LEU A 1 713 ? 22.846 17.682 1.243 1.00 69.31 713 LEU A CA 1
ATOM 5865 C C . LEU A 1 713 ? 21.516 18.011 1.960 1.00 69.31 713 LEU A C 1
ATOM 5867 O O . LEU A 1 713 ? 21.265 19.192 2.193 1.00 69.31 713 LEU A O 1
ATOM 5871 N N . CYS A 1 714 ? 20.663 17.031 2.279 1.00 68.69 714 CYS A N 1
ATOM 5872 C CA . CYS A 1 714 ? 19.412 17.272 3.008 1.00 68.69 714 CYS A CA 1
ATOM 5873 C C . CYS A 1 714 ? 19.665 17.629 4.476 1.00 68.69 714 CYS A C 1
ATOM 5875 O O . CYS A 1 714 ? 20.573 17.090 5.118 1.00 68.69 714 CYS A O 1
ATOM 5877 N N . SER A 1 715 ? 18.807 18.489 5.028 1.00 70.00 715 SER A N 1
ATOM 5878 C CA . SER A 1 715 ? 18.616 18.596 6.477 1.00 70.00 715 SER A CA 1
ATOM 5879 C C . SER A 1 715 ? 17.881 17.364 7.014 1.00 70.00 715 SER A C 1
ATOM 5881 O O . SER A 1 715 ? 17.181 16.689 6.260 1.00 70.00 715 SER A O 1
ATOM 5883 N N . HIS A 1 716 ? 17.993 17.093 8.318 1.00 74.62 716 HIS A N 1
ATOM 5884 C CA . HIS A 1 716 ? 17.185 16.055 8.959 1.00 74.62 716 HIS A CA 1
ATOM 5885 C C . HIS A 1 716 ? 15.697 16.341 8.776 1.00 74.62 716 HIS A C 1
ATOM 5887 O O . HIS A 1 716 ? 15.231 17.470 8.964 1.00 74.62 716 HIS A O 1
ATOM 5893 N N . TRP A 1 717 ? 14.953 15.298 8.434 1.00 79.00 717 TRP A N 1
ATOM 5894 C CA . TRP A 1 717 ? 13.506 15.346 8.443 1.00 79.00 717 TRP A CA 1
ATOM 5895 C C . TRP A 1 717 ? 13.000 15.224 9.868 1.00 79.00 717 TRP A C 1
ATOM 5897 O O . TRP A 1 717 ? 13.502 14.432 10.667 1.00 79.00 717 TRP A O 1
ATOM 5907 N N . ARG A 1 718 ? 12.017 16.061 10.193 1.00 85.06 718 ARG A N 1
ATOM 5908 C CA . ARG A 1 718 ? 11.412 16.107 11.516 1.00 85.06 718 ARG A CA 1
ATOM 5909 C C . ARG A 1 718 ? 9.909 15.974 11.379 1.00 85.06 718 ARG A C 1
ATOM 5911 O O . ARG A 1 718 ? 9.273 16.797 10.723 1.00 85.06 718 ARG A O 1
ATOM 5918 N N . SER A 1 719 ? 9.352 14.979 12.053 1.00 86.88 719 SER A N 1
ATOM 5919 C CA . SER A 1 719 ? 7.911 14.853 12.244 1.00 86.88 719 SER A CA 1
ATOM 5920 C C . SER A 1 719 ? 7.467 15.852 13.315 1.00 86.88 719 SER A C 1
ATOM 5922 O O . SER A 1 719 ? 7.515 15.553 14.503 1.00 86.88 719 SER A O 1
ATOM 5924 N N . LEU A 1 720 ? 7.112 17.073 12.910 1.00 89.50 720 LEU A N 1
ATOM 5925 C CA . LEU A 1 720 ? 6.696 18.158 13.810 1.00 89.50 720 LEU A CA 1
ATOM 5926 C C . LEU A 1 720 ? 5.174 18.322 13.841 1.00 89.50 720 LEU A C 1
ATOM 5928 O O . LEU A 1 720 ? 4.488 17.979 12.883 1.00 89.50 720 LEU A O 1
ATOM 5932 N N . GLY A 1 721 ? 4.667 18.938 14.910 1.00 93.06 721 GLY A N 1
ATOM 5933 C CA . GLY A 1 721 ? 3.247 19.265 15.054 1.00 93.06 721 GLY A CA 1
ATOM 5934 C C . GLY A 1 721 ? 2.435 18.149 15.702 1.00 93.06 721 GLY A C 1
ATOM 5935 O O . GLY A 1 721 ? 2.961 17.356 16.477 1.00 93.06 721 GLY A O 1
ATOM 5936 N N . ASP A 1 722 ? 1.135 18.126 15.438 1.00 95.50 722 ASP A N 1
ATOM 5937 C CA . ASP A 1 722 ? 0.248 17.115 16.003 1.00 95.50 722 ASP A CA 1
ATOM 5938 C C . ASP A 1 722 ? 0.318 15.824 15.183 1.00 95.50 722 ASP A C 1
ATOM 5940 O O . ASP A 1 722 ? 0.118 15.843 13.970 1.00 95.50 722 ASP A O 1
ATOM 5944 N N . LEU A 1 723 ? 0.573 14.699 15.851 1.00 94.69 723 LEU A N 1
ATOM 5945 C CA . LEU A 1 723 ? 0.571 13.367 15.239 1.00 94.69 723 LEU A CA 1
ATOM 5946 C C . LEU A 1 723 ? -0.491 12.499 15.914 1.00 94.69 723 LEU A C 1
ATOM 5948 O O . LEU A 1 723 ? -0.702 12.607 17.124 1.00 94.69 723 LEU A O 1
ATOM 5952 N N . SER A 1 724 ? -1.170 11.646 15.147 1.00 94.62 724 SER A N 1
ATOM 5953 C CA . SER A 1 724 ? -2.231 10.773 15.661 1.00 94.62 724 SER A CA 1
ATOM 5954 C C . SER A 1 724 ? -2.201 9.397 15.003 1.00 94.62 724 SER A C 1
ATOM 5956 O O . SER A 1 724 ? -2.193 9.284 13.777 1.00 94.62 724 SER A O 1
ATOM 5958 N N . TYR A 1 725 ? -2.206 8.358 15.829 1.00 96.00 725 TYR A N 1
ATOM 5959 C CA . TYR A 1 725 ? -2.124 6.957 15.427 1.00 96.00 725 TYR A CA 1
ATOM 5960 C C . TYR A 1 725 ? -3.243 6.175 16.107 1.00 96.00 725 TYR A C 1
ATOM 5962 O O . TYR A 1 725 ? -3.612 6.484 17.237 1.00 96.00 725 TYR A O 1
ATOM 5970 N N . HIS A 1 726 ? -3.752 5.157 15.423 1.00 95.69 726 HIS A N 1
ATOM 5971 C CA . HIS A 1 726 ? -4.799 4.277 15.927 1.00 95.69 726 HIS A CA 1
ATOM 5972 C C . HIS A 1 726 ? -4.322 2.830 15.834 1.00 95.69 726 HIS A C 1
ATOM 5974 O O . HIS A 1 726 ? -3.776 2.418 14.803 1.00 95.69 726 HIS A O 1
ATOM 5980 N N . PHE A 1 727 ? -4.533 2.074 16.907 1.00 97.38 727 PHE A N 1
ATOM 5981 C CA . PHE A 1 727 ? -4.238 0.650 16.963 1.00 97.38 727 PHE A CA 1
ATOM 5982 C C . PHE A 1 727 ? -5.418 -0.102 17.569 1.00 97.38 727 PHE A C 1
ATOM 5984 O O . PHE A 1 727 ? -5.921 0.313 18.607 1.00 97.38 727 PHE A O 1
ATOM 5991 N N . SER A 1 728 ? -5.786 -1.247 16.997 1.00 97.12 728 SER A N 1
ATOM 5992 C CA . SER A 1 728 ? -6.793 -2.145 17.580 1.00 97.12 728 SER A CA 1
ATOM 5993 C C . SER A 1 728 ? -6.162 -3.479 17.952 1.00 97.12 728 SER A C 1
ATOM 5995 O O . SER A 1 728 ? -5.565 -4.150 17.109 1.00 97.12 728 SER A O 1
ATOM 5997 N N . LEU A 1 729 ? -6.313 -3.888 19.205 1.00 97.06 729 LEU A N 1
ATOM 5998 C CA . LEU A 1 729 ? -5.878 -5.180 19.719 1.00 97.06 729 LEU A CA 1
ATOM 5999 C C . LEU A 1 729 ? -7.035 -6.181 19.705 1.00 97.06 729 LEU A C 1
ATOM 6001 O O . LEU A 1 729 ? -8.104 -5.923 20.263 1.00 97.06 729 LEU A O 1
ATOM 6005 N N . PHE A 1 730 ? -6.757 -7.360 19.156 1.00 95.38 730 PHE A N 1
ATOM 6006 C CA . PHE A 1 730 ? -7.633 -8.526 19.168 1.00 95.38 730 PHE A CA 1
ATOM 6007 C C . PHE A 1 730 ? -6.890 -9.747 19.710 1.00 95.38 730 PHE A C 1
ATOM 6009 O O . PHE A 1 730 ? -5.681 -9.899 19.501 1.00 95.38 730 PHE A O 1
ATOM 6016 N N . SER A 1 731 ? -7.618 -10.658 20.352 1.00 93.88 731 SER A N 1
ATOM 6017 C CA . SER A 1 731 ? -7.082 -11.958 20.755 1.00 93.88 731 SER A CA 1
ATOM 6018 C C . SER A 1 731 ? -8.114 -13.073 20.688 1.00 93.88 731 SER A C 1
ATOM 6020 O O . SER A 1 731 ? -9.306 -12.863 20.910 1.00 93.88 731 SER A O 1
ATOM 6022 N N . GLU A 1 732 ? -7.639 -14.280 20.409 1.00 92.31 732 GLU A N 1
ATOM 6023 C CA . GLU A 1 732 ? -8.470 -15.477 20.306 1.00 92.31 732 GLU A CA 1
ATOM 6024 C C . GLU A 1 732 ? -7.628 -16.752 20.410 1.00 92.31 732 GLU A C 1
ATOM 6026 O O . GLU A 1 732 ? -6.399 -16.735 20.281 1.00 92.31 732 GLU A O 1
ATOM 6031 N N . GLU A 1 733 ? -8.305 -17.883 20.577 1.00 91.88 733 GLU A N 1
ATOM 6032 C CA . GLU A 1 733 ? -7.709 -19.174 20.269 1.00 91.88 733 GLU A CA 1
ATOM 6033 C C . GLU A 1 733 ? -7.595 -19.335 18.745 1.00 91.88 733 GLU A C 1
ATOM 6035 O O . GLU A 1 733 ? -8.521 -19.023 18.002 1.00 91.88 733 GLU A O 1
ATOM 6040 N N . ALA A 1 734 ? -6.464 -19.839 18.256 1.00 85.75 734 ALA A N 1
ATOM 6041 C CA . ALA A 1 734 ? -6.143 -19.944 16.834 1.00 85.75 734 ALA A CA 1
ATOM 6042 C C . ALA A 1 734 ? -6.872 -21.102 16.118 1.00 85.75 734 ALA A C 1
ATOM 6044 O O . ALA A 1 734 ? -6.246 -21.896 15.412 1.00 85.75 734 ALA A O 1
ATOM 6045 N N . THR A 1 735 ? -8.184 -21.204 16.322 1.00 81.06 735 THR A N 1
ATOM 6046 C CA . THR A 1 735 ? -9.091 -22.140 15.642 1.00 81.06 735 THR A CA 1
ATOM 6047 C C . THR A 1 735 ? -9.681 -21.528 14.373 1.00 81.06 735 THR A C 1
ATOM 6049 O O . THR A 1 735 ? -9.804 -22.223 13.367 1.00 81.06 735 THR A O 1
ATOM 6052 N N . ASP A 1 736 ? -9.957 -20.223 14.389 1.00 71.25 736 ASP A N 1
ATOM 6053 C CA . ASP A 1 736 ? -10.348 -19.432 13.226 1.00 71.25 736 ASP A CA 1
ATOM 6054 C C . ASP A 1 736 ? -9.143 -18.615 12.751 1.00 71.25 736 ASP A C 1
ATOM 6056 O O . ASP A 1 736 ? -8.650 -17.723 13.441 1.00 71.25 736 ASP A O 1
ATOM 6060 N N . GLN A 1 737 ? -8.587 -18.943 11.583 1.00 66.88 737 GLN A N 1
ATOM 6061 C CA . GLN A 1 737 ? -7.530 -18.111 11.018 1.00 66.88 737 GLN A CA 1
ATOM 6062 C C . GLN A 1 737 ? -8.111 -16.834 10.421 1.00 66.88 737 GLN A C 1
ATOM 6064 O O . GLN A 1 737 ? -7.622 -15.764 10.757 1.00 66.88 737 GLN A O 1
ATOM 6069 N N . VAL A 1 738 ? -9.173 -16.932 9.630 1.00 78.62 738 VAL A N 1
ATOM 6070 C CA . VAL A 1 738 ? -9.644 -15.880 8.726 1.00 78.62 738 VAL A CA 1
ATOM 6071 C C . VAL A 1 738 ? -10.426 -14.776 9.448 1.00 78.62 738 VAL A C 1
ATOM 6073 O O . VAL A 1 738 ? -10.202 -13.589 9.184 1.00 78.62 738 VAL A O 1
ATOM 6076 N N . GLY A 1 739 ? -11.350 -15.129 10.346 1.00 81.06 739 GLY A N 1
ATOM 6077 C CA . GLY A 1 739 ? -12.321 -14.183 10.905 1.00 81.06 739 GLY A CA 1
ATOM 6078 C C . GLY A 1 739 ? -11.679 -13.018 11.657 1.00 81.06 739 GLY A C 1
ATOM 6079 O O . GLY A 1 739 ? -12.114 -11.874 11.531 1.00 81.06 739 GLY A O 1
ATOM 6080 N N . THR A 1 740 ? -10.584 -13.252 12.372 1.00 77.25 740 THR A N 1
ATOM 6081 C CA . THR A 1 740 ? -9.911 -12.178 13.125 1.00 77.25 740 THR A CA 1
ATOM 6082 C C . THR A 1 740 ? -8.988 -11.332 12.254 1.00 77.25 740 THR A C 1
ATOM 6084 O O . THR A 1 740 ? -8.846 -10.137 12.510 1.00 77.25 740 THR A O 1
ATOM 6087 N N . TYR A 1 741 ? -8.461 -11.866 11.149 1.00 84.38 741 TYR A N 1
ATOM 6088 C CA . TYR A 1 741 ? -7.812 -11.026 10.135 1.00 84.38 741 TYR A CA 1
ATOM 6089 C C . TYR A 1 741 ? -8.829 -10.115 9.434 1.00 84.38 741 TYR A C 1
ATOM 6091 O O . TYR A 1 741 ? -8.565 -8.925 9.272 1.00 84.38 741 TYR A O 1
ATOM 6099 N N . LYS A 1 742 ? -10.036 -10.623 9.125 1.00 88.25 742 LYS A N 1
ATOM 6100 C CA . LYS A 1 742 ? -11.176 -9.807 8.658 1.00 88.25 742 LYS A CA 1
ATOM 6101 C C . LYS A 1 742 ? -11.495 -8.670 9.644 1.00 88.25 742 LYS A C 1
ATOM 6103 O O . LYS A 1 742 ? -11.699 -7.534 9.217 1.00 88.25 742 LYS A O 1
ATOM 6108 N N . LYS A 1 743 ? -11.485 -8.923 10.958 1.00 88.88 743 LYS A N 1
ATOM 6109 C CA . LYS A 1 743 ? -11.663 -7.859 11.969 1.00 88.88 743 LYS A CA 1
ATOM 6110 C C . LYS A 1 743 ? -10.541 -6.819 11.910 1.00 88.88 743 LYS A C 1
ATOM 6112 O O . LYS A 1 743 ? -10.827 -5.630 11.827 1.00 88.88 743 LYS A O 1
ATOM 6117 N N . ALA A 1 744 ? -9.282 -7.256 11.860 1.00 89.81 744 ALA A N 1
ATOM 6118 C CA . ALA A 1 744 ? -8.128 -6.359 11.836 1.00 89.81 744 ALA A CA 1
ATOM 6119 C C . ALA A 1 744 ? -8.074 -5.470 10.578 1.00 89.81 744 ALA A C 1
ATOM 6121 O O . ALA A 1 744 ? -7.817 -4.271 10.685 1.00 89.81 744 ALA A O 1
ATOM 6122 N N . VAL A 1 745 ? -8.367 -6.031 9.399 1.00 91.12 745 VAL A N 1
ATOM 6123 C CA . VAL A 1 745 ? -8.521 -5.272 8.144 1.00 91.12 745 VAL A CA 1
ATOM 6124 C C . VAL A 1 745 ? -9.712 -4.311 8.241 1.00 91.12 745 VAL A C 1
ATOM 6126 O O . VAL A 1 745 ? -9.611 -3.157 7.822 1.00 91.12 745 VAL A O 1
ATOM 6129 N N . GLY A 1 746 ? -10.817 -4.766 8.842 1.00 92.38 746 GLY A N 1
ATOM 6130 C CA . GLY A 1 746 ? -12.027 -3.977 9.063 1.00 92.38 746 GLY A CA 1
ATOM 6131 C C . GLY A 1 746 ? -11.789 -2.719 9.899 1.00 92.38 746 GLY A C 1
ATOM 6132 O O . GLY A 1 746 ? -12.260 -1.657 9.503 1.00 92.38 746 GLY A O 1
ATOM 6133 N N . SER A 1 747 ? -10.978 -2.806 10.962 1.00 91.19 747 SER A N 1
ATOM 6134 C CA . SER A 1 747 ? -10.591 -1.652 11.795 1.00 91.19 747 SER A CA 1
ATOM 6135 C C . SER A 1 747 ? -9.911 -0.527 11.013 1.00 91.19 747 SER A C 1
ATOM 6137 O O . SER A 1 747 ? -10.062 0.639 11.354 1.00 91.19 747 SER A O 1
ATOM 6139 N N . ASN A 1 748 ? -9.175 -0.850 9.945 1.00 92.00 748 ASN A N 1
ATOM 6140 C CA . ASN A 1 748 ? -8.502 0.162 9.128 1.00 92.00 748 ASN A CA 1
ATOM 6141 C C . ASN A 1 748 ? -9.356 0.660 7.953 1.00 92.00 748 ASN A C 1
ATOM 6143 O O . ASN A 1 748 ? -8.924 1.557 7.227 1.00 92.00 748 ASN A O 1
ATOM 6147 N N . THR A 1 749 ? -10.519 0.060 7.712 1.00 92.25 749 THR A N 1
ATOM 6148 C CA . THR A 1 749 ? -11.446 0.430 6.636 1.00 92.25 749 THR A CA 1
ATOM 6149 C C . THR A 1 749 ? -12.849 0.509 7.242 1.00 92.25 749 THR A C 1
ATOM 6151 O O . THR A 1 749 ? -13.609 -0.446 7.081 1.00 92.25 749 THR A O 1
ATOM 6154 N N . PRO A 1 750 ? -13.168 1.575 8.004 1.00 91.75 750 PRO A N 1
ATOM 6155 C CA . PRO A 1 750 ? -14.381 1.678 8.826 1.00 91.75 750 PRO A CA 1
ATOM 6156 C C . PRO A 1 750 ? -15.668 1.689 7.990 1.00 91.75 750 PRO A C 1
ATOM 6158 O O . PRO A 1 750 ? -15.642 2.006 6.798 1.00 91.75 750 PRO A O 1
ATOM 6161 N N . LEU A 1 751 ? -16.803 1.356 8.615 1.00 96.88 751 LEU A N 1
ATOM 6162 C CA . LEU A 1 751 ? -18.115 1.473 7.974 1.00 96.88 751 LEU A CA 1
ATOM 6163 C C . LEU A 1 751 ? -18.417 2.940 7.631 1.00 96.88 751 LEU A C 1
ATOM 6165 O O . LEU A 1 751 ? -18.132 3.858 8.402 1.00 96.88 751 LEU A O 1
ATOM 6169 N N . HIS A 1 752 ? -19.034 3.166 6.473 1.00 97.38 752 HIS A N 1
ATOM 6170 C CA . HIS A 1 752 ? -19.382 4.507 6.014 1.00 97.38 752 HIS A CA 1
ATOM 6171 C C . HIS A 1 752 ? -20.777 4.889 6.502 1.00 97.38 752 HIS A C 1
ATOM 6173 O O . HIS A 1 752 ? -21.751 4.236 6.133 1.00 97.38 752 HIS A O 1
ATOM 6179 N N . VAL A 1 753 ? -20.886 5.967 7.280 1.00 96.81 753 VAL A N 1
ATOM 6180 C CA . VAL A 1 753 ? -22.176 6.494 7.744 1.00 96.81 753 VAL A CA 1
ATOM 6181 C C . VAL A 1 753 ? -22.546 7.752 6.973 1.00 96.81 753 VAL A C 1
ATOM 6183 O O . VAL A 1 753 ? -21.766 8.703 6.924 1.00 96.81 753 VAL A O 1
ATOM 6186 N N . VAL A 1 754 ? -23.736 7.774 6.373 1.00 95.38 754 VAL A N 1
ATOM 6187 C CA . VAL A 1 754 ? -24.209 8.896 5.549 1.00 95.38 754 VAL A CA 1
ATOM 6188 C C . VAL A 1 754 ? -25.666 9.213 5.852 1.00 95.38 754 VAL A C 1
ATOM 6190 O O . VAL A 1 754 ? -26.508 8.323 5.906 1.00 95.38 754 VAL A O 1
ATOM 6193 N N . ASN A 1 755 ? -25.983 10.498 6.007 1.00 92.56 755 ASN A N 1
ATOM 6194 C CA . ASN A 1 755 ? -27.363 10.952 6.163 1.00 92.56 755 ASN A CA 1
ATOM 6195 C C . ASN A 1 755 ? -28.164 10.720 4.878 1.00 92.56 755 ASN A C 1
ATOM 6197 O O . ASN A 1 755 ? -27.744 11.136 3.795 1.00 92.56 755 ASN A O 1
ATOM 6201 N N . ILE A 1 756 ? -29.344 10.115 5.005 1.00 90.81 756 ILE A N 1
ATOM 6202 C CA . ILE A 1 756 ? -30.258 9.942 3.879 1.00 90.81 756 ILE A CA 1
ATOM 6203 C C . ILE A 1 756 ? -31.129 11.205 3.765 1.00 90.81 756 ILE A C 1
ATOM 6205 O O . ILE A 1 756 ? -31.705 11.650 4.762 1.00 90.81 756 ILE A O 1
ATOM 6209 N N . PRO A 1 757 ? -31.248 11.825 2.577 1.00 82.94 757 PRO A N 1
ATOM 6210 C CA . PRO A 1 757 ? -32.174 12.935 2.396 1.00 82.94 757 PRO A CA 1
ATOM 6211 C C . PRO A 1 757 ? -33.621 12.477 2.626 1.00 82.94 757 PRO A C 1
ATOM 6213 O O . PRO A 1 757 ? -34.124 11.585 1.952 1.00 82.94 757 PRO A O 1
ATOM 6216 N N . ASN A 1 758 ? -34.304 13.114 3.579 1.00 72.44 758 ASN A N 1
ATOM 6217 C CA . ASN A 1 758 ? -35.662 12.763 4.001 1.00 72.44 758 ASN A CA 1
ATOM 6218 C C . ASN A 1 758 ? -36.728 13.328 3.038 1.00 72.44 758 ASN A C 1
ATOM 6220 O O . ASN A 1 758 ? -37.496 14.222 3.395 1.00 72.44 758 ASN A O 1
ATOM 6224 N N . ASN A 1 759 ? -36.721 12.870 1.782 1.00 71.25 759 ASN A N 1
ATOM 6225 C CA . ASN A 1 759 ? -37.710 13.244 0.762 1.00 71.25 759 ASN A CA 1
ATOM 6226 C C . ASN A 1 759 ? -38.622 12.076 0.335 1.00 71.25 759 ASN A C 1
ATOM 6228 O O . ASN A 1 759 ? -39.617 12.316 -0.343 1.00 71.25 759 ASN A O 1
ATOM 6232 N N . GLY A 1 760 ? -38.320 10.834 0.739 1.00 70.19 760 GLY A N 1
ATOM 6233 C CA . GLY A 1 760 ? -39.125 9.645 0.429 1.00 70.19 760 GLY A CA 1
ATOM 6234 C C . GLY A 1 760 ? -39.128 9.231 -1.050 1.00 70.19 760 GLY A C 1
ATOM 6235 O O . GLY A 1 760 ? -39.969 8.429 -1.450 1.00 70.19 760 GLY A O 1
ATOM 6236 N N . GLU A 1 761 ? -38.219 9.771 -1.868 1.00 78.31 761 GLU A N 1
ATOM 6237 C CA . GLU A 1 761 ? -38.197 9.570 -3.330 1.00 78.31 761 GLU A CA 1
ATOM 6238 C C . GLU A 1 761 ? -37.376 8.343 -3.779 1.00 78.31 761 GLU A C 1
ATOM 6240 O O . GLU A 1 761 ? -37.433 7.956 -4.951 1.00 78.31 761 GLU A O 1
ATOM 6245 N N . GLY A 1 762 ? -36.632 7.716 -2.861 1.00 87.25 762 GLY A N 1
ATOM 6246 C CA . GLY A 1 762 ? -35.803 6.542 -3.138 1.00 87.25 762 GLY A CA 1
ATOM 6247 C C . GLY A 1 762 ? -36.596 5.307 -3.590 1.00 87.25 762 GLY A C 1
ATOM 6248 O O . GLY A 1 762 ? -37.783 5.156 -3.296 1.00 87.25 762 GLY A O 1
ATOM 6249 N N . GLN A 1 763 ? -35.926 4.412 -4.318 1.00 91.25 763 GLN A N 1
ATOM 6250 C CA . GLN A 1 763 ? -36.503 3.203 -4.927 1.00 91.25 763 GLN A CA 1
ATOM 6251 C C . GLN A 1 763 ? -35.896 1.894 -4.395 1.00 91.25 763 GLN A C 1
ATOM 6253 O O . GLN A 1 763 ? -36.489 0.829 -4.560 1.00 91.25 763 GLN A O 1
ATOM 6258 N N . LEU A 1 764 ? -34.720 1.950 -3.767 1.00 94.31 764 LEU A N 1
ATOM 6259 C CA . LEU A 1 764 ? -34.052 0.796 -3.173 1.00 94.31 764 LEU A CA 1
ATOM 6260 C C . LEU A 1 764 ? -34.602 0.500 -1.775 1.00 94.31 764 LEU A C 1
ATOM 6262 O O . LEU A 1 764 ? -35.060 1.395 -1.066 1.00 94.31 764 LEU A O 1
ATOM 6266 N N . ALA A 1 765 ? -34.519 -0.767 -1.370 1.00 94.38 765 ALA A N 1
ATOM 6267 C CA . ALA A 1 765 ? -34.886 -1.212 -0.029 1.00 94.38 765 ALA A CA 1
ATOM 6268 C C . ALA A 1 765 ? -33.982 -0.594 1.058 1.00 94.38 765 ALA A C 1
ATOM 6270 O O . ALA A 1 765 ? -32.888 -0.105 0.767 1.00 94.38 765 ALA A O 1
ATOM 6271 N N . GLN A 1 766 ? -34.434 -0.648 2.315 1.00 93.56 766 GLN A N 1
ATOM 6272 C CA . GLN A 1 766 ? -33.709 -0.109 3.476 1.00 93.56 766 GLN A CA 1
ATOM 6273 C C . GLN A 1 766 ? -32.418 -0.873 3.809 1.00 93.56 766 GLN A C 1
ATOM 6275 O O . GLN A 1 766 ? -31.524 -0.314 4.443 1.00 93.56 766 GLN A O 1
ATOM 6280 N N . HIS A 1 767 ? -32.277 -2.099 3.313 1.00 94.38 767 HIS A N 1
ATOM 6281 C CA . HIS A 1 767 ? -31.017 -2.830 3.273 1.00 94.38 767 HIS A CA 1
ATOM 6282 C C . HIS A 1 767 ? -30.839 -3.499 1.908 1.00 94.38 767 HIS A C 1
ATOM 6284 O O . HIS A 1 767 ? -31.814 -3.889 1.256 1.00 94.38 767 HIS A O 1
ATOM 6290 N N . LYS A 1 768 ? -29.590 -3.646 1.464 1.00 95.31 768 LYS A N 1
ATOM 6291 C CA . LYS A 1 768 ? -29.239 -4.394 0.247 1.00 95.31 768 LYS A CA 1
ATOM 6292 C C . LYS A 1 768 ? -27.769 -4.803 0.285 1.00 95.31 768 LYS A C 1
ATOM 6294 O O . LYS A 1 768 ? -26.931 -4.002 0.679 1.00 95.31 768 LYS A O 1
ATOM 6299 N N . SER A 1 769 ? -27.474 -6.010 -0.196 1.00 96.00 769 SER A N 1
ATOM 6300 C CA . SER A 1 769 ? -26.136 -6.456 -0.607 1.00 96.00 769 SER A CA 1
ATOM 6301 C C . SER A 1 769 ? -26.084 -6.538 -2.135 1.00 96.00 769 SER A C 1
ATOM 6303 O O . SER A 1 769 ? -27.049 -6.989 -2.765 1.00 96.00 769 SER A O 1
ATOM 6305 N N . PHE A 1 770 ? -24.989 -6.089 -2.749 1.00 96.31 770 PHE A N 1
ATOM 6306 C CA . PHE A 1 770 ? -24.774 -6.226 -4.196 1.00 96.31 770 PHE A CA 1
ATOM 6307 C C . PHE A 1 770 ? -24.140 -7.567 -4.575 1.00 96.31 770 PHE A C 1
ATOM 6309 O O . PHE A 1 770 ? -24.301 -8.023 -5.711 1.00 96.31 770 PHE A O 1
ATOM 6316 N N . MET A 1 771 ? -23.453 -8.211 -3.635 1.00 94.06 771 MET A N 1
ATOM 6317 C CA . MET A 1 771 ? -22.708 -9.434 -3.880 1.00 94.06 771 MET A CA 1
ATOM 6318 C C . MET A 1 771 ? -22.433 -10.157 -2.564 1.00 94.06 771 MET A C 1
ATOM 6320 O O . MET A 1 771 ? -22.007 -9.534 -1.597 1.00 94.06 771 MET A O 1
ATOM 6324 N N . ASP A 1 772 ? -22.592 -11.476 -2.568 1.00 91.75 772 ASP A N 1
ATOM 6325 C CA . ASP A 1 772 ? -22.337 -12.324 -1.410 1.00 91.75 772 ASP A CA 1
ATOM 6326 C C . ASP A 1 772 ? -21.228 -13.333 -1.712 1.00 91.75 772 ASP A C 1
ATOM 6328 O O . ASP A 1 772 ? -21.096 -13.844 -2.829 1.00 91.75 772 ASP A O 1
ATOM 6332 N N . ILE A 1 773 ? -20.429 -13.635 -0.692 1.00 87.44 773 ILE A N 1
ATOM 6333 C CA . ILE A 1 773 ? -19.324 -14.586 -0.783 1.00 87.44 773 ILE A CA 1
ATOM 6334 C C . ILE A 1 773 ? -19.533 -15.660 0.264 1.00 87.44 773 ILE A C 1
ATOM 6336 O O . ILE A 1 773 ? -19.638 -15.368 1.455 1.00 87.44 773 ILE A O 1
ATOM 6340 N N . THR A 1 774 ? -19.557 -16.914 -0.177 1.00 80.25 774 THR A N 1
ATOM 6341 C CA . THR A 1 774 ? -19.545 -18.059 0.735 1.00 80.25 774 THR A CA 1
ATOM 6342 C C . THR A 1 774 ? -18.244 -18.828 0.555 1.00 80.25 774 THR A C 1
ATOM 6344 O O . THR A 1 774 ? -17.947 -19.278 -0.554 1.00 80.25 774 THR A O 1
ATOM 6347 N N . GLY A 1 775 ? -17.506 -18.989 1.649 1.00 69.50 775 GLY A N 1
ATOM 6348 C CA . GLY A 1 775 ? -16.137 -19.496 1.658 1.00 69.50 775 GLY A CA 1
ATOM 6349 C C . GLY A 1 775 ? -15.237 -18.480 2.351 1.00 69.50 775 GLY A C 1
ATOM 6350 O O . GLY A 1 775 ? -15.179 -17.316 1.959 1.00 69.50 775 GLY A O 1
ATOM 6351 N N . ASP A 1 776 ? -14.592 -18.886 3.443 1.00 69.69 776 ASP A N 1
ATOM 6352 C CA . ASP A 1 776 ? -13.905 -17.924 4.302 1.00 69.69 776 ASP A CA 1
ATOM 6353 C C . ASP A 1 776 ? -12.549 -17.477 3.761 1.00 69.69 776 ASP A C 1
ATOM 6355 O O . ASP A 1 776 ? -12.060 -16.444 4.190 1.00 69.69 776 ASP A O 1
ATOM 6359 N N . SER A 1 777 ? -11.949 -18.171 2.796 1.00 76.31 777 SER A N 1
ATOM 6360 C CA . SER A 1 777 ? -10.530 -17.981 2.475 1.00 76.31 777 SER A CA 1
ATOM 6361 C C . SER A 1 777 ? -10.198 -16.823 1.527 1.00 76.31 777 SER A C 1
ATOM 6363 O O . SER A 1 777 ? -9.013 -16.582 1.302 1.00 76.31 777 SER A O 1
ATOM 6365 N N . ILE A 1 778 ? -11.185 -16.128 0.946 1.00 85.75 778 ILE A N 1
ATOM 6366 C CA . ILE A 1 778 ? -10.932 -15.104 -0.084 1.00 85.75 778 ILE A CA 1
ATOM 6367 C C . ILE A 1 778 ? -11.291 -13.679 0.341 1.00 85.75 778 ILE A C 1
ATOM 6369 O O . ILE A 1 778 ? -12.257 -13.447 1.069 1.00 85.75 778 ILE A O 1
ATOM 6373 N N . TYR A 1 779 ? -10.536 -12.718 -0.194 1.00 87.00 779 TYR A N 1
ATOM 6374 C CA . TYR A 1 779 ? -10.782 -11.283 -0.057 1.00 87.00 779 TYR A CA 1
ATOM 6375 C C . TYR A 1 779 ? -10.913 -10.620 -1.409 1.00 87.00 779 TYR A C 1
ATOM 6377 O O . TYR A 1 779 ? -9.989 -10.705 -2.217 1.00 87.00 779 TYR A O 1
ATOM 6385 N N . ILE A 1 780 ? -12.010 -9.897 -1.625 1.00 93.31 780 ILE A N 1
ATOM 6386 C CA . ILE A 1 780 ? -12.132 -9.003 -2.779 1.00 93.31 780 ILE A CA 1
ATOM 6387 C C . ILE A 1 780 ? -11.372 -7.713 -2.490 1.00 93.31 780 ILE A C 1
ATOM 6389 O O . ILE A 1 780 ? -11.654 -7.034 -1.503 1.00 93.31 780 ILE A O 1
ATOM 6393 N N . THR A 1 781 ? -10.416 -7.398 -3.360 1.00 94.50 781 THR A N 1
ATOM 6394 C CA . THR A 1 781 ? -9.557 -6.211 -3.286 1.00 94.50 781 THR A CA 1
ATOM 6395 C C . THR A 1 781 ? -10.061 -5.080 -4.170 1.00 94.50 781 THR A C 1
ATOM 6397 O O . THR A 1 781 ? -9.802 -3.924 -3.856 1.00 94.50 781 THR A O 1
ATOM 6400 N N . ALA A 1 782 ? -10.810 -5.387 -5.234 1.00 96.50 782 ALA A N 1
ATOM 6401 C CA . ALA A 1 782 ? -11.456 -4.381 -6.069 1.00 96.50 782 ALA A CA 1
ATOM 6402 C C . ALA A 1 782 ? -12.733 -4.892 -6.735 1.00 96.50 782 ALA A C 1
ATOM 6404 O O . ALA A 1 782 ? -12.806 -6.035 -7.190 1.00 96.50 782 ALA A O 1
ATOM 6405 N N . VAL A 1 783 ? -13.696 -3.978 -6.855 1.00 98.00 783 VAL A N 1
ATOM 6406 C CA . VAL A 1 783 ? -14.824 -4.045 -7.785 1.00 98.00 783 VAL A CA 1
ATOM 6407 C C . VAL A 1 783 ? -14.812 -2.746 -8.583 1.00 98.00 783 VAL A C 1
ATOM 6409 O O . VAL A 1 783 ? -14.856 -1.671 -7.989 1.00 98.00 783 VAL A O 1
ATOM 6412 N N . LYS A 1 784 ? -14.724 -2.826 -9.910 1.00 97.44 784 LYS A N 1
ATOM 6413 C CA . LYS A 1 784 ? -14.608 -1.642 -10.776 1.00 97.44 784 LYS A CA 1
ATOM 6414 C C . LYS A 1 784 ? -15.204 -1.883 -12.161 1.00 97.44 784 LYS A C 1
ATOM 6416 O O . LYS A 1 784 ? -15.492 -3.017 -12.532 1.00 97.44 784 LYS A O 1
ATOM 6421 N N . LYS A 1 785 ? -15.316 -0.831 -12.972 1.00 95.69 785 LYS A N 1
ATOM 6422 C CA . LYS A 1 785 ? -15.478 -0.964 -14.430 1.00 95.69 785 LYS A CA 1
ATOM 6423 C C . LYS A 1 785 ? -14.163 -1.437 -15.061 1.00 95.69 785 LYS A C 1
ATOM 6425 O O . LYS A 1 785 ? -13.111 -0.937 -14.667 1.00 95.69 785 LYS A O 1
ATOM 6430 N N . ALA A 1 786 ? -14.206 -2.328 -16.050 1.00 92.62 786 ALA A N 1
ATOM 6431 C CA . ALA A 1 786 ? -13.039 -2.651 -16.874 1.00 92.62 786 ALA A CA 1
ATOM 6432 C C . ALA A 1 786 ? -12.519 -1.412 -17.622 1.00 92.62 786 ALA A C 1
ATOM 6434 O O . ALA A 1 786 ? -13.293 -0.573 -18.090 1.00 92.62 786 ALA A O 1
ATOM 6435 N N . GLU A 1 787 ? -11.203 -1.316 -17.794 1.00 86.56 787 GLU A N 1
ATOM 6436 C CA . GLU A 1 787 ? -10.570 -0.165 -18.434 1.00 86.56 787 GLU A CA 1
ATOM 6437 C C . GLU A 1 787 ? -11.027 0.000 -19.886 1.00 86.56 787 GLU A C 1
ATOM 6439 O O . GLU A 1 787 ? -11.188 1.117 -20.366 1.00 86.56 787 GLU A O 1
ATOM 6444 N N . ALA A 1 788 ? -11.164 -1.101 -20.635 1.00 78.88 788 ALA A N 1
ATOM 6445 C CA . ALA A 1 788 ? -11.456 -1.082 -22.076 1.00 78.88 788 ALA A CA 1
ATOM 6446 C C . ALA A 1 788 ? -12.897 -1.431 -22.452 1.00 78.88 788 ALA A C 1
ATOM 6448 O O . ALA A 1 788 ? -13.310 -1.162 -23.577 1.00 78.88 788 ALA A O 1
ATOM 6449 N N . GLU A 1 789 ? -13.652 -2.026 -21.536 1.00 85.62 789 GLU A N 1
ATOM 6450 C CA . GLU A 1 789 ? -14.946 -2.626 -21.842 1.00 85.62 789 GLU A CA 1
ATOM 6451 C C . GLU A 1 789 ? -15.990 -2.233 -20.797 1.00 85.62 789 GLU A C 1
ATOM 6453 O O . GLU A 1 789 ? -15.674 -1.785 -19.694 1.00 85.62 789 GLU A O 1
ATOM 6458 N N . ASP A 1 790 ? -17.260 -2.408 -21.139 1.00 90.00 790 ASP A N 1
ATOM 6459 C CA . ASP A 1 790 ? -18.383 -2.182 -20.226 1.00 90.00 790 ASP A CA 1
ATOM 6460 C C . ASP A 1 790 ? -18.698 -3.453 -19.441 1.00 90.00 790 ASP A C 1
ATOM 6462 O O . ASP A 1 790 ? -19.810 -3.974 -19.466 1.00 90.00 790 ASP A O 1
ATOM 6466 N N . LYS A 1 791 ? -17.667 -3.966 -18.765 1.00 95.00 791 LYS A N 1
ATOM 6467 C CA . LYS A 1 791 ? -17.740 -5.133 -17.886 1.00 95.00 791 LYS A CA 1
ATOM 6468 C C . LYS A 1 791 ? -17.402 -4.736 -16.459 1.00 95.00 791 LYS A C 1
ATOM 6470 O O . LYS A 1 791 ? -16.640 -3.795 -16.233 1.00 95.00 791 LYS A O 1
ATOM 6475 N N . VAL A 1 792 ? -17.927 -5.491 -15.503 1.00 97.75 792 VAL A N 1
ATOM 6476 C CA . VAL A 1 792 ? -17.523 -5.383 -14.099 1.00 97.75 792 VAL A CA 1
ATOM 6477 C C . VAL A 1 792 ? -16.266 -6.223 -13.888 1.00 97.75 792 VAL A C 1
ATOM 6479 O O . VAL A 1 792 ? -16.255 -7.405 -14.214 1.00 97.75 792 VAL A O 1
ATOM 6482 N N . VAL A 1 793 ? -15.212 -5.629 -13.340 1.00 98.00 793 VAL A N 1
ATOM 6483 C CA . VAL A 1 793 ? -13.995 -6.318 -12.905 1.00 98.00 793 VAL A CA 1
ATOM 6484 C C . VAL A 1 793 ? -14.083 -6.582 -11.414 1.00 98.00 793 VAL A C 1
ATOM 6486 O O . VAL A 1 793 ? -14.401 -5.677 -10.643 1.00 98.00 793 VAL A O 1
ATOM 6489 N N . ILE A 1 794 ? -13.759 -7.808 -11.012 1.00 97.62 794 ILE A N 1
ATOM 6490 C CA . ILE A 1 794 ? -13.685 -8.221 -9.611 1.00 97.62 794 ILE A CA 1
ATOM 6491 C C . ILE A 1 794 ? -12.335 -8.887 -9.387 1.00 97.62 794 ILE A C 1
ATOM 6493 O O . ILE A 1 794 ? -12.046 -9.917 -9.996 1.00 97.62 794 ILE A O 1
ATOM 6497 N N . ARG A 1 795 ? -11.508 -8.316 -8.510 1.00 97.38 795 ARG A N 1
ATOM 6498 C CA . ARG A 1 795 ? -10.215 -8.895 -8.127 1.00 97.38 795 ARG A CA 1
ATOM 6499 C C . ARG A 1 795 ? -10.277 -9.412 -6.703 1.00 97.38 795 ARG A C 1
ATOM 6501 O O . ARG A 1 795 ? -10.772 -8.720 -5.817 1.00 97.38 795 ARG A O 1
ATOM 6508 N N . TYR A 1 796 ? -9.766 -10.614 -6.486 1.00 94.44 796 TYR A N 1
ATOM 6509 C CA . TYR A 1 796 ? -9.679 -11.218 -5.164 1.00 94.44 796 TYR A CA 1
ATOM 6510 C C . TYR A 1 796 ? -8.456 -12.106 -5.030 1.00 94.44 796 TYR A C 1
ATOM 6512 O O . TYR A 1 796 ? -7.852 -12.502 -6.024 1.00 94.44 796 TYR A O 1
ATOM 6520 N N . HIS A 1 797 ? -8.097 -12.437 -3.797 1.00 93.12 797 HIS A N 1
ATOM 6521 C CA . HIS A 1 797 ? -7.037 -13.397 -3.532 1.00 93.12 797 HIS A CA 1
ATOM 6522 C C . HIS A 1 797 ? -7.375 -14.314 -2.362 1.00 93.12 797 HIS A C 1
ATOM 6524 O O . HIS A 1 797 ? -8.162 -13.954 -1.485 1.00 93.12 797 HIS A O 1
ATOM 6530 N N . GLU A 1 798 ? -6.749 -15.486 -2.354 1.00 91.38 798 GLU A N 1
ATOM 6531 C CA . GLU A 1 798 ? -6.613 -16.327 -1.169 1.00 91.38 798 GLU A CA 1
ATOM 6532 C C . GLU A 1 798 ? -5.363 -15.876 -0.401 1.00 91.38 798 GLU A C 1
ATOM 6534 O O . GLU A 1 798 ? -4.293 -15.724 -0.986 1.00 91.38 798 GLU A O 1
ATOM 6539 N N . GLY A 1 799 ? -5.501 -15.551 0.885 1.00 80.81 799 GLY A N 1
ATOM 6540 C CA . GLY A 1 799 ? -4.419 -14.953 1.684 1.00 80.81 799 GLY A CA 1
ATOM 6541 C C . GLY A 1 799 ? -3.813 -15.871 2.745 1.00 80.81 799 GLY A C 1
ATOM 6542 O O . GLY A 1 799 ? -2.868 -15.463 3.418 1.00 80.81 799 GLY A O 1
ATOM 6543 N N . PHE A 1 800 ? -4.353 -17.080 2.932 1.00 82.00 800 PHE A N 1
ATOM 6544 C CA . PHE A 1 800 ? -4.108 -17.916 4.113 1.00 82.00 800 PHE A CA 1
ATOM 6545 C C . PHE A 1 800 ? -3.487 -19.275 3.817 1.00 82.00 800 PHE A C 1
ATOM 6547 O O . PHE A 1 800 ? -3.277 -20.070 4.735 1.00 82.00 800 PHE A O 1
ATOM 6554 N N . GLY A 1 801 ? -3.190 -19.559 2.554 1.00 85.69 801 GLY A N 1
ATOM 6555 C CA . GLY A 1 801 ? -2.624 -20.825 2.125 1.00 85.69 801 GLY A CA 1
ATOM 6556 C C . GLY A 1 801 ? -3.634 -21.966 2.079 1.00 85.69 801 GLY A C 1
ATOM 6557 O O . GLY A 1 801 ? -3.244 -23.133 2.139 1.00 85.69 801 GLY A O 1
ATOM 6558 N N . GLN A 1 802 ? -4.927 -21.656 1.984 1.00 85.69 802 GLN A N 1
ATOM 6559 C CA . GLN A 1 802 ? -6.001 -22.642 1.910 1.00 85.69 802 GLN A CA 1
ATOM 6560 C C . GLN A 1 802 ? -6.413 -22.908 0.459 1.00 85.69 802 GLN A C 1
ATOM 6562 O O . GLN A 1 802 ? -6.245 -22.081 -0.423 1.00 85.69 802 GLN A O 1
ATOM 6567 N N . SER A 1 803 ? -6.955 -24.092 0.175 1.00 89.19 803 SER A N 1
ATOM 6568 C CA . SER A 1 803 ? -7.515 -24.408 -1.146 1.00 89.19 803 SER A CA 1
ATOM 6569 C C . SER A 1 803 ? -8.949 -24.881 -0.991 1.00 89.19 803 SER A C 1
ATOM 6571 O O . SER A 1 803 ? -9.179 -26.060 -0.708 1.00 89.19 803 SER A O 1
ATOM 6573 N N . LEU A 1 804 ? -9.892 -23.958 -1.158 1.00 86.38 804 LEU A N 1
ATOM 6574 C CA . LEU A 1 804 ? -11.310 -24.163 -0.873 1.00 86.38 804 LEU A CA 1
ATOM 6575 C C . LEU A 1 804 ? -12.175 -23.855 -2.098 1.00 86.38 804 LEU A C 1
ATOM 6577 O O . LEU A 1 804 ? -11.822 -23.033 -2.948 1.00 86.38 804 LEU A O 1
ATOM 6581 N N . ASP A 1 805 ? -13.328 -24.515 -2.166 1.00 87.19 805 ASP A N 1
ATOM 6582 C CA . ASP A 1 805 ? -14.395 -24.115 -3.076 1.00 87.19 805 ASP A CA 1
ATOM 6583 C C . ASP A 1 805 ? -15.049 -22.847 -2.529 1.00 87.19 805 ASP A C 1
ATOM 6585 O O . ASP A 1 805 ? -15.442 -22.792 -1.362 1.00 87.19 805 ASP A O 1
ATOM 6589 N N . ASN A 1 806 ? -15.139 -21.824 -3.373 1.00 86.50 806 ASN A N 1
ATOM 6590 C CA . ASN A 1 806 ? -15.745 -20.547 -3.033 1.00 86.50 806 ASN A CA 1
ATOM 6591 C C . ASN A 1 806 ? -16.911 -20.282 -3.986 1.00 86.50 806 ASN A C 1
ATOM 6593 O O . ASN A 1 806 ? -16.825 -20.578 -5.184 1.00 86.50 806 ASN A O 1
ATOM 6597 N N . ASN A 1 807 ? -17.990 -19.711 -3.450 1.00 91.12 807 ASN A N 1
ATOM 6598 C CA . ASN A 1 807 ? -19.097 -19.220 -4.263 1.00 91.12 807 ASN A CA 1
ATOM 6599 C C . ASN A 1 807 ? -19.138 -17.700 -4.210 1.00 91.12 807 ASN A C 1
ATOM 6601 O O . ASN A 1 807 ? -19.176 -17.111 -3.128 1.00 91.12 807 ASN A O 1
ATOM 6605 N N . LEU A 1 808 ? -19.184 -17.102 -5.392 1.00 93.56 808 LEU A N 1
ATOM 6606 C CA . LEU A 1 808 ? -19.447 -15.689 -5.606 1.00 93.56 808 LEU A CA 1
ATOM 6607 C C . LEU A 1 808 ? -20.871 -15.569 -6.145 1.00 93.56 808 LEU A C 1
ATOM 6609 O O . LEU A 1 808 ? -21.136 -15.996 -7.270 1.00 93.56 808 LEU A O 1
ATOM 6613 N N . THR A 1 809 ? -21.785 -15.037 -5.341 1.00 95.25 809 THR A N 1
ATOM 6614 C CA . THR A 1 809 ? -23.189 -14.844 -5.719 1.00 95.25 809 THR A CA 1
ATOM 6615 C C . THR A 1 809 ? -23.435 -13.374 -6.016 1.00 95.25 809 THR A C 1
ATOM 6617 O O . THR A 1 809 ? -23.224 -12.512 -5.165 1.00 95.25 809 THR A O 1
ATOM 6620 N N . PHE A 1 810 ? -23.884 -13.082 -7.232 1.00 95.94 810 PHE A N 1
ATOM 6621 C CA . PHE A 1 810 ? -24.179 -11.731 -7.690 1.00 95.94 810 PHE A CA 1
ATOM 6622 C C . PHE A 1 810 ? -25.665 -11.424 -7.493 1.00 95.94 810 PHE A C 1
ATOM 6624 O O . PHE A 1 810 ? -26.529 -12.128 -8.017 1.00 95.94 810 PHE A O 1
ATOM 6631 N N . ASN A 1 811 ? -25.978 -10.334 -6.788 1.00 95.69 811 ASN A N 1
ATOM 6632 C CA . ASN A 1 811 ? -27.362 -9.896 -6.559 1.00 95.69 811 ASN A CA 1
ATOM 6633 C C . ASN A 1 811 ? -27.867 -8.976 -7.689 1.00 95.69 811 ASN A C 1
ATOM 6635 O O . ASN A 1 811 ? -28.577 -7.990 -7.450 1.00 95.69 811 ASN A O 1
ATOM 6639 N N . PHE A 1 812 ? -27.463 -9.314 -8.917 1.00 94.62 812 PHE A N 1
ATOM 6640 C CA . PHE A 1 812 ? -27.823 -8.712 -10.200 1.00 94.62 812 PHE A CA 1
ATOM 6641 C C . PHE A 1 812 ? -27.702 -9.765 -11.315 1.00 94.62 812 PHE A C 1
ATOM 6643 O O . PHE A 1 812 ? -27.043 -10.789 -11.139 1.00 94.62 812 PHE A O 1
ATOM 6650 N N . ASP A 1 813 ? -28.340 -9.521 -12.460 1.00 95.00 813 ASP A N 1
ATOM 6651 C CA . ASP A 1 813 ? -28.375 -10.485 -13.560 1.00 95.00 813 ASP A CA 1
ATOM 6652 C C . ASP A 1 813 ? -27.050 -10.519 -14.329 1.00 95.00 813 ASP A C 1
ATOM 6654 O O . ASP A 1 813 ? -26.643 -9.538 -14.956 1.00 95.00 813 ASP A O 1
ATOM 6658 N N . VAL A 1 814 ? -26.389 -11.675 -14.313 1.00 96.69 814 VAL A N 1
ATOM 6659 C CA . VAL A 1 814 ? -25.145 -11.917 -15.048 1.00 96.69 814 VAL A CA 1
ATOM 6660 C C . VAL A 1 814 ? -25.451 -12.680 -16.334 1.00 96.69 814 VAL A C 1
ATOM 6662 O O . VAL A 1 814 ? -26.107 -13.720 -16.302 1.00 96.69 814 VAL A O 1
ATOM 6665 N N . ASP A 1 815 ? -24.962 -12.176 -17.467 1.00 95.69 815 ASP A N 1
ATOM 6666 C CA . ASP A 1 815 ? -24.990 -12.898 -18.743 1.00 95.69 815 ASP A CA 1
ATOM 6667 C C . ASP A 1 815 ? -23.827 -13.895 -18.807 1.00 95.69 815 ASP A C 1
ATOM 6669 O O . ASP A 1 815 ? -24.030 -15.094 -19.006 1.00 95.69 815 ASP A O 1
ATOM 6673 N N . LYS A 1 816 ? -22.599 -13.410 -18.574 1.00 96.81 816 LYS A N 1
ATOM 6674 C CA . LYS A 1 816 ? -21.378 -14.223 -18.630 1.00 96.81 816 LYS A CA 1
ATOM 6675 C C . LYS A 1 816 ? -20.333 -13.785 -17.615 1.00 96.81 816 LYS A C 1
ATOM 6677 O O . LYS A 1 816 ? -20.281 -12.626 -17.213 1.00 96.81 816 LYS A O 1
ATOM 6682 N N . ALA A 1 817 ? -19.459 -14.715 -17.249 1.00 97.50 817 ALA A N 1
ATOM 6683 C CA . ALA A 1 817 ? -18.299 -14.463 -16.408 1.00 97.50 817 ALA A CA 1
ATOM 6684 C C . ALA A 1 817 ? -17.036 -15.002 -17.084 1.00 97.50 817 ALA A C 1
ATOM 6686 O O . ALA A 1 817 ? -17.067 -16.046 -17.732 1.00 97.50 817 ALA A O 1
ATOM 6687 N N . TYR A 1 818 ? -15.919 -14.308 -16.904 1.00 97.56 818 TYR A N 1
ATOM 6688 C CA . TYR A 1 818 ? -14.629 -14.662 -17.483 1.00 97.56 818 TYR A CA 1
ATOM 6689 C C . TYR A 1 818 ? -13.539 -14.597 -16.427 1.00 97.56 818 TYR A C 1
ATOM 6691 O O . TYR A 1 818 ? -13.519 -13.657 -15.634 1.00 97.56 818 TYR A O 1
ATOM 6699 N N . ARG A 1 819 ? -12.587 -15.531 -16.470 1.00 97.00 819 ARG A N 1
ATOM 6700 C CA . ARG A 1 819 ? -11.286 -15.336 -15.828 1.00 97.00 819 ARG A CA 1
ATOM 6701 C C . ARG A 1 819 ? -10.454 -14.425 -16.722 1.00 97.00 819 ARG A C 1
ATOM 6703 O O . ARG A 1 819 ? -10.407 -14.626 -17.938 1.00 97.00 819 ARG A O 1
ATOM 6710 N N . ALA A 1 820 ? -9.795 -13.446 -16.122 1.00 97.00 820 ALA A N 1
ATOM 6711 C CA . ALA A 1 820 ? -8.956 -12.484 -16.815 1.00 97.00 820 ALA A CA 1
ATOM 6712 C C . ALA A 1 820 ? -7.547 -12.410 -16.214 1.00 97.00 820 ALA A C 1
ATOM 6714 O O . ALA A 1 820 ? -7.318 -12.785 -15.059 1.00 97.00 820 ALA A O 1
ATOM 6715 N N . SER A 1 821 ? -6.609 -11.908 -17.014 1.00 95.81 821 SER A N 1
ATOM 6716 C CA . SER A 1 821 ? -5.272 -11.521 -16.574 1.00 95.81 821 SER A CA 1
ATOM 6717 C C . SER A 1 821 ? -5.321 -10.339 -15.601 1.00 95.81 821 SER A C 1
ATOM 6719 O O . SER A 1 821 ? -6.335 -9.646 -15.468 1.00 95.81 821 SER A O 1
ATOM 6721 N N . THR A 1 822 ? -4.198 -10.063 -14.935 1.00 95.56 822 THR A N 1
ATOM 6722 C CA . THR A 1 822 ? -4.074 -8.903 -14.037 1.00 95.56 822 THR A CA 1
ATOM 6723 C C . THR A 1 822 ? -4.367 -7.584 -14.758 1.00 95.56 822 THR A C 1
ATOM 6725 O O . THR A 1 822 ? -4.983 -6.701 -14.167 1.00 95.56 822 THR A O 1
ATOM 6728 N N . ASP A 1 823 ? -3.986 -7.477 -16.032 1.00 93.19 823 ASP A N 1
ATOM 6729 C CA . ASP A 1 823 ? -4.228 -6.333 -16.915 1.00 93.19 823 ASP A CA 1
ATOM 6730 C C . ASP A 1 823 ? -5.537 -6.442 -17.730 1.00 93.19 823 ASP A C 1
ATOM 6732 O O . ASP A 1 823 ? -5.690 -5.792 -18.763 1.00 93.19 823 ASP A O 1
ATOM 6736 N N . GLU A 1 824 ? -6.499 -7.234 -17.242 1.00 94.56 824 GLU A N 1
ATOM 6737 C CA . GLU A 1 824 ? -7.893 -7.273 -17.712 1.00 94.56 824 GLU A CA 1
ATOM 6738 C C . GLU A 1 824 ? -8.083 -7.803 -19.146 1.00 94.56 824 GLU A C 1
ATOM 6740 O O . GLU A 1 824 ? -8.949 -7.338 -19.888 1.00 94.56 824 GLU A O 1
ATOM 6745 N N . ARG A 1 825 ? -7.290 -8.798 -19.556 1.00 92.12 825 ARG A N 1
ATOM 6746 C CA . ARG A 1 825 ? -7.514 -9.562 -20.793 1.00 92.12 825 ARG A CA 1
ATOM 6747 C C . ARG A 1 825 ? -8.231 -10.861 -20.478 1.00 92.12 825 ARG A C 1
ATOM 6749 O O . ARG A 1 825 ? -7.792 -11.624 -19.620 1.00 92.12 825 ARG A O 1
ATOM 6756 N N . ILE A 1 826 ? -9.316 -11.130 -21.196 1.00 95.06 826 ILE A N 1
ATOM 6757 C CA . ILE A 1 826 ? -10.080 -12.373 -21.055 1.00 95.06 826 ILE A CA 1
ATOM 6758 C C . ILE A 1 826 ? -9.185 -13.571 -21.391 1.00 95.06 826 ILE A C 1
ATOM 6760 O O . ILE A 1 826 ? -8.604 -13.637 -22.474 1.00 95.06 826 ILE A O 1
ATOM 6764 N N . MET A 1 827 ? -9.108 -14.527 -20.465 1.00 94.69 827 MET A N 1
ATOM 6765 C CA . MET A 1 827 ? -8.374 -15.783 -20.625 1.00 94.69 827 MET A CA 1
ATOM 6766 C C . MET A 1 827 ? -9.324 -16.934 -20.964 1.00 94.69 827 MET A C 1
ATOM 6768 O O . MET A 1 827 ? -9.103 -17.664 -21.927 1.00 94.69 827 MET A O 1
ATOM 6772 N N . GLU A 1 828 ? -10.394 -17.090 -20.183 1.00 96.06 828 GLU A N 1
ATOM 6773 C CA . GLU A 1 828 ? -11.376 -18.166 -20.346 1.00 96.06 828 GLU A CA 1
ATOM 6774 C C . GLU A 1 828 ? -12.766 -17.741 -19.852 1.00 96.06 828 GLU A C 1
ATOM 6776 O O . GLU A 1 828 ? -12.890 -16.934 -18.931 1.00 96.06 828 GLU A O 1
ATOM 6781 N N . GLU A 1 829 ? -13.822 -18.289 -20.462 1.00 97.25 829 GLU A N 1
ATOM 6782 C CA . GLU A 1 829 ? -15.201 -18.157 -19.969 1.00 97.25 829 GLU A CA 1
ATOM 6783 C C . GLU A 1 829 ? -15.416 -19.127 -18.798 1.00 97.25 829 GLU A C 1
ATOM 6785 O O . GLU A 1 829 ? -15.041 -20.299 -18.872 1.00 97.25 829 GLU A O 1
ATOM 6790 N N . MET A 1 830 ? -16.015 -18.640 -17.713 1.00 96.12 830 MET A N 1
ATOM 6791 C CA . MET A 1 830 ? -16.273 -19.407 -16.499 1.00 96.12 830 MET A CA 1
ATOM 6792 C C . MET A 1 830 ? -17.749 -19.799 -16.391 1.00 96.12 830 MET A C 1
ATOM 6794 O O . MET A 1 830 ? -18.627 -18.979 -16.670 1.00 96.12 830 MET A O 1
ATOM 6798 N N . PRO A 1 831 ? -18.055 -21.032 -15.949 1.00 94.62 831 PRO A N 1
ATOM 6799 C CA . PRO A 1 831 ? -19.432 -21.461 -15.769 1.00 94.62 831 PRO A CA 1
ATOM 6800 C C . PRO A 1 831 ? -20.091 -20.689 -14.623 1.00 94.62 831 PRO A C 1
ATOM 6802 O O . PRO A 1 831 ? -19.556 -20.612 -13.516 1.00 94.62 831 PRO A O 1
ATOM 6805 N N . ILE A 1 832 ? -21.287 -20.169 -14.884 1.00 95.44 832 ILE A N 1
ATOM 6806 C CA . ILE A 1 832 ? -22.123 -19.484 -13.901 1.00 95.44 832 ILE A CA 1
ATOM 6807 C C . ILE A 1 832 ? -23.537 -20.069 -13.932 1.00 95.44 832 ILE A C 1
ATOM 6809 O O . ILE A 1 832 ? -24.077 -20.363 -15.000 1.00 95.44 832 ILE A O 1
ATOM 6813 N N . ALA A 1 833 ? -24.137 -20.274 -12.760 1.00 94.31 833 ALA A N 1
ATOM 6814 C CA . ALA A 1 833 ? -25.492 -20.802 -12.631 1.00 94.31 833 ALA A CA 1
ATOM 6815 C C . ALA A 1 833 ? -26.261 -20.013 -11.572 1.00 94.31 833 ALA A C 1
ATOM 6817 O O . ALA A 1 833 ? -25.778 -19.852 -10.458 1.00 94.31 833 ALA A O 1
ATOM 6818 N N . ASN A 1 834 ? -27.466 -19.541 -11.908 1.00 92.62 834 ASN A N 1
ATOM 6819 C CA . ASN A 1 834 ? -28.308 -18.736 -11.011 1.00 92.62 834 ASN A CA 1
ATOM 6820 C C . ASN A 1 834 ? -27.566 -17.524 -10.406 1.00 92.62 834 ASN A C 1
ATOM 6822 O O . ASN A 1 834 ? -27.672 -17.281 -9.210 1.00 92.62 834 ASN A O 1
ATOM 6826 N N . ASN A 1 835 ? -26.786 -16.802 -11.223 1.00 95.69 835 ASN A N 1
ATOM 6827 C CA . ASN A 1 835 ? -25.916 -15.697 -10.792 1.00 95.69 835 ASN A CA 1
ATOM 6828 C C . ASN A 1 835 ? -24.863 -16.086 -9.731 1.00 95.69 835 ASN A C 1
ATOM 6830 O O . ASN A 1 835 ? -24.286 -15.215 -9.089 1.00 95.69 835 ASN A O 1
ATOM 6834 N N . THR A 1 836 ? -24.571 -17.377 -9.564 1.00 95.94 836 THR A N 1
ATOM 6835 C CA . THR A 1 836 ? -23.512 -17.869 -8.682 1.00 95.94 836 THR A CA 1
ATOM 6836 C C . THR A 1 836 ? -22.395 -18.503 -9.501 1.00 95.94 836 THR A C 1
ATOM 6838 O O . THR A 1 836 ? -22.619 -19.427 -10.291 1.00 95.94 836 THR A O 1
ATOM 6841 N N . LEU A 1 837 ? -21.176 -18.008 -9.298 1.00 94.06 837 LEU A N 1
ATOM 6842 C CA . LEU A 1 837 ? -19.948 -18.611 -9.797 1.00 94.06 837 LEU A CA 1
ATOM 6843 C C . LEU A 1 837 ? -19.341 -19.455 -8.676 1.00 94.06 837 LEU A C 1
ATOM 6845 O O . LEU A 1 837 ? -18.918 -18.927 -7.648 1.00 94.06 837 LEU A O 1
ATOM 6849 N N . THR A 1 838 ? -19.302 -20.767 -8.888 1.00 91.12 838 THR A N 1
ATOM 6850 C CA . THR A 1 838 ? -18.660 -21.726 -7.984 1.00 91.12 838 THR A CA 1
ATOM 6851 C C . THR A 1 838 ? -17.365 -22.195 -8.613 1.00 91.12 838 THR A C 1
ATOM 6853 O O . THR A 1 838 ? -17.375 -22.797 -9.689 1.00 91.12 838 THR A O 1
ATOM 6856 N N . HIS A 1 839 ? -16.248 -21.958 -7.936 1.00 89.19 839 HIS A N 1
ATOM 6857 C CA . HIS A 1 839 ? -14.973 -22.504 -8.372 1.00 89.19 839 HIS A CA 1
ATOM 6858 C C . HIS A 1 839 ? -14.013 -22.706 -7.205 1.00 89.19 839 HIS A C 1
ATOM 6860 O O . HIS A 1 839 ? -14.128 -22.086 -6.145 1.00 89.19 839 HIS A O 1
ATOM 6866 N N . LYS A 1 840 ? -13.043 -23.587 -7.428 1.00 89.75 840 LYS A N 1
ATOM 6867 C CA . LYS A 1 840 ? -11.956 -23.798 -6.490 1.00 89.75 840 LYS A CA 1
ATOM 6868 C C . LYS A 1 840 ? -10.950 -22.663 -6.612 1.00 89.75 840 LYS A C 1
ATOM 6870 O O . LYS A 1 840 ? -10.464 -22.395 -7.710 1.00 89.75 840 LYS A O 1
ATOM 6875 N N . VAL A 1 841 ? -10.626 -22.054 -5.479 1.00 90.25 841 VAL A N 1
ATOM 6876 C CA . VAL A 1 841 ? -9.518 -21.107 -5.353 1.00 90.25 841 VAL A CA 1
ATOM 6877 C C . VAL A 1 841 ? -8.374 -21.842 -4.670 1.00 90.25 841 VAL A C 1
ATOM 6879 O O . VAL A 1 841 ? -8.565 -22.486 -3.633 1.00 90.25 841 VAL A O 1
ATOM 6882 N N . HIS A 1 842 ? -7.205 -21.826 -5.296 1.00 92.12 842 HIS A N 1
ATOM 6883 C CA . HIS A 1 842 ? -6.010 -22.492 -4.801 1.00 92.12 842 HIS A CA 1
ATOM 6884 C C . HIS A 1 842 ? -5.279 -21.632 -3.762 1.00 92.12 842 HIS A C 1
ATOM 6886 O O . HIS A 1 842 ? -5.547 -20.441 -3.612 1.00 92.12 842 HIS A O 1
ATOM 6892 N N . HIS A 1 843 ? -4.352 -22.255 -3.032 1.00 92.00 843 HIS A N 1
ATOM 6893 C CA . HIS A 1 843 ? -3.578 -21.570 -2.000 1.00 92.00 843 HIS A CA 1
ATOM 6894 C C . HIS A 1 843 ? -2.839 -20.365 -2.578 1.00 92.00 843 HIS A C 1
ATOM 6896 O O . HIS A 1 843 ? -2.143 -20.482 -3.584 1.00 92.00 843 HIS A O 1
ATOM 6902 N N . HIS A 1 844 ? -2.963 -19.222 -1.911 1.00 92.75 844 HIS A N 1
ATOM 6903 C CA . HIS A 1 844 ? -2.317 -17.964 -2.271 1.00 92.75 844 HIS A CA 1
ATOM 6904 C C . HIS A 1 844 ? -2.676 -17.425 -3.671 1.00 92.75 844 HIS A C 1
ATOM 6906 O O . HIS A 1 844 ? -1.984 -16.543 -4.183 1.00 92.75 844 HIS A O 1
ATOM 6912 N N . GLU A 1 845 ? -3.728 -17.943 -4.314 1.00 94.81 845 GLU A N 1
ATOM 6913 C CA . GLU A 1 845 ? -4.081 -17.596 -5.691 1.00 94.81 845 GLU A CA 1
ATOM 6914 C C . GLU A 1 845 ? -4.720 -16.199 -5.778 1.00 94.81 845 GLU A C 1
ATOM 6916 O O . GLU A 1 845 ? -5.680 -15.902 -5.067 1.00 94.81 845 GLU A O 1
ATOM 6921 N N . ILE A 1 846 ? -4.234 -15.359 -6.698 1.00 95.62 846 ILE A N 1
ATOM 6922 C CA . ILE A 1 846 ? -4.817 -14.055 -7.054 1.00 95.62 846 ILE A CA 1
ATOM 6923 C C . ILE A 1 846 ? -5.661 -14.209 -8.319 1.00 95.62 846 ILE A C 1
ATOM 6925 O O . ILE A 1 846 ? -5.156 -14.615 -9.364 1.00 95.62 846 ILE A O 1
ATOM 6929 N N . ASN A 1 847 ? -6.933 -13.842 -8.270 1.00 95.19 847 ASN A N 1
ATOM 6930 C CA . ASN A 1 847 ? -7.868 -13.976 -9.378 1.00 95.19 847 ASN A CA 1
ATOM 6931 C C . ASN A 1 847 ? -8.461 -12.638 -9.804 1.00 95.19 847 ASN A C 1
ATOM 6933 O O . ASN A 1 847 ? -8.697 -11.749 -8.990 1.00 95.19 847 ASN A O 1
ATOM 6937 N N . THR A 1 848 ? -8.700 -12.507 -11.107 1.00 97.44 848 THR A N 1
ATOM 6938 C CA . THR A 1 848 ? -9.426 -11.385 -11.711 1.00 97.44 848 THR A CA 1
ATOM 6939 C C . THR A 1 848 ? -10.554 -11.955 -12.550 1.00 97.44 848 THR A C 1
ATOM 6941 O O . THR A 1 848 ? -10.322 -12.815 -13.400 1.00 97.44 848 THR A O 1
ATOM 6944 N N . LEU A 1 849 ? -11.770 -11.492 -12.294 1.00 97.31 849 LEU A N 1
ATOM 6945 C CA . LEU A 1 849 ? -12.948 -11.823 -13.076 1.00 97.31 849 LEU A CA 1
ATOM 6946 C C . LEU A 1 849 ? -13.400 -10.608 -13.866 1.00 97.31 849 LEU A C 1
ATOM 6948 O O . LEU A 1 849 ? -13.344 -9.488 -13.363 1.00 97.31 849 LEU A O 1
ATOM 6952 N N . MET A 1 850 ? -13.903 -10.852 -15.069 1.00 97.75 850 MET A N 1
ATOM 6953 C CA . MET A 1 850 ? -14.675 -9.885 -15.838 1.00 97.75 850 MET A CA 1
ATOM 6954 C C . MET A 1 850 ? -16.092 -10.422 -16.014 1.00 97.75 850 MET A C 1
ATOM 6956 O O . MET A 1 850 ? -16.277 -11.550 -16.465 1.00 97.75 850 MET A O 1
ATOM 6960 N N . ILE A 1 851 ? -17.088 -9.623 -15.648 1.00 97.88 851 ILE A N 1
ATOM 6961 C CA . ILE A 1 851 ? -18.497 -10.007 -15.626 1.00 97.88 851 ILE A CA 1
ATOM 6962 C C . ILE A 1 851 ? -19.261 -9.166 -16.646 1.00 97.88 851 ILE A C 1
ATOM 6964 O O . ILE A 1 851 ? -19.255 -7.932 -16.582 1.00 97.88 851 ILE A O 1
ATOM 6968 N N . ASP A 1 852 ? -19.936 -9.848 -17.566 1.00 96.31 852 ASP A N 1
ATOM 6969 C CA . ASP A 1 852 ? -20.951 -9.260 -18.430 1.00 96.31 852 ASP A CA 1
ATOM 6970 C C . ASP A 1 852 ? -22.283 -9.231 -17.692 1.00 96.31 852 ASP A C 1
ATOM 6972 O O . ASP A 1 852 ? -22.880 -10.266 -17.391 1.00 96.31 852 ASP A O 1
ATOM 6976 N N . VAL A 1 853 ? -22.747 -8.022 -17.402 1.00 96.44 853 VAL A N 1
ATOM 6977 C CA . VAL A 1 853 ? -24.051 -7.792 -16.784 1.00 96.44 853 VAL A CA 1
ATOM 6978 C C . VAL A 1 853 ? -25.113 -7.822 -17.877 1.00 96.44 853 VAL A C 1
ATOM 6980 O O . VAL A 1 853 ? -24.958 -7.208 -18.937 1.00 96.44 853 VAL A O 1
ATOM 6983 N N . LYS A 1 854 ? -26.197 -8.552 -17.631 1.00 93.38 854 LYS A N 1
ATOM 6984 C CA . LYS A 1 854 ? -27.289 -8.693 -18.588 1.00 93.38 854 LYS A CA 1
ATOM 6985 C C . LYS A 1 854 ? -27.972 -7.346 -18.834 1.00 93.38 854 LYS A C 1
ATOM 6987 O O . LYS A 1 854 ? -28.135 -6.552 -17.916 1.00 93.38 854 LYS A O 1
ATOM 6992 N N . ASP A 1 855 ? -28.365 -7.104 -20.084 1.00 89.81 855 ASP A N 1
ATOM 6993 C CA . ASP A 1 855 ? -29.038 -5.875 -20.529 1.00 89.81 855 ASP A CA 1
ATOM 6994 C C . ASP A 1 855 ? -28.244 -4.574 -20.262 1.00 89.81 855 ASP A C 1
ATOM 6996 O O . ASP A 1 855 ? -28.789 -3.477 -20.391 1.00 89.81 855 ASP A O 1
ATOM 7000 N N . MET A 1 856 ? -26.940 -4.679 -19.963 1.00 90.69 856 MET A N 1
ATOM 7001 C CA . MET A 1 856 ? -26.038 -3.536 -19.833 1.00 90.69 856 MET A CA 1
ATOM 7002 C C . MET A 1 856 ? -25.920 -2.833 -21.187 1.00 90.69 856 MET A C 1
ATOM 7004 O O . MET A 1 856 ? -25.405 -3.386 -22.168 1.00 90.69 856 MET A O 1
ATOM 7008 N N . ALA A 1 857 ? -26.418 -1.602 -21.258 1.00 85.12 857 ALA A N 1
ATOM 7009 C CA . ALA A 1 857 ? -26.302 -0.799 -22.455 1.00 85.12 857 ALA A CA 1
ATOM 7010 C C . ALA A 1 857 ? -24.824 -0.520 -22.712 1.00 85.12 857 ALA A C 1
ATOM 7012 O O . ALA A 1 857 ? -24.109 -0.028 -21.836 1.00 85.12 857 ALA A O 1
ATOM 7013 N N . LYS A 1 858 ? -24.381 -0.800 -23.941 1.00 73.12 858 LYS A N 1
ATOM 7014 C CA . LYS A 1 858 ? -23.056 -0.379 -24.383 1.00 73.12 858 LYS A CA 1
ATOM 7015 C C . LYS A 1 858 ? -23.001 1.136 -24.306 1.00 73.12 858 LYS A C 1
ATOM 7017 O O . LYS A 1 858 ? -23.655 1.832 -25.086 1.00 73.12 858 LYS A O 1
ATOM 7022 N N . THR A 1 859 ? -22.195 1.639 -23.390 1.00 63.28 859 THR A N 1
ATOM 7023 C CA . THR A 1 859 ? -21.592 2.940 -23.589 1.00 63.28 859 THR A CA 1
ATOM 7024 C C . THR A 1 859 ? -20.673 2.790 -24.798 1.00 63.28 859 THR A C 1
ATOM 7026 O O . THR A 1 859 ? -19.955 1.803 -24.944 1.00 63.28 859 THR A O 1
ATOM 7029 N N . TYR A 1 860 ? -20.790 3.698 -25.767 1.00 46.03 860 TYR A N 1
ATOM 7030 C CA . TYR A 1 860 ? -19.908 3.672 -26.931 1.00 46.03 860 TYR A CA 1
ATOM 7031 C C . TYR A 1 860 ? -18.463 3.575 -26.427 1.00 46.03 860 TYR A C 1
ATOM 7033 O O . TYR A 1 860 ? -18.095 4.291 -25.492 1.00 46.03 860 TYR A O 1
ATOM 7041 N N . SER A 1 861 ? -17.705 2.624 -26.985 1.00 40.28 861 SER A N 1
ATOM 7042 C CA . SER A 1 861 ? -16.335 2.328 -26.573 1.00 40.28 861 SER A CA 1
ATOM 7043 C C . SER A 1 861 ? -15.560 3.629 -26.512 1.00 40.28 861 SER A C 1
ATOM 7045 O O . SER A 1 861 ? -15.438 4.300 -27.534 1.00 40.28 861 SER A O 1
ATOM 7047 N N . THR A 1 862 ? -15.092 3.995 -25.323 1.00 39.66 862 THR A N 1
ATOM 7048 C CA . THR A 1 862 ? -14.303 5.200 -25.110 1.00 39.66 862 THR A CA 1
ATOM 7049 C C . THR A 1 862 ? -13.093 5.149 -26.049 1.00 39.66 862 THR A C 1
ATOM 7051 O O . THR A 1 862 ? -12.243 4.271 -25.884 1.00 39.66 862 THR A O 1
ATOM 7054 N N . PRO A 1 863 ? -12.973 6.052 -27.031 1.00 40.41 863 PRO A N 1
ATOM 7055 C CA . PRO A 1 863 ? -11.716 6.291 -27.719 1.00 40.41 863 PRO A CA 1
ATOM 7056 C C . PRO A 1 863 ? -10.721 6.776 -26.663 1.00 40.41 863 PRO A C 1
ATOM 7058 O O . PRO A 1 863 ? -10.829 7.896 -26.172 1.00 40.41 863 PRO A O 1
ATOM 7061 N N . LYS A 1 864 ? -9.794 5.911 -26.252 1.00 48.00 864 LYS A N 1
ATOM 7062 C CA . LYS A 1 864 ? -8.971 6.114 -25.046 1.00 48.00 864 LYS A CA 1
ATOM 7063 C C . LYS A 1 864 ? -7.855 7.152 -25.155 1.00 48.00 864 LYS A C 1
ATOM 7065 O O . LYS A 1 864 ? -7.107 7.340 -24.201 1.00 48.00 864 LYS A O 1
ATOM 7070 N N . HIS A 1 865 ? -7.668 7.769 -26.317 1.00 51.50 865 HIS A N 1
ATOM 7071 C CA . HIS A 1 865 ? -6.459 8.540 -26.581 1.00 51.50 865 HIS A CA 1
ATOM 7072 C C . HIS A 1 865 ? -6.759 9.755 -27.450 1.00 51.50 865 HIS A C 1
ATOM 7074 O O . HIS A 1 865 ? -6.465 9.761 -28.648 1.00 51.50 865 HIS A O 1
ATOM 7080 N N . LEU A 1 866 ? -7.330 10.802 -26.857 1.00 50.38 866 LEU A N 1
ATOM 7081 C CA . LEU A 1 866 ? -7.278 12.125 -27.458 1.00 50.38 866 LEU A CA 1
ATOM 7082 C C . LEU A 1 866 ? -5.869 12.707 -27.265 1.00 50.38 866 LEU A C 1
ATOM 7084 O O . LEU A 1 866 ? -5.582 13.359 -26.270 1.00 50.38 866 LEU A O 1
ATOM 7088 N N . MET A 1 867 ? -4.969 12.496 -28.223 1.00 53.31 867 MET A N 1
ATOM 7089 C CA . MET A 1 867 ? -3.689 13.215 -28.226 1.00 53.31 867 MET A CA 1
ATOM 7090 C C . MET A 1 867 ? -3.917 14.618 -28.771 1.00 53.31 867 MET A C 1
ATOM 7092 O O . MET A 1 867 ? -4.416 14.744 -29.887 1.00 53.31 867 MET A O 1
ATOM 7096 N N . VAL A 1 868 ? -3.545 15.657 -28.021 1.00 55.66 868 VAL A N 1
ATOM 7097 C CA . VAL A 1 868 ? -3.628 17.054 -28.468 1.00 55.66 868 VAL A CA 1
ATOM 7098 C C . VAL A 1 868 ? -2.221 17.623 -28.593 1.00 55.66 868 VAL A C 1
ATOM 7100 O O . VAL A 1 868 ? -1.495 17.713 -27.612 1.00 55.66 868 VAL A O 1
ATOM 7103 N N . THR A 1 869 ? -1.850 18.032 -29.800 1.00 56.00 869 THR A N 1
ATOM 7104 C CA . THR A 1 869 ? -0.627 18.785 -30.080 1.00 56.00 869 THR A CA 1
ATOM 7105 C C . THR A 1 869 ? -0.956 20.264 -30.219 1.00 56.00 869 THR A C 1
ATOM 7107 O O . THR A 1 869 ? -1.906 20.656 -30.908 1.00 56.00 869 THR A O 1
ATOM 7110 N N . GLU A 1 870 ? -0.160 21.101 -29.563 1.00 56.03 870 GLU A N 1
ATOM 7111 C CA . GLU A 1 870 ? -0.249 22.551 -29.666 1.00 56.03 870 GLU A CA 1
ATOM 7112 C C . GLU A 1 870 ? 0.803 23.074 -30.648 1.00 56.03 870 GLU A C 1
ATOM 7114 O O . GLU A 1 870 ? 1.981 22.743 -30.562 1.00 56.03 870 GLU A O 1
ATOM 7119 N N . LYS A 1 871 ? 0.390 23.952 -31.566 1.00 54.44 871 LYS A N 1
ATOM 7120 C CA . LYS A 1 871 ? 1.307 24.742 -32.389 1.00 54.44 871 LYS A CA 1
ATOM 7121 C C . LYS A 1 871 ? 0.964 26.224 -32.288 1.00 54.44 871 LYS A C 1
ATOM 7123 O O . LYS A 1 871 ? -0.143 26.632 -32.652 1.00 54.44 871 LYS A O 1
ATOM 7128 N N . LYS A 1 872 ? 1.928 27.030 -31.838 1.00 53.88 872 LYS A N 1
ATOM 7129 C CA . LYS A 1 872 ? 1.817 28.492 -31.709 1.00 53.88 872 LYS A CA 1
ATOM 7130 C C . LYS A 1 872 ? 2.471 29.179 -32.909 1.00 53.88 872 LYS A C 1
ATOM 7132 O O . LYS A 1 872 ? 3.633 28.922 -33.207 1.00 53.88 872 LYS A O 1
ATOM 7137 N N . LEU A 1 873 ? 1.733 30.044 -33.608 1.00 51.16 873 LEU A N 1
ATOM 7138 C CA . LEU A 1 873 ? 2.272 30.880 -34.689 1.00 51.16 873 LEU A CA 1
ATOM 7139 C C . LEU A 1 873 ? 1.477 32.197 -34.767 1.00 51.16 873 LEU A C 1
ATOM 7141 O O . LEU A 1 873 ? 0.260 32.151 -34.903 1.00 51.16 873 LEU A O 1
ATOM 7145 N N . ASN A 1 874 ? 2.124 33.366 -34.705 1.00 51.44 874 ASN A N 1
ATOM 7146 C CA . ASN A 1 874 ? 1.501 34.687 -34.939 1.00 51.44 874 ASN A CA 1
ATOM 7147 C C . ASN A 1 874 ? 0.187 34.955 -34.155 1.00 51.44 874 ASN A C 1
ATOM 7149 O O . ASN A 1 874 ? -0.842 35.268 -34.757 1.00 51.44 874 ASN A O 1
ATOM 7153 N N . ASN A 1 875 ? 0.191 34.810 -32.821 1.00 53.03 875 ASN A N 1
ATOM 7154 C CA . ASN A 1 875 ? -0.988 34.937 -31.928 1.00 53.03 875 ASN A CA 1
ATOM 7155 C C . ASN A 1 875 ? -2.147 33.966 -32.233 1.00 53.03 875 ASN A C 1
ATOM 7157 O O . ASN A 1 875 ? -3.259 34.105 -31.710 1.00 53.03 875 ASN A O 1
ATOM 7161 N N . GLN A 1 876 ? -1.891 32.966 -33.074 1.00 53.47 876 GLN A N 1
ATOM 7162 C CA . GLN A 1 876 ? -2.812 31.897 -33.399 1.00 53.47 876 GLN A CA 1
ATOM 7163 C C . GLN A 1 876 ? -2.348 30.616 -32.709 1.00 53.47 876 GLN A C 1
ATOM 7165 O O . GLN A 1 876 ? -1.216 30.160 -32.888 1.00 53.47 876 GLN A O 1
ATOM 7170 N N . ILE A 1 877 ? -3.248 30.025 -31.933 1.00 63.06 877 ILE A N 1
ATOM 7171 C CA . ILE A 1 877 ? -3.071 28.687 -31.384 1.00 63.06 877 ILE A CA 1
ATOM 7172 C C . ILE A 1 877 ? -3.760 27.719 -32.333 1.00 63.06 877 ILE A C 1
ATOM 7174 O O . ILE A 1 877 ? -4.949 27.861 -32.646 1.00 63.06 877 ILE A O 1
ATOM 7178 N N . THR A 1 878 ? -2.990 26.746 -32.808 1.00 63.50 878 THR A N 1
ATOM 7179 C CA . THR A 1 878 ? -3.506 25.585 -33.523 1.00 63.50 878 THR A CA 1
ATOM 7180 C C . THR A 1 878 ? -3.458 24.391 -32.586 1.00 63.50 878 THR A C 1
ATOM 7182 O O . THR A 1 878 ? -2.379 23.929 -32.235 1.00 63.50 878 THR A O 1
ATOM 7185 N N . LEU A 1 879 ? -4.627 23.892 -32.202 1.00 62.00 879 LEU A N 1
ATOM 7186 C CA . LEU A 1 879 ? -4.763 22.618 -31.508 1.00 62.00 879 LEU A CA 1
ATOM 7187 C C . LEU A 1 879 ? -5.032 21.556 -32.571 1.00 62.00 879 LEU A C 1
ATOM 7189 O O . LEU A 1 879 ? -6.008 21.659 -33.316 1.00 62.00 879 LEU A O 1
ATOM 7193 N N . THR A 1 880 ? -4.161 20.563 -32.676 1.00 61.31 880 THR A N 1
ATOM 7194 C CA . THR A 1 880 ? -4.373 19.394 -33.536 1.00 61.31 880 THR A CA 1
ATOM 7195 C C . THR A 1 880 ? -4.623 18.207 -32.638 1.00 61.31 880 THR A C 1
ATOM 7197 O O . THR A 1 880 ? -3.944 18.058 -31.631 1.00 61.31 880 THR A O 1
ATOM 7200 N N . TRP A 1 881 ? -5.591 17.366 -32.975 1.00 63.62 881 TRP A N 1
ATOM 7201 C CA . TRP A 1 881 ? -5.823 16.150 -32.217 1.00 63.62 881 TRP A CA 1
ATOM 7202 C C . TRP A 1 881 ? -6.021 14.944 -33.110 1.00 63.62 881 TRP A C 1
ATOM 7204 O O . TRP A 1 881 ? -6.565 15.027 -34.216 1.00 63.62 881 TRP A O 1
ATOM 7214 N N . GLN A 1 882 ? -5.592 13.797 -32.605 1.00 56.25 882 GLN A N 1
ATOM 7215 C CA . GLN A 1 882 ? -5.941 12.510 -33.174 1.00 56.25 882 GLN A CA 1
ATOM 7216 C C . GLN A 1 882 ? -6.961 11.838 -32.269 1.00 56.25 882 GLN A C 1
ATOM 7218 O O . GLN A 1 882 ? -6.737 11.674 -31.078 1.00 56.25 882 GLN A O 1
ATOM 7223 N N . ASN A 1 883 ? -8.084 11.460 -32.873 1.00 53.59 883 ASN A N 1
ATOM 7224 C CA . ASN A 1 883 ? -9.020 10.506 -32.310 1.00 53.59 883 ASN A CA 1
ATOM 7225 C C . ASN A 1 883 ? -8.960 9.245 -33.188 1.00 53.59 883 ASN A C 1
ATOM 7227 O O . ASN A 1 883 ? -8.968 9.373 -34.421 1.00 53.59 883 ASN A O 1
ATOM 7231 N N . LYS A 1 884 ? -8.830 8.063 -32.572 1.00 48.34 884 LYS A N 1
ATOM 7232 C CA . LYS A 1 884 ? -8.864 6.771 -33.282 1.00 48.34 884 LYS A CA 1
ATOM 7233 C C . LYS A 1 884 ? -10.281 6.439 -33.783 1.00 48.34 884 LYS A C 1
ATOM 7235 O O . LYS A 1 884 ? -10.389 5.754 -34.794 1.00 48.34 884 LYS A O 1
ATOM 7240 N N . ASP A 1 885 ? -11.320 7.019 -33.177 1.00 48.12 885 ASP A N 1
ATOM 7241 C CA . ASP A 1 885 ? -12.723 6.806 -33.545 1.00 48.12 885 ASP A CA 1
ATOM 7242 C C . ASP A 1 885 ? -13.365 8.074 -34.145 1.00 48.12 885 ASP A C 1
ATOM 7244 O O . ASP A 1 885 ? -12.934 9.198 -33.881 1.00 48.12 885 ASP A O 1
ATOM 7248 N N . GLU A 1 886 ? -14.421 7.921 -34.955 1.00 51.22 886 GLU A N 1
ATOM 7249 C CA . GLU A 1 886 ? -15.119 9.010 -35.677 1.00 51.22 886 GLU A CA 1
ATOM 7250 C C . GLU A 1 886 ? -15.893 10.009 -34.772 1.00 51.22 886 GLU A C 1
ATOM 7252 O O . GLU A 1 886 ? -16.826 10.681 -35.221 1.00 51.22 886 GLU A O 1
ATOM 7257 N N . ALA A 1 887 ? -15.544 10.139 -33.487 1.00 52.84 887 ALA A N 1
ATOM 7258 C CA . ALA A 1 887 ? -16.245 11.029 -32.562 1.00 52.84 887 ALA A CA 1
ATOM 7259 C C . ALA A 1 887 ? -15.904 12.512 -32.801 1.00 52.84 887 ALA A C 1
ATOM 7261 O O . ALA A 1 887 ? -14.781 12.879 -33.165 1.00 52.84 887 ALA A O 1
ATOM 7262 N N . LYS A 1 888 ? -16.882 13.394 -32.558 1.00 56.81 888 LYS A N 1
ATOM 7263 C CA . LYS A 1 888 ? -16.727 14.849 -32.709 1.00 56.81 888 LYS A CA 1
ATOM 7264 C C . LYS A 1 888 ? -15.964 15.415 -31.508 1.00 56.81 888 LYS A C 1
ATOM 7266 O O . LYS A 1 888 ? -16.240 15.060 -30.367 1.00 56.81 888 LYS A O 1
ATOM 7271 N N . ALA A 1 889 ? -15.031 16.330 -31.756 1.00 56.56 889 ALA A N 1
ATOM 7272 C CA . ALA A 1 889 ? -14.323 17.031 -30.690 1.00 56.56 889 ALA A CA 1
ATOM 7273 C C . ALA A 1 889 ? -14.902 18.435 -30.495 1.00 56.56 889 ALA A C 1
ATOM 7275 O O . ALA A 1 889 ? -15.218 19.156 -31.451 1.00 56.56 889 ALA A O 1
ATOM 7276 N N . TYR A 1 890 ? -15.040 18.826 -29.236 1.00 60.53 890 TYR A N 1
ATOM 7277 C CA . TYR A 1 890 ? -15.457 20.152 -28.822 1.00 60.53 890 TYR A CA 1
ATOM 7278 C C . TYR A 1 890 ? -14.293 20.828 -28.130 1.00 60.53 890 TYR A C 1
ATOM 7280 O O . TYR A 1 890 ? -13.528 20.210 -27.392 1.00 60.53 890 TYR A O 1
ATOM 7288 N N . ILE A 1 891 ? -14.174 22.123 -28.375 1.00 60.19 891 ILE A N 1
ATOM 7289 C CA . ILE A 1 891 ? -13.143 22.937 -27.762 1.00 60.19 891 ILE A CA 1
ATOM 7290 C C . ILE A 1 891 ? -13.835 23.883 -26.823 1.00 60.19 891 ILE A C 1
ATOM 7292 O O . ILE A 1 891 ? -14.677 24.701 -27.206 1.00 60.19 891 ILE A O 1
ATOM 7296 N N . ILE A 1 892 ? -13.486 23.705 -25.565 1.00 63.97 892 ILE A N 1
ATOM 7297 C CA . ILE A 1 892 ? -14.026 24.436 -24.448 1.00 63.97 892 ILE A CA 1
ATOM 7298 C C . ILE A 1 892 ? -12.917 25.376 -24.010 1.00 63.97 892 ILE A C 1
ATOM 7300 O O . ILE A 1 892 ? -11.809 24.953 -23.688 1.00 63.97 892 ILE A O 1
ATOM 7304 N N . LYS A 1 893 ? -13.193 26.673 -24.071 1.00 59.91 893 LYS A N 1
ATOM 7305 C CA . LYS A 1 893 ? -12.277 27.693 -23.588 1.00 59.91 893 LYS A CA 1
ATOM 7306 C C . LYS A 1 893 ? -12.684 28.101 -22.198 1.00 59.91 893 LYS A C 1
ATOM 7308 O O . LYS A 1 893 ? -13.863 28.278 -21.885 1.00 59.91 893 LYS A O 1
ATOM 7313 N N . HIS A 1 894 ? -11.665 28.319 -21.408 1.00 65.81 894 HIS A N 1
ATOM 7314 C CA . HIS A 1 894 ? -11.759 28.860 -20.083 1.00 65.81 894 HIS A CA 1
ATOM 7315 C C . HIS A 1 894 ? -11.421 30.362 -20.064 1.00 65.81 894 HIS A C 1
ATOM 7317 O O . HIS A 1 894 ? -10.584 30.828 -20.844 1.00 65.81 894 HIS A O 1
ATOM 7323 N N . SER A 1 895 ? -12.098 31.139 -19.209 1.00 58.66 895 SER A N 1
ATOM 7324 C CA . SER A 1 895 ? -11.718 32.529 -18.892 1.00 58.66 895 SER A CA 1
ATOM 7325 C C . SER A 1 895 ? -10.805 32.560 -17.667 1.00 58.66 895 SER A C 1
ATOM 7327 O O . SER A 1 895 ? -10.965 31.706 -16.814 1.00 58.66 895 SER A O 1
ATOM 7329 N N . GLN A 1 896 ? -9.935 33.568 -17.544 1.00 50.97 896 GLN A N 1
ATOM 7330 C CA . GLN A 1 896 ? -8.797 33.725 -16.604 1.00 50.97 896 GLN A CA 1
ATOM 7331 C C . GLN A 1 896 ? -8.947 33.305 -15.107 1.00 50.97 896 GLN A C 1
ATOM 7333 O O . GLN A 1 896 ? -7.944 33.290 -14.402 1.00 50.97 896 GLN A O 1
ATOM 7338 N N . ASP A 1 897 ? -10.122 32.895 -14.612 1.00 47.62 897 ASP A N 1
ATOM 7339 C CA . ASP A 1 897 ? -10.485 32.859 -13.184 1.00 47.62 897 ASP A CA 1
ATOM 7340 C C . ASP A 1 897 ? -10.786 31.441 -12.621 1.00 47.62 897 ASP A C 1
ATOM 7342 O O . ASP A 1 897 ? -11.391 31.298 -11.567 1.00 47.62 897 ASP A O 1
ATOM 7346 N N . ASN A 1 898 ? -10.420 30.366 -13.324 1.00 48.06 898 ASN A N 1
ATOM 7347 C CA . ASN A 1 898 ? -10.534 28.937 -12.924 1.00 48.06 898 ASN A CA 1
ATOM 7348 C C . ASN A 1 898 ? -11.922 28.345 -12.598 1.00 48.06 898 ASN A C 1
ATOM 7350 O O . ASN A 1 898 ? -12.001 27.183 -12.214 1.00 48.06 898 ASN A O 1
ATOM 7354 N N . ILE A 1 899 ? -13.023 29.072 -12.841 1.00 46.19 899 ILE A N 1
ATOM 7355 C CA . ILE A 1 899 ? -14.357 28.645 -12.358 1.00 46.19 899 ILE A CA 1
ATOM 7356 C C . ILE A 1 899 ? -15.386 28.346 -13.471 1.00 46.19 899 ILE A C 1
ATOM 7358 O O . ILE A 1 899 ? -16.211 27.454 -13.293 1.00 46.19 899 ILE A O 1
ATOM 7362 N N . ASN A 1 900 ? -15.346 29.018 -14.634 1.00 47.12 900 ASN A N 1
ATOM 7363 C CA . ASN A 1 900 ? -16.397 28.897 -15.663 1.00 47.12 900 ASN A CA 1
ATOM 7364 C C . ASN A 1 900 ? -15.858 28.483 -17.047 1.00 47.12 900 ASN A C 1
ATOM 7366 O O . ASN A 1 900 ? -14.954 29.113 -17.595 1.00 47.12 900 ASN A O 1
ATOM 7370 N N . TRP A 1 901 ? -16.465 27.450 -17.641 1.00 59.78 901 TRP A N 1
ATOM 7371 C CA . TRP A 1 901 ? -16.093 26.884 -18.944 1.00 59.78 901 TRP A CA 1
ATOM 7372 C C . TRP A 1 901 ? -17.111 27.249 -20.028 1.00 59.78 901 TRP A C 1
ATOM 7374 O O . TRP A 1 901 ? -18.316 27.123 -19.817 1.00 59.78 901 TRP A O 1
ATOM 7384 N N . THR A 1 902 ? -16.641 27.660 -21.212 1.00 60.59 902 THR A N 1
ATOM 7385 C CA . THR A 1 902 ? -17.518 28.002 -22.346 1.00 60.59 902 THR A CA 1
ATOM 7386 C C . THR A 1 902 ? -17.116 27.224 -23.595 1.00 60.59 902 THR A C 1
ATOM 7388 O O . THR A 1 902 ? -15.954 27.240 -23.996 1.00 60.59 902 THR A O 1
ATOM 7391 N N . VAL A 1 903 ? -18.065 26.553 -24.251 1.00 64.19 903 VAL A N 1
ATOM 7392 C CA . VAL A 1 903 ? -17.807 25.881 -25.535 1.00 64.19 903 VAL A CA 1
ATOM 7393 C C . VAL A 1 903 ? -17.588 26.946 -26.611 1.00 64.19 903 VAL A C 1
ATOM 7395 O O . VAL A 1 903 ? -18.494 27.723 -26.902 1.00 64.19 903 VAL A O 1
ATOM 7398 N N . ILE A 1 904 ? -16.390 26.991 -27.197 1.00 63.88 904 ILE A N 1
ATOM 7399 C CA . ILE A 1 904 ? -16.014 27.994 -28.209 1.00 63.88 904 ILE A CA 1
ATOM 7400 C C . ILE A 1 904 ? -15.969 27.442 -29.633 1.00 63.88 904 ILE A C 1
ATOM 7402 O O . ILE A 1 904 ? -15.910 28.217 -30.584 1.00 63.88 904 ILE A O 1
ATOM 7406 N N . GLY A 1 905 ? -16.024 26.121 -29.802 1.00 61.38 905 GLY A N 1
ATOM 7407 C CA . GLY A 1 905 ? -16.068 25.512 -31.125 1.00 61.38 905 GLY A CA 1
ATOM 7408 C C . GLY A 1 905 ? -16.461 24.041 -31.091 1.00 61.38 905 GLY A C 1
ATOM 7409 O O . GLY A 1 905 ? -16.040 23.296 -30.209 1.00 61.38 905 GLY A O 1
ATOM 7410 N N . LYS A 1 906 ? -17.250 23.622 -32.085 1.00 59.22 906 LYS A N 1
ATOM 7411 C CA . LYS A 1 906 ? -17.493 22.216 -32.434 1.00 59.22 906 LYS A CA 1
ATOM 7412 C C . LYS A 1 906 ? -16.717 21.939 -33.714 1.00 59.22 906 LYS A C 1
ATOM 7414 O O . LYS A 1 906 ? -16.956 22.614 -34.714 1.00 59.22 906 LYS A O 1
ATOM 7419 N N . CYS A 1 907 ? -15.789 20.990 -33.689 1.00 54.16 907 CYS A N 1
ATOM 7420 C CA . CYS A 1 907 ? -14.922 20.729 -34.828 1.00 54.16 907 CYS A CA 1
ATOM 7421 C C . CYS A 1 907 ? -15.025 19.263 -35.259 1.00 54.16 907 CYS A C 1
ATOM 7423 O O . CYS A 1 907 ? -14.758 18.350 -34.483 1.00 54.16 907 CYS A O 1
ATOM 7425 N N . SER A 1 908 ? -15.432 19.036 -36.510 1.00 51.38 908 SER A N 1
ATOM 7426 C CA . SER A 1 908 ? -15.395 17.713 -37.149 1.00 51.38 908 SER A CA 1
ATOM 7427 C C . SER A 1 908 ? -14.040 17.405 -37.794 1.00 51.38 908 SER A C 1
ATOM 7429 O O . SER A 1 908 ? -13.799 16.274 -38.201 1.00 51.38 908 SER A O 1
ATOM 7431 N N . THR A 1 909 ? -13.157 18.398 -37.918 1.00 53.88 909 THR A N 1
ATOM 7432 C CA . THR A 1 909 ? -11.806 18.236 -38.467 1.00 53.88 909 THR A CA 1
ATOM 7433 C C . THR A 1 909 ? -10.800 18.046 -37.338 1.00 53.88 909 THR A C 1
ATOM 7435 O O . THR A 1 909 ? -10.929 18.708 -36.318 1.00 53.88 909 THR A O 1
ATOM 7438 N N . LYS A 1 910 ? -9.761 17.218 -37.534 1.00 63.44 910 LYS A N 1
ATOM 7439 C CA . LYS A 1 910 ? -8.659 16.923 -36.579 1.00 63.44 910 LYS A CA 1
ATOM 7440 C C . LYS A 1 910 ? -7.824 18.144 -36.124 1.00 63.44 910 LYS A C 1
ATOM 7442 O O . LYS A 1 910 ? -6.759 17.995 -35.536 1.00 63.44 910 LYS A O 1
ATOM 7447 N N . THR A 1 911 ? -8.251 19.362 -36.439 1.00 56.72 911 THR A N 1
ATOM 7448 C CA . THR A 1 911 ? -7.513 20.600 -36.191 1.00 56.72 911 THR A CA 1
ATOM 7449 C C . THR A 1 911 ? -8.481 21.730 -35.873 1.00 56.72 911 THR A C 1
ATOM 7451 O O . THR A 1 911 ? -9.499 21.895 -36.547 1.00 56.72 911 THR A O 1
ATOM 7454 N N . TYR A 1 912 ? -8.129 22.555 -34.894 1.00 62.97 912 TYR A N 1
ATOM 7455 C CA . TYR A 1 912 ? -8.793 23.806 -34.559 1.00 62.97 912 TYR A CA 1
ATOM 7456 C C . TYR A 1 912 ? -7.784 24.928 -34.483 1.00 62.97 912 TYR A C 1
ATOM 7458 O O . TYR A 1 912 ? -6.688 24.769 -33.954 1.00 62.97 912 TYR A O 1
ATOM 7466 N N . LYS A 1 913 ? -8.182 26.083 -35.002 1.00 64.94 913 LYS A N 1
ATOM 7467 C CA . LYS A 1 913 ? -7.350 27.273 -35.047 1.00 64.94 913 LYS A CA 1
ATOM 7468 C C . LYS A 1 913 ? -8.120 28.419 -34.425 1.00 64.94 913 LYS A C 1
ATOM 7470 O O . LYS A 1 913 ? -9.213 28.737 -34.886 1.00 64.94 913 LYS A O 1
ATOM 7475 N N . THR A 1 914 ? -7.537 29.067 -33.426 1.00 64.06 914 THR A N 1
ATOM 7476 C CA . THR A 1 914 ? -8.111 30.274 -32.828 1.00 64.06 914 THR A CA 1
ATOM 7477 C C . THR A 1 914 ? -7.046 31.334 -32.635 1.00 64.06 914 THR A C 1
ATOM 7479 O O . THR A 1 914 ? -5.894 31.027 -32.350 1.00 64.06 914 THR A O 1
ATOM 7482 N N . VAL A 1 915 ? -7.448 32.593 -32.773 1.00 61.62 915 VAL A N 1
ATOM 7483 C CA . VAL A 1 915 ? -6.634 33.737 -32.363 1.00 61.62 915 VAL A CA 1
ATOM 7484 C C . VAL A 1 915 ? -6.972 34.027 -30.905 1.00 61.62 915 VAL A C 1
ATOM 7486 O O . VAL A 1 915 ? -8.151 34.139 -30.558 1.00 61.62 915 VAL A O 1
ATOM 7489 N N . VAL A 1 916 ? -5.967 34.104 -30.040 1.00 61.09 916 VAL A N 1
ATOM 7490 C CA . VAL A 1 916 ? -6.141 34.467 -28.627 1.00 61.09 916 VAL A CA 1
ATOM 7491 C C . VAL A 1 916 ? -5.447 35.785 -28.330 1.00 61.09 916 VAL A C 1
ATOM 7493 O O . VAL A 1 916 ? -4.430 36.110 -28.928 1.00 61.09 916 VAL A O 1
ATOM 7496 N N . LYS A 1 917 ? -6.054 36.566 -27.433 1.00 55.75 917 LYS A N 1
ATOM 7497 C CA . LYS A 1 917 ? -5.456 37.791 -26.887 1.00 55.75 917 LYS A CA 1
ATOM 7498 C C . LYS A 1 917 ? -4.413 37.432 -25.825 1.00 55.75 917 LYS A C 1
ATOM 7500 O O . LYS A 1 917 ? -4.442 36.315 -25.326 1.00 55.75 917 LYS A O 1
ATOM 7505 N N . ASP A 1 918 ? -3.557 38.374 -25.457 1.00 52.16 918 ASP A N 1
ATOM 7506 C CA . ASP A 1 918 ? -2.488 38.176 -24.466 1.00 52.16 918 ASP A CA 1
ATOM 7507 C C . ASP A 1 918 ? -3.011 37.656 -23.103 1.00 52.16 918 ASP A C 1
ATOM 7509 O O . ASP A 1 918 ? -4.148 37.950 -22.710 1.00 52.16 918 ASP A O 1
ATOM 7513 N N . GLY A 1 919 ? -2.187 36.865 -22.402 1.00 54.34 919 GLY A N 1
ATOM 7514 C CA . GLY A 1 919 ? -2.464 36.271 -21.085 1.00 54.34 919 GLY A CA 1
ATOM 7515 C C . GLY A 1 919 ? -2.509 34.734 -21.056 1.00 54.34 919 GLY A C 1
ATOM 7516 O O . GLY A 1 919 ? -2.351 34.064 -22.080 1.00 54.34 919 GLY A O 1
ATOM 7517 N N . HIS A 1 920 ? -2.754 34.173 -19.867 1.00 52.50 920 HIS A N 1
ATOM 7518 C CA . HIS A 1 920 ? -2.993 32.739 -19.667 1.00 52.50 920 HIS A CA 1
ATOM 7519 C C . HIS A 1 920 ? -4.405 32.352 -20.132 1.00 52.50 920 HIS A C 1
ATOM 7521 O O . HIS A 1 920 ? -5.400 32.950 -19.714 1.00 52.50 920 HIS A O 1
ATOM 7527 N N . HIS A 1 921 ? -4.497 31.328 -20.981 1.00 61.50 921 HIS A N 1
ATOM 7528 C CA . HIS A 1 921 ? -5.753 30.719 -21.418 1.00 61.50 921 HIS A CA 1
ATOM 7529 C C . HIS A 1 921 ? -5.669 29.215 -21.222 1.00 61.50 921 HIS A C 1
ATOM 7531 O O . HIS A 1 921 ? -4.737 28.573 -21.708 1.00 61.50 921 HIS A O 1
ATOM 7537 N N . PHE A 1 922 ? -6.690 28.647 -20.592 1.00 59.22 922 PHE A N 1
ATOM 7538 C CA . PHE A 1 922 ? -6.865 27.205 -20.544 1.00 59.22 922 PHE A CA 1
ATOM 7539 C C . PHE A 1 922 ? -7.817 26.786 -21.662 1.00 59.22 922 PHE A C 1
ATOM 7541 O O . PHE A 1 922 ? -8.909 27.338 -21.853 1.00 59.22 922 PHE A O 1
ATOM 7548 N N . PHE A 1 923 ? -7.381 25.810 -22.439 1.00 63.78 923 PHE A N 1
ATOM 7549 C CA . PHE A 1 923 ? -8.201 25.144 -23.429 1.00 63.78 923 PHE A CA 1
ATOM 7550 C C . PHE A 1 923 ? -8.440 23.727 -22.966 1.00 63.78 923 PHE A C 1
ATOM 7552 O O . PHE A 1 923 ? -7.546 23.066 -22.466 1.00 63.78 923 PHE A O 1
ATOM 7559 N N . LYS A 1 924 ? -9.650 23.239 -23.165 1.00 64.12 924 LYS A N 1
ATOM 7560 C CA . LYS A 1 924 ? -9.987 21.843 -22.968 1.00 64.12 924 LYS A CA 1
ATOM 7561 C C . LYS A 1 924 ? -10.519 21.324 -24.283 1.00 64.12 924 LYS A C 1
ATOM 7563 O O . LYS A 1 924 ? -11.549 21.796 -24.768 1.00 64.12 924 LYS A O 1
ATOM 7568 N N . VAL A 1 925 ? -9.792 20.397 -24.891 1.00 62.38 925 VAL A N 1
ATOM 7569 C CA . VAL A 1 925 ? -10.313 19.644 -26.029 1.00 62.38 925 VAL A CA 1
ATOM 7570 C C . VAL A 1 925 ? -11.009 18.442 -25.429 1.00 62.38 925 VAL A C 1
ATOM 7572 O O . VAL A 1 925 ? -10.361 17.621 -24.793 1.00 62.38 925 VAL A O 1
ATOM 7575 N N . ALA A 1 926 ? -12.325 18.383 -25.574 1.00 58.81 926 ALA A N 1
ATOM 7576 C CA . ALA A 1 926 ? -13.127 17.264 -25.123 1.00 58.81 926 ALA A CA 1
ATOM 7577 C C . ALA A 1 926 ? -13.607 16.474 -26.340 1.00 58.81 926 ALA A C 1
ATOM 7579 O O . ALA A 1 926 ? -14.157 17.048 -27.282 1.00 58.81 926 ALA A O 1
ATOM 7580 N N . ALA A 1 927 ? -13.422 15.163 -26.327 1.00 57.09 927 ALA A N 1
ATOM 7581 C CA . ALA A 1 927 ? -14.128 14.276 -27.229 1.00 57.09 927 ALA A CA 1
ATOM 7582 C C . ALA A 1 927 ? -15.537 14.057 -26.653 1.00 57.09 927 ALA A C 1
ATOM 7584 O O . ALA A 1 927 ? -15.699 13.788 -25.460 1.00 57.09 927 ALA A O 1
ATOM 7585 N N . VAL A 1 928 ? -16.566 14.292 -27.469 1.00 53.16 928 VAL A N 1
ATOM 7586 C CA . VAL A 1 928 ? -17.961 14.337 -27.008 1.00 53.16 928 VAL A CA 1
ATOM 7587 C C . VAL A 1 928 ? -18.849 13.621 -28.023 1.00 53.16 928 VAL A C 1
ATOM 7589 O O . VAL A 1 928 ? -18.694 13.789 -29.237 1.00 53.16 928 VAL A O 1
ATOM 7592 N N . TYR A 1 929 ? -19.810 12.847 -27.533 1.00 49.00 929 TYR A N 1
ATOM 7593 C CA . TYR A 1 929 ? -20.812 12.198 -28.371 1.00 49.00 929 TYR A CA 1
ATOM 7594 C C . TYR A 1 929 ? -21.803 13.204 -28.978 1.00 49.00 929 TYR A C 1
ATOM 7596 O O . TYR A 1 929 ? -21.871 14.383 -28.611 1.00 49.00 929 TYR A O 1
ATOM 7604 N N . ASP A 1 930 ? -22.592 12.741 -29.951 1.00 47.81 930 ASP A N 1
ATOM 7605 C CA . ASP A 1 930 ? -23.598 13.573 -30.620 1.00 47.81 930 ASP A CA 1
ATOM 7606 C C . ASP A 1 930 ? -24.742 14.029 -29.703 1.00 47.81 930 ASP A C 1
ATOM 7608 O O . ASP A 1 930 ? -25.400 15.024 -30.008 1.00 47.81 930 ASP A O 1
ATOM 7612 N N . ASP A 1 931 ? -24.927 13.362 -28.562 1.00 48.03 931 ASP A N 1
ATOM 7613 C CA . ASP A 1 931 ? -25.882 13.734 -27.515 1.00 48.03 931 ASP A CA 1
ATOM 7614 C C . ASP A 1 931 ? -25.350 14.803 -26.536 1.00 48.03 931 ASP A C 1
ATOM 7616 O O . ASP A 1 931 ? -26.076 15.233 -25.641 1.00 48.03 931 ASP A O 1
ATOM 7620 N N . GLY A 1 932 ? -24.106 15.266 -26.719 1.00 43.38 932 GLY A N 1
ATOM 7621 C CA . GLY A 1 932 ? -23.491 16.321 -25.911 1.00 43.38 932 GLY A CA 1
ATOM 7622 C C . GLY A 1 932 ? -22.733 15.842 -24.670 1.00 43.38 932 GLY A C 1
ATOM 7623 O O . GLY A 1 932 ? -22.231 16.689 -23.931 1.00 43.38 932 GLY A O 1
ATOM 7624 N N . THR A 1 933 ? -22.597 14.531 -24.439 1.00 45.56 933 THR A N 1
ATOM 7625 C CA . THR A 1 933 ? -21.780 14.002 -23.331 1.00 45.56 933 THR A CA 1
ATOM 7626 C C . THR A 1 933 ? -20.291 13.912 -23.671 1.00 45.56 933 THR A C 1
ATOM 7628 O O . THR A 1 933 ? -19.911 13.315 -24.677 1.00 45.56 933 THR A O 1
ATOM 7631 N N . SER A 1 934 ? -19.437 14.542 -22.852 1.00 46.97 934 SER A N 1
ATOM 7632 C CA . SER A 1 934 ? -17.972 14.489 -22.983 1.00 46.97 934 SER A CA 1
ATOM 7633 C C . SER A 1 934 ? -17.409 13.238 -22.316 1.00 46.97 934 SER A C 1
ATOM 7635 O O . SER A 1 934 ? -17.785 12.971 -21.179 1.00 46.97 934 SER A O 1
ATOM 7637 N N . PHE A 1 935 ? -16.498 12.518 -22.974 1.00 52.41 935 PHE A N 1
ATOM 7638 C CA . PHE A 1 935 ? -15.989 11.221 -22.494 1.00 52.41 935 PHE A CA 1
ATOM 7639 C C . PHE A 1 935 ? -14.455 11.112 -22.421 1.00 52.41 935 PHE A C 1
ATOM 7641 O O . PHE A 1 935 ? -13.951 10.187 -21.801 1.00 52.41 935 PHE A O 1
ATOM 7648 N N . ASP A 1 936 ? -13.716 12.029 -23.047 1.00 48.72 936 ASP A N 1
ATOM 7649 C CA . ASP A 1 936 ? -12.265 12.192 -22.880 1.00 48.72 936 ASP A CA 1
ATOM 7650 C C . ASP A 1 936 ? -11.956 13.685 -23.002 1.00 48.72 936 ASP A C 1
ATOM 7652 O O . ASP A 1 936 ? -12.632 14.402 -23.750 1.00 48.72 936 ASP A O 1
ATOM 7656 N N . SER A 1 937 ? -10.984 14.191 -22.247 1.00 53.75 937 SER A N 1
ATOM 7657 C CA . SER A 1 937 ? -10.587 15.585 -22.379 1.00 53.75 937 SER A CA 1
ATOM 7658 C C . SER A 1 937 ? -9.148 15.855 -21.977 1.00 53.75 937 SER A C 1
ATOM 7660 O O . SER A 1 937 ? -8.722 15.541 -20.865 1.00 53.75 937 SER A O 1
ATOM 7662 N N . VAL A 1 938 ? -8.439 16.551 -22.860 1.00 53.78 938 VAL A N 1
ATOM 7663 C CA . VAL A 1 938 ? -7.103 17.072 -22.588 1.00 53.78 938 VAL A CA 1
ATOM 7664 C C . VAL A 1 938 ? -7.207 18.561 -22.327 1.00 53.78 938 VAL A C 1
ATOM 7666 O O . VAL A 1 938 ? -7.712 19.329 -23.151 1.00 53.78 938 VAL A O 1
ATOM 7669 N N . GLU A 1 939 ? -6.732 18.953 -21.152 1.00 58.47 939 GLU A N 1
ATOM 7670 C CA . GLU A 1 939 ? -6.557 20.348 -20.782 1.00 58.47 939 GLU A CA 1
ATOM 7671 C C . GLU A 1 939 ? -5.171 20.798 -21.249 1.00 58.47 939 GLU A C 1
ATOM 7673 O O . GLU A 1 939 ? -4.148 20.228 -20.880 1.00 58.47 939 GLU A O 1
ATOM 7678 N N . VAL A 1 940 ? -5.163 21.805 -22.113 1.00 57.53 940 VAL A N 1
ATOM 7679 C CA . VAL A 1 940 ? -3.984 22.474 -22.641 1.00 57.53 940 VAL A CA 1
ATOM 7680 C C . VAL A 1 940 ? -3.934 23.851 -21.996 1.00 57.53 940 VAL A C 1
ATOM 7682 O O . VAL A 1 940 ? -4.766 24.720 -22.273 1.00 57.53 940 VAL A O 1
ATOM 7685 N N . GLU A 1 941 ? -2.964 24.050 -21.113 1.00 53.75 941 GLU A N 1
ATOM 7686 C CA . GLU A 1 941 ? -2.641 25.379 -20.611 1.00 53.75 941 GLU A CA 1
ATOM 7687 C C . GLU A 1 941 ? -1.781 26.106 -21.642 1.00 53.75 941 GLU A C 1
ATOM 7689 O O . GLU A 1 941 ? -0.733 25.618 -22.061 1.00 53.75 941 GLU A O 1
ATOM 7694 N N . THR A 1 942 ? -2.217 27.297 -22.040 1.00 54.66 942 THR A N 1
ATOM 7695 C CA . THR A 1 942 ? -1.501 28.113 -23.016 1.00 54.66 942 THR A CA 1
ATOM 7696 C C . THR A 1 942 ? -1.238 29.485 -22.414 1.00 54.66 942 THR A C 1
ATOM 7698 O O . THR A 1 942 ? -2.160 30.221 -22.071 1.00 54.66 942 THR A O 1
ATOM 7701 N N . ASN A 1 943 ? 0.034 29.849 -22.284 1.00 49.28 943 ASN A N 1
ATOM 7702 C CA . ASN A 1 943 ? 0.413 31.232 -22.042 1.00 49.28 943 ASN A CA 1
ATOM 7703 C C . ASN A 1 943 ? 0.770 31.894 -23.391 1.00 49.28 943 ASN A C 1
ATOM 7705 O O . ASN A 1 943 ? 1.590 31.354 -24.148 1.00 49.28 943 ASN A O 1
ATOM 7709 N N . VAL A 1 944 ? 0.108 33.018 -23.703 1.00 45.88 944 VAL A N 1
ATOM 7710 C CA . VAL A 1 944 ? 0.340 33.874 -24.887 1.00 45.88 944 VAL A CA 1
ATOM 7711 C C . VAL A 1 944 ? 1.090 35.161 -24.491 1.00 45.88 944 VAL A C 1
ATOM 7713 O O . VAL A 1 944 ? 1.016 36.177 -25.173 1.00 45.88 944 VAL A O 1
ATOM 7716 N N . ASP A 1 945 ? 1.830 35.154 -23.382 1.00 38.84 945 ASP A N 1
ATOM 7717 C CA . ASP A 1 945 ? 2.637 36.294 -22.948 1.00 38.84 945 ASP A CA 1
ATOM 7718 C C . ASP A 1 945 ? 3.853 36.489 -23.860 1.00 38.84 945 ASP A C 1
ATOM 7720 O O . ASP A 1 945 ? 4.896 35.846 -23.711 1.00 38.84 945 ASP A O 1
ATOM 7724 N N . HIS A 1 946 ? 3.681 37.414 -24.809 1.00 37.47 946 HIS A N 1
ATOM 7725 C CA . HIS A 1 946 ? 4.701 38.212 -25.495 1.00 37.47 946 HIS A CA 1
ATOM 7726 C C . HIS A 1 946 ? 6.079 37.529 -25.588 1.00 37.47 946 HIS A C 1
ATOM 7728 O O . HIS A 1 946 ? 7.067 37.929 -24.962 1.00 37.47 946 HIS A O 1
ATOM 7734 N N . ILE A 1 947 ? 6.120 36.440 -26.355 1.00 34.59 947 ILE A N 1
ATOM 7735 C CA . ILE A 1 947 ? 7.336 35.709 -26.706 1.00 34.59 947 ILE A CA 1
ATOM 7736 C C . ILE A 1 947 ? 8.119 36.581 -27.693 1.00 34.59 947 ILE A C 1
ATOM 7738 O O . ILE A 1 947 ? 7.864 36.547 -28.888 1.00 34.59 947 ILE A O 1
ATOM 7742 N N . ILE A 1 948 ? 9.083 37.339 -27.153 1.00 34.84 948 ILE A N 1
ATOM 7743 C CA . ILE A 1 948 ? 10.125 38.095 -27.870 1.00 34.84 948 ILE A CA 1
ATOM 7744 C C . ILE A 1 948 ? 9.661 39.478 -28.369 1.00 34.84 948 ILE A C 1
ATOM 7746 O O . ILE A 1 948 ? 9.202 39.649 -29.491 1.00 34.84 948 ILE A O 1
ATOM 7750 N N . ARG A 1 949 ? 9.864 40.530 -27.562 1.00 35.16 949 ARG A N 1
ATOM 7751 C CA . ARG A 1 949 ? 9.809 41.933 -28.039 1.00 35.16 949 ARG A CA 1
ATOM 7752 C C . ARG A 1 949 ? 10.989 42.809 -27.629 1.00 35.16 949 ARG A C 1
ATOM 7754 O O . ARG A 1 949 ? 10.845 44.015 -27.470 1.00 35.16 949 ARG A O 1
ATOM 7761 N N . GLN A 1 950 ? 12.185 42.228 -27.558 1.00 37.16 950 GLN A N 1
ATOM 7762 C CA . GLN A 1 950 ? 13.410 43.029 -27.707 1.00 37.16 950 GLN A CA 1
ATOM 7763 C C . GLN A 1 950 ? 14.408 42.511 -28.754 1.00 37.16 950 GLN A C 1
ATOM 7765 O O . GLN A 1 950 ? 15.398 43.191 -28.984 1.00 37.16 950 GLN A O 1
ATOM 7770 N N . ILE A 1 951 ? 14.128 41.399 -29.457 1.00 43.09 951 ILE A N 1
ATOM 7771 C CA . ILE A 1 951 ? 14.934 40.938 -30.617 1.00 43.09 951 ILE A CA 1
ATOM 7772 C C . ILE A 1 951 ? 14.047 40.525 -31.821 1.00 43.09 951 ILE A C 1
ATOM 7774 O O . ILE A 1 951 ? 14.531 40.081 -32.853 1.00 43.09 951 ILE A O 1
ATOM 7778 N N . HIS A 1 952 ? 12.723 40.717 -31.761 1.00 37.97 952 HIS A N 1
ATOM 7779 C CA . HIS A 1 952 ? 11.868 40.553 -32.944 1.00 37.97 952 HIS A CA 1
ATOM 7780 C C . HIS A 1 952 ? 11.708 41.880 -33.674 1.00 37.97 952 HIS A C 1
ATOM 7782 O O . HIS A 1 952 ? 10.885 42.722 -33.309 1.00 37.97 952 HIS A O 1
ATOM 7788 N N . THR A 1 953 ? 12.471 42.037 -34.751 1.00 35.94 953 THR A N 1
ATOM 7789 C CA . THR A 1 953 ? 11.973 42.768 -35.910 1.00 35.94 953 THR A CA 1
ATOM 7790 C C . THR A 1 953 ? 10.941 41.870 -36.597 1.00 35.94 953 THR A C 1
ATOM 7792 O O . THR A 1 953 ? 11.264 40.843 -37.185 1.00 35.94 953 THR A O 1
ATOM 7795 N N . GLU A 1 954 ? 9.662 42.220 -36.463 1.00 34.53 954 GLU A N 1
ATOM 7796 C CA . GLU A 1 954 ? 8.590 41.640 -37.273 1.00 34.53 954 GLU A CA 1
ATOM 7797 C C . GLU A 1 954 ? 8.952 41.827 -38.765 1.00 34.53 954 GLU A C 1
ATOM 7799 O O . GLU A 1 954 ? 9.036 42.958 -39.245 1.00 34.53 954 GLU A O 1
ATOM 7804 N N . GLY A 1 955 ? 9.183 40.725 -39.491 1.00 45.72 955 GLY A N 1
ATOM 7805 C CA . GLY A 1 955 ? 9.361 40.727 -40.950 1.00 45.72 955 GLY A CA 1
ATOM 7806 C C . GLY A 1 955 ? 10.791 40.606 -41.493 1.00 45.72 955 GLY A C 1
ATOM 7807 O O . GLY A 1 955 ? 11.021 41.057 -42.613 1.00 45.72 955 GLY A O 1
ATOM 7808 N N . THR A 1 956 ? 11.740 40.016 -40.760 1.00 46.06 956 THR A N 1
ATOM 7809 C CA . THR A 1 956 ? 13.102 39.769 -41.269 1.00 46.06 956 THR A CA 1
ATOM 7810 C C . THR A 1 956 ? 13.390 38.263 -41.422 1.00 46.06 956 THR A C 1
ATOM 7812 O O . THR A 1 956 ? 12.938 37.453 -40.617 1.00 46.06 956 THR A O 1
ATOM 7815 N N . ASP A 1 957 ? 14.093 37.873 -42.495 1.00 51.25 957 ASP A N 1
ATOM 7816 C CA . ASP A 1 957 ? 14.368 36.478 -42.905 1.00 51.25 957 ASP A CA 1
ATOM 7817 C C . ASP A 1 957 ? 15.448 35.780 -42.037 1.00 51.25 957 ASP A C 1
ATOM 7819 O O . ASP A 1 957 ? 16.310 35.097 -42.580 1.00 51.25 957 ASP A O 1
ATOM 7823 N N . TYR A 1 958 ? 15.467 35.962 -40.711 1.00 56.62 958 TYR A N 1
ATOM 7824 C CA . TYR A 1 958 ? 16.562 35.474 -39.850 1.00 56.62 958 TYR A CA 1
ATOM 7825 C C . TYR A 1 958 ? 16.140 34.396 -38.837 1.00 56.62 958 TYR A C 1
ATOM 7827 O O . TYR A 1 958 ? 15.071 34.477 -38.233 1.00 56.62 958 TYR A O 1
ATOM 7835 N N . GLU A 1 959 ? 17.008 33.401 -38.630 1.00 64.06 959 GLU A N 1
ATOM 7836 C CA . GLU A 1 959 ? 16.940 32.372 -37.580 1.00 64.06 959 GLU A CA 1
ATOM 7837 C C . GLU A 1 959 ? 18.089 32.537 -36.570 1.00 64.06 959 GLU A C 1
ATOM 7839 O O . GLU A 1 959 ? 19.044 33.279 -36.813 1.00 64.06 959 GLU A O 1
ATOM 7844 N N . PHE A 1 960 ? 17.988 31.863 -35.420 1.00 68.62 960 PHE A N 1
ATOM 7845 C CA . PHE A 1 960 ? 18.924 31.992 -34.303 1.00 68.62 960 PHE A CA 1
ATOM 7846 C C . PHE A 1 960 ? 19.654 30.681 -34.012 1.00 68.62 960 PHE A C 1
ATOM 7848 O O . PHE A 1 960 ? 19.068 29.607 -34.104 1.00 68.62 960 PHE A O 1
ATOM 7855 N N . ILE A 1 961 ? 20.912 30.785 -33.587 1.00 67.50 961 ILE A N 1
ATOM 7856 C CA . ILE A 1 961 ? 21.716 29.665 -33.093 1.00 67.50 961 ILE A CA 1
ATOM 7857 C C . ILE A 1 961 ? 21.958 29.885 -31.599 1.00 67.50 961 ILE A C 1
ATOM 7859 O O . ILE A 1 961 ? 22.597 30.868 -31.208 1.00 67.50 961 ILE A O 1
ATOM 7863 N N . CYS A 1 962 ? 21.448 28.976 -30.762 1.00 62.09 962 CYS A N 1
ATOM 7864 C CA . CYS A 1 962 ? 21.733 28.968 -29.328 1.00 62.09 962 CYS A CA 1
ATOM 7865 C C . CYS A 1 962 ? 23.104 28.327 -29.082 1.00 62.09 962 CYS A C 1
ATOM 7867 O O . CYS A 1 962 ? 23.323 27.152 -29.368 1.00 62.09 962 CYS A O 1
ATOM 7869 N N . CYS A 1 963 ? 24.054 29.100 -28.563 1.00 64.31 963 CYS A N 1
ATOM 7870 C CA . CYS A 1 963 ? 25.468 28.741 -28.679 1.00 64.31 963 CYS A CA 1
ATOM 7871 C C . CYS A 1 963 ? 25.965 27.698 -27.674 1.00 64.31 963 CYS A C 1
ATOM 7873 O O . CYS A 1 963 ? 27.079 27.208 -27.840 1.00 64.31 963 CYS A O 1
ATOM 7875 N N . HIS A 1 964 ? 25.181 27.349 -26.648 1.00 62.22 964 HIS A N 1
ATOM 7876 C CA . HIS A 1 964 ? 25.602 26.346 -25.666 1.00 62.22 964 HIS A CA 1
ATOM 7877 C C . HIS A 1 964 ? 25.806 24.963 -26.311 1.00 62.22 964 HIS A C 1
ATOM 7879 O O . HIS A 1 964 ? 26.818 24.322 -26.059 1.00 62.22 964 HIS A O 1
ATOM 7885 N N . GLN A 1 965 ? 24.902 24.551 -27.207 1.00 55.03 965 GLN A N 1
ATOM 7886 C CA . GLN A 1 965 ? 24.955 23.252 -27.900 1.00 55.03 965 GLN A CA 1
ATOM 7887 C C . GLN A 1 965 ? 26.186 23.088 -28.807 1.00 55.03 965 GLN A C 1
ATOM 7889 O O . GLN A 1 965 ? 26.546 21.975 -29.170 1.00 55.03 965 GLN A O 1
ATOM 7894 N N . TYR A 1 966 ? 26.831 24.198 -29.166 1.00 68.00 966 TYR A N 1
ATOM 7895 C CA . TYR A 1 966 ? 27.948 24.242 -30.107 1.00 68.00 966 TYR A CA 1
ATOM 7896 C C . TYR A 1 966 ? 29.267 24.632 -29.432 1.00 68.00 966 TYR A C 1
ATOM 7898 O O . TYR A 1 966 ? 30.257 24.871 -30.117 1.00 68.00 966 TYR A O 1
ATOM 7906 N N . LEU A 1 967 ? 29.297 24.753 -28.100 1.00 72.81 967 LEU A N 1
ATOM 7907 C CA . LEU A 1 967 ? 30.482 25.155 -27.348 1.00 72.81 967 LEU A CA 1
ATOM 7908 C C . LEU A 1 967 ? 31.498 24.000 -27.278 1.00 72.81 967 LEU A C 1
ATOM 7910 O O . LEU A 1 967 ? 31.179 22.909 -26.824 1.00 72.81 967 LEU A O 1
ATOM 7914 N N . VAL A 1 968 ? 32.741 24.254 -27.693 1.00 69.50 968 VAL A N 1
ATOM 7915 C CA . VAL A 1 968 ? 33.812 23.233 -27.785 1.00 69.50 968 VAL A CA 1
ATOM 7916 C C . VAL A 1 968 ? 34.824 23.344 -26.636 1.00 69.50 968 VAL A C 1
ATOM 7918 O O . VAL A 1 968 ? 35.676 22.482 -26.449 1.00 69.50 968 VAL A O 1
ATOM 7921 N N . THR A 1 969 ? 34.775 24.432 -25.871 1.00 61.53 969 THR A N 1
ATOM 7922 C CA . THR A 1 969 ? 35.724 24.731 -24.789 1.00 61.53 969 THR A CA 1
ATOM 7923 C C . THR A 1 969 ? 34.999 24.794 -23.449 1.00 61.53 969 THR A C 1
ATOM 7925 O O . THR A 1 969 ? 34.005 25.510 -23.363 1.00 61.53 969 THR A O 1
ATOM 7928 N N . ASP A 1 970 ? 35.535 24.146 -22.407 1.00 50.56 970 ASP A N 1
ATOM 7929 C CA . ASP A 1 970 ? 34.968 24.016 -21.040 1.00 50.56 970 ASP A CA 1
ATOM 7930 C C . ASP A 1 970 ? 34.872 25.330 -20.226 1.00 50.56 970 ASP A C 1
ATOM 7932 O O . ASP A 1 970 ? 34.890 25.337 -18.996 1.00 50.56 970 ASP A O 1
ATOM 7936 N N . VAL A 1 971 ? 34.789 26.484 -20.887 1.00 55.88 971 VAL A N 1
ATOM 7937 C CA . VAL A 1 971 ? 34.923 27.794 -20.250 1.00 55.88 971 VAL A CA 1
ATOM 7938 C C . VAL A 1 971 ? 33.762 28.730 -20.564 1.00 55.88 971 VAL A C 1
ATOM 7940 O O . VAL A 1 971 ? 33.528 29.089 -21.715 1.00 55.88 971 VAL A O 1
ATOM 7943 N N . GLY A 1 972 ? 33.123 29.239 -19.504 1.00 57.41 972 GLY A N 1
ATOM 7944 C CA . GLY A 1 972 ? 32.627 30.612 -19.480 1.00 57.41 972 GLY A CA 1
ATOM 7945 C C . GLY A 1 972 ? 31.188 30.890 -19.912 1.00 57.41 972 GLY A C 1
ATOM 7946 O O . GLY A 1 972 ? 30.939 32.057 -20.179 1.00 57.41 972 GLY A O 1
ATOM 7947 N N . ILE A 1 973 ? 30.257 29.928 -19.994 1.00 63.12 973 ILE A N 1
ATOM 7948 C CA . ILE A 1 973 ? 28.823 30.183 -20.293 1.00 63.12 973 ILE A CA 1
ATOM 7949 C C . ILE A 1 973 ? 27.928 29.427 -19.297 1.00 63.12 973 ILE A C 1
ATOM 7951 O O . ILE A 1 973 ? 28.191 28.262 -19.016 1.00 63.12 973 ILE A O 1
ATOM 7955 N N . THR A 1 974 ? 26.888 30.074 -18.744 1.00 54.53 974 THR A N 1
ATOM 7956 C CA . THR A 1 974 ? 26.129 29.549 -17.585 1.00 54.53 974 THR A CA 1
ATOM 7957 C C . THR A 1 974 ? 24.693 29.078 -17.864 1.00 54.53 974 THR A C 1
ATOM 7959 O O . THR A 1 974 ? 24.111 28.467 -16.971 1.00 54.53 974 THR A O 1
ATOM 7962 N N . THR A 1 975 ? 24.083 29.344 -19.031 1.00 53.88 975 THR A N 1
ATOM 7963 C CA . THR A 1 975 ? 22.649 29.047 -19.285 1.00 53.88 975 THR A CA 1
ATOM 7964 C C . THR A 1 975 ? 22.378 28.125 -20.488 1.00 53.88 975 THR A C 1
ATOM 7966 O O . THR A 1 975 ? 23.104 28.145 -21.479 1.00 53.88 975 THR A O 1
ATOM 7969 N N . TYR A 1 976 ? 21.288 27.337 -20.397 1.00 48.06 976 TYR A N 1
ATOM 7970 C CA . TYR A 1 976 ? 20.930 26.221 -21.302 1.00 48.06 976 TYR A CA 1
ATOM 7971 C C . TYR A 1 976 ? 19.585 26.411 -22.047 1.00 48.06 976 TYR A C 1
ATOM 7973 O O . TYR A 1 976 ? 18.954 25.432 -22.433 1.00 48.06 976 TYR A O 1
ATOM 7981 N N . THR A 1 977 ? 19.080 27.645 -22.211 1.00 46.53 977 THR A N 1
ATOM 7982 C CA . THR A 1 977 ? 17.721 27.871 -22.764 1.00 46.53 977 THR A CA 1
ATOM 7983 C C . THR A 1 977 ? 17.692 28.781 -23.993 1.00 46.53 977 THR A C 1
ATOM 7985 O O . THR A 1 977 ? 18.390 29.793 -24.059 1.00 46.53 977 THR A O 1
ATOM 7988 N N . GLU A 1 978 ? 16.813 28.456 -24.945 1.00 41.00 978 GLU A N 1
ATOM 7989 C CA . GLU A 1 978 ? 16.573 29.218 -26.185 1.00 41.00 978 GLU A CA 1
ATOM 7990 C C . GLU A 1 978 ? 15.825 30.549 -25.958 1.00 41.00 978 GLU A C 1
ATOM 7992 O O . GLU A 1 978 ? 15.731 31.384 -26.852 1.00 41.00 978 GLU A O 1
ATOM 7997 N N . ASN A 1 979 ? 15.311 30.781 -24.745 1.00 45.56 979 ASN A N 1
ATOM 7998 C CA . ASN A 1 979 ? 14.390 31.881 -24.436 1.00 45.56 979 ASN A CA 1
ATOM 7999 C C . ASN A 1 979 ? 15.076 33.197 -24.008 1.00 45.56 979 ASN A C 1
ATOM 8001 O O . ASN A 1 979 ? 14.382 34.138 -23.617 1.00 45.56 979 ASN A O 1
ATOM 8005 N N . GLY A 1 980 ? 16.413 33.277 -24.047 1.00 45.50 980 GLY A N 1
ATOM 8006 C CA . GLY A 1 980 ? 17.165 34.465 -23.609 1.00 45.50 980 GLY A CA 1
ATOM 8007 C C . GLY A 1 980 ? 17.036 34.743 -22.105 1.00 45.50 980 GLY A C 1
ATOM 8008 O O . GLY A 1 980 ? 16.850 35.889 -21.688 1.00 45.50 980 GLY A O 1
ATOM 8009 N N . LEU A 1 981 ? 17.060 33.687 -21.287 1.00 45.59 981 LEU A N 1
ATOM 8010 C CA . LEU A 1 981 ? 16.925 33.775 -19.834 1.00 45.59 981 LEU A CA 1
ATOM 8011 C C . LEU A 1 981 ? 18.312 33.942 -19.200 1.00 45.59 981 LEU A C 1
ATOM 8013 O O . LEU A 1 981 ? 19.134 33.029 -19.222 1.00 45.59 981 LEU A O 1
ATOM 8017 N N . HIS A 1 982 ? 18.561 35.107 -18.603 1.00 47.62 982 HIS A N 1
ATOM 8018 C CA . HIS A 1 982 ? 19.642 35.287 -17.637 1.00 47.62 982 HIS A CA 1
ATOM 8019 C C . HIS A 1 982 ? 19.267 34.522 -16.357 1.00 47.62 982 HIS A C 1
ATOM 8021 O O . HIS A 1 982 ? 18.530 35.055 -15.533 1.00 47.62 982 HIS A O 1
ATOM 8027 N N . ASP A 1 983 ? 19.762 33.301 -16.166 1.00 44.81 983 ASP A N 1
ATOM 8028 C CA . ASP A 1 983 ? 19.801 32.685 -14.837 1.00 44.81 983 ASP A CA 1
ATOM 8029 C C . ASP A 1 983 ? 21.259 32.594 -14.384 1.00 44.81 983 ASP A C 1
ATOM 8031 O O . ASP A 1 983 ? 22.054 31.802 -14.889 1.00 44.81 983 ASP A O 1
ATOM 8035 N N . THR A 1 984 ? 21.653 33.488 -13.479 1.00 46.44 984 THR A N 1
ATOM 8036 C CA . THR A 1 984 ? 22.973 33.451 -12.844 1.00 46.44 984 THR A CA 1
ATOM 8037 C C . THR A 1 984 ? 22.831 32.784 -11.479 1.00 46.44 984 THR A C 1
ATOM 8039 O O . THR A 1 984 ? 22.873 33.461 -10.447 1.00 46.44 984 THR A O 1
ATOM 8042 N N . ILE A 1 985 ? 22.642 31.461 -11.446 1.00 43.00 985 ILE A N 1
ATOM 8043 C CA . ILE A 1 985 ? 22.756 30.696 -10.197 1.00 43.00 985 ILE A CA 1
ATOM 8044 C C . ILE A 1 985 ? 24.230 30.739 -9.773 1.00 43.00 985 ILE A C 1
ATOM 8046 O O . ILE A 1 985 ? 25.121 30.336 -10.515 1.00 43.00 985 ILE A O 1
ATOM 8050 N N . GLY A 1 986 ? 24.490 31.298 -8.589 1.00 43.06 986 GLY A N 1
ATOM 8051 C CA . GLY A 1 986 ? 25.812 31.705 -8.097 1.00 43.06 986 GLY A CA 1
ATOM 8052 C C . GLY A 1 986 ? 26.802 30.581 -7.769 1.00 43.06 986 GLY A C 1
ATOM 8053 O O . GLY A 1 986 ? 27.272 30.498 -6.634 1.00 43.06 986 GLY A O 1
ATOM 8054 N N . HIS A 1 987 ? 27.175 29.760 -8.749 1.00 46.31 987 HIS A N 1
ATOM 8055 C CA . HIS A 1 987 ? 28.283 28.815 -8.637 1.00 46.31 987 HIS A CA 1
ATOM 8056 C C . HIS A 1 987 ? 29.414 29.191 -9.605 1.00 46.31 987 HIS A C 1
ATOM 8058 O O . HIS A 1 987 ? 29.253 29.160 -10.819 1.00 46.31 987 HIS A O 1
ATOM 8064 N N . PHE A 1 988 ? 30.592 29.495 -9.048 1.00 44.25 988 PHE A N 1
ATOM 8065 C CA . PHE A 1 988 ? 31.860 29.792 -9.743 1.00 44.25 988 PHE A CA 1
ATOM 8066 C C . PHE A 1 988 ? 32.373 28.662 -10.667 1.00 44.25 988 PHE A C 1
ATOM 8068 O O . PHE A 1 988 ? 33.443 28.797 -11.253 1.00 44.25 988 PHE A O 1
ATOM 8075 N N . MET A 1 989 ? 31.648 27.544 -10.806 1.00 43.62 989 MET A N 1
ATOM 8076 C CA . MET A 1 989 ? 32.135 26.348 -11.507 1.00 43.62 989 MET A CA 1
ATOM 8077 C C . MET A 1 989 ? 32.293 26.528 -13.023 1.00 43.62 989 MET A C 1
ATOM 8079 O O . MET A 1 989 ? 32.963 25.715 -13.644 1.00 43.62 989 MET A O 1
ATOM 8083 N N . HIS A 1 990 ? 31.726 27.586 -13.614 1.00 50.72 990 HIS A N 1
ATOM 8084 C CA . HIS A 1 990 ? 31.800 27.840 -15.060 1.00 50.72 990 HIS A CA 1
ATOM 8085 C C . HIS A 1 990 ? 32.648 29.067 -15.438 1.00 50.72 990 HIS A C 1
ATOM 8087 O O . HIS A 1 990 ? 32.688 29.440 -16.607 1.00 50.72 990 HIS A O 1
ATOM 8093 N N . SER A 1 991 ? 33.323 29.715 -14.480 1.00 55.34 991 SER A N 1
ATOM 8094 C CA . SER A 1 991 ? 34.198 30.869 -14.741 1.00 55.34 991 SER A CA 1
ATOM 8095 C C . SER A 1 991 ? 35.672 30.467 -14.833 1.00 55.34 991 SER A C 1
ATOM 8097 O O . SER A 1 991 ? 36.141 29.698 -13.999 1.00 55.34 991 SER A O 1
ATOM 8099 N N . TYR A 1 992 ? 36.418 31.026 -15.791 1.00 58.78 992 TYR A N 1
ATOM 8100 C CA . TYR A 1 992 ? 37.860 30.778 -15.916 1.00 58.78 992 TYR A CA 1
ATOM 8101 C C . TYR A 1 992 ? 38.658 31.601 -14.903 1.00 58.78 992 TYR A C 1
ATOM 8103 O O . TYR A 1 992 ? 38.415 32.806 -14.778 1.00 58.78 992 TYR A O 1
ATOM 8111 N N . LEU A 1 993 ? 39.638 30.979 -14.240 1.00 56.16 993 LEU A N 1
ATOM 8112 C CA . LEU A 1 993 ? 40.567 31.632 -13.315 1.00 56.16 993 LEU A CA 1
ATOM 8113 C C . LEU A 1 993 ? 41.990 31.595 -13.882 1.00 56.16 993 LEU A C 1
ATOM 8115 O O . LEU A 1 993 ? 42.535 30.529 -14.147 1.00 56.16 993 LEU A O 1
ATOM 8119 N N . THR A 1 994 ? 42.648 32.750 -13.998 1.00 58.31 994 THR A N 1
ATOM 8120 C CA . THR A 1 994 ? 43.990 32.821 -14.615 1.00 58.31 994 THR A CA 1
ATOM 8121 C C . THR A 1 994 ? 45.091 32.112 -13.842 1.00 58.31 994 THR A C 1
ATOM 8123 O O . THR A 1 994 ? 46.158 31.896 -14.392 1.00 58.31 994 THR A O 1
ATOM 8126 N N . LYS A 1 995 ? 44.885 31.709 -12.586 1.00 54.94 995 LYS A N 1
ATOM 8127 C CA . LYS A 1 995 ? 45.940 31.027 -11.821 1.00 54.94 995 LYS A CA 1
ATOM 8128 C C . LYS A 1 995 ? 46.281 29.636 -12.375 1.00 54.94 995 LYS A C 1
ATOM 8130 O O . LYS A 1 995 ? 47.390 29.169 -12.130 1.00 54.94 995 LYS A O 1
ATOM 8135 N N . ASP A 1 996 ? 45.369 29.024 -13.135 1.00 56.25 996 ASP A N 1
ATOM 8136 C CA . ASP A 1 996 ? 45.598 27.722 -13.768 1.00 56.25 996 ASP A CA 1
ATOM 8137 C C . ASP A 1 996 ? 46.504 27.836 -15.009 1.00 56.25 996 ASP A C 1
ATOM 8139 O O . ASP A 1 996 ? 47.263 26.911 -15.271 1.00 56.25 996 ASP A O 1
ATOM 8143 N N . ASN A 1 997 ? 46.509 28.991 -15.699 1.00 60.59 997 ASN A N 1
ATOM 8144 C CA . ASN A 1 997 ? 47.443 29.350 -16.780 1.00 60.59 997 ASN A CA 1
ATOM 8145 C C . ASN A 1 997 ? 47.635 30.888 -16.848 1.00 60.59 997 ASN A C 1
ATOM 8147 O O . ASN A 1 997 ? 46.940 31.568 -17.606 1.00 60.59 997 ASN A O 1
ATOM 8151 N N . PRO A 1 998 ? 48.553 31.470 -16.052 1.00 59.00 998 PRO A N 1
ATOM 8152 C CA . PRO A 1 998 ? 48.605 32.918 -15.798 1.00 59.00 998 PRO A CA 1
ATOM 8153 C C . PRO A 1 998 ? 49.146 33.778 -16.941 1.00 59.00 998 PRO A C 1
ATOM 8155 O O . PRO A 1 998 ? 49.041 34.999 -16.858 1.00 59.00 998 PRO A O 1
ATOM 8158 N N . GLU A 1 999 ? 49.701 33.167 -17.988 1.00 65.94 999 GLU A N 1
ATOM 8159 C CA . GLU A 1 999 ? 50.299 33.867 -19.135 1.00 65.94 999 GLU A CA 1
ATOM 8160 C C . GLU A 1 999 ? 49.603 33.545 -20.472 1.00 65.94 999 GLU A C 1
ATOM 8162 O O . GLU A 1 999 ? 50.099 33.919 -21.534 1.00 65.94 999 GLU A O 1
ATOM 8167 N N . GLU A 1 1000 ? 48.459 32.850 -20.443 1.00 72.62 1000 GLU A N 1
ATOM 8168 C CA . GLU A 1 1000 ? 47.729 32.457 -21.653 1.00 72.62 1000 GLU A CA 1
ATOM 8169 C C . GLU A 1 1000 ? 46.409 33.214 -21.801 1.00 72.62 1000 GLU A C 1
ATOM 8171 O O . GLU A 1 1000 ? 45.587 33.246 -20.885 1.00 72.62 1000 GLU A O 1
ATOM 8176 N N . ASP A 1 1001 ? 46.189 33.788 -22.987 1.00 78.69 1001 ASP A N 1
ATOM 8177 C CA . ASP A 1 1001 ? 44.922 34.421 -23.350 1.00 78.69 1001 ASP A CA 1
ATOM 8178 C C . ASP A 1 1001 ? 43.753 33.427 -23.280 1.00 78.69 1001 ASP A C 1
ATOM 8180 O O . ASP A 1 1001 ? 43.843 32.274 -23.709 1.00 78.69 1001 ASP A O 1
ATOM 8184 N N . VAL A 1 1002 ? 42.617 33.905 -22.776 1.00 77.88 1002 VAL A N 1
ATOM 8185 C CA . VAL A 1 1002 ? 41.404 33.107 -22.583 1.00 77.88 1002 VAL A CA 1
ATOM 8186 C C . VAL A 1 1002 ? 40.649 33.025 -23.898 1.00 77.88 1002 VAL A C 1
ATOM 8188 O O . VAL A 1 1002 ? 40.446 34.043 -24.562 1.00 77.88 1002 VAL A O 1
ATOM 8191 N N . PHE A 1 1003 ? 40.184 31.836 -24.279 1.00 82.50 1003 PHE A N 1
ATOM 8192 C CA . PHE A 1 1003 ? 39.367 31.689 -25.476 1.00 82.50 1003 PHE A CA 1
ATOM 8193 C C . PHE A 1 1003 ? 38.112 30.844 -25.272 1.00 82.50 1003 PHE A C 1
ATOM 8195 O O . PHE A 1 1003 ? 38.113 29.874 -24.524 1.00 82.50 1003 PHE A O 1
ATOM 8202 N N . VAL A 1 1004 ? 37.056 31.211 -25.999 1.00 82.94 1004 VAL A N 1
ATOM 8203 C CA . VAL A 1 1004 ? 35.771 30.500 -26.075 1.00 82.94 1004 VAL A CA 1
ATOM 8204 C C . VAL A 1 1004 ? 35.532 30.159 -27.537 1.00 82.94 1004 VAL A C 1
ATOM 8206 O O . VAL A 1 1004 ? 35.616 31.051 -28.380 1.00 82.94 1004 VAL A O 1
ATOM 8209 N N . SER A 1 1005 ? 35.302 28.886 -27.866 1.00 85.31 1005 SER A N 1
ATOM 8210 C CA . SER A 1 1005 ? 35.128 28.450 -29.263 1.00 85.31 1005 SER A CA 1
ATOM 8211 C C . SER A 1 1005 ? 33.814 27.712 -29.479 1.00 85.31 1005 SER A C 1
ATOM 8213 O O . SER A 1 1005 ? 33.436 26.875 -28.665 1.00 85.31 1005 SER A O 1
ATOM 8215 N N . PHE A 1 1006 ? 33.166 27.996 -30.603 1.00 86.50 1006 PHE A N 1
ATOM 8216 C CA . PHE A 1 1006 ? 31.930 27.381 -31.062 1.00 86.50 1006 PHE A CA 1
ATOM 8217 C C . PHE A 1 1006 ? 32.194 26.615 -32.362 1.00 86.50 1006 PHE A C 1
ATOM 8219 O O . PHE A 1 1006 ? 32.805 27.180 -33.271 1.00 86.50 1006 PHE A O 1
ATOM 8226 N N . GLU A 1 1007 ? 31.740 25.367 -32.456 1.00 89.12 1007 GLU A N 1
ATOM 8227 C CA . GLU A 1 1007 ? 31.679 24.564 -33.683 1.00 89.12 1007 GLU A CA 1
ATOM 8228 C C . GLU A 1 1007 ? 30.216 24.270 -33.998 1.00 89.12 1007 GLU A C 1
ATOM 8230 O O . GLU A 1 1007 ? 29.568 23.490 -33.309 1.00 89.12 1007 GLU A O 1
ATOM 8235 N N . PHE A 1 1008 ? 29.702 24.892 -35.051 1.00 81.19 1008 PHE A N 1
ATOM 8236 C CA . PHE A 1 1008 ? 28.351 24.660 -35.534 1.00 81.19 1008 PHE A CA 1
ATOM 8237 C C . PHE A 1 1008 ? 28.256 23.343 -36.316 1.00 81.19 1008 PHE A C 1
ATOM 8239 O O . PHE A 1 1008 ? 29.229 22.893 -36.923 1.00 81.19 1008 PHE A O 1
ATOM 8246 N N . ASP A 1 1009 ? 27.068 22.743 -36.362 1.00 77.12 1009 ASP A N 1
ATOM 8247 C CA . ASP A 1 1009 ? 26.777 21.504 -37.105 1.00 77.12 1009 ASP A CA 1
ATOM 8248 C C . ASP A 1 1009 ? 27.085 21.622 -38.610 1.00 77.12 1009 ASP A C 1
ATOM 8250 O O . ASP A 1 1009 ? 27.549 20.677 -39.255 1.00 77.12 1009 ASP A O 1
ATOM 8254 N N . ARG A 1 1010 ? 26.900 22.819 -39.172 1.00 80.88 1010 ARG A N 1
ATOM 8255 C CA . ARG A 1 1010 ? 27.168 23.148 -40.577 1.00 80.88 1010 ARG A CA 1
ATOM 8256 C C . ARG A 1 1010 ? 27.744 24.556 -40.734 1.00 80.88 1010 ARG A C 1
ATOM 8258 O O . ARG A 1 1010 ? 27.939 25.290 -39.774 1.00 80.88 1010 ARG A O 1
ATOM 8265 N N . VAL A 1 1011 ? 28.053 24.933 -41.973 1.00 88.75 1011 VAL A N 1
ATOM 8266 C CA . VAL A 1 1011 ? 28.470 26.305 -42.302 1.00 88.75 1011 VAL A CA 1
ATOM 8267 C C . VAL A 1 1011 ? 27.233 27.203 -42.360 1.00 88.75 1011 VAL A C 1
ATOM 8269 O O . VAL A 1 1011 ? 26.328 26.922 -43.145 1.00 88.75 1011 VAL A O 1
ATOM 8272 N N . TYR A 1 1012 ? 27.233 28.290 -41.588 1.00 85.81 1012 TYR A N 1
ATOM 8273 C CA . TYR A 1 1012 ? 26.175 29.306 -41.577 1.00 85.81 1012 TYR A CA 1
ATOM 8274 C C . TYR A 1 1012 ? 26.646 30.632 -42.173 1.00 85.81 1012 TYR A C 1
ATOM 8276 O O . TYR A 1 1012 ? 27.824 30.968 -42.062 1.00 85.81 1012 TYR A O 1
ATOM 8284 N N . ASP A 1 1013 ? 25.705 31.379 -42.756 1.00 89.31 1013 ASP A N 1
ATOM 8285 C CA . ASP A 1 1013 ? 25.846 32.785 -43.156 1.00 89.31 1013 ASP A CA 1
ATOM 8286 C C . ASP A 1 1013 ? 25.431 33.689 -41.978 1.00 89.31 1013 ASP A C 1
ATOM 8288 O O . ASP A 1 1013 ? 24.274 34.104 -41.879 1.00 89.31 1013 ASP A O 1
ATOM 8292 N N . LEU A 1 1014 ? 26.353 33.930 -41.043 1.00 89.31 1014 LEU A N 1
ATOM 8293 C CA . LEU A 1 1014 ? 26.072 34.612 -39.774 1.00 89.31 1014 LEU A CA 1
ATOM 8294 C C . LEU A 1 1014 ? 25.965 36.131 -39.950 1.00 89.31 1014 LEU A C 1
ATOM 8296 O O . LEU A 1 1014 ? 26.849 36.729 -40.558 1.00 89.31 1014 LEU A O 1
ATOM 8300 N N . ASP A 1 1015 ? 24.946 36.764 -39.366 1.00 85.88 1015 ASP A N 1
ATOM 8301 C CA . ASP A 1 1015 ? 24.663 38.195 -39.555 1.00 85.88 1015 ASP A CA 1
ATOM 8302 C C . ASP A 1 1015 ? 24.902 39.048 -38.303 1.00 85.88 1015 ASP A C 1
ATOM 8304 O O . ASP A 1 1015 ? 25.639 40.025 -38.364 1.00 85.88 1015 ASP A O 1
ATOM 8308 N N . GLU A 1 1016 ? 24.365 38.672 -37.143 1.00 88.25 1016 GLU A N 1
ATOM 8309 C CA . GLU A 1 1016 ? 24.550 39.411 -35.888 1.00 88.25 1016 GLU A CA 1
ATOM 8310 C C . GLU A 1 1016 ? 24.913 38.479 -34.726 1.00 88.25 1016 GLU A C 1
ATOM 8312 O O . GLU A 1 1016 ? 24.505 37.318 -34.678 1.00 88.25 1016 GLU A O 1
ATOM 8317 N N . LEU A 1 1017 ? 25.659 39.007 -33.755 1.00 89.94 1017 LEU A N 1
ATOM 8318 C CA . LEU A 1 1017 ? 25.993 38.347 -32.494 1.00 89.94 1017 LEU A CA 1
ATOM 8319 C C . LEU A 1 1017 ? 25.488 39.179 -31.308 1.00 89.94 1017 LEU A C 1
ATOM 8321 O O . LEU A 1 1017 ? 25.958 40.293 -31.054 1.00 89.94 1017 LEU A O 1
ATOM 8325 N N . TYR A 1 1018 ? 24.566 38.589 -30.550 1.00 86.31 1018 TYR A N 1
ATOM 8326 C CA . TYR A 1 1018 ? 24.009 39.127 -29.311 1.00 86.31 1018 TYR A CA 1
ATOM 8327 C C . TYR A 1 1018 ? 24.745 38.560 -28.101 1.00 86.31 1018 TYR A C 1
ATOM 8329 O O . TYR A 1 1018 ? 25.037 37.363 -28.041 1.00 86.31 1018 TYR A O 1
ATOM 8337 N N . ILE A 1 1019 ? 25.045 39.424 -27.129 1.00 85.50 1019 ILE A N 1
ATOM 8338 C CA . ILE A 1 1019 ? 25.902 39.083 -25.988 1.00 85.50 1019 ILE A CA 1
ATOM 8339 C C . ILE A 1 1019 ? 25.221 39.457 -24.679 1.00 85.50 1019 ILE A C 1
ATOM 8341 O O . ILE A 1 1019 ? 24.892 40.620 -24.446 1.00 85.50 1019 ILE A O 1
ATOM 8345 N N . TRP A 1 1020 ? 25.117 38.484 -23.781 1.00 81.38 1020 TRP A N 1
ATOM 8346 C CA . TRP A 1 1020 ? 24.772 38.673 -22.379 1.00 81.38 1020 TRP A CA 1
ATOM 8347 C C . TRP A 1 1020 ? 26.010 38.402 -21.526 1.00 81.38 1020 TRP A C 1
ATOM 8349 O O . TRP A 1 1020 ? 26.425 37.260 -21.314 1.00 81.38 1020 TRP A O 1
ATOM 8359 N N . ASN A 1 1021 ? 26.637 39.481 -21.073 1.00 81.50 1021 ASN A N 1
ATOM 8360 C CA . ASN A 1 1021 ? 27.862 39.437 -20.288 1.00 81.50 1021 ASN A CA 1
ATOM 8361 C C . ASN A 1 1021 ? 27.569 39.126 -18.804 1.00 81.50 1021 ASN A C 1
ATOM 8363 O O . ASN A 1 1021 ? 26.468 39.377 -18.321 1.00 81.50 1021 ASN A O 1
ATOM 8367 N N . PHE A 1 1022 ? 28.528 38.570 -18.059 1.00 72.12 1022 PHE A N 1
ATOM 8368 C CA . PHE A 1 1022 ? 28.287 38.074 -16.692 1.00 72.12 1022 PHE A CA 1
ATOM 8369 C C . PHE A 1 1022 ? 28.563 39.123 -15.588 1.00 72.12 1022 PHE A C 1
ATOM 8371 O O . PHE A 1 1022 ? 29.538 39.877 -15.664 1.00 72.12 1022 PHE A O 1
ATOM 8378 N N . GLN A 1 1023 ? 27.751 39.136 -14.516 1.00 68.31 1023 GLN A N 1
ATOM 8379 C CA . GLN A 1 1023 ? 27.979 39.932 -13.294 1.00 68.31 1023 GLN A CA 1
ATOM 8380 C C . GLN A 1 1023 ? 27.490 39.204 -12.016 1.00 68.31 1023 GLN A C 1
ATOM 8382 O O . GLN A 1 1023 ? 26.358 38.732 -11.977 1.00 68.31 1023 GLN A O 1
ATOM 8387 N N . GLU A 1 1024 ? 28.303 39.166 -10.945 1.00 61.22 1024 GLU A N 1
ATOM 8388 C CA . GLU A 1 1024 ? 27.915 38.640 -9.614 1.00 61.22 1024 GLU A CA 1
ATOM 8389 C C . GLU A 1 1024 ? 27.275 39.739 -8.727 1.00 61.22 1024 GLU A C 1
ATOM 8391 O O . GLU A 1 1024 ? 27.598 40.927 -8.838 1.00 61.22 1024 GLU A O 1
ATOM 8396 N N . LYS A 1 1025 ? 26.371 39.359 -7.807 1.00 55.62 1025 LYS A N 1
ATOM 8397 C CA . LYS A 1 1025 ? 25.752 40.277 -6.831 1.00 55.62 1025 LYS A CA 1
ATOM 8398 C C . LYS A 1 1025 ? 26.711 40.606 -5.687 1.00 55.62 1025 LYS A C 1
ATOM 8400 O O . LYS A 1 1025 ? 27.151 39.717 -4.967 1.00 55.62 1025 LYS A O 1
ATOM 8405 N N . VAL A 1 1026 ? 26.914 41.898 -5.430 1.00 54.19 1026 VAL A N 1
ATOM 8406 C CA . VAL A 1 1026 ? 27.529 42.383 -4.184 1.00 54.19 1026 VAL A CA 1
ATOM 8407 C C . VAL A 1 1026 ? 26.550 42.137 -3.029 1.00 54.19 1026 VAL A C 1
ATOM 8409 O O . VAL A 1 1026 ? 25.455 42.706 -2.999 1.00 54.19 1026 VAL A O 1
ATOM 8412 N N . THR A 1 1027 ? 26.904 41.263 -2.086 1.00 54.09 1027 THR A N 1
ATOM 8413 C CA . THR A 1 1027 ? 26.122 41.017 -0.861 1.00 54.09 1027 THR A CA 1
ATOM 8414 C C . THR A 1 1027 ? 26.775 41.712 0.334 1.00 54.09 1027 THR A C 1
ATOM 8416 O O . THR A 1 1027 ? 27.944 42.086 0.281 1.00 54.09 1027 THR A O 1
ATOM 8419 N N . LYS A 1 1028 ? 26.039 41.882 1.445 1.00 49.09 1028 LYS A N 1
ATOM 8420 C CA . LYS A 1 1028 ? 26.598 42.457 2.687 1.00 49.09 1028 LYS A CA 1
ATOM 8421 C C . LYS A 1 1028 ? 27.830 41.694 3.201 1.00 49.09 1028 LYS A C 1
ATOM 8423 O O . LYS A 1 1028 ? 28.682 42.306 3.833 1.00 49.09 1028 LYS A O 1
ATOM 8428 N N . ASP A 1 1029 ? 27.935 40.406 2.873 1.00 49.03 1029 ASP A N 1
ATOM 8429 C CA . ASP A 1 1029 ? 29.003 39.501 3.323 1.00 49.03 1029 ASP A CA 1
ATOM 8430 C C . ASP A 1 1029 ? 30.155 39.372 2.299 1.00 49.03 1029 ASP A C 1
ATOM 8432 O O . ASP A 1 1029 ? 31.177 38.734 2.575 1.00 49.03 1029 ASP A O 1
ATOM 8436 N N . LYS A 1 1030 ? 29.992 39.980 1.112 1.00 55.16 1030 LYS A N 1
ATOM 8437 C CA . LYS A 1 1030 ? 30.985 40.106 0.034 1.00 55.16 1030 LYS A CA 1
ATOM 8438 C C . LYS A 1 1030 ? 30.911 41.517 -0.584 1.00 55.16 1030 LYS A C 1
ATOM 8440 O O . LYS A 1 1030 ? 30.380 41.676 -1.686 1.00 55.16 1030 LYS A O 1
ATOM 8445 N N . PRO A 1 1031 ? 31.416 42.556 0.108 1.00 48.50 1031 PRO A N 1
ATOM 8446 C CA . PRO A 1 1031 ? 31.339 43.941 -0.366 1.00 48.50 1031 PRO A CA 1
ATOM 8447 C C . PRO A 1 1031 ? 32.136 44.203 -1.662 1.00 48.50 1031 PRO A C 1
ATOM 8449 O O . PRO A 1 1031 ? 31.821 45.157 -2.370 1.00 48.50 1031 PRO A O 1
ATOM 8452 N N . ASN A 1 1032 ? 33.086 43.324 -2.008 1.00 51.34 1032 ASN A N 1
ATOM 8453 C CA . ASN A 1 1032 ? 33.923 43.383 -3.213 1.00 51.34 1032 ASN A CA 1
ATOM 8454 C C . ASN A 1 1032 ? 33.643 42.176 -4.137 1.00 51.34 1032 ASN A C 1
ATOM 8456 O O . ASN A 1 1032 ? 34.509 41.331 -4.338 1.00 51.34 1032 ASN A O 1
ATOM 8460 N N . GLY A 1 1033 ? 32.410 42.023 -4.636 1.00 56.78 1033 GLY A N 1
ATOM 8461 C CA . GLY A 1 1033 ? 32.054 40.915 -5.544 1.00 56.78 1033 GLY A CA 1
ATOM 8462 C C . GLY A 1 1033 ? 32.959 40.829 -6.788 1.00 56.78 1033 GLY A C 1
ATOM 8463 O O . GLY A 1 1033 ? 33.450 41.857 -7.264 1.00 56.78 1033 GLY A O 1
ATOM 8464 N N . ALA A 1 1034 ? 33.168 39.617 -7.326 1.00 60.94 1034 ALA A N 1
ATOM 8465 C CA . ALA A 1 1034 ? 33.960 39.421 -8.543 1.00 60.94 1034 ALA A CA 1
ATOM 8466 C C . ALA A 1 1034 ? 33.312 40.155 -9.730 1.00 60.94 1034 ALA A C 1
ATOM 8468 O O . ALA A 1 1034 ? 32.087 40.259 -9.812 1.00 60.94 1034 ALA A O 1
ATOM 8469 N N . ASN A 1 1035 ? 34.112 40.617 -10.698 1.00 68.31 1035 ASN A N 1
ATOM 8470 C CA . ASN A 1 1035 ? 33.616 41.200 -11.955 1.00 68.31 1035 ASN A CA 1
ATOM 8471 C C . ASN A 1 1035 ? 34.062 40.349 -13.165 1.00 68.31 1035 ASN A C 1
ATOM 8473 O O . ASN A 1 1035 ? 34.965 40.775 -13.888 1.00 68.31 1035 ASN A O 1
ATOM 8477 N N . PRO A 1 1036 ? 33.448 39.171 -13.412 1.00 71.25 1036 PRO A N 1
ATOM 8478 C CA . PRO A 1 1036 ? 33.965 38.191 -14.369 1.00 71.25 1036 PRO A CA 1
ATOM 8479 C C . PRO A 1 1036 ? 33.749 38.544 -15.843 1.00 71.25 1036 PRO A C 1
ATOM 8481 O O . PRO A 1 1036 ? 34.247 37.839 -16.704 1.00 71.25 1036 PRO A O 1
ATOM 8484 N N . GLY A 1 1037 ? 32.959 39.568 -16.171 1.00 79.94 1037 GLY A N 1
ATOM 8485 C CA . GLY A 1 1037 ? 32.542 39.813 -17.554 1.00 79.94 1037 GLY A CA 1
ATOM 8486 C C . GLY A 1 1037 ? 33.707 39.983 -18.538 1.00 79.94 1037 GLY A C 1
ATOM 8487 O O . GLY A 1 1037 ? 34.702 40.636 -18.212 1.00 79.94 1037 GLY A O 1
ATOM 8488 N N . PHE A 1 1038 ? 33.552 39.445 -19.751 1.00 87.69 1038 PHE A N 1
ATOM 8489 C CA . PHE A 1 1038 ? 34.482 39.656 -20.868 1.00 87.69 1038 PHE A CA 1
ATOM 8490 C C . PHE A 1 1038 ? 34.445 41.130 -21.284 1.00 87.69 1038 PHE A C 1
ATOM 8492 O O . PHE A 1 1038 ? 33.367 41.719 -21.355 1.00 87.69 1038 PHE A O 1
ATOM 8499 N N . LYS A 1 1039 ? 35.598 41.738 -21.564 1.00 89.69 1039 LYS A N 1
ATOM 8500 C CA . LYS A 1 1039 ? 35.701 43.161 -21.911 1.00 89.69 1039 LYS A CA 1
ATOM 8501 C C . LYS A 1 1039 ? 36.286 43.356 -23.303 1.00 89.69 1039 LYS A C 1
ATOM 8503 O O . LYS A 1 1039 ? 35.529 43.643 -24.220 1.00 89.69 1039 LYS A O 1
ATOM 8508 N N . GLU A 1 1040 ? 37.598 43.213 -23.479 1.00 92.38 1040 GLU A N 1
ATOM 8509 C CA . GLU A 1 1040 ? 38.264 43.393 -24.776 1.00 92.38 1040 GLU A CA 1
ATOM 8510 C C . GLU A 1 1040 ? 38.437 42.051 -25.501 1.00 92.38 1040 GLU A C 1
ATOM 8512 O O . GLU A 1 1040 ? 39.323 41.260 -25.176 1.00 92.38 1040 GLU A O 1
ATOM 8517 N N . VAL A 1 1041 ? 37.574 41.798 -26.490 1.00 92.31 1041 VAL A N 1
ATOM 8518 C CA . VAL A 1 1041 ? 37.433 40.506 -27.174 1.00 92.31 1041 VAL A CA 1
ATOM 8519 C C . VAL A 1 1041 ? 37.822 40.618 -28.649 1.00 92.31 1041 VAL A C 1
ATOM 8521 O O . VAL A 1 1041 ? 37.340 41.490 -29.374 1.00 92.31 1041 VAL A O 1
ATOM 8524 N N . ARG A 1 1042 ? 38.668 39.703 -29.129 1.00 94.50 1042 ARG A N 1
ATOM 8525 C CA . ARG A 1 1042 ? 38.924 39.468 -30.558 1.00 94.50 1042 ARG A CA 1
ATOM 8526 C C . ARG A 1 1042 ? 38.087 38.289 -31.028 1.00 94.50 1042 ARG A C 1
ATOM 8528 O O . ARG A 1 1042 ? 38.116 37.231 -30.408 1.00 94.50 1042 ARG A O 1
ATOM 8535 N N . ILE A 1 1043 ? 37.369 38.459 -32.130 1.00 94.19 1043 ILE A N 1
ATOM 8536 C CA . ILE A 1 1043 ? 36.505 37.419 -32.692 1.00 94.19 1043 ILE A CA 1
ATOM 8537 C C . ILE A 1 1043 ? 37.172 36.866 -33.948 1.00 94.19 1043 ILE A C 1
ATOM 8539 O O . ILE A 1 1043 ? 37.630 37.628 -34.796 1.00 94.19 1043 ILE A O 1
ATOM 8543 N N . TYR A 1 1044 ? 37.229 35.546 -34.068 1.00 94.38 1044 TYR A N 1
ATOM 8544 C CA . TYR A 1 1044 ? 37.774 34.827 -35.210 1.00 94.38 1044 TYR A CA 1
ATOM 8545 C C . TYR A 1 1044 ? 36.733 33.871 -35.778 1.00 94.38 1044 TYR A C 1
ATOM 8547 O O . TYR A 1 1044 ? 35.929 33.323 -35.029 1.00 94.38 1044 TYR A O 1
ATOM 8555 N N . HIS A 1 1045 ? 36.790 33.619 -37.082 1.00 94.12 1045 HIS A N 1
ATOM 8556 C CA . HIS A 1 1045 ? 35.925 32.656 -37.755 1.00 94.12 1045 HIS A CA 1
ATOM 8557 C C . HIS A 1 1045 ? 36.718 31.715 -38.672 1.00 94.12 1045 HIS A C 1
ATOM 8559 O O . HIS A 1 1045 ? 37.788 32.074 -39.175 1.00 94.12 1045 HIS A O 1
ATOM 8565 N N . SER A 1 1046 ? 36.210 30.498 -38.875 1.00 93.31 1046 SER A N 1
ATOM 8566 C CA . SER A 1 1046 ? 36.811 29.486 -39.749 1.00 93.31 1046 SER A CA 1
ATOM 8567 C C . SER A 1 1046 ? 35.759 28.563 -40.376 1.00 93.31 1046 SER A C 1
ATOM 8569 O O . SER A 1 1046 ? 34.664 28.375 -39.844 1.00 93.31 1046 SER A O 1
ATOM 8571 N N . LEU A 1 1047 ? 36.106 27.969 -41.521 1.00 92.38 1047 LEU A N 1
ATOM 8572 C CA . LEU A 1 1047 ? 35.327 26.913 -42.177 1.00 92.38 1047 LEU A CA 1
ATOM 8573 C C . LEU A 1 1047 ? 35.843 25.506 -41.841 1.00 92.38 1047 LEU A C 1
ATOM 8575 O O . LEU A 1 1047 ? 35.082 24.549 -41.930 1.00 92.38 1047 LEU A O 1
ATOM 8579 N N . ASP A 1 1048 ? 37.123 25.377 -41.479 1.00 85.06 1048 ASP A N 1
ATOM 8580 C CA . ASP A 1 1048 ? 37.821 24.093 -41.329 1.00 85.06 1048 ASP A CA 1
ATOM 8581 C C . ASP A 1 1048 ? 38.395 23.855 -39.923 1.00 85.06 1048 ASP A C 1
ATOM 8583 O O . ASP A 1 1048 ? 38.990 22.806 -39.671 1.00 85.06 1048 ASP A O 1
ATOM 8587 N N . GLY A 1 1049 ? 38.256 24.836 -39.025 1.00 82.81 1049 GLY A N 1
ATOM 8588 C CA . GLY A 1 1049 ? 38.750 24.785 -37.650 1.00 82.81 1049 GLY A CA 1
ATOM 8589 C C . GLY A 1 1049 ? 40.276 24.886 -37.531 1.00 82.81 1049 GLY A C 1
ATOM 8590 O O . GLY A 1 1049 ? 40.803 24.808 -36.423 1.00 82.81 1049 GLY A O 1
ATOM 8591 N N . LYS A 1 1050 ? 41.000 25.073 -38.646 1.00 83.62 1050 LYS A N 1
ATOM 8592 C CA . LYS A 1 1050 ? 42.472 25.151 -38.710 1.00 83.62 1050 LYS A CA 1
ATOM 8593 C C . LYS A 1 1050 ? 42.957 26.544 -39.092 1.00 83.62 1050 LYS A C 1
ATOM 8595 O O . LYS A 1 1050 ? 43.931 27.028 -38.521 1.00 83.62 1050 LYS A O 1
ATOM 8600 N N . HIS A 1 1051 ? 42.280 27.193 -40.035 1.00 91.06 1051 HIS A N 1
ATOM 8601 C CA . HIS A 1 1051 ? 42.636 28.522 -40.522 1.00 91.06 1051 HIS A CA 1
ATOM 8602 C C . HIS A 1 1051 ? 41.596 29.535 -40.054 1.00 91.06 1051 HIS A C 1
ATOM 8604 O O . HIS A 1 1051 ? 40.463 29.543 -40.537 1.00 91.06 1051 HIS A O 1
ATOM 8610 N N . TYR A 1 1052 ? 41.983 30.384 -39.104 1.00 91.88 1052 TYR A N 1
ATOM 8611 C CA . TYR A 1 1052 ? 41.111 31.403 -38.529 1.00 91.88 1052 TYR A CA 1
ATOM 8612 C C . TYR A 1 1052 ? 41.380 32.774 -39.144 1.00 91.88 1052 TYR A C 1
ATOM 8614 O O . TYR A 1 1052 ? 42.527 33.213 -39.237 1.00 91.88 1052 TYR A O 1
ATOM 8622 N N . THR A 1 1053 ? 40.305 33.466 -39.512 1.00 94.25 1053 THR A N 1
ATOM 8623 C CA . THR A 1 1053 ? 40.335 34.865 -39.949 1.00 94.25 1053 THR A CA 1
ATOM 8624 C C . THR A 1 1053 ? 39.766 35.733 -38.834 1.00 94.25 1053 THR A C 1
ATOM 8626 O O . THR A 1 1053 ? 38.719 35.408 -38.278 1.00 94.25 1053 THR A O 1
ATOM 8629 N N . GLN A 1 1054 ? 40.468 36.806 -38.460 1.00 94.06 1054 GLN A N 1
ATOM 8630 C CA . GLN A 1 1054 ? 39.978 37.738 -37.442 1.00 94.06 1054 GLN A CA 1
ATOM 8631 C C . GLN A 1 1054 ? 38.890 38.633 -38.040 1.00 94.06 1054 GLN A C 1
ATOM 8633 O O . GLN A 1 1054 ? 39.099 39.246 -39.086 1.00 94.06 1054 GLN A O 1
ATOM 8638 N N . LEU A 1 1055 ? 37.766 38.754 -37.341 1.00 91.62 1055 LEU A N 1
ATOM 8639 C CA . LEU A 1 1055 ? 36.722 39.716 -37.653 1.00 91.62 1055 LEU A CA 1
ATOM 8640 C C . LEU A 1 1055 ? 37.184 41.120 -37.242 1.00 91.62 1055 LEU A C 1
ATOM 8642 O O . LEU A 1 1055 ? 37.532 41.358 -36.083 1.00 91.62 1055 LEU A O 1
ATOM 8646 N N . ALA A 1 1056 ? 37.148 42.063 -38.178 1.00 82.69 1056 ALA A N 1
ATOM 8647 C CA . ALA A 1 1056 ? 37.428 43.468 -37.919 1.00 82.69 1056 ALA A CA 1
ATOM 8648 C C . ALA A 1 1056 ? 36.390 44.331 -38.637 1.00 82.69 1056 ALA A C 1
ATOM 8650 O O . ALA A 1 1056 ? 36.320 44.328 -39.863 1.00 82.69 1056 ALA A O 1
ATOM 8651 N N . HIS A 1 1057 ? 35.595 45.063 -37.860 1.00 80.31 1057 HIS A N 1
ATOM 8652 C CA . HIS A 1 1057 ? 34.631 46.029 -38.370 1.00 80.31 1057 HIS A CA 1
ATOM 8653 C C . HIS A 1 1057 ? 35.023 47.417 -37.855 1.00 80.31 1057 HIS A C 1
ATOM 8655 O O . HIS A 1 1057 ? 34.930 47.682 -36.653 1.00 80.31 1057 HIS A O 1
ATOM 8661 N N . ASP A 1 1058 ? 35.493 48.299 -38.741 1.00 75.69 1058 ASP A N 1
ATOM 8662 C CA . ASP A 1 1058 ? 36.128 49.577 -38.366 1.00 75.69 1058 ASP A CA 1
ATOM 8663 C C . ASP A 1 1058 ? 35.194 50.534 -37.599 1.00 75.69 1058 ASP A C 1
ATOM 8665 O O . ASP A 1 1058 ? 35.662 51.425 -36.891 1.00 75.69 1058 ASP A O 1
ATOM 8669 N N . SER A 1 1059 ? 33.871 50.352 -37.713 1.00 78.50 1059 SER A N 1
ATOM 8670 C CA . SER A 1 1059 ? 32.867 51.137 -36.978 1.00 78.50 1059 SER A CA 1
ATOM 8671 C C . SER A 1 1059 ? 32.452 50.554 -35.618 1.00 78.50 1059 SER A C 1
ATOM 8673 O O . SER A 1 1059 ? 31.862 51.286 -34.828 1.00 78.50 1059 SER A O 1
ATOM 8675 N N . GLN A 1 1060 ? 32.742 49.277 -35.331 1.00 85.00 1060 GLN A N 1
ATOM 8676 C CA . GLN A 1 1060 ? 32.332 48.586 -34.090 1.00 85.00 1060 GLN A CA 1
ATOM 8677 C C . GLN A 1 1060 ? 33.514 48.056 -33.259 1.00 85.00 1060 GLN A C 1
ATOM 8679 O O . GLN A 1 1060 ? 33.337 47.643 -32.113 1.00 85.00 1060 GLN A O 1
ATOM 8684 N N . SER A 1 1061 ? 34.727 48.082 -33.813 1.00 86.12 1061 SER A N 1
ATOM 8685 C CA . SER A 1 1061 ? 35.944 47.583 -33.176 1.00 86.12 1061 SER A CA 1
ATOM 8686 C C . SER A 1 1061 ? 37.105 48.556 -33.369 1.00 86.12 1061 SER A C 1
ATOM 8688 O O . SER A 1 1061 ? 37.175 49.280 -34.361 1.00 86.12 1061 SER A O 1
ATOM 8690 N N . LYS A 1 1062 ? 38.062 48.558 -32.438 1.00 87.12 1062 LYS A N 1
ATOM 8691 C CA . LYS A 1 1062 ? 39.305 49.333 -32.559 1.00 87.12 1062 LYS A CA 1
ATOM 8692 C C . LYS A 1 1062 ? 40.464 48.367 -32.778 1.00 87.12 1062 LYS A C 1
ATOM 8694 O O . LYS A 1 1062 ? 40.762 47.566 -31.900 1.00 87.12 1062 LYS A O 1
ATOM 8699 N N . ASN A 1 1063 ? 41.115 48.422 -33.943 1.00 84.81 1063 ASN A N 1
ATOM 8700 C CA . ASN A 1 1063 ? 42.147 47.452 -34.353 1.00 84.81 1063 ASN A CA 1
ATOM 8701 C C . ASN A 1 1063 ? 41.670 45.977 -34.267 1.00 84.81 1063 ASN A C 1
ATOM 8703 O O . ASN A 1 1063 ? 42.442 45.086 -33.894 1.00 84.81 1063 ASN A O 1
ATOM 8707 N N . GLY A 1 1064 ? 40.388 45.729 -34.569 1.00 85.44 1064 GLY A N 1
ATOM 8708 C CA . GLY A 1 1064 ? 39.763 44.402 -34.512 1.00 85.44 1064 GLY A CA 1
ATOM 8709 C C . GLY A 1 1064 ? 39.476 43.876 -33.099 1.00 85.44 1064 GLY A C 1
ATOM 8710 O O . GLY A 1 1064 ? 39.289 42.672 -32.933 1.00 85.44 1064 GLY A O 1
ATOM 8711 N N . VAL A 1 1065 ? 39.482 44.749 -32.085 1.00 91.69 1065 VAL A N 1
ATOM 8712 C CA . VAL A 1 1065 ? 39.085 44.437 -30.703 1.00 91.69 1065 VAL A CA 1
ATOM 8713 C C . VAL A 1 1065 ? 37.706 45.035 -30.427 1.00 91.69 1065 VAL A C 1
ATOM 8715 O O . VAL A 1 1065 ? 37.512 46.244 -30.592 1.00 91.69 1065 VAL A O 1
ATOM 8718 N N . TYR A 1 1066 ? 36.764 44.189 -30.012 1.00 93.94 1066 TYR A N 1
ATOM 8719 C CA . TYR A 1 1066 ? 35.408 44.554 -29.607 1.00 93.94 1066 TYR A CA 1
ATOM 8720 C C . TYR A 1 1066 ? 35.358 44.736 -28.095 1.00 93.94 1066 TYR A C 1
ATOM 8722 O O . TYR A 1 1066 ? 35.877 43.904 -27.352 1.00 93.94 1066 TYR A O 1
ATOM 8730 N N . THR A 1 1067 ? 34.727 45.810 -27.627 1.00 93.62 1067 THR A N 1
ATOM 8731 C CA . THR A 1 1067 ? 34.532 46.034 -26.192 1.00 93.62 1067 THR A CA 1
ATOM 8732 C C . THR A 1 1067 ? 33.113 45.634 -25.809 1.00 93.62 1067 THR A C 1
ATOM 8734 O O . THR A 1 1067 ? 32.169 46.352 -26.128 1.00 93.62 1067 THR A O 1
ATOM 8737 N N . PHE A 1 1068 ? 32.940 44.488 -25.153 1.00 92.31 1068 PHE A N 1
ATOM 8738 C CA . PHE A 1 1068 ? 31.629 44.007 -24.702 1.00 92.31 1068 PHE A CA 1
ATOM 8739 C C . PHE A 1 1068 ? 31.208 44.763 -23.454 1.00 92.31 1068 PHE A C 1
ATOM 8741 O O . PHE A 1 1068 ? 31.993 44.844 -22.524 1.00 92.31 1068 PHE A O 1
ATOM 8748 N N . ALA A 1 1069 ? 29.988 45.294 -23.402 1.00 87.88 1069 ALA A N 1
ATOM 8749 C CA . ALA A 1 1069 ? 29.482 46.015 -22.246 1.00 87.88 1069 ALA A CA 1
ATOM 8750 C C . ALA A 1 1069 ? 29.346 45.091 -21.035 1.00 87.88 1069 ALA A C 1
ATOM 8752 O O . ALA A 1 1069 ? 28.925 43.936 -21.142 1.00 87.88 1069 ALA A O 1
ATOM 8753 N N . LYS A 1 1070 ? 29.651 45.628 -19.856 1.00 80.75 1070 LYS A N 1
ATOM 8754 C CA . LYS A 1 1070 ? 29.344 44.974 -18.586 1.00 80.75 1070 LYS A CA 1
ATOM 8755 C C . LYS A 1 1070 ? 27.823 44.880 -18.410 1.00 80.75 1070 LYS A C 1
ATOM 8757 O O . LYS A 1 1070 ? 27.122 45.854 -18.685 1.00 80.75 1070 LYS A O 1
ATOM 8762 N N . ALA A 1 1071 ? 27.324 43.752 -17.903 1.00 74.75 1071 ALA A N 1
ATOM 8763 C CA . ALA A 1 1071 ? 25.937 43.673 -17.450 1.00 74.75 1071 ALA A CA 1
ATOM 8764 C C . ALA A 1 1071 ? 25.667 44.707 -16.341 1.00 74.75 1071 ALA A C 1
ATOM 8766 O O . ALA A 1 1071 ? 26.581 45.106 -15.614 1.00 74.75 1071 ALA A O 1
ATOM 8767 N N . THR A 1 1072 ? 24.427 45.195 -16.265 1.00 62.16 1072 THR A N 1
ATOM 8768 C CA . THR A 1 1072 ? 24.039 46.294 -15.365 1.00 62.16 1072 THR A CA 1
ATOM 8769 C C . THR A 1 1072 ? 23.184 45.852 -14.174 1.00 62.16 1072 THR A C 1
ATOM 8771 O O . THR A 1 1072 ? 23.091 46.605 -13.206 1.00 62.16 1072 THR A O 1
ATOM 8774 N N . GLU A 1 1073 ? 22.575 44.658 -14.203 1.00 59.06 1073 GLU A N 1
ATOM 8775 C CA . GLU A 1 1073 ? 21.839 44.067 -13.070 1.00 59.06 1073 GLU A CA 1
ATOM 8776 C C . GLU A 1 1073 ? 22.090 42.550 -12.959 1.00 59.06 1073 GLU A C 1
ATOM 8778 O O . GLU A 1 1073 ? 22.512 41.914 -13.921 1.00 59.06 1073 GLU A O 1
ATOM 8783 N N . VAL A 1 1074 ? 21.794 41.973 -11.786 1.00 56.69 1074 VAL A N 1
ATOM 8784 C CA . VAL A 1 1074 ? 21.832 40.521 -11.529 1.00 56.69 1074 VAL A CA 1
ATOM 8785 C C . VAL A 1 1074 ? 20.399 39.979 -11.530 1.00 56.69 1074 VAL A C 1
ATOM 8787 O O . VAL A 1 1074 ? 19.569 40.447 -10.744 1.00 56.69 1074 VAL A O 1
ATOM 8790 N N . ALA A 1 1075 ? 20.102 38.998 -12.384 1.00 52.12 1075 ALA A N 1
ATOM 8791 C CA . ALA A 1 1075 ? 18.782 38.376 -12.486 1.00 52.12 1075 ALA A CA 1
ATOM 8792 C C . ALA A 1 1075 ? 18.585 37.326 -11.380 1.00 52.12 1075 ALA A C 1
ATOM 8794 O O . ALA A 1 1075 ? 18.903 36.156 -11.546 1.00 52.12 1075 ALA A O 1
ATOM 8795 N N . ILE A 1 1076 ? 18.071 37.747 -10.224 1.00 45.03 1076 ILE A N 1
ATOM 8796 C CA . ILE A 1 1076 ? 17.538 36.829 -9.206 1.00 45.03 1076 ILE A CA 1
ATOM 8797 C C . ILE A 1 1076 ? 16.027 37.048 -9.177 1.00 45.03 1076 ILE A C 1
ATOM 8799 O O . ILE A 1 1076 ? 15.583 38.151 -8.850 1.00 45.03 1076 ILE A O 1
ATOM 8803 N N . ASN A 1 1077 ? 15.249 36.018 -9.519 1.00 41.34 1077 ASN A N 1
ATOM 8804 C CA . ASN A 1 1077 ? 13.777 36.038 -9.560 1.00 41.34 1077 ASN A CA 1
ATOM 8805 C C . ASN A 1 1077 ? 13.167 37.079 -10.525 1.00 41.34 1077 ASN A C 1
ATOM 8807 O O . ASN A 1 1077 ? 12.082 37.600 -10.265 1.00 41.34 1077 ASN A O 1
ATOM 8811 N N . LYS A 1 1078 ? 13.864 37.422 -11.616 1.00 41.66 1078 LYS A N 1
ATOM 8812 C CA . LYS A 1 1078 ? 13.313 38.241 -12.706 1.00 41.66 1078 LYS A CA 1
ATOM 8813 C C . LYS A 1 1078 ? 13.314 37.417 -13.984 1.00 41.66 1078 LYS A C 1
ATOM 8815 O O . LYS A 1 1078 ? 14.371 36.971 -14.410 1.00 41.66 1078 LYS A O 1
ATOM 8820 N N . ASP A 1 1079 ? 12.152 37.280 -14.610 1.00 40.72 1079 ASP A N 1
ATOM 8821 C CA . ASP A 1 1079 ? 11.981 36.303 -15.683 1.00 40.72 1079 ASP A CA 1
ATOM 8822 C C . ASP A 1 1079 ? 12.704 36.657 -17.000 1.00 40.72 1079 ASP A C 1
ATOM 8824 O O . ASP A 1 1079 ? 12.881 35.749 -17.800 1.00 40.72 1079 ASP A O 1
ATOM 8828 N N . ARG A 1 1080 ? 13.122 37.915 -17.284 1.00 53.31 1080 ARG A N 1
ATOM 8829 C CA . ARG A 1 1080 ? 13.792 38.304 -18.566 1.00 53.31 1080 ARG A CA 1
ATOM 8830 C C . ARG A 1 1080 ? 14.690 39.563 -18.461 1.00 53.31 1080 ARG A C 1
ATOM 8832 O O . ARG A 1 1080 ? 14.269 40.549 -17.857 1.00 53.31 1080 ARG A O 1
ATOM 8839 N N . MET A 1 1081 ? 15.875 39.575 -19.105 1.00 56.53 1081 MET A N 1
ATOM 8840 C CA . MET A 1 1081 ? 16.799 40.738 -19.202 1.00 56.53 1081 MET A CA 1
ATOM 8841 C C . MET A 1 1081 ? 17.368 40.963 -20.631 1.00 56.53 1081 MET A C 1
ATOM 8843 O O . MET A 1 1081 ? 17.645 39.985 -21.326 1.00 56.53 1081 MET A O 1
ATOM 8847 N N . PRO A 1 1082 ? 17.587 42.222 -21.080 1.00 64.50 1082 PRO A N 1
ATOM 8848 C CA . PRO A 1 1082 ? 18.155 42.533 -22.403 1.00 64.50 1082 PRO A CA 1
ATOM 8849 C C . PRO A 1 1082 ? 19.645 42.176 -22.531 1.00 64.50 1082 PRO A C 1
ATOM 8851 O O . PRO A 1 1082 ? 20.365 42.151 -21.534 1.00 64.50 1082 PRO A O 1
ATOM 8854 N N . ALA A 1 1083 ? 20.105 41.959 -23.771 1.00 72.25 1083 ALA A N 1
ATOM 8855 C CA . ALA A 1 1083 ? 21.519 41.742 -24.088 1.00 72.25 1083 ALA A CA 1
ATOM 8856 C C . ALA A 1 1083 ? 22.365 42.966 -23.713 1.00 72.25 1083 ALA A C 1
ATOM 8858 O O . ALA A 1 1083 ? 21.966 44.107 -23.956 1.00 72.25 1083 ALA A O 1
ATOM 8859 N N . SER A 1 1084 ? 23.542 42.733 -23.131 1.00 82.12 1084 SER A N 1
ATOM 8860 C CA . SER A 1 1084 ? 24.486 43.798 -22.782 1.00 82.12 1084 SER A CA 1
ATOM 8861 C C . SER A 1 1084 ? 25.246 44.318 -24.005 1.00 82.12 1084 SER A C 1
ATOM 8863 O O . SER A 1 1084 ? 25.506 45.514 -24.082 1.00 82.12 1084 SER A O 1
ATOM 8865 N N . ASN A 1 1085 ? 25.544 43.452 -24.984 1.00 90.00 1085 ASN A N 1
ATOM 8866 C CA . ASN A 1 1085 ? 26.096 43.831 -26.293 1.00 90.00 1085 ASN A CA 1
ATOM 8867 C C . ASN A 1 1085 ? 27.385 44.688 -26.211 1.00 90.00 1085 ASN A C 1
ATOM 8869 O O . ASN A 1 1085 ? 28.202 44.462 -25.319 1.00 90.00 1085 ASN A O 1
ATOM 8873 N N . LEU A 1 1086 ? 27.635 45.605 -27.159 1.00 89.19 1086 LEU A N 1
ATOM 8874 C CA . LEU A 1 1086 ? 28.846 46.437 -27.218 1.00 89.19 1086 LEU A CA 1
ATOM 8875 C C . LEU A 1 1086 ? 28.800 47.659 -26.285 1.00 89.19 1086 LEU A C 1
ATOM 8877 O O . LEU A 1 1086 ? 27.804 48.378 -26.193 1.00 89.19 1086 LEU A O 1
ATOM 8881 N N . GLN A 1 1087 ? 29.924 47.944 -25.620 1.00 86.56 1087 GLN A N 1
ATOM 8882 C CA . GLN A 1 1087 ? 30.060 49.060 -24.688 1.00 86.56 1087 GLN A CA 1
ATOM 8883 C C . GLN A 1 1087 ? 29.919 50.408 -25.410 1.00 86.56 1087 GLN A C 1
ATOM 8885 O O . GLN A 1 1087 ? 30.701 50.744 -26.295 1.00 86.56 1087 GLN A O 1
ATOM 8890 N N . GLY A 1 1088 ? 28.956 51.221 -24.968 1.00 80.69 1088 GLY A N 1
ATOM 8891 C CA . GLY A 1 1088 ? 28.733 52.588 -25.452 1.00 80.69 1088 GLY A CA 1
ATOM 8892 C C . GLY A 1 1088 ? 27.644 52.719 -26.520 1.00 80.69 1088 GLY A C 1
ATOM 8893 O O . GLY A 1 1088 ? 27.055 53.794 -26.615 1.00 80.69 1088 GLY A O 1
ATOM 8894 N N . THR A 1 1089 ? 27.330 51.649 -27.258 1.00 78.56 1089 THR A N 1
ATOM 8895 C CA . THR A 1 1089 ? 26.247 51.627 -28.264 1.00 78.56 1089 THR A CA 1
ATOM 8896 C C . THR A 1 1089 ? 25.105 50.677 -27.901 1.00 78.56 1089 THR A C 1
ATOM 8898 O O . THR A 1 1089 ? 23.979 50.909 -28.328 1.00 78.56 1089 THR A O 1
ATOM 8901 N N . ASN A 1 1090 ? 25.371 49.637 -27.097 1.00 76.94 1090 ASN A N 1
ATOM 8902 C CA . ASN A 1 1090 ? 24.468 48.512 -26.808 1.00 76.94 1090 ASN A CA 1
ATOM 8903 C C . ASN A 1 1090 ? 23.986 47.754 -28.066 1.00 76.94 1090 ASN A C 1
ATOM 8905 O O . ASN A 1 1090 ? 23.041 46.964 -27.998 1.00 76.94 1090 ASN A O 1
ATOM 8909 N N . GLU A 1 1091 ? 24.639 47.963 -29.209 1.00 85.00 1091 GLU A N 1
ATOM 8910 C CA . GLU A 1 1091 ? 24.343 47.271 -30.466 1.00 85.00 1091 GLU A CA 1
ATOM 8911 C C . GLU A 1 1091 ? 25.020 45.891 -30.505 1.00 85.00 1091 GLU A C 1
ATOM 8913 O O . GLU A 1 1091 ? 26.134 45.759 -29.979 1.00 85.00 1091 GLU A O 1
ATOM 8918 N N . PRO A 1 1092 ? 24.386 44.866 -31.111 1.00 87.94 1092 PRO A N 1
ATOM 8919 C CA . PRO A 1 1092 ? 25.024 43.572 -31.333 1.00 87.94 1092 PRO A CA 1
ATOM 8920 C C . PRO A 1 1092 ? 26.260 43.715 -32.234 1.00 87.94 1092 PRO A C 1
ATOM 8922 O O . PRO A 1 1092 ? 26.422 44.695 -32.970 1.00 87.94 1092 PRO A O 1
ATOM 8925 N N . VAL A 1 1093 ? 27.148 42.723 -32.185 1.00 90.69 1093 VAL A N 1
ATOM 8926 C CA . VAL A 1 1093 ? 28.288 42.666 -33.108 1.00 90.69 1093 VAL A CA 1
ATOM 8927 C C . VAL A 1 1093 ? 27.765 42.307 -34.495 1.00 90.69 1093 VAL A C 1
ATOM 8929 O O . VAL A 1 1093 ? 27.129 41.269 -34.658 1.00 90.69 1093 VAL A O 1
ATOM 8932 N N . ASN A 1 1094 ? 28.055 43.145 -35.486 1.00 89.44 1094 ASN A N 1
ATOM 8933 C CA . ASN A 1 1094 ? 27.736 42.880 -36.881 1.00 89.44 1094 ASN A CA 1
ATOM 8934 C C . ASN A 1 1094 ? 28.768 41.906 -37.467 1.00 89.44 1094 ASN A C 1
ATOM 8936 O O . ASN A 1 1094 ? 29.977 42.154 -37.430 1.00 89.44 1094 ASN A O 1
ATOM 8940 N N . LEU A 1 1095 ? 28.273 40.788 -37.984 1.00 89.12 1095 LEU A N 1
ATOM 8941 C CA . LEU A 1 1095 ? 29.047 39.729 -38.614 1.00 89.12 1095 LEU A CA 1
ATOM 8942 C C . LEU A 1 1095 ? 28.994 39.797 -40.148 1.00 89.12 1095 LEU A C 1
ATOM 8944 O O . LEU A 1 1095 ? 29.737 39.061 -40.784 1.00 89.12 1095 LEU A O 1
ATOM 8948 N N . ASP A 1 1096 ? 28.174 40.677 -40.735 1.00 85.06 1096 ASP A N 1
ATOM 8949 C CA . ASP A 1 1096 ? 28.098 40.997 -42.172 1.00 85.06 1096 ASP A CA 1
ATOM 8950 C C . ASP A 1 1096 ? 27.982 39.763 -43.092 1.00 85.06 1096 ASP A C 1
ATOM 8952 O O . ASP A 1 1096 ? 28.620 39.664 -44.144 1.00 85.06 1096 ASP A O 1
ATOM 8956 N N . GLY A 1 1097 ? 27.187 38.773 -42.676 1.00 85.19 1097 GLY A N 1
ATOM 8957 C CA . GLY A 1 1097 ? 26.941 37.551 -43.445 1.00 85.19 1097 GLY A CA 1
ATOM 8958 C C . GLY A 1 1097 ? 28.150 36.616 -43.573 1.00 85.19 1097 GLY A C 1
ATOM 8959 O O . GLY A 1 1097 ? 28.249 35.894 -44.570 1.00 85.19 1097 GLY A O 1
ATOM 8960 N N . ILE A 1 1098 ? 29.104 36.629 -42.634 1.00 91.25 1098 ILE A N 1
ATOM 8961 C CA . ILE A 1 1098 ? 30.284 35.754 -42.713 1.00 91.25 1098 ILE A CA 1
ATOM 8962 C C . ILE A 1 1098 ? 29.890 34.275 -42.751 1.00 91.25 1098 ILE A C 1
ATOM 8964 O O . ILE A 1 1098 ? 29.081 33.790 -41.962 1.00 91.25 1098 ILE A O 1
ATOM 8968 N N . LYS A 1 1099 ? 30.563 33.527 -43.629 1.00 91.81 1099 LYS A N 1
ATOM 8969 C CA . LYS A 1 1099 ? 30.489 32.066 -43.652 1.00 91.81 1099 LYS A CA 1
ATOM 8970 C C . LYS A 1 1099 ? 31.386 31.475 -42.581 1.00 91.81 1099 LYS A C 1
ATOM 8972 O O . LYS A 1 1099 ? 32.612 31.609 -42.659 1.00 91.81 1099 LYS A O 1
ATOM 8977 N N . ALA A 1 1100 ? 30.794 30.787 -41.615 1.00 92.38 1100 ALA A N 1
ATOM 8978 C CA . ALA A 1 1100 ? 31.538 30.150 -40.539 1.00 92.38 1100 ALA A CA 1
ATOM 8979 C C . ALA A 1 1100 ? 30.909 28.815 -40.130 1.00 92.38 1100 ALA A C 1
ATOM 8981 O O . ALA A 1 1100 ? 29.695 28.708 -39.979 1.00 92.38 1100 ALA A O 1
ATOM 8982 N N . LYS A 1 1101 ? 31.763 27.805 -39.932 1.00 89.19 1101 LYS A N 1
ATOM 8983 C CA . LYS A 1 1101 ? 31.440 26.621 -39.118 1.00 89.19 1101 LYS A CA 1
ATOM 8984 C C . LYS A 1 1101 ? 31.999 26.784 -37.702 1.00 89.19 1101 LYS A C 1
ATOM 8986 O O . LYS A 1 1101 ? 31.425 26.276 -36.755 1.00 89.19 1101 LYS A O 1
ATOM 8991 N N . PHE A 1 1102 ? 33.093 27.529 -37.552 1.00 91.38 1102 PHE A N 1
ATOM 8992 C CA . PHE A 1 1102 ? 33.754 27.753 -36.273 1.00 91.38 1102 PHE A CA 1
ATOM 8993 C C . PHE A 1 1102 ? 33.834 29.242 -35.955 1.00 91.38 1102 PHE A C 1
ATOM 8995 O O . PHE A 1 1102 ? 34.239 30.027 -36.818 1.00 91.38 1102 PHE A O 1
ATOM 9002 N N . ILE A 1 1103 ? 33.530 29.620 -34.713 1.00 93.19 1103 ILE A N 1
ATOM 9003 C CA . ILE A 1 1103 ? 33.734 30.973 -34.175 1.00 93.19 1103 ILE A CA 1
ATOM 9004 C C . ILE A 1 1103 ? 34.562 30.880 -32.900 1.00 93.19 1103 ILE A C 1
ATOM 9006 O O . ILE A 1 1103 ? 34.304 30.034 -32.057 1.00 93.19 1103 ILE A O 1
ATOM 9010 N N . LYS A 1 1104 ? 35.554 31.754 -32.735 1.00 90.50 1104 LYS A N 1
ATOM 9011 C CA . LYS A 1 1104 ? 36.432 31.779 -31.563 1.00 90.50 1104 LYS A CA 1
ATOM 9012 C C . LYS A 1 1104 ? 36.569 33.191 -31.013 1.00 90.50 1104 LYS A C 1
ATOM 9014 O O . LYS A 1 1104 ? 36.999 34.095 -31.723 1.00 90.50 1104 LYS A O 1
ATOM 9019 N N . PHE A 1 1105 ? 36.239 33.376 -29.745 1.00 91.88 1105 PHE A N 1
ATOM 9020 C CA . PHE A 1 1105 ? 36.516 34.590 -28.985 1.00 91.88 1105 PHE A CA 1
ATOM 9021 C C . PHE A 1 1105 ? 37.855 34.422 -28.280 1.00 91.88 1105 PHE A C 1
ATOM 9023 O O . PHE A 1 1105 ? 38.083 33.389 -27.663 1.00 91.88 1105 PHE A O 1
ATOM 9030 N N . VAL A 1 1106 ? 38.733 35.414 -28.375 1.00 89.31 1106 VAL A N 1
ATOM 9031 C CA . VAL A 1 1106 ? 40.029 35.454 -27.688 1.00 89.31 1106 VAL A CA 1
ATOM 9032 C C . VAL A 1 1106 ? 40.100 36.738 -26.878 1.00 89.31 1106 VAL A C 1
ATOM 9034 O O . VAL A 1 1106 ? 39.811 37.819 -27.393 1.00 89.31 1106 VAL A O 1
ATOM 9037 N N . VAL A 1 1107 ? 40.472 36.615 -25.613 1.00 88.00 1107 VAL A N 1
ATOM 9038 C CA . VAL A 1 1107 ? 40.438 37.678 -24.613 1.00 88.00 1107 VAL A CA 1
ATOM 9039 C C . VAL A 1 1107 ? 41.775 37.710 -23.887 1.00 88.00 1107 VAL A C 1
ATOM 9041 O O . VAL A 1 1107 ? 42.314 36.666 -23.528 1.00 88.00 1107 VAL A O 1
ATOM 9044 N N . SER A 1 1108 ? 42.309 38.910 -23.661 1.00 84.38 1108 SER A N 1
ATOM 9045 C CA . SER A 1 1108 ? 43.585 39.063 -22.960 1.00 84.38 1108 SER A CA 1
ATOM 9046 C C . SER A 1 1108 ? 43.505 38.533 -21.526 1.00 84.38 1108 SER A C 1
ATOM 9048 O O . SER A 1 1108 ? 42.546 38.810 -20.809 1.00 84.38 1108 SER A O 1
ATOM 9050 N N . HIS A 1 1109 ? 44.537 37.821 -21.082 1.00 78.12 1109 HIS A N 1
ATOM 9051 C CA . HIS A 1 1109 ? 44.673 37.397 -19.685 1.00 78.12 1109 HIS A CA 1
ATOM 9052 C C . HIS A 1 1109 ? 44.962 38.558 -18.709 1.00 78.12 1109 HIS A C 1
ATOM 9054 O O . HIS A 1 1109 ? 44.813 38.386 -17.494 1.00 78.12 1109 HIS A O 1
ATOM 9060 N N . GLU A 1 1110 ? 45.350 39.739 -19.214 1.00 77.81 1110 GLU A N 1
ATOM 9061 C CA . GLU A 1 1110 ? 45.691 40.917 -18.409 1.00 77.81 1110 GLU A CA 1
ATOM 9062 C C . GLU A 1 1110 ? 44.468 41.503 -17.676 1.00 77.81 1110 GLU A C 1
ATOM 9064 O O . GLU A 1 1110 ? 43.410 41.775 -18.260 1.00 77.81 1110 GLU A O 1
ATOM 9069 N N . ALA A 1 1111 ? 44.639 41.753 -16.373 1.00 72.81 1111 ALA A N 1
ATOM 9070 C CA . ALA A 1 1111 ? 43.597 42.268 -15.488 1.00 72.81 1111 ALA A CA 1
ATOM 9071 C C . ALA A 1 1111 ? 43.097 43.649 -15.941 1.00 72.81 1111 ALA A C 1
ATOM 9073 O O . ALA A 1 1111 ? 43.884 44.573 -16.151 1.00 72.81 1111 ALA A O 1
ATOM 9074 N N . GLY A 1 1112 ? 41.778 43.820 -16.061 1.00 74.62 1112 GLY A N 1
ATOM 9075 C CA . GLY A 1 1112 ? 41.172 45.099 -16.453 1.00 74.62 1112 GLY A CA 1
ATOM 9076 C C . GLY A 1 1112 ? 41.263 45.428 -17.951 1.00 74.62 1112 GLY A C 1
ATOM 9077 O O . GLY A 1 1112 ? 40.628 46.397 -18.393 1.00 74.62 1112 GLY A O 1
ATOM 9078 N N . VAL A 1 1113 ? 42.000 44.621 -18.724 1.00 82.00 1113 VAL A N 1
ATOM 9079 C CA .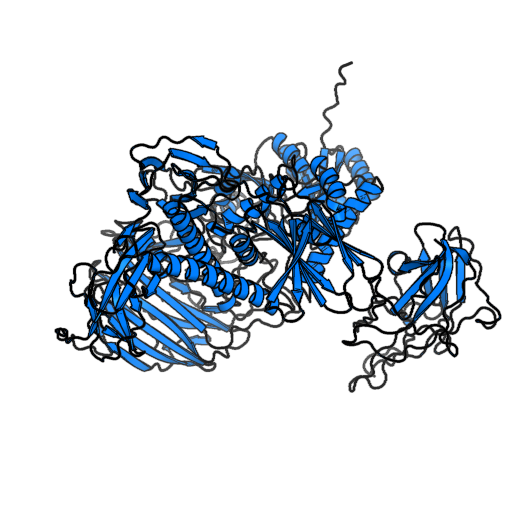 VAL A 1 1113 ? 42.032 44.642 -20.193 1.00 82.00 1113 VAL A CA 1
ATOM 9080 C C . VAL A 1 1113 ? 41.008 43.637 -20.717 1.00 82.00 1113 VAL A C 1
ATOM 9082 O O . VAL A 1 1113 ? 39.987 44.034 -21.277 1.00 82.00 1113 VAL A O 1
ATOM 9085 N N . GLY A 1 1114 ? 41.209 42.343 -20.455 1.00 82.69 1114 GLY A N 1
ATOM 9086 C CA . GLY A 1 1114 ? 40.307 41.292 -20.928 1.00 82.69 1114 GLY A CA 1
ATOM 9087 C C . GLY A 1 1114 ? 39.014 41.142 -20.127 1.00 82.69 1114 GLY A C 1
ATOM 9088 O O . GLY A 1 1114 ? 38.022 40.638 -20.650 1.00 82.69 1114 GLY A O 1
ATOM 9089 N N . ASN A 1 1115 ? 38.984 41.616 -18.882 1.00 84.06 1115 ASN A N 1
ATOM 9090 C CA . ASN A 1 1115 ? 37.834 41.488 -17.993 1.00 84.06 1115 ASN A CA 1
ATOM 9091 C C . ASN A 1 1115 ? 37.523 42.777 -17.212 1.00 84.06 1115 ASN A C 1
ATOM 9093 O O . ASN A 1 1115 ? 38.254 43.769 -17.268 1.00 84.06 1115 ASN A O 1
ATOM 9097 N N . TYR A 1 1116 ? 36.403 42.774 -16.483 1.00 81.88 1116 TYR A N 1
ATOM 9098 C CA . TYR A 1 1116 ? 35.911 43.942 -15.743 1.00 81.88 1116 TYR A CA 1
ATOM 9099 C C . TYR A 1 1116 ? 36.372 44.041 -14.278 1.00 81.88 1116 TYR A C 1
ATOM 9101 O O . TYR A 1 1116 ? 36.082 45.050 -13.628 1.00 81.88 1116 TYR A O 1
ATOM 9109 N N . GLY A 1 1117 ? 37.084 43.051 -13.738 1.00 71.00 1117 GLY A N 1
ATOM 9110 C CA . GLY A 1 1117 ? 37.738 43.174 -12.434 1.00 71.00 1117 GLY A CA 1
ATOM 9111 C C . GLY A 1 1117 ? 38.333 41.877 -11.898 1.00 71.00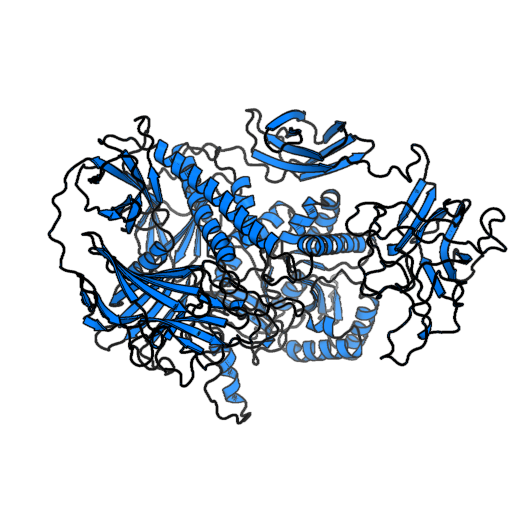 1117 GLY A C 1
ATOM 9112 O O . GLY A 1 1117 ? 38.488 40.897 -12.616 1.00 71.00 1117 GLY A O 1
ATOM 9113 N N . ILE A 1 1118 ? 38.703 41.904 -10.625 1.00 63.75 1118 ILE A N 1
ATOM 9114 C CA . ILE A 1 1118 ? 39.572 40.914 -9.987 1.00 63.75 1118 ILE A CA 1
ATOM 9115 C C . ILE A 1 1118 ? 38.817 40.312 -8.797 1.00 63.75 1118 ILE A C 1
ATOM 9117 O O . ILE A 1 1118 ? 38.000 40.996 -8.179 1.00 63.75 1118 ILE A O 1
ATOM 9121 N N . PHE A 1 1119 ? 39.038 39.034 -8.504 1.00 62.12 1119 PHE A N 1
ATOM 9122 C CA . PHE A 1 1119 ? 38.546 38.402 -7.283 1.00 62.12 1119 PHE A CA 1
ATOM 9123 C C . PHE A 1 1119 ? 39.590 38.539 -6.170 1.00 62.12 1119 PHE A C 1
ATOM 9125 O O . PHE A 1 1119 ? 40.698 38.016 -6.302 1.00 62.12 1119 PHE A O 1
ATOM 9132 N N . GLU A 1 1120 ? 39.224 39.238 -5.093 1.00 55.75 1120 GLU A N 1
ATOM 9133 C CA . GLU A 1 1120 ? 40.023 39.350 -3.866 1.00 55.75 1120 GLU A CA 1
ATOM 9134 C C . GLU A 1 1120 ? 39.690 38.169 -2.928 1.00 55.75 1120 GLU A C 1
ATOM 9136 O O . GLU A 1 1120 ? 38.559 38.043 -2.449 1.00 55.75 1120 GLU A O 1
ATOM 9141 N N . GLU A 1 1121 ? 40.659 37.284 -2.665 1.00 54.62 1121 GLU A N 1
ATOM 9142 C CA . GLU A 1 1121 ? 40.524 36.212 -1.660 1.00 54.62 1121 GLU A CA 1
ATOM 9143 C C . GLU A 1 1121 ? 40.681 36.771 -0.229 1.00 54.62 1121 GLU A C 1
ATOM 9145 O O . GLU A 1 1121 ? 41.409 37.736 0.001 1.00 54.62 1121 GLU A O 1
ATOM 9150 N N . ARG A 1 1122 ? 39.987 36.185 0.763 1.00 52.47 1122 ARG A N 1
ATOM 9151 C CA . ARG A 1 1122 ? 40.134 36.586 2.180 1.00 52.47 1122 ARG A CA 1
ATOM 9152 C C . ARG A 1 1122 ? 41.518 36.181 2.711 1.00 52.47 1122 ARG A C 1
ATOM 9154 O O . ARG A 1 1122 ? 42.039 35.145 2.318 1.00 52.47 1122 ARG A O 1
ATOM 9161 N N . GLU A 1 1123 ? 42.043 36.949 3.672 1.00 44.84 1123 GLU A N 1
ATOM 9162 C CA . GLU A 1 1123 ? 43.405 36.864 4.254 1.00 44.84 1123 GLU A CA 1
ATOM 9163 C C . GLU A 1 1123 ? 43.890 35.476 4.748 1.00 44.84 1123 GLU A C 1
ATOM 9165 O O . GLU A 1 1123 ? 45.076 35.329 5.050 1.00 44.84 1123 GLU A O 1
ATOM 9170 N N . GLU A 1 1124 ? 43.033 34.455 4.840 1.00 47.81 1124 GLU A N 1
ATOM 9171 C CA . GLU A 1 1124 ? 43.408 33.122 5.342 1.00 47.81 1124 GLU A CA 1
ATOM 9172 C C . GLU A 1 1124 ? 43.983 32.183 4.262 1.00 47.81 1124 GLU A C 1
ATOM 9174 O O . GLU A 1 1124 ? 44.725 31.258 4.604 1.00 47.81 1124 GLU A O 1
ATOM 9179 N N . ASP A 1 1125 ? 43.771 32.468 2.972 1.00 50.78 1125 ASP A N 1
ATOM 9180 C CA . ASP A 1 1125 ? 44.350 31.706 1.861 1.00 50.78 1125 ASP A CA 1
ATOM 9181 C C . ASP A 1 1125 ? 45.492 32.498 1.206 1.00 50.78 1125 ASP A C 1
ATOM 9183 O O . ASP A 1 1125 ? 45.309 33.586 0.670 1.00 50.78 1125 ASP A O 1
ATOM 9187 N N . LYS A 1 1126 ? 46.720 31.960 1.230 1.00 45.97 1126 LYS A N 1
ATOM 9188 C CA . LYS A 1 1126 ? 47.926 32.597 0.653 1.00 45.97 1126 LYS A CA 1
ATOM 9189 C C . LYS A 1 1126 ? 47.955 32.550 -0.887 1.00 45.97 1126 LYS A C 1
ATOM 9191 O O . LYS A 1 1126 ? 48.932 32.089 -1.483 1.00 45.97 1126 LYS A O 1
ATOM 9196 N N . GLY A 1 1127 ? 46.892 32.995 -1.549 1.00 51.22 1127 GLY A N 1
ATOM 9197 C CA . GLY A 1 1127 ? 46.800 33.162 -2.996 1.00 51.22 1127 GLY A CA 1
ATOM 9198 C C . GLY A 1 1127 ? 46.571 34.627 -3.346 1.00 51.22 1127 GLY A C 1
ATOM 9199 O O . GLY A 1 1127 ? 45.632 35.226 -2.852 1.00 51.22 1127 GLY A O 1
ATOM 9200 N N . GLY A 1 1128 ? 47.436 35.220 -4.172 1.00 55.12 1128 GLY A N 1
ATOM 9201 C CA . GLY A 1 1128 ? 47.200 36.574 -4.680 1.00 55.12 1128 GLY A CA 1
ATOM 9202 C C . GLY A 1 1128 ? 45.941 36.677 -5.552 1.00 55.12 1128 GLY A C 1
ATOM 9203 O O . GLY A 1 1128 ? 45.412 35.662 -6.008 1.00 55.12 1128 GLY A O 1
ATOM 9204 N N . ASP A 1 1129 ? 45.522 37.919 -5.784 1.00 57.06 1129 ASP A N 1
ATOM 9205 C CA . ASP A 1 1129 ? 44.490 38.386 -6.718 1.00 57.06 1129 ASP A CA 1
ATOM 9206 C C . ASP A 1 1129 ? 44.323 37.515 -7.983 1.00 57.06 1129 ASP A C 1
ATOM 9208 O O . ASP A 1 1129 ? 45.295 37.245 -8.696 1.00 57.06 1129 ASP A O 1
ATOM 9212 N N . ARG A 1 1130 ? 43.083 37.086 -8.287 1.00 66.00 1130 ARG A N 1
ATOM 9213 C CA . ARG A 1 1130 ? 42.763 36.229 -9.453 1.00 66.00 1130 ARG A CA 1
ATOM 9214 C C . ARG A 1 1130 ? 41.914 36.968 -10.490 1.00 66.00 1130 ARG A C 1
ATOM 9216 O O . ARG A 1 1130 ? 40.897 37.570 -10.138 1.00 66.00 1130 ARG A O 1
ATOM 9223 N N . ASN A 1 1131 ? 42.262 36.857 -11.775 1.00 71.50 1131 ASN A N 1
ATOM 9224 C CA . ASN A 1 1131 ? 41.386 37.332 -12.850 1.00 71.50 1131 ASN A CA 1
ATOM 9225 C C . ASN A 1 1131 ? 40.321 36.277 -13.129 1.00 71.50 1131 ASN A C 1
ATOM 9227 O O . ASN A 1 1131 ? 40.637 35.094 -13.267 1.00 71.50 1131 ASN A O 1
ATOM 9231 N N . VAL A 1 1132 ? 39.072 36.726 -13.216 1.00 71.06 1132 VAL A N 1
ATOM 9232 C CA . VAL A 1 1132 ? 37.914 35.871 -13.479 1.00 71.06 1132 VAL A CA 1
ATOM 9233 C C . VAL A 1 1132 ? 37.293 36.277 -14.810 1.00 71.06 1132 VAL A C 1
ATOM 9235 O O . VAL A 1 1132 ? 37.149 37.476 -15.068 1.00 71.06 1132 VAL A O 1
ATOM 9238 N N . PHE A 1 1133 ? 36.923 35.293 -15.628 1.00 76.69 1133 PHE A N 1
ATOM 9239 C CA . PHE A 1 1133 ? 36.277 35.482 -16.928 1.00 76.69 1133 PHE A CA 1
ATOM 9240 C C . PHE A 1 1133 ? 34.964 34.681 -17.006 1.00 76.69 1133 PHE A C 1
ATOM 9242 O O . PHE A 1 1133 ? 34.930 33.516 -16.608 1.00 76.69 1133 PHE A O 1
ATOM 9249 N N . GLY A 1 1134 ? 33.894 35.279 -17.538 1.00 74.44 1134 GLY A N 1
ATOM 9250 C CA . GLY A 1 1134 ? 32.605 34.627 -17.776 1.00 74.44 1134 GLY A CA 1
ATOM 9251 C C . GLY A 1 1134 ? 31.653 35.433 -18.669 1.00 74.44 1134 GLY A C 1
ATOM 9252 O O . GLY A 1 1134 ? 31.603 36.663 -18.618 1.00 74.44 1134 GLY A O 1
ATOM 9253 N N . LEU A 1 1135 ? 30.871 34.714 -19.466 1.00 76.31 1135 LEU A N 1
ATOM 9254 C CA . LEU A 1 1135 ? 29.702 35.159 -20.219 1.00 76.31 1135 LEU A CA 1
ATOM 9255 C C . LEU A 1 1135 ? 28.470 34.432 -19.658 1.00 76.31 1135 LEU A C 1
ATOM 9257 O O . LEU A 1 1135 ? 28.572 33.330 -19.128 1.00 76.31 1135 LEU A O 1
ATOM 9261 N N . ALA A 1 1136 ? 27.293 35.046 -19.740 1.00 71.44 1136 ALA A N 1
ATOM 9262 C CA . ALA A 1 1136 ? 26.055 34.369 -19.357 1.00 71.44 1136 ALA A CA 1
ATOM 9263 C C . ALA A 1 1136 ? 25.481 33.593 -20.548 1.00 71.44 1136 ALA A C 1
ATOM 9265 O O . ALA A 1 1136 ? 25.199 32.405 -20.427 1.00 71.44 1136 ALA A O 1
ATOM 9266 N N . GLN A 1 1137 ? 25.364 34.261 -21.701 1.00 74.44 1137 GLN A N 1
ATOM 9267 C CA . GLN A 1 1137 ? 24.838 33.700 -22.944 1.00 74.44 1137 GLN A CA 1
ATOM 9268 C C . GLN A 1 1137 ? 25.353 34.495 -24.151 1.00 74.44 1137 GLN A C 1
ATOM 9270 O O . GLN A 1 1137 ? 25.589 35.701 -24.062 1.00 74.44 1137 GLN A O 1
ATOM 9275 N N . VAL A 1 1138 ? 25.483 33.833 -25.299 1.00 81.94 1138 VAL A N 1
ATOM 9276 C CA . VAL A 1 1138 ? 25.621 34.488 -26.606 1.00 81.94 1138 VAL A CA 1
ATOM 9277 C C . VAL A 1 1138 ? 24.696 33.818 -27.614 1.00 81.94 1138 VAL A C 1
ATOM 9279 O O . VAL A 1 1138 ? 24.310 32.664 -27.419 1.00 81.94 1138 VAL A O 1
ATOM 9282 N N . LEU A 1 1139 ? 24.317 34.549 -28.658 1.00 80.56 1139 LEU A N 1
ATOM 9283 C CA . LEU A 1 1139 ? 23.375 34.084 -29.673 1.00 80.56 1139 LEU A CA 1
ATOM 9284 C C . LEU A 1 1139 ? 23.736 34.673 -31.037 1.00 80.56 1139 LEU A C 1
ATOM 9286 O O . LEU A 1 1139 ? 23.930 35.884 -31.154 1.00 80.56 1139 LEU A O 1
ATOM 9290 N N . PHE A 1 1140 ? 23.836 33.812 -32.050 1.00 86.25 1140 PHE A N 1
ATOM 9291 C CA . PHE A 1 1140 ? 24.108 34.216 -33.431 1.00 86.25 1140 PHE A CA 1
ATOM 9292 C C . PHE A 1 1140 ? 22.819 34.244 -34.250 1.00 86.25 1140 PHE A C 1
ATOM 9294 O O . PHE A 1 1140 ? 21.954 33.389 -34.060 1.00 86.25 1140 PHE A O 1
ATOM 9301 N N . THR A 1 1141 ? 22.707 35.184 -35.183 1.00 83.19 1141 THR A N 1
ATOM 9302 C CA . THR A 1 1141 ? 21.647 35.208 -36.199 1.00 83.19 1141 THR A CA 1
ATOM 9303 C C . THR A 1 1141 ? 22.203 34.783 -37.557 1.00 83.19 1141 THR A C 1
ATOM 9305 O O . THR A 1 1141 ? 23.385 34.988 -37.835 1.00 83.19 1141 THR A O 1
ATOM 9308 N N . TYR A 1 1142 ? 21.371 34.193 -38.414 1.00 81.31 1142 TYR A N 1
ATOM 9309 C CA . TYR A 1 1142 ? 21.709 33.889 -39.810 1.00 81.31 1142 TYR A CA 1
ATOM 9310 C C . TYR A 1 1142 ? 20.469 33.992 -40.701 1.00 81.31 1142 TYR A C 1
ATOM 9312 O O . TYR A 1 1142 ? 19.347 33.873 -40.209 1.00 81.31 1142 TYR A O 1
ATOM 9320 N N . LYS A 1 1143 ? 20.651 34.232 -42.005 1.00 70.69 1143 LYS A N 1
ATOM 9321 C CA . LYS A 1 1143 ? 19.526 34.307 -42.958 1.00 70.69 1143 LYS A CA 1
ATOM 9322 C C . LYS A 1 1143 ? 18.996 32.919 -43.315 1.00 70.69 1143 LYS A C 1
ATOM 9324 O O . LYS A 1 1143 ? 19.784 32.010 -43.563 1.00 70.69 1143 LYS A O 1
ATOM 9329 N N . LYS A 1 1144 ? 17.673 32.793 -43.359 1.00 55.75 1144 LYS A N 1
ATOM 9330 C CA . LYS A 1 1144 ? 16.931 31.567 -43.657 1.00 55.75 1144 LYS A CA 1
ATOM 9331 C C . LYS A 1 1144 ? 16.968 31.171 -45.132 1.00 55.75 1144 LYS A C 1
ATOM 9333 O O . LYS A 1 1144 ? 16.954 32.077 -45.998 1.00 55.75 1144 LYS A O 1
#

Foldseek 3Di:
DPPPPDPFAEAAEAEEEDAACFFEDPCVVPSLVLLLVQLVLLLVCVVVPHQAAYEYQACQSVVSNCQVPVVCLVSSLVCQLVQSYAYAQFHFLAQQFFDFQVLLLVRNQVGVVVVCVSRPNHHRAENENQDFLWDAQCNLVQNVLSRHAEYEHECCLLQVQAQAFFFAWEAHPLGRIHTYTYHHHLQCQVVLPLDLVSNLVVVCSVCVRCVVFWRHAYDHHYDHSDHDDRCVVSLVVSQVVCVVVVHGGYDYHHPVVRSCRRVVRGPDGPYYFGFIRFGQLQFLFCQLPVVLVLLLLLLVLLLQLLQLLLLVVLQVVLASQVVQVVLSVQLSCLSNVHHPNSFYQDCNVVNSVSSNVSSVSSCVSSCVSVQVVLQQAFADDDAFKKKWFAQWQAWDKDKDKADHPDPDQAKWKAWSVRDTFDWDQAPVGIIITIDHGAHHQKIFMMHIDDDDDDFDPFDDDDQAWDDAPFWIWGDAQQATPWIAGPVVRDTFADPPPHHAQKKFKFFAADESDDSDSFRGFTAQATPDIRRVFGKDWDFNDDGLFKTWIWIWTDDPFFIWIWIWIDGRPDQKIKTKIKTAQGPDDLGIWMKTKGHGPAAQPPDPPGQKWKKADGHLAIDTQLPRDSQVVSPPPVPPPPDDPDDPDPDDGRRGHDFGHGDFWMWMWGCPPVFIKIKIKTWHRWTWDQWNSHPPTDSGTITMTTQHGQHNYHDPSHDTRDPGHMGIIMMMIHMDTCPDPQVVVVVRVDVVSDIDMDTRPPPSPHDDHSMDRQKHKDDRQKIWPHWRQQPFFRWTKTKMWGHPQDKDKMKIAGPAAFPWKFWGRSNGHGDGTADDDNRIGIDIHGGSRITMMTTHGPSNDDDDGQQPDFSWDWDDDDQKIKTFTDGPDQFKKWKWKDDPPPDDIHTPDTDSHRMDMDRDDAAKIKIKIFGAHPVGHTNDIDIDIDHPHDQDDPPDPDPAQKDKDFQPVFKPDQAFAADDDPRQWQDCPPDLNRKDKCVVPVQDWDKIKGAAPAKFQWFWKFFAFDDDDCDPVRNPGAFAGFFWKWKWFDHPVPDTDTDDDPVQDDVRTFGQAGDDDHDDPDGHDGTSDGPPPSGTDTPPRDTHRMMMITAGSDAVGGTPHWDDDPPPDPDDIIHIHHTHTMMIMGGD

InterPro domains:
  IPR000602 Glycoside hydrolase family 38, N-terminal domain [PF01074] (11-257)
  IPR011013 Galactose mutarotase-like domain superfamily [SSF74650] (374-604)
  IPR011013 Galactose mutarotase-like domain superfamily [SSF74650] (726-853)
  IPR011330 Glycoside hydrolase/deacetylase, beta/alpha-barrel [SSF88713] (3-204)
  IPR013780 Glycosyl hydrolase, all-beta [G3DSA:2.60.40.1180] (373-451)
  IPR013783 Immunoglobulin-like fold [G3DSA:2.60.40.10] (861-954)
  IPR027291 Glycoside hydrolase 38, N-terminal domain superfamily [G3DSA:3.20.110.10] (4-279)
  IPR041147 Glycosyl hydrolases family 38, C-terminal domain [PF17677] (778-849)